Protein AF-0000000074987171 (afdb_homodimer)

Secondary structure (DSSP, 8-state):
-------------------SSPPSEEEEEEEEEEEEEEEEEEE-S-TT--HHHHHHHHHHHHHHHH--PPPSSTTTTGGGHHHHHT-EEEEEEEEEES---SSPPPHHHHHTS-GGG----EEEEE-SSSPPEEEEESSHHHHHHHHHHHHTS-EEETTEEEEEEEEEEEEE--SSSEEEEEEE-SSS---HHHHHHHHHHHHHTT--EEEEE---SS---B--TT-HHHHHHHSSSTTS-B-HHHHHHHHHHHHTTT-EEEEE---SSS-GGGGGT-GGGEESTT-SSGGGT-SSSSP-EE-TT-HHHHHHHHHHHHHHHTT---SEEEEE--S--HHHHHH-HHHHHHHHHHT--HHHHHHHHHHHHHHHHHHTT-EEEEETHHHHTS-----TT-EEEE-S-TTHHHHHHHTT-EEEE--HHHHBSSTTS----BS-TT---TT-S---HHHHHT--TTTT--GGGGGGEEEEEEEE--TT--GGGHHHHHTTTTHHHHHHHHH-----HHHHHHHHHHHHHHHHHTT--PPPSS-HHHHTSTTTTBTT-/-------------------SSPPSEEEEEEEEEEEEEEEEEEE-S-TT--HHHHHHHHHHHHHHHH--PPPSSTTTTGGGHHHHHT-EEEEEEEEEES---SSPPPHHHHHTS-GGG----EEEEE-SSSPPEEEEESSHHHHHHHHHHHHTS-EEETTEEEEEEEEEEEEE--SSSEEEEEEE-SSS---HHHHHHHHHHHHHTT--EEEEE--BTTB--B-BTTBHHHHHHHSSSTTS-B-HHHHHHHHHHHHTTT-EEEEE---SSS-GGGGGT-GGGEESTT-SSGGGT-SSSSP-EE-TT-HHHHHHHHHHHHHHHTT---SEEEEE--S--HHHHHH-HHHHHHHHHHT--HHHHHHHHHHHHHHHHHHTT-EEEEETHHHHTS-----TT-EEEE-S-TTHHHHHHHTT-EEEE--HHHHBSSTTS---SBS-TT---TT-S---HHHHHT--TTTT--GGGGGGEEEEEEEE--TT--GGGHHHHHTTTTHHHHHHHHH-----HHHHHHHHHHHHHHHHHTT--PPPSS-HHHHTSTTTTBTT-

Foldseek 3Di:
DDPPPPPPPPPPPDPQQQFFLDFQDKDWAQAKEWADPQAAEEEPLQPPADPLLVVLRVVLVVLLQQPAAFALAPVSCPVCVVRNVPFAHARYEYEYEPDNDPDADALLRLLQPPLVRRFQKWKWWAARNNPYIYIYGNHSNNSSLVSLRVSRQWHHDPNITMHRIDTMIGTGWWQFSAEEEEDECALPHADLVLLLLVLVLCLSNPHREYEYAYHFLQARQECFVPPNVLNVQGHPHPVRHQYLVSLLVSQSSNSSSSHFYAYEDEAQHRCLSNCRPPVVFKFCRQPPPCVLAFPDPDHIGGLLLDPVNLVVLLVRQLRVCVSGSHLEYEHEDPGHRPSSLVPGPVSVVSCVVVVHDPLRSVLVSCVSNQVSSVVVRHAYEYECCVVPVRPHDHDQAYEYEYADDLVCVQVQLVVPHAYAYHHPQAAELPACPADDDPPCVPGGGPRDDHHALLSNLQDANCPPHDPVSVVSYNAYFHYYDPNPHYSVCVLASCPPSRSSSSSCRGNHRDHDVLSCVLSSLSSCVSSVSVPRNYHDPDPSVPNNPRPPPPPVD/DDPPPPPPPPPPPPQQQQFFLDFQDKDWAQAKEWADPQAAEEEDLQPPADPLLVVLRVVLVVLLQQPAAFALAPVSCPVCVVRNVPFYHARYEYEYEPDNDPDADALLRLLQPPLVRRFQKWKWWAARNNPYIYIYYNHSNNSSLVSLRVSRQWHHDPNITMHRIDTMIGTGWWQFSAEEEEDECALPHADLVLLLLVLVLCLSNPHREYEYAYHFLQARQECFVPPNVLNVQGHPDPVRHQYLVSLLVSQVSNSSSSHFYAYEDEAQFRCLSNCRPPVVFKFCRQPPPCVLAFPDPDHIGGLLLDPVNLVVLLVRQLRVCVSGSHLEYEHEDPGHRPSSLVPGPVSVVSCVVVVHDPLRSVLVSCVSNQVSSVVVRHAYEYECCVVPVRPHDHDQAHEYEYADDLVCVQVQLVVPHAYAYHHPQAAELPACPADDDPPCVPGGGPRDDHHALLSNLQDANCPPHDPVSVVSYNAYFHYYDPNPHYSVCVLASCPPSRSSSSSCRGNHRDHDVLSCVLSSLSSCVSSVSVPRNYHDPDPSVPNNPRPPPPPVD

Radius of gyration: 31.57 Å; Cα contacts (8 Å, |Δi|>4): 2566; chains: 2; bounding box: 118×89×74 Å

Structure (mmCIF, N/CA/C/O backbone):
data_AF-0000000074987171-model_v1
#
loop_
_entity.id
_entity.type
_entity.pdbx_description
1 polymer Beta-hexosaminidase
#
loop_
_atom_site.group_PDB
_atom_site.id
_atom_site.type_symbol
_atom_site.label_atom_id
_atom_site.label_alt_id
_atom_site.label_comp_id
_atom_site.label_asym_id
_atom_site.label_entity_id
_atom_site.label_seq_id
_atom_site.pdbx_PDB_ins_code
_atom_site.Cartn_x
_atom_site.Cartn_y
_atom_site.Cartn_z
_atom_site.occupancy
_atom_site.B_iso_or_equiv
_atom_site.auth_seq_id
_atom_site.auth_comp_id
_atom_site.auth_asym_id
_atom_site.auth_atom_id
_atom_site.pdbx_PDB_model_num
ATOM 1 N N . MET A 1 1 ? 57.469 8.898 -30.719 1 34.22 1 MET A N 1
ATOM 2 C CA . MET A 1 1 ? 56.219 8.195 -30.594 1 34.22 1 MET A CA 1
ATOM 3 C C . MET A 1 1 ? 55.75 8.156 -29.156 1 34.22 1 MET A C 1
ATOM 5 O O . MET A 1 1 ? 56.25 7.363 -28.359 1 34.22 1 MET A O 1
ATOM 9 N N . HIS A 1 2 ? 55.406 9.336 -28.547 1 36.28 2 HIS A N 1
ATOM 10 C CA . HIS A 1 2 ? 55.062 9.641 -27.156 1 36.28 2 HIS A CA 1
ATOM 11 C C . HIS A 1 2 ? 53.719 9.062 -26.766 1 36.28 2 HIS A C 1
ATOM 13 O O . HIS A 1 2 ? 52.719 9.352 -27.406 1 36.28 2 HIS A O 1
ATOM 19 N N . THR A 1 3 ? 53.75 7.914 -26.109 1 31.61 3 THR A N 1
ATOM 20 C CA . THR A 1 3 ? 52.625 7.152 -25.578 1 31.61 3 THR A CA 1
ATOM 21 C C . THR A 1 3 ? 51.844 7.977 -24.562 1 31.61 3 THR A C 1
ATOM 23 O O . THR A 1 3 ? 52.375 8.359 -23.531 1 31.61 3 THR A O 1
ATOM 26 N N . LEU A 1 4 ? 50.844 8.75 -25.031 1 37.19 4 LEU A N 1
ATOM 27 C CA . LEU A 1 4 ? 49.938 9.477 -24.156 1 37.19 4 LEU A CA 1
ATOM 28 C C . LEU A 1 4 ? 49.188 8.516 -23.25 1 37.19 4 LEU A C 1
ATOM 30 O O . LEU A 1 4 ? 48.406 7.672 -23.734 1 37.19 4 LEU A O 1
ATOM 34 N N . ALA A 1 5 ? 49.688 8.422 -22 1 34.88 5 ALA A N 1
ATOM 35 C CA . ALA A 1 5 ? 49.031 7.645 -20.922 1 34.88 5 ALA A CA 1
ATOM 36 C C . ALA A 1 5 ? 47.656 8.195 -20.609 1 34.88 5 ALA A C 1
ATOM 38 O O . ALA A 1 5 ? 47.531 9.328 -20.141 1 34.88 5 ALA A O 1
ATOM 39 N N . VAL A 1 6 ? 46.594 7.711 -21.188 1 37.09 6 VAL A N 1
ATOM 40 C CA . VAL A 1 6 ? 45.219 8.023 -20.781 1 37.09 6 VAL A CA 1
ATOM 41 C C . VAL A 1 6 ? 44.969 7.516 -19.375 1 37.09 6 VAL A C 1
ATOM 43 O O . VAL A 1 6 ? 45 6.305 -19.125 1 37.09 6 VAL A O 1
ATOM 46 N N . LEU A 1 7 ? 45.25 8.266 -18.406 1 30.5 7 LEU A N 1
ATOM 47 C CA . LEU A 1 7 ? 44.875 7.898 -17.031 1 30.5 7 LEU A CA 1
ATOM 48 C C . LEU A 1 7 ? 43.375 7.855 -16.875 1 30.5 7 LEU A C 1
ATOM 50 O O . LEU A 1 7 ? 42.688 8.883 -17.016 1 30.5 7 LEU A O 1
ATOM 54 N N . ALA A 1 8 ? 42.875 6.707 -17.016 1 35.12 8 ALA A N 1
ATOM 55 C CA . ALA A 1 8 ? 41.5 6.469 -16.641 1 35.12 8 ALA A CA 1
ATOM 56 C C . ALA A 1 8 ? 41.25 6.867 -15.188 1 35.12 8 ALA A C 1
ATOM 58 O O . ALA A 1 8 ? 41.781 6.262 -14.273 1 35.12 8 ALA A O 1
ATOM 59 N N . LEU A 1 9 ? 40.875 8.102 -14.93 1 28.16 9 LEU A N 1
ATOM 60 C CA . LEU A 1 9 ? 40.375 8.508 -13.617 1 28.16 9 LEU A CA 1
ATOM 61 C C . LEU A 1 9 ? 39.188 7.645 -13.203 1 28.16 9 LEU A C 1
ATOM 63 O O . LEU A 1 9 ? 38.125 7.742 -13.789 1 28.16 9 LEU A O 1
ATOM 67 N N . PHE A 1 10 ? 39.5 6.5 -12.648 1 31.41 10 PHE A N 1
ATOM 68 C CA . PHE A 1 10 ? 38.438 5.809 -11.914 1 31.41 10 PHE A CA 1
ATOM 69 C C . PHE A 1 10 ? 37.781 6.734 -10.883 1 31.41 10 PHE A C 1
ATOM 71 O O . PHE A 1 10 ? 38.406 7.066 -9.875 1 31.41 10 PHE A O 1
ATOM 78 N N . LEU A 1 11 ? 36.969 7.641 -11.328 1 32 11 LEU A N 1
ATOM 79 C CA . LEU A 1 11 ? 36.125 8.258 -10.328 1 32 11 LEU A CA 1
ATOM 80 C C . LEU A 1 11 ? 35.5 7.207 -9.414 1 32 11 LEU A C 1
ATOM 82 O O . LEU A 1 11 ? 34.656 6.414 -9.852 1 32 11 LEU A O 1
ATOM 86 N N . SER A 1 12 ? 36.281 6.758 -8.5 1 33.56 12 SER A N 1
ATOM 87 C CA . SER A 1 12 ? 35.656 6.023 -7.41 1 33.56 12 SER A CA 1
ATOM 88 C C . SER A 1 12 ? 34.375 6.707 -6.953 1 33.56 12 SER A C 1
ATOM 90 O O . SER A 1 12 ? 34.406 7.84 -6.469 1 33.56 12 SER A O 1
ATOM 92 N N . LEU A 1 13 ? 33.344 6.422 -7.586 1 38.34 13 LEU A N 1
ATOM 93 C CA . LEU A 1 13 ? 32.062 6.828 -7.02 1 38.34 13 LEU A CA 1
ATOM 94 C C . LEU A 1 13 ? 32 6.559 -5.52 1 38.34 13 LEU A C 1
ATOM 96 O O . LEU A 1 13 ? 32.062 5.406 -5.09 1 38.34 13 LEU A O 1
ATOM 100 N N . SER A 1 14 ? 32.531 7.414 -4.73 1 42.31 14 SER A N 1
ATOM 101 C CA . SER A 1 14 ? 32.312 7.367 -3.287 1 42.31 14 SER A CA 1
ATOM 102 C C . SER A 1 14 ? 30.891 6.922 -2.955 1 42.31 14 SER A C 1
ATOM 104 O O . SER A 1 14 ? 29.922 7.375 -3.58 1 42.31 14 SER A O 1
ATOM 106 N N . PRO A 1 15 ? 30.75 5.836 -2.33 1 45.84 15 PRO A N 1
ATOM 107 C CA . PRO A 1 15 ? 29.422 5.402 -1.891 1 45.84 15 PRO A CA 1
ATOM 108 C C . PRO A 1 15 ? 28.531 6.566 -1.446 1 45.84 15 PRO A C 1
ATOM 110 O O . PRO A 1 15 ? 29.031 7.551 -0.894 1 45.84 15 PRO A O 1
ATOM 113 N N . ALA A 1 16 ? 27.531 6.824 -2.207 1 46.78 16 ALA A N 1
ATOM 114 C CA . ALA A 1 16 ? 26.516 7.824 -1.923 1 46.78 16 ALA A CA 1
ATOM 115 C C . ALA A 1 16 ? 26.219 7.906 -0.427 1 46.78 16 ALA A C 1
ATOM 117 O O . ALA A 1 16 ? 25.953 6.887 0.217 1 46.78 16 ALA A O 1
ATOM 118 N N . PHE A 1 17 ? 26.766 8.859 0.254 1 59.78 17 PHE A N 1
ATOM 119 C CA . PHE A 1 17 ? 26.438 9.141 1.648 1 59.78 17 PHE A CA 1
ATOM 120 C C . PHE A 1 17 ? 24.938 9.125 1.867 1 59.78 17 PHE A C 1
ATOM 122 O O . PHE A 1 17 ? 24.172 9.523 0.986 1 59.78 17 PHE A O 1
ATOM 129 N N . ALA A 1 18 ? 24.453 8.375 2.957 1 76.88 18 ALA A N 1
ATOM 130 C CA . ALA A 1 18 ? 23.188 7.852 3.475 1 76.88 18 ALA A CA 1
ATOM 131 C C . ALA A 1 18 ? 22.359 8.961 4.117 1 76.88 18 ALA A C 1
ATOM 133 O O . ALA A 1 18 ? 21.297 8.703 4.68 1 76.88 18 ALA A O 1
ATOM 134 N N . LEU A 1 19 ? 22.828 10.273 3.961 1 94.5 19 LEU A N 1
ATOM 135 C CA . LEU A 1 19 ? 22.125 11.242 4.801 1 94.5 19 LEU A CA 1
ATOM 136 C C . LEU A 1 19 ? 20.875 11.773 4.094 1 94.5 19 LEU A C 1
ATOM 138 O O . LEU A 1 19 ? 20.938 12.141 2.916 1 94.5 19 LEU A O 1
ATOM 142 N N . TRP A 1 20 ? 19.891 11.766 4.715 1 96.81 20 TRP A N 1
ATOM 143 C CA . TRP A 1 20 ? 18.625 12.328 4.281 1 96.81 20 TRP A CA 1
ATOM 144 C C . TRP A 1 20 ? 17.969 13.133 5.398 1 96.81 20 TRP A C 1
ATOM 146 O O . TRP A 1 20 ? 17.734 12.617 6.492 1 96.81 20 TRP A O 1
ATOM 156 N N . PRO A 1 21 ? 17.609 14.438 5.219 1 96.88 21 PRO A N 1
ATOM 157 C CA . PRO A 1 21 ? 17.906 15.227 4.02 1 96.88 21 PRO A CA 1
ATOM 158 C C . PRO A 1 21 ? 19.391 15.492 3.834 1 96.88 21 PRO A C 1
ATOM 160 O O . PRO A 1 21 ? 20.172 15.406 4.793 1 96.88 21 PRO A O 1
ATOM 163 N N . LEU A 1 22 ? 19.703 15.797 2.625 1 95.44 22 LEU A N 1
ATOM 164 C CA . LEU A 1 22 ? 21.078 16.188 2.33 1 95.44 22 LEU A CA 1
ATOM 165 C C . LEU A 1 22 ? 21.453 17.469 3.049 1 95.44 22 LEU A C 1
ATOM 167 O O . LEU A 1 22 ? 20.781 18.5 2.889 1 95.44 22 LEU A O 1
ATOM 171 N N . PRO A 1 23 ? 22.531 17.438 3.904 1 95.94 23 PRO A N 1
ATOM 172 C CA . PRO A 1 23 ? 22.922 18.672 4.582 1 95.94 23 PRO A CA 1
ATOM 173 C C . PRO A 1 23 ? 23.328 19.781 3.607 1 95.94 23 PRO A C 1
ATOM 175 O O . PRO A 1 23 ? 23.906 19.5 2.555 1 95.94 23 PRO A O 1
ATOM 178 N N . ARG A 1 24 ? 23.109 20.969 3.973 1 94.62 24 ARG A N 1
ATOM 179 C CA . ARG A 1 24 ? 23.422 22.109 3.119 1 94.62 24 ARG A CA 1
ATOM 180 C C . ARG A 1 24 ? 24.922 22.266 2.957 1 94.62 24 ARG A C 1
ATOM 182 O O . ARG A 1 24 ? 25.406 22.656 1.887 1 94.62 24 ARG A O 1
ATOM 189 N N . GLN A 1 25 ? 25.688 22.031 4.074 1 96.06 25 GLN A N 1
ATOM 190 C CA . GLN A 1 25 ? 27.141 22.016 4.047 1 96.06 25 GLN A CA 1
ATOM 191 C C . GLN A 1 25 ? 27.703 20.75 4.711 1 96.06 25 GLN A C 1
ATOM 193 O O . GLN A 1 25 ? 27.391 20.469 5.871 1 96.06 25 GLN A O 1
ATOM 198 N N . ILE A 1 26 ? 28.484 20 3.984 1 95.81 26 ILE A N 1
ATOM 199 C CA . ILE A 1 26 ? 29.047 18.766 4.52 1 95.81 26 ILE A CA 1
ATOM 200 C C . ILE A 1 26 ? 30.438 18.531 3.908 1 95.81 26 ILE A C 1
ATOM 202 O O . ILE A 1 26 ? 30.641 18.766 2.719 1 95.81 26 ILE A O 1
ATOM 206 N N . SER A 1 27 ? 31.375 18.266 4.723 1 96.19 27 SER A N 1
ATOM 207 C CA . SER A 1 27 ? 32.656 17.688 4.312 1 96.19 27 SER A CA 1
ATOM 208 C C . SER A 1 27 ? 32.875 16.344 4.984 1 96.19 27 SER A C 1
ATOM 210 O O . SER A 1 27 ? 32.562 16.156 6.156 1 96.19 27 SER A O 1
ATOM 212 N N . LYS A 1 28 ? 33.344 15.375 4.293 1 94.75 28 LYS A N 1
ATOM 213 C CA . LYS A 1 28 ? 33.594 14.039 4.832 1 94.75 28 LYS A CA 1
ATOM 214 C C . LYS A 1 28 ? 34.969 13.531 4.387 1 94.75 28 LYS A C 1
ATOM 216 O O . LYS A 1 28 ? 35.562 14.078 3.457 1 94.75 28 LYS A O 1
ATOM 221 N N . GLY A 1 29 ? 35.438 12.555 5.094 1 95.69 29 GLY A N 1
ATOM 222 C CA . GLY A 1 29 ? 36.688 11.883 4.742 1 95.69 29 GLY A CA 1
ATOM 223 C C . GLY A 1 29 ? 36.469 10.477 4.207 1 95.69 29 GLY A C 1
ATOM 224 O O . GLY A 1 29 ? 35.469 10.203 3.557 1 95.69 29 GLY A O 1
ATOM 225 N N . THR A 1 30 ? 37.531 9.656 4.297 1 95.12 30 THR A N 1
ATOM 226 C CA . THR A 1 30 ? 37.5 8.281 3.807 1 95.12 30 THR A CA 1
ATOM 227 C C . THR A 1 30 ? 38 7.312 4.875 1 95.12 30 THR A C 1
ATOM 229 O O . THR A 1 30 ? 38.312 6.168 4.57 1 95.12 30 THR A O 1
ATOM 232 N N . THR A 1 31 ? 38.062 7.789 6.098 1 96.62 31 THR A N 1
ATOM 233 C CA . THR A 1 31 ? 38.594 6.965 7.172 1 96.62 31 THR A CA 1
ATOM 234 C C . THR A 1 31 ? 37.469 6.164 7.844 1 96.62 31 THR A C 1
ATOM 236 O O . THR A 1 31 ? 36.375 6.684 8.07 1 96.62 31 THR A O 1
ATOM 239 N N . ALA A 1 32 ? 37.781 4.941 8.141 1 97.31 32 ALA A N 1
ATOM 240 C CA . ALA A 1 32 ? 36.844 4.109 8.883 1 97.31 32 ALA A CA 1
ATOM 241 C C . ALA A 1 32 ? 36.812 4.496 10.359 1 97.31 32 ALA A C 1
ATOM 243 O O . ALA A 1 32 ? 37.844 4.82 10.938 1 97.31 32 ALA A O 1
ATOM 244 N N . LEU A 1 33 ? 35.688 4.516 10.93 1 97.81 33 LEU A N 1
ATOM 245 C CA . LEU A 1 33 ? 35.438 4.781 12.336 1 97.81 33 LEU A CA 1
ATOM 246 C C . LEU A 1 33 ? 34.344 3.871 12.875 1 97.81 33 LEU A C 1
ATOM 248 O O . LEU A 1 33 ? 33.375 3.594 12.18 1 97.81 33 LEU A O 1
ATOM 252 N N . LYS A 1 34 ? 34.469 3.281 14.07 1 97.62 34 LYS A N 1
ATOM 253 C CA . LYS A 1 34 ? 33.438 2.461 14.688 1 97.62 34 LYS A CA 1
ATOM 254 C C . LYS A 1 34 ? 32.969 3.086 15.992 1 97.62 34 LYS A C 1
ATOM 256 O O . LYS A 1 34 ? 33.656 3.891 16.609 1 97.62 34 LYS A O 1
ATOM 261 N N . LEU A 1 35 ? 31.75 2.809 16.406 1 97.94 35 LEU A N 1
ATOM 262 C CA . LEU A 1 35 ? 31.281 3.164 17.734 1 97.94 35 LEU A CA 1
ATOM 263 C C . LEU A 1 35 ? 31.812 2.186 18.781 1 97.94 35 LEU A C 1
ATOM 265 O O . LEU A 1 35 ? 31.781 0.971 18.562 1 97.94 35 LEU A O 1
ATOM 269 N N . SER A 1 36 ? 32.312 2.715 19.859 1 97.19 36 SER A N 1
ATOM 270 C CA . SER A 1 36 ? 32.75 1.852 20.953 1 97.19 36 SER A CA 1
ATOM 271 C C . SER A 1 36 ? 31.578 1.11 21.578 1 97.19 36 SER A C 1
ATOM 273 O O . SER A 1 36 ? 30.453 1.597 21.562 1 97.19 36 SER A O 1
ATOM 275 N N . PRO A 1 37 ? 31.812 -0.088 22.109 1 93.69 37 PRO A N 1
ATOM 276 C CA . PRO A 1 37 ? 30.734 -0.779 22.828 1 93.69 37 PRO A CA 1
ATOM 277 C C . PRO A 1 37 ? 30.141 0.064 23.953 1 93.69 37 PRO A C 1
ATOM 279 O O . PRO A 1 37 ? 28.953 -0.098 24.297 1 93.69 37 PRO A O 1
ATOM 282 N N . GLY A 1 38 ? 30.938 0.947 24.547 1 95.12 38 GLY A N 1
ATOM 283 C CA . GLY A 1 38 ? 30.469 1.817 25.625 1 95.12 38 GLY A CA 1
ATOM 284 C C . GLY A 1 38 ? 30.156 3.225 25.141 1 95.12 38 GLY A C 1
ATOM 285 O O . GLY A 1 38 ? 30.203 4.172 25.938 1 95.12 38 GLY A O 1
ATOM 286 N N . PHE A 1 39 ? 29.875 3.342 23.859 1 97.69 39 PHE A N 1
ATOM 287 C CA . PHE A 1 39 ? 29.562 4.648 23.297 1 97.69 39 PHE A CA 1
ATOM 288 C C . PHE A 1 39 ? 28.422 5.301 24.062 1 97.69 39 PHE A C 1
ATOM 290 O O . PHE A 1 39 ? 27.453 4.633 24.438 1 97.69 39 PHE A O 1
ATOM 297 N N . ASN A 1 40 ? 28.531 6.547 24.328 1 97.69 40 ASN A N 1
ATOM 298 C CA . ASN A 1 40 ? 27.469 7.277 25 1 97.69 40 ASN A CA 1
ATOM 299 C C . ASN A 1 40 ? 27.328 8.695 24.453 1 97.69 40 ASN A C 1
ATOM 301 O O . ASN A 1 40 ? 28.234 9.219 23.828 1 97.69 40 ASN A O 1
ATOM 305 N N . ILE A 1 41 ? 26.188 9.289 24.578 1 98.62 41 ILE A N 1
ATOM 306 C CA . ILE A 1 41 ? 25.875 10.664 24.234 1 98.62 41 ILE A CA 1
ATOM 307 C C . ILE A 1 41 ? 25.734 11.508 25.5 1 98.62 41 ILE A C 1
ATOM 309 O O . ILE A 1 41 ? 24.953 11.172 26.391 1 98.62 41 ILE A O 1
ATOM 313 N N . LYS A 1 42 ? 26.5 12.602 25.578 1 97.44 42 LYS A N 1
ATOM 314 C CA . LYS A 1 42 ? 26.5 13.438 26.781 1 97.44 42 LYS A CA 1
ATOM 315 C C . LYS A 1 42 ? 26.016 14.844 26.469 1 97.44 42 LYS A C 1
ATOM 317 O O . LYS A 1 42 ? 26.188 15.328 25.344 1 97.44 42 LYS A O 1
ATOM 322 N N . LEU A 1 43 ? 25.406 15.461 27.484 1 96.88 43 LEU A N 1
ATOM 323 C CA . LEU A 1 43 ? 25.031 16.875 27.422 1 96.88 43 LEU A CA 1
ATOM 324 C C . LEU A 1 43 ? 26.062 17.734 28.156 1 96.88 43 LEU A C 1
ATOM 326 O O . LEU A 1 43 ? 26.391 17.469 29.312 1 96.88 43 LEU A O 1
ATOM 330 N N . SER A 1 44 ? 26.609 18.625 27.516 1 94.69 44 SER A N 1
ATOM 331 C CA . SER A 1 44 ? 27.594 19.531 28.125 1 94.69 44 SER A CA 1
ATOM 332 C C . SER A 1 44 ? 27.047 20.953 28.219 1 94.69 44 SER A C 1
ATOM 334 O O . SER A 1 44 ? 26.625 21.531 27.219 1 94.69 44 SER A O 1
ATOM 336 N N . GLY A 1 45 ? 27.062 21.453 29.359 1 90.81 45 GLY A N 1
ATOM 337 C CA . GLY A 1 45 ? 26.688 22.844 29.562 1 90.81 45 GLY A CA 1
ATOM 338 C C . GLY A 1 45 ? 25.188 23.078 29.516 1 90.81 45 GLY A C 1
ATOM 339 O O . GLY A 1 45 ? 24.734 24.188 29.281 1 90.81 45 GLY A O 1
ATOM 340 N N . ILE A 1 46 ? 24.469 22.125 29.5 1 92.06 46 ILE A N 1
ATOM 341 C CA . ILE A 1 46 ? 23.016 22.25 29.484 1 92.06 46 ILE A CA 1
ATOM 342 C C . ILE A 1 46 ? 22.453 21.859 30.859 1 92.06 46 ILE A C 1
ATOM 344 O O . ILE A 1 46 ? 22.219 20.688 31.141 1 92.06 46 ILE A O 1
ATOM 348 N N . ARG A 1 47 ? 22.312 22.859 31.75 1 84.69 47 ARG A N 1
ATOM 349 C CA . ARG A 1 47 ? 21.781 22.641 33.094 1 84.69 47 ARG A CA 1
ATOM 350 C C . ARG A 1 47 ? 20.281 22.391 33.062 1 84.69 47 ARG A C 1
ATOM 352 O O . ARG A 1 47 ? 19.547 23.031 32.312 1 84.69 47 ARG A O 1
ATOM 359 N N . ASN A 1 48 ? 19.875 21.484 33.875 1 88.75 48 ASN A N 1
ATOM 360 C CA . ASN A 1 48 ? 18.453 21.125 33.938 1 88.75 48 ASN A CA 1
ATOM 361 C C . ASN A 1 48 ? 17.891 20.859 32.531 1 88.75 48 ASN A C 1
ATOM 363 O O . ASN A 1 48 ? 16.875 21.453 32.156 1 88.75 48 ASN A O 1
ATOM 367 N N . ALA A 1 49 ? 18.562 19.984 31.766 1 93.75 49 ALA A N 1
ATOM 368 C CA . ALA A 1 49 ? 18.141 19.641 30.406 1 93.75 49 ALA A CA 1
ATOM 369 C C . ALA A 1 49 ? 16.672 19.234 30.375 1 93.75 49 ALA A C 1
ATOM 371 O O . ALA A 1 49 ? 16.234 18.453 31.219 1 93.75 49 ALA A O 1
ATOM 372 N N . PRO A 1 50 ? 15.922 19.812 29.422 1 97 50 PRO A N 1
ATOM 373 C CA . PRO A 1 50 ? 14.516 19.406 29.297 1 97 50 PRO A CA 1
ATOM 374 C C . PRO A 1 50 ? 14.367 17.891 29.094 1 97 50 PRO A C 1
ATOM 376 O O . PRO A 1 50 ? 15.188 17.266 28.438 1 97 50 PRO A O 1
ATOM 379 N N . LYS A 1 51 ? 13.297 17.344 29.625 1 97.81 51 LYS A N 1
ATOM 380 C CA . LYS A 1 51 ? 13.055 15.906 29.594 1 97.81 51 LYS A CA 1
ATOM 381 C C . LYS A 1 51 ? 13 15.398 28.156 1 97.81 51 LYS A C 1
ATOM 383 O O . LYS A 1 51 ? 13.453 14.289 27.859 1 97.81 51 LYS A O 1
ATOM 388 N N . ASP A 1 52 ? 12.328 16.109 27.266 1 98.44 52 ASP A N 1
ATOM 389 C CA . ASP A 1 52 ? 12.195 15.625 25.891 1 98.44 52 ASP A CA 1
ATOM 390 C C . ASP A 1 52 ? 13.555 15.602 25.188 1 98.44 52 ASP A C 1
ATOM 392 O O . ASP A 1 52 ? 13.758 14.805 24.266 1 98.44 52 ASP A O 1
ATOM 396 N N . LEU A 1 53 ? 14.531 16.391 25.562 1 98.31 53 LEU A N 1
ATOM 397 C CA . LEU A 1 53 ? 15.883 16.281 25.016 1 98.31 53 LEU A CA 1
ATOM 398 C C . LEU A 1 53 ? 16.562 15.016 25.531 1 98.31 53 LEU A C 1
ATOM 400 O O . LEU A 1 53 ? 17.203 14.289 24.75 1 98.31 53 LEU A O 1
ATOM 404 N N . THR A 1 54 ? 16.453 14.766 26.859 1 98.25 54 THR A N 1
ATOM 405 C CA . THR A 1 54 ? 17.062 13.562 27.422 1 98.25 54 THR A CA 1
ATOM 406 C C . THR A 1 54 ? 16.422 12.312 26.812 1 98.25 54 THR A C 1
ATOM 408 O O . THR A 1 54 ? 17.094 11.305 26.594 1 98.25 54 THR A O 1
ATOM 411 N N . ASP A 1 55 ? 15.102 12.391 26.594 1 98.75 55 ASP A N 1
ATOM 412 C CA . ASP A 1 55 ? 14.406 11.281 25.938 1 98.75 55 ASP A CA 1
ATOM 413 C C . ASP A 1 55 ? 14.922 11.086 24.516 1 98.75 55 ASP A C 1
ATOM 415 O O . ASP A 1 55 ? 15.055 9.953 24.047 1 98.75 55 ASP A O 1
ATOM 419 N N . ALA A 1 56 ? 15.133 12.148 23.797 1 98.69 56 ALA A N 1
ATOM 420 C CA . ALA A 1 56 ? 15.664 12.078 22.438 1 98.69 56 ALA A CA 1
ATOM 421 C C . ALA A 1 56 ? 17.047 11.422 22.422 1 98.69 56 ALA A C 1
ATOM 423 O O . ALA A 1 56 ? 17.344 10.609 21.531 1 98.69 56 ALA A O 1
ATOM 424 N N . VAL A 1 57 ? 17.875 11.797 23.359 1 98.62 57 VAL A N 1
ATOM 425 C CA . VAL A 1 57 ? 19.203 11.203 23.484 1 98.62 57 VAL A CA 1
ATOM 426 C C . VAL A 1 57 ? 19.078 9.695 23.734 1 98.62 57 VAL A C 1
ATOM 428 O O . VAL A 1 57 ? 19.781 8.898 23.109 1 98.62 57 VAL A O 1
ATOM 431 N N . ALA A 1 58 ? 18.156 9.344 24.625 1 98.5 58 ALA A N 1
ATOM 432 C CA . ALA A 1 58 ? 17.922 7.938 24.922 1 98.5 58 ALA A CA 1
ATOM 433 C C . ALA A 1 58 ? 17.453 7.188 23.672 1 98.5 58 ALA A C 1
ATOM 435 O O . ALA A 1 58 ? 17.891 6.066 23.422 1 98.5 58 ALA A O 1
ATOM 436 N N . ARG A 1 59 ? 16.516 7.742 22.922 1 98.25 59 ARG A N 1
ATOM 437 C CA . ARG A 1 59 ? 16.031 7.129 21.688 1 98.25 59 ARG A CA 1
ATOM 438 C C . ARG A 1 59 ? 17.172 6.949 20.688 1 98.25 59 ARG A C 1
ATOM 440 O O . ARG A 1 59 ? 17.297 5.895 20.062 1 98.25 59 ARG A O 1
ATOM 447 N N . SER A 1 60 ? 17.969 7.969 20.531 1 98.19 60 SER A N 1
ATOM 448 C CA . SER A 1 60 ? 19.094 7.898 19.609 1 98.19 60 SER A CA 1
ATOM 449 C C . SER A 1 60 ? 20.062 6.789 20.016 1 98.19 60 SER A C 1
ATOM 451 O O . SER A 1 60 ? 20.547 6.035 19.172 1 98.19 60 SER A O 1
ATOM 453 N N . SER A 1 61 ? 20.344 6.754 21.312 1 97.94 61 SER A N 1
ATOM 454 C CA . SER A 1 61 ? 21.219 5.699 21.812 1 97.94 61 SER A CA 1
ATOM 455 C C . SER A 1 61 ? 20.656 4.316 21.516 1 97.94 61 SER A C 1
ATOM 457 O O . SER A 1 61 ? 21.391 3.402 21.141 1 97.94 61 SER A O 1
ATOM 459 N N . ASN A 1 62 ? 19.391 4.211 21.703 1 97.25 62 ASN A N 1
ATOM 460 C CA . ASN A 1 62 ? 18.719 2.945 21.422 1 97.25 62 ASN A CA 1
ATOM 461 C C . ASN A 1 62 ? 18.828 2.582 19.938 1 97.25 62 ASN A C 1
ATOM 463 O O . ASN A 1 62 ? 19.094 1.425 19.594 1 97.25 62 ASN A O 1
ATOM 467 N N . TYR A 1 63 ? 18.594 3.482 19 1 96.88 63 TYR A N 1
ATOM 468 C CA . TYR A 1 63 ? 18.734 3.244 17.578 1 96.88 63 TYR A CA 1
ATOM 469 C C . TYR A 1 63 ? 20.156 2.811 17.234 1 96.88 63 TYR A C 1
ATOM 471 O O . TYR A 1 63 ? 20.344 1.836 16.5 1 96.88 63 TYR A O 1
ATOM 479 N N . LEU A 1 64 ? 21.125 3.498 17.75 1 96.56 64 LEU A N 1
ATOM 480 C CA . LEU A 1 64 ? 22.531 3.217 17.453 1 96.56 64 LEU A CA 1
ATOM 481 C C . LEU A 1 64 ? 22.906 1.815 17.906 1 96.56 64 LEU A C 1
ATOM 483 O O . LEU A 1 64 ? 23.719 1.147 17.266 1 96.56 64 LEU A O 1
ATOM 487 N N . ARG A 1 65 ? 22.281 1.376 19 1 95 65 ARG A N 1
ATOM 488 C CA . ARG A 1 65 ? 22.578 0.063 19.562 1 95 65 ARG A CA 1
ATOM 489 C C . ARG A 1 65 ? 21.859 -1.039 18.781 1 95 65 ARG A C 1
ATOM 491 O O . ARG A 1 65 ? 22.391 -2.133 18.609 1 95 65 ARG A O 1
ATOM 498 N N . ASN A 1 66 ? 20.688 -0.676 18.266 1 94.56 66 ASN A N 1
ATOM 499 C CA . ASN A 1 66 ? 19.828 -1.771 17.828 1 94.56 66 ASN A CA 1
ATOM 500 C C . ASN A 1 66 ? 19.672 -1.785 16.297 1 94.56 66 ASN A C 1
ATOM 502 O O . ASN A 1 66 ? 19.281 -2.799 15.727 1 94.56 66 ASN A O 1
ATOM 506 N N . ASP A 1 67 ? 19.859 -0.642 15.648 1 94.12 67 ASP A N 1
ATOM 507 C CA . ASP A 1 67 ? 19.797 -0.644 14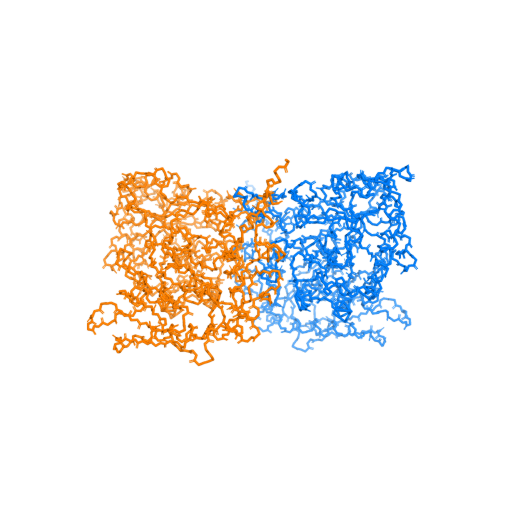.195 1 94.12 67 ASP A CA 1
ATOM 508 C C . ASP A 1 67 ? 20.844 -1.593 13.602 1 94.12 67 ASP A C 1
ATOM 510 O O . ASP A 1 67 ? 21.984 -1.637 14.062 1 94.12 67 ASP A O 1
ATOM 514 N N . LYS A 1 68 ? 20.422 -2.424 12.578 1 93.31 68 LYS A N 1
ATOM 515 C CA . LYS A 1 68 ? 21.312 -3.428 12 1 93.31 68 LYS A CA 1
ATOM 516 C C . LYS A 1 68 ? 21.422 -3.262 10.484 1 93.31 68 LYS A C 1
ATOM 518 O O . LYS A 1 68 ? 21.578 -4.242 9.758 1 93.31 68 LYS A O 1
ATOM 523 N N . LEU A 1 69 ? 21.203 -2.033 10.039 1 95.31 69 LEU A N 1
ATOM 524 C CA . LEU A 1 69 ? 21.297 -1.823 8.602 1 95.31 69 LEU A CA 1
ATOM 525 C C . LEU A 1 69 ? 22.703 -2.074 8.094 1 95.31 69 LEU A C 1
ATOM 527 O O . LEU A 1 69 ? 23.656 -1.398 8.508 1 95.31 69 LEU A O 1
ATOM 531 N N . GLN A 1 70 ? 22.875 -3 7.262 1 95.5 70 GLN A N 1
ATOM 532 C CA . GLN A 1 70 ? 24.125 -3.217 6.559 1 95.5 70 GLN A CA 1
ATOM 533 C C . GLN A 1 70 ? 24.234 -2.307 5.34 1 95.5 70 GLN A C 1
ATOM 535 O O . GLN A 1 70 ? 23.234 -1.854 4.801 1 95.5 70 GLN A O 1
ATOM 540 N N . ALA A 1 71 ? 25.5 -2.037 4.93 1 95.38 71 ALA A N 1
ATOM 541 C CA . ALA A 1 71 ? 25.719 -1.201 3.75 1 95.38 71 ALA A CA 1
ATOM 542 C C . ALA A 1 71 ? 24.953 -1.733 2.549 1 95.38 71 ALA A C 1
ATOM 544 O O . ALA A 1 71 ? 24.859 -2.947 2.344 1 95.38 71 ALA A O 1
ATOM 545 N N . LEU A 1 72 ? 24.297 -0.904 1.77 1 95.69 72 LEU A N 1
ATOM 546 C CA . LEU A 1 72 ? 23.562 -1.301 0.58 1 95.69 72 LEU A CA 1
ATOM 547 C C . LEU A 1 72 ? 24.484 -1.406 -0.629 1 95.69 72 LEU A C 1
ATOM 549 O O . LEU A 1 72 ? 24.359 -0.623 -1.574 1 95.69 72 LEU A O 1
ATOM 553 N N . VAL A 1 73 ? 25.328 -2.32 -0.532 1 94.56 73 VAL A N 1
ATOM 554 C CA . VAL A 1 73 ? 26.234 -2.756 -1.59 1 94.56 73 VAL A CA 1
ATOM 555 C C . VAL A 1 73 ? 26.141 -4.273 -1.753 1 94.56 73 VAL A C 1
ATOM 557 O O . VAL A 1 73 ? 25.562 -4.961 -0.917 1 94.56 73 VAL A O 1
ATOM 560 N N . VAL A 1 74 ? 26.688 -4.805 -2.764 1 92.69 74 VAL A N 1
ATOM 561 C CA . VAL A 1 74 ? 26.484 -6.191 -3.17 1 92.69 74 VAL A CA 1
ATOM 562 C C . VAL A 1 74 ? 26.906 -7.129 -2.041 1 92.69 74 VAL A C 1
ATOM 564 O O . VAL A 1 74 ? 26.188 -8.078 -1.712 1 92.69 74 VAL A O 1
ATOM 567 N N . ASP A 1 75 ? 28.109 -6.82 -1.424 1 92.88 75 ASP A N 1
ATOM 568 C CA . ASP A 1 75 ? 28.594 -7.734 -0.4 1 92.88 75 ASP A CA 1
ATOM 569 C C . ASP A 1 75 ? 28.188 -7.273 0.995 1 92.88 75 ASP A C 1
ATOM 571 O O . ASP A 1 75 ? 28.703 -7.762 1.998 1 92.88 75 ASP A O 1
ATOM 575 N N . ARG A 1 76 ? 27.359 -6.266 1.068 1 93.5 76 ARG A N 1
ATOM 576 C CA . ARG A 1 76 ? 26.766 -5.746 2.293 1 93.5 76 ARG A CA 1
ATOM 577 C C . ARG A 1 76 ? 27.828 -5.27 3.27 1 93.5 76 ARG A C 1
ATOM 579 O O . ARG A 1 76 ? 27.625 -5.293 4.484 1 93.5 76 ARG A O 1
ATOM 586 N N . GLY A 1 77 ? 29 -4.953 2.807 1 92.88 77 GLY A N 1
ATOM 587 C CA . GLY A 1 77 ? 30.047 -4.375 3.629 1 92.88 77 GLY A CA 1
ATOM 588 C C . GLY A 1 77 ? 31.156 -5.355 3.947 1 92.88 77 GLY A C 1
ATOM 589 O O . GLY A 1 77 ? 32.125 -4.996 4.605 1 92.88 77 GLY A O 1
ATOM 590 N N . ALA A 1 78 ? 31.109 -6.559 3.428 1 92.69 78 ALA A N 1
ATOM 591 C CA . ALA A 1 78 ? 32.094 -7.582 3.729 1 92.69 78 ALA A CA 1
ATOM 592 C C . ALA A 1 78 ? 33.5 -7.137 3.289 1 92.69 78 ALA A C 1
ATOM 594 O O . ALA A 1 78 ? 34.5 -7.445 3.951 1 92.69 78 ALA A O 1
ATOM 595 N N . SER A 1 79 ? 33.594 -6.434 2.215 1 93.94 79 SER A N 1
ATOM 596 C CA . SER A 1 79 ? 34.875 -5.992 1.67 1 93.94 79 SER A CA 1
ATOM 597 C C . SER A 1 79 ? 35.531 -4.957 2.574 1 93.94 79 SER A C 1
ATOM 599 O O . SER A 1 79 ? 36.75 -4.691 2.455 1 93.94 79 SER A O 1
ATOM 601 N N . SER A 1 80 ? 34.75 -4.383 3.436 1 93.94 80 SER A N 1
ATOM 602 C CA . SER A 1 80 ? 35.281 -3.359 4.332 1 93.94 80 SER A CA 1
ATOM 603 C C . SER A 1 80 ? 35.594 -3.934 5.711 1 93.94 80 SER A C 1
ATOM 605 O O . SER A 1 80 ? 35.938 -3.195 6.637 1 93.94 80 SER A O 1
ATOM 607 N N . ALA A 1 81 ? 35.5 -5.242 5.879 1 94.94 81 ALA A N 1
ATOM 608 C CA . ALA A 1 81 ? 35.625 -5.91 7.172 1 94.94 81 ALA A CA 1
ATOM 609 C C . ALA A 1 81 ? 36.938 -5.574 7.855 1 94.94 81 ALA A C 1
ATOM 611 O O . ALA A 1 81 ? 36.969 -5.25 9.047 1 94.94 81 ALA A O 1
ATOM 612 N N . GLN A 1 82 ? 38.062 -5.664 7.148 1 95.81 82 GLN A N 1
ATOM 613 C CA . GLN A 1 82 ? 39.406 -5.406 7.723 1 95.81 82 GLN A CA 1
ATOM 614 C C . GLN A 1 82 ? 39.531 -3.941 8.133 1 95.81 82 GLN A C 1
ATOM 616 O O . GLN A 1 82 ? 40.094 -3.639 9.188 1 95.81 82 GLN A O 1
ATOM 621 N N . ARG A 1 83 ? 39.094 -3.061 7.281 1 95.88 83 ARG A N 1
ATOM 622 C CA . ARG A 1 83 ? 39.125 -1.636 7.594 1 95.88 83 ARG A CA 1
ATOM 623 C C . ARG A 1 83 ? 38.312 -1.33 8.852 1 95.88 83 ARG A C 1
ATOM 625 O O . ARG A 1 83 ? 38.719 -0.52 9.68 1 95.88 83 ARG A O 1
ATOM 632 N N . VAL A 1 84 ? 37.156 -1.991 8.969 1 96.31 84 VAL A N 1
ATOM 633 C CA . VAL A 1 84 ? 36.281 -1.8 10.125 1 96.31 84 VAL A CA 1
ATOM 634 C C . VAL A 1 84 ? 36.938 -2.357 11.375 1 96.31 84 VAL A C 1
ATOM 636 O O . VAL A 1 84 ? 36.938 -1.72 12.438 1 96.31 84 VAL A O 1
ATOM 639 N N . ALA A 1 85 ? 37.562 -3.494 11.242 1 95.81 85 ALA A N 1
ATOM 640 C CA . ALA A 1 85 ? 38.219 -4.141 12.375 1 95.81 85 ALA A CA 1
ATOM 641 C C . ALA A 1 85 ? 39.344 -3.287 12.914 1 95.81 85 ALA A C 1
ATOM 643 O O . ALA A 1 85 ? 39.594 -3.26 14.117 1 95.81 85 ALA A O 1
ATOM 644 N N . SER A 1 86 ? 40.031 -2.598 12.094 1 96.31 86 SER A N 1
ATOM 645 C CA . SER A 1 86 ? 41.219 -1.829 12.469 1 96.31 86 SER A CA 1
ATOM 646 C C . SER A 1 86 ? 40.844 -0.376 12.766 1 96.31 86 SER A C 1
ATOM 648 O O . SER A 1 86 ? 41.719 0.431 13.086 1 96.31 86 SER A O 1
ATOM 650 N N . ALA A 1 87 ? 39.625 -0.016 12.586 1 97.75 87 ALA A N 1
ATOM 651 C CA . ALA A 1 87 ? 39.188 1.374 12.727 1 97.75 87 ALA A CA 1
ATOM 652 C C . ALA A 1 87 ? 39.281 1.836 14.172 1 97.75 87 ALA A C 1
ATOM 654 O O . ALA A 1 87 ? 39.125 1.033 15.102 1 97.75 87 ALA A O 1
ATOM 655 N N . LYS A 1 88 ? 39.562 3.152 14.398 1 98.12 88 LYS A N 1
ATOM 656 C CA . LYS A 1 88 ? 39.469 3.758 15.719 1 98.12 88 LYS A CA 1
ATOM 657 C C . LYS A 1 88 ? 38 3.797 16.188 1 98.12 88 LYS A C 1
ATOM 659 O O . LYS A 1 88 ? 37.094 3.662 15.391 1 98.12 88 LYS A O 1
ATOM 664 N N . SER A 1 89 ? 37.844 3.883 17.484 1 98.06 89 SER A N 1
ATOM 665 C CA . SER A 1 89 ? 36.5 3.842 18.062 1 98.06 89 SER A CA 1
ATOM 666 C C . SER A 1 89 ? 36.094 5.199 18.625 1 98.06 89 SER A C 1
ATOM 668 O O . SER A 1 89 ? 36.906 5.844 19.312 1 98.06 89 SER A O 1
ATOM 670 N N . LEU A 1 90 ? 34.969 5.617 18.234 1 98.56 90 LEU A N 1
ATOM 671 C CA . LEU A 1 90 ? 34.344 6.797 18.844 1 98.56 90 LEU A CA 1
ATOM 672 C C . LEU A 1 90 ? 33.688 6.445 20.172 1 98.56 90 LEU A C 1
ATOM 674 O O . LEU A 1 90 ? 32.812 5.562 20.203 1 98.56 90 LEU A O 1
ATOM 678 N N . LYS A 1 91 ? 33.938 7.16 21.25 1 98.25 91 LYS A N 1
ATOM 679 C CA . LYS A 1 91 ? 33.438 6.797 22.562 1 98.25 91 LYS A CA 1
ATOM 680 C C . LYS A 1 91 ? 32.281 7.688 22.969 1 98.25 91 LYS A C 1
ATOM 682 O O . LYS A 1 91 ? 31.406 7.273 23.734 1 98.25 91 LYS A O 1
ATOM 687 N N . THR A 1 92 ? 32.375 8.914 22.375 1 98.44 92 THR A N 1
ATOM 688 C CA . THR A 1 92 ? 31.391 9.859 22.922 1 98.44 92 THR A CA 1
ATOM 689 C C . THR A 1 92 ? 30.969 10.867 21.859 1 98.44 92 THR A C 1
ATOM 691 O O . THR A 1 92 ? 31.781 11.305 21.047 1 98.44 92 THR A O 1
ATOM 694 N N . LEU A 1 93 ? 29.734 11.211 21.812 1 98.88 93 LEU A N 1
ATOM 695 C CA . LEU A 1 93 ? 29.172 12.406 21.188 1 98.88 93 LEU A CA 1
ATOM 696 C C . LEU A 1 93 ? 28.719 13.406 22.25 1 98.88 93 LEU A C 1
ATOM 698 O O . LEU A 1 93 ? 27.938 13.07 23.125 1 98.88 93 LEU A O 1
ATOM 702 N N . THR A 1 94 ? 29.219 14.609 22.219 1 98.75 94 THR A N 1
ATOM 703 C CA . THR A 1 94 ? 28.844 15.641 23.172 1 98.75 94 THR A CA 1
ATOM 704 C C . THR A 1 94 ? 27.922 16.672 22.531 1 98.75 94 THR A C 1
ATOM 706 O O . THR A 1 94 ? 28.266 17.266 21.5 1 98.75 94 THR A O 1
ATOM 709 N N . LEU A 1 95 ? 26.781 16.875 23.109 1 98.56 95 LEU A N 1
ATOM 710 C CA . LEU A 1 95 ? 25.844 17.906 22.672 1 98.56 95 LEU A CA 1
ATOM 711 C C . LEU A 1 95 ? 25.984 19.172 23.516 1 98.56 95 LEU A C 1
ATOM 713 O O . LEU A 1 95 ? 26.094 19.094 24.734 1 98.56 95 LEU A O 1
ATOM 717 N N . SER A 1 96 ? 25.969 20.312 22.906 1 97.62 96 SER A N 1
ATOM 718 C CA . SER A 1 96 ? 26.016 21.578 23.625 1 97.62 96 SER A CA 1
ATOM 719 C C . SER A 1 96 ? 25.234 22.672 22.891 1 97.62 96 SER A C 1
ATOM 721 O O . SER A 1 96 ? 25.047 22.578 21.672 1 97.62 96 SER A O 1
ATOM 723 N N . LEU A 1 97 ? 24.734 23.609 23.609 1 96.69 97 LEU A N 1
ATOM 724 C CA . LEU A 1 97 ? 24.062 24.797 23.078 1 96.69 97 LEU A CA 1
ATOM 725 C C . LEU A 1 97 ? 25.031 25.969 23 1 96.69 97 LEU A C 1
ATOM 727 O O . LEU A 1 97 ? 25.859 26.156 23.891 1 96.69 97 LEU A O 1
ATOM 731 N N . THR A 1 98 ? 24.953 26.703 21.969 1 91.5 98 THR A N 1
ATOM 732 C CA . THR A 1 98 ? 25.812 27.875 21.828 1 91.5 98 THR A CA 1
ATOM 733 C C . THR A 1 98 ? 25.328 29.016 22.703 1 91.5 98 THR A C 1
ATOM 735 O O . THR A 1 98 ? 26.109 29.891 23.094 1 91.5 98 THR A O 1
ATOM 738 N N . SER A 1 99 ? 24.031 29.078 22.875 1 77.69 99 SER A N 1
ATOM 739 C CA . SER A 1 99 ? 23.484 30.156 23.688 1 77.69 99 SER A CA 1
ATOM 740 C C . SER A 1 99 ? 23.609 29.844 25.172 1 77.69 99 SER A C 1
ATOM 742 O O . SER A 1 99 ? 23.5 28.688 25.578 1 77.69 99 SER A O 1
ATOM 744 N N . SER A 1 100 ? 24.094 30.891 25.938 1 66.69 100 SER A N 1
ATOM 745 C CA . SER A 1 100 ? 24.281 30.766 27.375 1 66.69 100 SER A CA 1
ATOM 746 C C . SER A 1 100 ? 23.016 31.156 28.141 1 66.69 100 SER A C 1
ATOM 748 O O . SER A 1 100 ? 23.062 31.438 29.328 1 66.69 100 SER A O 1
ATOM 750 N N . ALA A 1 101 ? 21.906 30.984 27.5 1 68.88 101 ALA A N 1
ATOM 751 C CA . ALA A 1 101 ? 20.656 31.359 28.172 1 68.88 101 ALA A CA 1
ATOM 752 C C . ALA A 1 101 ? 20.453 30.562 29.453 1 68.88 101 ALA A C 1
ATOM 754 O O . ALA A 1 101 ? 20.844 29.391 29.547 1 68.88 101 ALA A O 1
ATOM 755 N N . LYS A 1 102 ? 19.984 31.281 30.484 1 67.62 102 LYS A N 1
ATOM 756 C CA . LYS A 1 102 ? 19.75 30.719 31.812 1 67.62 102 LYS A CA 1
ATOM 757 C C . LYS A 1 102 ? 18.703 29.609 31.75 1 67.62 102 LYS A C 1
ATOM 759 O O . LYS A 1 102 ? 18.828 28.578 32.406 1 67.62 102 LYS A O 1
ATOM 764 N N . THR A 1 103 ? 17.719 29.828 30.891 1 83.69 103 THR A N 1
ATOM 765 C CA . THR A 1 103 ? 16.688 28.812 30.766 1 83.69 103 THR A CA 1
ATOM 766 C C . THR A 1 103 ? 16.656 28.234 29.359 1 83.69 103 THR A C 1
ATOM 768 O O . THR A 1 103 ? 16.594 28.969 28.375 1 83.69 103 THR A O 1
ATOM 771 N N . VAL A 1 104 ? 16.812 26.891 29.281 1 92.06 104 VAL A N 1
ATOM 772 C CA . VAL A 1 104 ? 16.844 26.172 28 1 92.06 104 VAL A CA 1
ATOM 773 C C . VAL A 1 104 ? 15.43 25.734 27.625 1 92.06 104 VAL A C 1
ATOM 775 O O . VAL A 1 104 ? 14.75 25.062 28.422 1 92.06 104 VAL A O 1
ATOM 778 N N . LYS A 1 105 ? 14.93 26.203 26.484 1 94.62 105 LYS A N 1
ATOM 779 C CA . LYS A 1 105 ? 13.641 25.734 25.969 1 94.62 105 LYS A CA 1
ATOM 780 C C . LYS A 1 105 ? 13.695 24.266 25.578 1 94.62 105 LYS A C 1
ATOM 782 O O . LYS A 1 105 ? 14.75 23.781 25.156 1 94.62 105 LYS A O 1
ATOM 787 N N . SER A 1 106 ? 12.578 23.562 25.75 1 97.75 106 SER A N 1
ATOM 788 C CA . SER A 1 106 ? 12.484 22.172 25.328 1 97.75 106 SER A CA 1
ATOM 789 C C . SER A 1 106 ? 12.328 22.062 23.812 1 97.75 106 SER A C 1
ATOM 791 O O . SER A 1 106 ? 12.078 23.062 23.141 1 97.75 106 SER A O 1
ATOM 793 N N . ILE A 1 107 ? 12.523 20.844 23.266 1 98.56 107 ILE A N 1
ATOM 794 C CA . ILE A 1 107 ? 12.242 20.578 21.859 1 98.56 107 ILE A CA 1
ATOM 795 C C . ILE A 1 107 ? 10.789 20.953 21.547 1 98.56 107 ILE A C 1
ATOM 797 O O . ILE A 1 107 ? 10.516 21.609 20.547 1 98.56 107 ILE A O 1
ATOM 801 N N . SER A 1 108 ? 9.906 20.609 22.469 1 98.69 108 SER A N 1
ATOM 802 C CA . SER A 1 108 ? 8.469 20.828 22.312 1 98.69 108 SER A CA 1
ATOM 803 C C . SER A 1 108 ? 8.148 22.312 22.203 1 98.69 108 SER A C 1
ATOM 805 O O . SER A 1 108 ? 7.324 22.719 21.391 1 98.69 108 SER A O 1
ATOM 807 N N . GLU A 1 109 ? 8.773 23.078 23.016 1 97.88 109 GLU A N 1
ATOM 808 C CA . GLU A 1 109 ? 8.539 24.531 23.016 1 97.88 109 GLU A CA 1
ATOM 809 C C . GLU A 1 109 ? 9.039 25.156 21.703 1 97.88 109 GLU A C 1
ATOM 811 O O . GLU A 1 109 ? 8.359 26 21.125 1 97.88 109 GLU A O 1
ATOM 816 N N . ASP A 1 110 ? 10.172 24.703 21.234 1 97.5 110 ASP A N 1
ATOM 817 C CA . ASP A 1 110 ? 10.766 25.25 20.016 1 97.5 110 ASP A CA 1
ATOM 818 C C . ASP A 1 110 ? 9.984 24.812 18.781 1 97.5 110 ASP A C 1
ATOM 820 O O . ASP A 1 110 ? 9.836 25.594 17.828 1 97.5 110 ASP A O 1
ATOM 824 N N . ALA A 1 111 ? 9.453 23.609 18.812 1 98.25 111 ALA A N 1
ATOM 825 C CA . ALA A 1 111 ? 8.828 22.984 17.656 1 98.25 111 ALA A CA 1
ATOM 826 C C . ALA A 1 111 ? 7.535 23.703 17.281 1 98.25 111 ALA A C 1
ATOM 828 O O . ALA A 1 111 ? 7.109 23.672 16.109 1 98.25 111 ALA A O 1
ATOM 829 N N . VAL A 1 112 ? 6.867 24.391 18.234 1 98.12 112 VAL A N 1
ATOM 830 C CA . VAL A 1 112 ? 5.523 24.906 17.984 1 98.12 112 VAL A CA 1
ATOM 831 C C . VAL A 1 112 ? 5.562 26.422 17.875 1 98.12 112 VAL A C 1
ATOM 833 O O . VAL A 1 112 ? 4.52 27.078 17.828 1 98.12 112 VAL A O 1
ATOM 836 N N . LEU A 1 113 ? 6.762 27.016 17.844 1 97.44 113 LEU A N 1
ATOM 837 C CA . LEU A 1 113 ? 6.891 28.453 17.625 1 97.44 113 LEU A CA 1
ATOM 838 C C . LEU A 1 113 ? 6.379 28.828 16.234 1 97.44 113 LEU A C 1
ATOM 840 O O . LEU A 1 113 ? 6.285 27.969 15.344 1 97.44 113 LEU A O 1
ATOM 844 N N . PRO A 1 114 ? 5.984 30.094 16.031 1 96.5 114 PRO A N 1
ATOM 845 C CA . PRO A 1 114 ? 5.699 30.531 14.672 1 96.5 114 PRO A CA 1
ATOM 846 C C . PRO A 1 114 ? 6.832 30.203 13.695 1 96.5 114 PRO A C 1
ATOM 848 O O . PRO A 1 114 ? 8.008 30.188 14.086 1 96.5 114 PRO A O 1
ATOM 851 N N . LEU A 1 115 ? 6.547 29.938 12.5 1 95.38 115 LEU A N 1
ATOM 852 C CA . LEU A 1 115 ? 7.461 29.391 11.5 1 95.38 115 LEU A CA 1
ATOM 853 C C . LEU A 1 115 ? 8.766 30.188 11.461 1 95.38 115 LEU A C 1
ATOM 855 O O . LEU A 1 115 ? 9.852 29.609 11.508 1 95.38 115 LEU A O 1
ATOM 859 N N . GLU A 1 116 ? 8.727 31.5 11.516 1 90.88 116 GLU A N 1
ATOM 860 C CA . GLU A 1 116 ? 9.883 32.375 11.336 1 90.88 116 GLU A CA 1
ATOM 861 C C . GLU A 1 116 ? 10.781 32.344 12.562 1 90.88 116 GLU A C 1
ATOM 863 O O . GLU A 1 116 ? 11.938 32.781 12.508 1 90.88 116 GLU A O 1
ATOM 868 N N . SER A 1 117 ? 10.25 31.797 13.664 1 95 117 SER A N 1
ATOM 869 C CA . SER A 1 117 ? 10.992 31.828 14.922 1 95 117 SER A CA 1
ATOM 870 C C . SER A 1 117 ? 11.648 30.484 15.219 1 95 117 SER A C 1
ATOM 872 O O . SER A 1 117 ? 12.383 30.344 16.203 1 95 117 SER A O 1
ATOM 874 N N . ARG A 1 118 ? 11.406 29.531 14.383 1 95.88 118 ARG A N 1
ATOM 875 C CA . ARG A 1 118 ? 11.969 28.203 14.625 1 95.88 118 ARG A CA 1
ATOM 876 C C . ARG A 1 118 ? 13.43 28.141 14.188 1 95.88 118 ARG A C 1
ATOM 878 O O . ARG A 1 118 ? 13.781 28.594 13.094 1 95.88 118 ARG A O 1
ATOM 885 N N . VAL A 1 119 ? 14.258 27.734 15.078 1 96.44 119 VAL A N 1
ATOM 886 C CA . VAL A 1 119 ? 15.68 27.578 14.797 1 96.44 119 VAL A CA 1
ATOM 887 C C . VAL A 1 119 ? 16.062 26.109 14.828 1 96.44 119 VAL A C 1
ATOM 889 O O . VAL A 1 119 ? 16.094 25.484 15.898 1 96.44 119 VAL A O 1
ATOM 892 N N . GLU A 1 120 ? 16.391 25.547 13.648 1 98.12 120 GLU A N 1
ATOM 893 C CA . GLU A 1 120 ? 16.609 24.109 13.539 1 98.12 120 GLU A CA 1
ATOM 894 C C . GLU A 1 120 ? 18.047 23.797 13.148 1 98.12 120 GLU A C 1
ATOM 896 O O . GLU A 1 120 ? 18.406 22.625 12.969 1 98.12 120 GLU A O 1
ATOM 901 N N . GLY A 1 121 ? 18.906 24.75 13.008 1 98.06 121 GLY A N 1
ATOM 902 C CA . GLY A 1 121 ? 20.266 24.562 12.531 1 98.06 121 GLY A CA 1
ATOM 903 C C . GLY A 1 121 ? 21.172 23.922 13.555 1 98.06 121 GLY A C 1
ATOM 904 O O . GLY A 1 121 ? 20.906 23.984 14.758 1 98.06 121 GLY A O 1
ATOM 905 N N . TYR A 1 122 ? 22.266 23.281 13.125 1 98.62 122 TYR A N 1
ATOM 906 C CA . TYR A 1 122 ? 23.234 22.609 13.984 1 98.62 122 TYR A CA 1
ATOM 907 C C . TYR A 1 122 ? 24.562 22.422 13.266 1 98.62 122 TYR A C 1
ATOM 909 O O . TYR A 1 122 ? 24.656 22.609 12.047 1 98.62 122 TYR A O 1
ATOM 917 N N . THR A 1 123 ? 25.547 22.203 14.016 1 98.75 123 THR A N 1
ATOM 918 C CA . THR A 1 123 ? 26.859 21.797 13.539 1 98.75 123 THR A CA 1
ATOM 919 C C . THR A 1 123 ? 27.266 20.453 14.156 1 98.75 123 THR A C 1
ATOM 921 O O . THR A 1 123 ? 27.188 20.281 15.375 1 98.75 123 THR A O 1
ATOM 924 N N . LEU A 1 124 ? 27.609 19.469 13.359 1 98.81 124 LEU A N 1
ATOM 925 C CA . LEU A 1 124 ? 28.031 18.141 13.781 1 98.81 124 LEU A CA 1
ATOM 926 C C . LEU A 1 124 ? 29.453 17.844 13.305 1 98.81 124 LEU A C 1
ATOM 928 O O . LEU A 1 124 ? 29.75 17.938 12.109 1 98.81 124 LEU A O 1
ATOM 932 N N . ILE A 1 125 ? 30.344 17.594 14.234 1 98.81 125 ILE A N 1
ATOM 933 C CA . ILE A 1 125 ? 31.734 17.25 13.922 1 98.81 125 ILE A CA 1
ATOM 934 C C . ILE A 1 125 ? 32.031 15.852 14.461 1 98.81 125 ILE A C 1
ATOM 936 O O . ILE A 1 125 ? 31.906 15.594 15.656 1 98.81 125 ILE A O 1
ATOM 940 N N . ILE A 1 126 ? 32.375 14.93 13.609 1 98.62 126 ILE A N 1
ATOM 941 C CA . ILE A 1 126 ? 32.812 13.578 13.953 1 98.62 126 ILE A CA 1
ATOM 942 C C . ILE A 1 126 ? 34.25 13.383 13.508 1 98.62 126 ILE A C 1
ATOM 944 O O . ILE A 1 126 ? 34.531 13.164 12.32 1 98.62 126 ILE A O 1
ATOM 948 N N . PRO A 1 127 ? 35.156 13.359 14.445 1 98.44 127 PRO A N 1
ATOM 949 C CA . PRO A 1 127 ? 36.594 13.203 14.07 1 98.44 127 PRO A CA 1
ATOM 950 C C . PRO A 1 127 ? 36.906 11.797 13.562 1 98.44 127 PRO A C 1
ATOM 952 O O . PRO A 1 127 ? 36.156 10.852 13.852 1 98.44 127 PRO A O 1
ATOM 955 N N . ALA A 1 128 ? 38.031 11.688 12.844 1 97.56 128 ALA A N 1
ATOM 956 C CA . ALA A 1 128 ? 38.406 10.398 12.281 1 97.56 128 ALA A CA 1
ATOM 957 C C . ALA A 1 128 ? 39.281 9.609 13.266 1 97.56 128 ALA A C 1
ATOM 959 O O . ALA A 1 128 ? 39.406 8.391 13.133 1 97.56 128 ALA A O 1
ATOM 960 N N . ASP A 1 129 ? 39.844 10.312 14.289 1 97.12 129 ASP A N 1
ATOM 961 C CA . ASP A 1 129 ? 40.844 9.688 15.148 1 97.12 129 ASP A CA 1
ATOM 962 C C . ASP A 1 129 ? 40.188 9.102 16.406 1 97.12 129 ASP A C 1
ATOM 964 O O . ASP A 1 129 ? 40.875 8.703 17.344 1 97.12 129 ASP A O 1
ATOM 968 N N . GLY A 1 130 ? 38.875 9.148 16.484 1 97 130 GLY A N 1
ATOM 969 C CA . GLY A 1 130 ? 38.188 8.555 17.609 1 97 130 GLY A CA 1
ATOM 970 C C . GLY A 1 130 ? 38.031 9.508 18.781 1 97 130 GLY A C 1
ATOM 971 O O . GLY A 1 130 ? 37.406 9.156 19.797 1 97 130 GLY A O 1
ATOM 972 N N . SER A 1 131 ? 38.594 10.711 18.578 1 97.75 131 SER A N 1
ATOM 973 C CA . SER A 1 131 ? 38.344 11.711 19.609 1 97.75 131 SER A CA 1
ATOM 974 C C . SER A 1 131 ? 36.875 12.109 19.656 1 97.75 131 SER A C 1
ATOM 976 O O . SER A 1 131 ? 36.094 11.711 18.781 1 97.75 131 SER A O 1
ATOM 978 N N . GLU A 1 132 ? 36.562 12.844 20.594 1 97.62 132 GLU A N 1
ATOM 979 C CA . GLU A 1 132 ? 35.156 13.141 20.906 1 97.62 132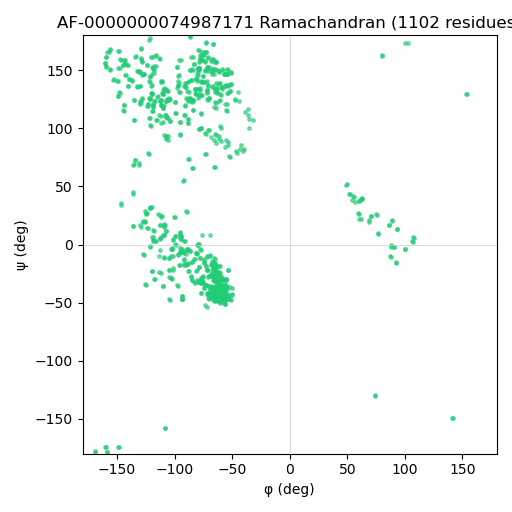 GLU A CA 1
ATOM 980 C C . GLU A 1 132 ? 34.469 13.836 19.734 1 97.62 132 GLU A C 1
ATOM 982 O O . GLU A 1 132 ? 35 14.773 19.141 1 97.62 132 GLU A O 1
ATOM 987 N N . ALA A 1 133 ? 33.281 13.297 19.328 1 98.81 133 ALA A N 1
ATOM 988 C CA . ALA A 1 133 ? 32.406 14 18.391 1 98.81 133 ALA A CA 1
ATOM 989 C C . ALA A 1 133 ? 31.609 15.086 19.094 1 98.81 133 ALA A C 1
ATOM 991 O O . ALA A 1 133 ? 31.328 14.977 20.297 1 98.81 133 ALA A O 1
ATOM 992 N N . THR A 1 134 ? 31.234 16.141 18.375 1 98.81 134 THR A N 1
ATOM 993 C CA . THR A 1 134 ? 30.484 17.25 18.984 1 98.81 134 THR A CA 1
ATOM 994 C C . THR A 1 134 ? 29.297 17.625 18.109 1 98.81 134 THR A C 1
ATOM 996 O O . THR A 1 134 ? 29.359 17.578 16.891 1 98.81 134 THR A O 1
ATOM 999 N N . LEU A 1 135 ? 28.203 17.828 18.688 1 98.88 135 LEU A N 1
ATOM 1000 C CA . LEU A 1 135 ? 26.984 18.391 18.125 1 98.88 135 LEU A CA 1
ATOM 1001 C C . LEU A 1 135 ? 26.594 19.688 18.828 1 98.88 135 LEU A C 1
ATOM 1003 O O . LEU A 1 135 ? 26.281 19.672 20.031 1 98.88 135 LEU A O 1
ATOM 1007 N N . THR A 1 136 ? 26.625 20.781 18.141 1 98.56 136 THR A N 1
ATOM 1008 C CA . THR A 1 136 ? 26.312 22.094 18.703 1 98.56 136 THR A CA 1
ATOM 1009 C C . THR A 1 136 ? 25.156 22.734 17.969 1 98.56 136 THR A C 1
ATOM 1011 O O . THR A 1 136 ? 25.016 22.594 16.75 1 98.56 136 THR A O 1
ATOM 1014 N N . ALA A 1 137 ? 24.312 23.453 18.656 1 98 137 ALA A N 1
ATOM 1015 C CA . ALA A 1 137 ? 23.172 24.156 18.078 1 98 137 ALA A CA 1
ATOM 1016 C C . ALA A 1 137 ? 22.75 25.328 18.969 1 98 137 ALA A C 1
ATOM 1018 O O . ALA A 1 137 ? 23.219 25.453 20.094 1 98 137 ALA A O 1
ATOM 1019 N N . ASN A 1 138 ? 21.891 26.219 18.438 1 95.81 138 ASN A N 1
ATOM 1020 C CA . ASN A 1 138 ? 21.375 27.359 19.172 1 95.81 138 ASN A CA 1
ATOM 1021 C C . ASN A 1 138 ? 20.047 27.031 19.859 1 95.81 138 ASN A C 1
ATOM 1023 O O . ASN A 1 138 ? 19.5 27.844 20.594 1 95.81 138 ASN A O 1
ATOM 1027 N N . SER A 1 139 ? 19.531 25.875 19.609 1 96.62 139 SER A N 1
ATOM 1028 C CA . SER A 1 139 ? 18.266 25.422 20.188 1 96.62 139 SER A CA 1
ATOM 1029 C C . SER A 1 139 ? 18.281 23.922 20.438 1 96.62 139 SER A C 1
ATOM 1031 O O . SER A 1 139 ? 19.078 23.188 19.844 1 96.62 139 SER A O 1
ATOM 1033 N N . THR A 1 140 ? 17.375 23.453 21.359 1 97.44 140 THR A N 1
ATOM 1034 C CA . THR A 1 140 ? 17.234 22.016 21.578 1 97.44 140 THR A CA 1
ATOM 1035 C C . THR A 1 140 ? 16.672 21.328 20.328 1 97.44 140 THR A C 1
ATOM 1037 O O . THR A 1 140 ? 17 20.188 20.031 1 97.44 140 THR A O 1
ATOM 1040 N N . LEU A 1 141 ? 15.836 22.031 19.562 1 98.38 141 LEU A N 1
ATOM 1041 C CA . LEU A 1 141 ? 15.344 21.516 18.297 1 98.38 141 LEU A CA 1
ATOM 1042 C C . LEU A 1 141 ? 16.5 21.266 17.328 1 98.38 141 LEU A C 1
ATOM 1044 O O . LEU A 1 141 ? 16.516 20.25 16.625 1 98.38 141 LEU A O 1
ATOM 1048 N N . GLY A 1 142 ? 17.391 22.203 17.266 1 98.38 142 GLY A N 1
ATOM 1049 C CA . GLY A 1 142 ? 18.594 22 16.469 1 98.38 142 GLY A CA 1
ATOM 1050 C C . GLY A 1 142 ? 19.406 20.797 16.891 1 98.38 142 GLY A C 1
ATOM 1051 O O . GLY A 1 142 ? 19.891 20.047 16.047 1 98.38 142 GLY A O 1
ATOM 1052 N N . LEU A 1 143 ? 19.609 20.641 18.203 1 98.56 143 LEU A N 1
ATOM 1053 C CA . LEU A 1 143 ? 20.312 19.469 18.703 1 98.56 143 LEU A CA 1
ATOM 1054 C C . LEU A 1 143 ? 19.594 18.188 18.266 1 98.56 143 LEU A C 1
ATOM 1056 O O . LEU A 1 143 ? 20.25 17.219 17.844 1 98.56 143 LEU A O 1
ATOM 1060 N N . PHE A 1 144 ? 18.281 18.188 18.391 1 98.75 144 PHE A N 1
ATOM 1061 C CA . PHE A 1 144 ? 17.5 17.031 18 1 98.75 144 PHE A CA 1
ATOM 1062 C C . PHE A 1 144 ? 17.703 16.703 16.516 1 98.75 144 PHE A C 1
ATOM 1064 O O . PHE A 1 144 ? 17.891 15.539 16.156 1 98.75 144 PHE A O 1
ATOM 1071 N N . ARG A 1 145 ? 17.656 17.719 15.625 1 98.75 145 ARG A N 1
ATOM 1072 C CA . ARG A 1 145 ? 17.906 17.516 14.203 1 98.75 145 ARG A CA 1
ATOM 1073 C C . ARG A 1 145 ? 19.297 16.953 13.961 1 98.75 145 ARG A C 1
ATOM 1075 O O . ARG A 1 145 ? 19.484 16.062 13.125 1 98.75 145 ARG A O 1
ATOM 1082 N N . GLY A 1 146 ? 20.266 17.5 14.68 1 98.75 146 GLY A N 1
ATOM 1083 C CA . GLY A 1 146 ? 21.625 17 14.57 1 98.75 146 GLY A CA 1
ATOM 1084 C C . GLY A 1 146 ? 21.75 15.539 14.992 1 98.75 146 GLY A C 1
ATOM 1085 O O . GLY A 1 146 ? 22.516 14.781 14.398 1 98.75 146 GLY A O 1
ATOM 1086 N N . LEU A 1 147 ? 21.047 15.125 16.062 1 98.69 147 LEU A N 1
ATOM 1087 C CA . LEU A 1 147 ? 21.016 13.734 16.484 1 98.69 147 LEU A CA 1
ATOM 1088 C C . LEU A 1 147 ? 20.516 12.828 15.367 1 98.69 147 LEU A C 1
ATOM 1090 O O . LEU A 1 147 ? 21.062 11.742 15.148 1 98.69 147 LEU A O 1
ATOM 1094 N N . THR A 1 148 ? 19.469 13.289 14.688 1 97.81 148 THR A N 1
ATOM 1095 C CA . THR A 1 148 ? 18.906 12.523 13.578 1 97.81 148 THR A CA 1
ATOM 1096 C C . THR A 1 148 ? 19.953 12.297 12.492 1 97.81 148 THR A C 1
ATOM 1098 O O . THR A 1 148 ? 20.031 11.211 11.914 1 97.81 148 THR A O 1
ATOM 1101 N N . THR A 1 149 ? 20.719 13.297 12.234 1 98.06 149 THR A N 1
ATOM 1102 C CA . THR A 1 149 ? 21.797 13.188 11.266 1 98.06 149 THR A CA 1
ATOM 1103 C C . THR A 1 149 ? 22.859 12.195 11.75 1 98.06 149 THR A C 1
ATOM 1105 O O . THR A 1 149 ? 23.297 11.328 10.992 1 98.06 149 THR A O 1
ATOM 1108 N N . PHE A 1 150 ? 23.25 12.312 13 1 98.25 150 PHE A N 1
ATOM 1109 C CA . PHE A 1 150 ? 24.266 11.438 13.57 1 98.25 150 PHE A CA 1
ATOM 1110 C C . PHE A 1 150 ? 23.859 9.977 13.453 1 98.25 150 PHE A C 1
ATOM 1112 O O . PHE A 1 150 ? 24.672 9.109 13.156 1 98.25 150 PHE A O 1
ATOM 1119 N N . GLU A 1 151 ? 22.578 9.695 13.609 1 97.19 151 GLU A N 1
ATOM 1120 C CA . GLU A 1 151 ? 22.047 8.336 13.578 1 97.19 151 GLU A CA 1
ATOM 1121 C C . GLU A 1 151 ? 22.203 7.707 12.203 1 97.19 151 GLU A C 1
ATOM 1123 O O . GLU A 1 151 ? 22.203 6.48 12.07 1 97.19 151 GLU A O 1
ATOM 1128 N N . GLN A 1 152 ? 22.359 8.508 11.195 1 96.62 152 GLN A N 1
ATOM 1129 C CA . GLN A 1 152 ? 22.281 8.016 9.828 1 96.62 152 GLN A CA 1
ATOM 1130 C C . GLN A 1 152 ? 23.656 7.656 9.281 1 96.62 152 GLN A C 1
ATOM 1132 O O . GLN A 1 152 ? 23.766 7.051 8.211 1 96.62 152 GLN A O 1
ATOM 1137 N N . VAL A 1 153 ? 24.75 7.934 9.992 1 95.69 153 VAL A N 1
ATOM 1138 C CA . VAL A 1 153 ? 26.078 7.816 9.414 1 95.69 153 VAL A CA 1
ATOM 1139 C C . VAL A 1 153 ? 26.609 6.402 9.625 1 95.69 153 VAL A C 1
ATOM 1141 O O . VAL A 1 153 ? 27.656 6.035 9.086 1 95.69 153 VAL A O 1
ATOM 1144 N N . TRP A 1 154 ? 25.891 5.559 10.32 1 96.19 154 TRP A N 1
ATOM 1145 C CA . TRP A 1 154 ? 26.453 4.285 10.758 1 96.19 154 TRP A CA 1
ATOM 1146 C C . TRP A 1 154 ? 25.781 3.117 10.039 1 96.19 154 TRP A C 1
ATOM 1148 O O . TRP A 1 154 ? 24.562 3.125 9.82 1 96.19 154 TRP A O 1
ATOM 1158 N N . TYR A 1 155 ? 26.516 2.141 9.672 1 96.5 155 TYR A N 1
ATOM 1159 C CA . TYR A 1 155 ? 26.078 0.834 9.195 1 96.5 155 TYR A CA 1
ATOM 1160 C C . TYR A 1 155 ? 26.531 -0.272 10.141 1 96.5 155 TYR A C 1
ATOM 1162 O O . TYR A 1 155 ? 27.359 -0.043 11.023 1 96.5 155 TYR A O 1
ATOM 1170 N N . GLU A 1 156 ? 25.953 -1.38 10.031 1 95.44 156 GLU A N 1
ATOM 1171 C CA . GLU A 1 156 ? 26.266 -2.5 10.914 1 95.44 156 GLU A CA 1
ATOM 1172 C C . GLU A 1 156 ? 27 -3.6 10.164 1 95.44 156 GLU A C 1
ATOM 1174 O O . GLU A 1 156 ? 26.672 -3.914 9.016 1 95.44 156 GLU A O 1
ATOM 1179 N N . TRP A 1 157 ? 28.078 -4.129 10.711 1 93.62 157 TRP A N 1
ATOM 1180 C CA . TRP A 1 157 ? 28.781 -5.305 10.211 1 93.62 157 TRP A CA 1
ATOM 1181 C C . TRP A 1 157 ? 29.328 -6.141 11.359 1 93.62 157 TRP A C 1
ATOM 1183 O O . TRP A 1 157 ? 30.203 -5.691 12.102 1 93.62 157 TRP A O 1
ATOM 1193 N N . ASN A 1 158 ? 28.812 -7.414 11.531 1 92.12 158 ASN A N 1
ATOM 1194 C CA . ASN A 1 158 ? 29.297 -8.375 12.508 1 92.12 158 ASN A CA 1
ATOM 1195 C C . ASN A 1 158 ? 29.359 -7.777 13.906 1 92.12 158 ASN A C 1
ATOM 1197 O O . ASN A 1 158 ? 30.391 -7.84 14.57 1 92.12 158 ASN A O 1
ATOM 1201 N N . GLY A 1 159 ? 28.375 -7.078 14.281 1 92.5 159 GLY A N 1
ATOM 1202 C CA . GLY A 1 159 ? 28.25 -6.566 15.641 1 92.5 159 GLY A CA 1
ATOM 1203 C C . GLY A 1 159 ? 28.859 -5.191 15.82 1 92.5 159 GLY A C 1
ATOM 1204 O O . GLY A 1 159 ? 28.766 -4.605 16.906 1 92.5 159 GLY A O 1
ATOM 1205 N N . ASN A 1 160 ? 29.453 -4.621 14.789 1 94.75 160 ASN A N 1
ATOM 1206 C CA . ASN A 1 160 ? 30.062 -3.291 14.859 1 94.75 160 ASN A CA 1
ATOM 1207 C C . ASN A 1 160 ? 29.203 -2.26 14.117 1 94.75 160 ASN A C 1
ATOM 1209 O O . ASN A 1 160 ? 28.75 -2.51 13 1 94.75 160 ASN A O 1
ATOM 1213 N N . SER A 1 161 ? 28.969 -1.165 14.781 1 96.56 161 SER A N 1
ATOM 1214 C CA . SER A 1 161 ? 28.484 0.017 14.078 1 96.56 161 SER A CA 1
ATOM 1215 C C . SER A 1 161 ? 29.625 0.849 13.523 1 96.56 161 SER A C 1
ATOM 1217 O O . SER A 1 161 ? 30.531 1.251 14.273 1 96.56 161 SER A O 1
ATOM 1219 N N . TYR A 1 162 ? 29.625 1.096 12.211 1 96.94 162 TYR A N 1
ATOM 1220 C CA . TYR A 1 162 ? 30.797 1.723 11.625 1 96.94 162 TYR A CA 1
ATOM 1221 C C . TYR A 1 162 ? 30.406 2.686 10.508 1 96.94 162 TYR A C 1
ATOM 1223 O O . TYR A 1 162 ? 29.266 2.668 10.039 1 96.94 162 TYR A O 1
ATOM 1231 N N . THR A 1 163 ? 31.25 3.582 10.211 1 96.75 163 THR A N 1
ATOM 1232 C CA . THR A 1 163 ? 31.234 4.387 8.992 1 96.75 163 THR A CA 1
ATOM 1233 C C . THR A 1 163 ? 32.594 4.34 8.297 1 96.75 163 THR A C 1
ATOM 1235 O O . THR A 1 163 ? 33.594 3.963 8.906 1 96.75 163 THR A O 1
ATOM 1238 N N . LEU A 1 164 ? 32.625 4.629 7.008 1 96 164 LEU A N 1
ATOM 1239 C CA . LEU A 1 164 ? 33.844 4.59 6.242 1 96 164 LEU A CA 1
ATOM 1240 C C . LEU A 1 164 ? 34.281 5.988 5.805 1 96 164 LEU A C 1
ATOM 1242 O O . LEU A 1 164 ? 35.219 6.148 5.039 1 96 164 LEU A O 1
ATOM 1246 N N . GLU A 1 165 ? 33.531 6.992 6.332 1 96.19 165 GLU A N 1
ATOM 1247 C CA . GLU A 1 165 ? 33.688 8.289 5.68 1 96.19 165 GLU A CA 1
ATOM 1248 C C . GLU A 1 165 ? 34.062 9.367 6.688 1 96.19 165 GLU A C 1
ATOM 1250 O O . GLU A 1 165 ? 33.75 10.547 6.477 1 96.19 165 GLU A O 1
ATOM 1255 N N . ALA A 1 166 ? 34.562 8.945 7.828 1 96.75 166 ALA A N 1
ATOM 1256 C CA . ALA A 1 166 ? 35.062 9.945 8.766 1 96.75 166 ALA A CA 1
ATOM 1257 C C . ALA A 1 166 ? 36.312 10.609 8.242 1 96.75 166 ALA A C 1
ATOM 1259 O O . ALA A 1 166 ? 37.125 9.984 7.527 1 96.75 166 ALA A O 1
ATOM 1260 N N . PRO A 1 167 ? 36.594 11.922 8.656 1 97.5 167 PRO A N 1
ATOM 1261 C CA . PRO A 1 167 ? 35.75 12.742 9.539 1 97.5 167 PRO A CA 1
ATOM 1262 C C . PRO A 1 167 ? 34.562 13.352 8.828 1 97.5 167 PRO A C 1
ATOM 1264 O O . PRO A 1 167 ? 34.531 13.414 7.594 1 97.5 167 PRO A O 1
ATOM 1267 N N . PHE A 1 168 ? 33.562 13.672 9.586 1 97.56 168 PHE A N 1
ATOM 1268 C CA . PHE A 1 168 ? 32.438 14.453 9.102 1 97.56 168 PHE A CA 1
ATOM 1269 C C . PHE A 1 168 ? 32.438 15.844 9.711 1 97.56 168 PHE A C 1
ATOM 1271 O O . PHE A 1 168 ? 32.625 16 10.922 1 97.56 168 PHE A O 1
ATOM 1278 N N . ASN A 1 169 ? 32.312 16.875 8.945 1 98.25 169 ASN A N 1
ATOM 1279 C CA . ASN A 1 169 ? 32 18.234 9.328 1 98.25 169 ASN A CA 1
ATOM 1280 C C . ASN A 1 169 ? 30.734 18.734 8.641 1 98.25 169 ASN A C 1
ATOM 1282 O O . ASN A 1 169 ? 30.734 18.984 7.434 1 98.25 169 ASN A O 1
ATOM 1286 N N . ILE A 1 170 ? 29.672 18.875 9.398 1 98.19 170 ILE A N 1
ATOM 1287 C CA . ILE A 1 170 ? 28.359 19.188 8.852 1 98.19 170 ILE A CA 1
ATOM 1288 C C . ILE A 1 170 ? 27.828 20.469 9.484 1 98.19 170 ILE A C 1
ATOM 1290 O O . ILE A 1 170 ? 27.828 20.609 10.711 1 98.19 170 ILE A O 1
ATOM 1294 N N . GLU A 1 171 ? 27.547 21.453 8.773 1 98.38 171 GLU A N 1
ATOM 1295 C CA . GLU A 1 171 ? 26.734 22.609 9.125 1 98.38 171 GLU A CA 1
ATOM 1296 C C . GLU A 1 171 ? 25.406 22.609 8.359 1 98.38 171 GLU A C 1
ATOM 1298 O O . GLU A 1 171 ? 25.391 22.656 7.129 1 98.38 171 GLU A O 1
ATOM 1303 N N . ASP A 1 172 ? 24.344 22.531 9.109 1 98 172 ASP A N 1
ATOM 1304 C CA . ASP A 1 172 ? 23.078 22.25 8.438 1 98 172 ASP A CA 1
ATOM 1305 C C . ASP A 1 172 ? 21.953 23.078 9.039 1 98 172 ASP A C 1
ATOM 1307 O O . ASP A 1 172 ? 21.984 23.422 10.219 1 98 172 ASP A O 1
ATOM 1311 N N . SER A 1 173 ? 21.062 23.531 8.242 1 97.62 173 SER A N 1
ATOM 1312 C CA . SER A 1 173 ? 19.812 24.219 8.57 1 97.62 173 SER A CA 1
ATOM 1313 C C . SER A 1 173 ? 18.812 24.156 7.418 1 97.62 173 SER A C 1
ATOM 1315 O O . SER A 1 173 ? 19.203 23.969 6.262 1 97.62 173 SER A O 1
ATOM 1317 N N . PRO A 1 174 ? 17.578 24.219 7.691 1 97.5 174 PRO A N 1
ATOM 1318 C CA . PRO A 1 174 ? 16.594 24.094 6.602 1 97.5 174 PRO A CA 1
ATOM 1319 C C . PRO A 1 174 ? 16.578 25.312 5.688 1 97.5 174 PRO A C 1
ATOM 1321 O O . PRO A 1 174 ? 16.766 26.438 6.156 1 97.5 174 PRO A O 1
ATOM 1324 N N . ALA A 1 175 ? 16.25 25.062 4.422 1 96.44 175 ALA A N 1
ATOM 1325 C CA . ALA A 1 175 ? 16.062 26.125 3.451 1 96.44 175 ALA A CA 1
ATOM 1326 C C . ALA A 1 175 ? 14.727 26.844 3.676 1 96.44 175 ALA A C 1
ATOM 1328 O O . ALA A 1 175 ? 14.609 28.047 3.416 1 96.44 175 ALA A O 1
ATOM 1329 N N . TYR A 1 176 ? 13.75 26.172 4.129 1 97.12 176 TYR A N 1
ATOM 1330 C CA . TYR A 1 176 ? 12.406 26.703 4.375 1 97.12 176 TYR A CA 1
ATOM 1331 C C . TYR A 1 176 ? 11.93 26.344 5.777 1 97.12 176 TYR A C 1
ATOM 1333 O O . TYR A 1 176 ? 12.258 25.266 6.297 1 97.12 176 TYR A O 1
ATOM 1341 N N . PRO A 1 177 ? 11.172 27.141 6.367 1 97.38 177 PRO A N 1
ATOM 1342 C CA . PRO A 1 177 ? 10.758 26.891 7.75 1 97.38 177 PRO A CA 1
ATOM 1343 C C . PRO A 1 177 ? 9.641 25.844 7.848 1 97.38 177 PRO A C 1
ATOM 1345 O O . PRO A 1 177 ? 9.414 25.281 8.922 1 97.38 177 PRO A O 1
ATOM 1348 N N . TYR A 1 178 ? 8.93 25.609 6.727 1 98.38 178 TYR A N 1
ATOM 1349 C CA . TYR A 1 178 ? 7.785 24.703 6.75 1 98.38 178 TYR A CA 1
ATOM 1350 C C . TYR A 1 178 ? 8.07 23.453 5.938 1 98.38 178 TYR A C 1
ATOM 1352 O O . TYR A 1 178 ? 8.375 23.531 4.742 1 98.38 178 TYR A O 1
ATOM 1360 N N . ARG A 1 179 ? 7.973 22.297 6.496 1 98.62 179 ARG A N 1
ATOM 1361 C CA . ARG A 1 179 ? 8.023 20.969 5.898 1 98.62 179 ARG A CA 1
ATOM 1362 C C . ARG A 1 179 ? 6.918 20.078 6.453 1 98.62 179 ARG A C 1
ATOM 1364 O O . ARG A 1 179 ? 7.016 19.594 7.578 1 98.62 179 ARG A O 1
ATOM 1371 N N . GLY A 1 180 ? 5.898 19.828 5.613 1 98.75 180 GLY A N 1
ATOM 1372 C CA . GLY A 1 180 ? 4.695 19.234 6.168 1 98.75 180 GLY A CA 1
ATOM 1373 C C . GLY A 1 180 ? 4.359 17.891 5.551 1 98.75 180 GLY A C 1
ATOM 1374 O O . GLY A 1 180 ? 4.918 17.516 4.516 1 98.75 180 GLY A O 1
ATOM 1375 N N . PHE A 1 181 ? 3.553 17.125 6.219 1 98.88 181 PHE A N 1
ATOM 1376 C CA . PHE A 1 181 ? 2.789 15.969 5.762 1 98.88 181 PHE A CA 1
ATOM 1377 C C . PHE A 1 181 ? 1.328 16.078 6.184 1 98.88 181 PHE A C 1
ATOM 1379 O O . PHE A 1 181 ? 1.027 16.25 7.367 1 98.88 181 PHE A O 1
ATOM 1386 N N . MET A 1 182 ? 0.436 16.062 5.176 1 98.94 182 MET A N 1
ATOM 1387 C CA . MET A 1 182 ? -0.987 16.125 5.496 1 98.94 182 MET A CA 1
ATOM 1388 C C . MET A 1 182 ? -1.588 14.719 5.551 1 98.94 182 MET A C 1
ATOM 1390 O O . MET A 1 182 ? -1.354 13.898 4.66 1 98.94 182 MET A O 1
ATOM 1394 N N . LEU A 1 183 ? -2.303 14.43 6.566 1 98.94 183 LEU A N 1
ATOM 1395 C CA . LEU A 1 183 ? -3.029 13.172 6.719 1 98.94 183 LEU A CA 1
ATOM 1396 C C . LEU A 1 183 ? -4.516 13.43 6.953 1 98.94 183 LEU A C 1
ATOM 1398 O O . LEU A 1 183 ? -4.887 14.148 7.887 1 98.94 183 LEU A O 1
ATOM 1402 N N . ASP A 1 184 ? -5.297 12.953 6.105 1 98.81 184 ASP A N 1
ATOM 1403 C CA . ASP A 1 184 ? -6.746 12.945 6.289 1 98.81 184 ASP A CA 1
ATOM 1404 C C . ASP A 1 184 ? -7.188 11.742 7.121 1 98.81 184 ASP A C 1
ATOM 1406 O O . ASP A 1 184 ? -6.891 10.594 6.773 1 98.81 184 ASP A O 1
ATOM 1410 N N . THR A 1 185 ? -7.914 11.984 8.227 1 98.81 185 THR A N 1
ATOM 1411 C CA . THR A 1 185 ? -8.375 10.883 9.062 1 98.81 185 THR A CA 1
ATOM 1412 C C . THR A 1 185 ? -9.898 10.844 9.117 1 98.81 185 THR A C 1
ATOM 1414 O O . THR A 1 185 ? -10.477 10.188 9.984 1 98.81 185 THR A O 1
ATOM 1417 N N . ALA A 1 186 ? -10.516 11.617 8.219 1 98.62 186 ALA A N 1
ATOM 1418 C CA . ALA A 1 186 ? -11.977 11.695 8.211 1 98.62 186 ALA A CA 1
ATOM 1419 C C . ALA A 1 186 ? -12.578 10.695 7.23 1 98.62 186 ALA A C 1
ATOM 1421 O O . ALA A 1 186 ? -13.602 10.07 7.52 1 98.62 186 ALA A O 1
ATOM 1422 N N . ARG A 1 187 ? -12.023 10.594 6.059 1 98.62 187 ARG A N 1
ATOM 1423 C CA . ARG A 1 187 ? -12.57 9.703 5.043 1 98.62 187 ARG A CA 1
ATOM 1424 C C . ARG A 1 187 ? -12.438 8.242 5.461 1 98.62 187 ARG A C 1
ATOM 1426 O O . ARG A 1 187 ? -13.305 7.426 5.168 1 98.62 187 ARG A O 1
ATOM 1433 N N . ASN A 1 188 ? -11.32 7.91 6.094 1 98.75 188 ASN A N 1
ATOM 1434 C CA . ASN A 1 188 ? -11.148 6.68 6.855 1 98.75 188 ASN A CA 1
ATOM 1435 C C . ASN A 1 188 ? -10.43 6.938 8.18 1 98.75 188 ASN A C 1
ATOM 1437 O O . ASN A 1 188 ? -9.516 7.762 8.242 1 98.75 188 ASN A O 1
ATOM 1441 N N . TYR A 1 189 ? -10.891 6.203 9.281 1 98.56 189 TYR A N 1
ATOM 1442 C CA . TYR A 1 189 ? -10.352 6.41 10.625 1 98.56 189 TYR A CA 1
ATOM 1443 C C . TYR A 1 189 ? -8.992 5.742 10.773 1 98.56 189 TYR A C 1
ATOM 1445 O O . TYR A 1 189 ? -8.766 4.648 10.25 1 98.56 189 TYR A O 1
ATOM 1453 N N . PHE A 1 190 ? -8.039 6.383 11.445 1 98.88 190 PHE A N 1
ATOM 1454 C CA . PHE A 1 190 ? -6.738 5.852 11.812 1 98.88 190 PHE A CA 1
ATOM 1455 C C . PHE A 1 190 ? -6.562 5.855 13.328 1 98.88 190 PHE A C 1
ATOM 1457 O O . PHE A 1 190 ? -6.75 6.887 13.977 1 98.88 190 PHE A O 1
ATOM 1464 N N . PRO A 1 191 ? -6.16 4.781 13.914 1 98.56 191 PRO A N 1
ATOM 1465 C CA . PRO A 1 191 ? -5.91 4.758 15.352 1 98.56 191 PRO A CA 1
ATOM 1466 C C . PRO A 1 191 ? -4.754 5.664 15.766 1 98.56 191 PRO A C 1
ATOM 1468 O O . PRO A 1 191 ? -3.855 5.93 14.961 1 98.56 191 PRO A O 1
ATOM 1471 N N . VAL A 1 192 ? -4.719 6.074 17.016 1 98.81 192 VAL A N 1
ATOM 1472 C CA . VAL A 1 192 ? -3.703 6.957 17.562 1 98.81 192 VAL A CA 1
ATOM 1473 C C . VAL A 1 192 ? -2.318 6.344 17.375 1 98.81 192 VAL A C 1
ATOM 1475 O O . VAL A 1 192 ? -1.357 7.047 17.062 1 98.81 192 VAL A O 1
ATOM 1478 N N . SER A 1 193 ? -2.205 5.016 17.5 1 98.75 193 SER A N 1
ATOM 1479 C CA . SER A 1 193 ? -0.92 4.336 17.375 1 98.75 193 SER A CA 1
ATOM 1480 C C . SER A 1 193 ? -0.344 4.52 15.969 1 98.75 193 SER A C 1
ATOM 1482 O O . SER A 1 193 ? 0.87 4.668 15.805 1 98.75 193 SER A O 1
ATOM 1484 N N . ASP A 1 194 ? -1.237 4.473 14.938 1 98.75 194 ASP A N 1
ATOM 1485 C CA . ASP A 1 194 ? -0.791 4.676 13.562 1 98.75 194 ASP A CA 1
ATOM 1486 C C . ASP A 1 194 ? -0.274 6.098 13.359 1 98.75 194 ASP A C 1
ATOM 1488 O O . ASP A 1 194 ? 0.724 6.309 12.672 1 98.75 194 ASP A O 1
ATOM 1492 N N . ILE A 1 195 ? -0.953 7.066 13.883 1 98.94 195 ILE A N 1
ATOM 1493 C CA . ILE A 1 195 ? -0.562 8.469 13.766 1 98.94 195 ILE A CA 1
ATOM 1494 C C . ILE A 1 195 ? 0.789 8.68 14.445 1 98.94 195 ILE A C 1
ATOM 1496 O O . ILE A 1 195 ? 1.677 9.328 13.883 1 98.94 195 ILE A O 1
ATOM 1500 N N . LYS A 1 196 ? 0.986 8.102 15.648 1 98.88 196 LYS A N 1
ATOM 1501 C CA . LYS A 1 196 ? 2.246 8.242 16.375 1 98.88 196 LYS A CA 1
ATOM 1502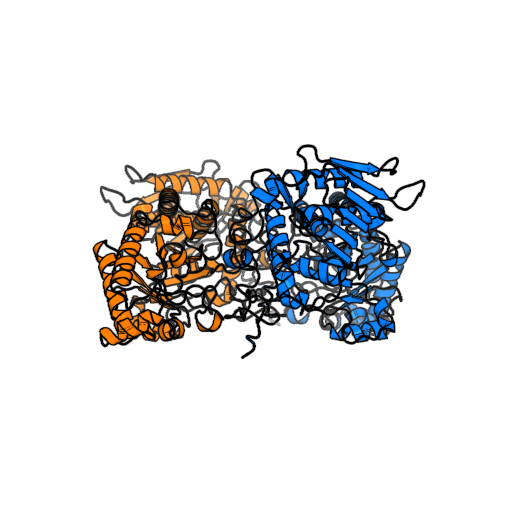 C C . LYS A 1 196 ? 3.396 7.602 15.602 1 98.88 196 LYS A C 1
ATOM 1504 O O . LYS A 1 196 ? 4.5 8.148 15.547 1 98.88 196 LYS A O 1
ATOM 1509 N N . ARG A 1 197 ? 3.164 6.41 14.977 1 98.81 197 ARG A N 1
ATOM 1510 C CA . ARG A 1 197 ? 4.18 5.766 14.156 1 98.81 197 ARG A CA 1
ATOM 1511 C C . ARG A 1 197 ? 4.566 6.645 12.969 1 98.81 197 ARG A C 1
ATOM 1513 O O . ARG A 1 197 ? 5.742 6.727 12.609 1 98.81 197 ARG A O 1
ATOM 1520 N N . THR A 1 198 ? 3.584 7.297 12.414 1 98.88 198 THR A N 1
ATOM 1521 C CA . THR A 1 198 ? 3.84 8.227 11.32 1 98.88 198 THR A CA 1
ATOM 1522 C C . THR A 1 198 ? 4.688 9.406 11.805 1 98.88 198 THR A C 1
ATOM 1524 O O . THR A 1 198 ? 5.602 9.844 11.102 1 98.88 198 THR A O 1
ATOM 1527 N N . LEU A 1 199 ? 4.414 9.875 13.008 1 98.94 199 LEU A N 1
ATOM 1528 C CA . LEU A 1 199 ? 5.188 10.969 13.586 1 98.94 199 LEU A CA 1
ATOM 1529 C C . LEU A 1 199 ? 6.637 10.555 13.797 1 98.94 199 LEU A C 1
ATOM 1531 O O . LEU A 1 199 ? 7.551 11.359 13.586 1 98.94 199 LEU A O 1
ATOM 1535 N N . ASP A 1 200 ? 6.863 9.328 14.219 1 98.88 200 ASP A N 1
ATOM 1536 C CA . ASP A 1 200 ? 8.227 8.828 14.328 1 98.88 200 ASP A CA 1
ATOM 1537 C C . ASP A 1 200 ? 8.953 8.922 12.984 1 98.88 200 ASP A C 1
ATOM 1539 O O . ASP A 1 200 ? 10.055 9.469 12.906 1 98.88 200 ASP A O 1
ATOM 1543 N N . ALA A 1 201 ? 8.305 8.43 11.969 1 98.88 201 ALA A N 1
ATOM 1544 C CA . ALA A 1 201 ? 8.914 8.414 10.641 1 98.88 201 ALA A CA 1
ATOM 1545 C C . ALA A 1 201 ? 9.195 9.836 10.148 1 98.88 201 ALA A C 1
ATOM 1547 O O . ALA A 1 201 ? 10.25 10.109 9.586 1 98.88 201 ALA A O 1
ATOM 1548 N N . MET A 1 202 ? 8.227 10.742 10.359 1 98.94 202 MET A N 1
ATOM 1549 C CA . MET A 1 202 ? 8.406 12.148 10.016 1 98.94 202 MET A CA 1
ATOM 1550 C C . MET A 1 202 ? 9.664 12.711 10.672 1 98.94 202 MET A C 1
ATOM 1552 O O . MET A 1 202 ? 10.477 13.367 10.016 1 98.94 202 MET A O 1
ATOM 1556 N N . SER A 1 203 ? 9.836 12.383 11.914 1 98.81 203 SER A N 1
ATOM 1557 C CA . SER A 1 203 ? 10.945 12.938 12.68 1 98.81 203 SER A CA 1
ATOM 1558 C C . SER A 1 203 ? 12.289 12.43 12.156 1 98.81 203 SER A C 1
ATOM 1560 O O . SER A 1 203 ? 13.289 13.148 12.195 1 98.81 203 SER A O 1
ATOM 1562 N N . TRP A 1 204 ? 12.289 11.242 11.562 1 98.38 204 TRP A N 1
ATOM 1563 C CA . TRP A 1 204 ? 13.531 10.633 11.094 1 98.38 204 TRP A CA 1
ATOM 1564 C C . TRP A 1 204 ? 14.023 11.312 9.82 1 98.38 204 TRP A C 1
ATOM 1566 O O . TRP A 1 204 ? 15.172 11.125 9.414 1 98.38 204 TRP A O 1
ATOM 1576 N N . VAL A 1 205 ? 13.148 12.109 9.156 1 98.56 205 VAL A N 1
ATOM 1577 C CA . VAL A 1 205 ? 13.562 12.82 7.957 1 98.56 205 VAL A CA 1
ATOM 1578 C C . VAL A 1 205 ? 13.32 14.32 8.133 1 98.56 205 VAL A C 1
ATOM 1580 O O . VAL A 1 205 ? 13.258 15.062 7.156 1 98.56 205 VAL A O 1
ATOM 1583 N N . LYS A 1 206 ? 13.07 14.758 9.383 1 98.62 206 LYS A N 1
ATOM 1584 C CA . LYS A 1 206 ? 13.055 16.156 9.812 1 98.62 206 LYS A CA 1
ATOM 1585 C C . LYS A 1 206 ? 11.844 16.891 9.242 1 98.62 206 LYS A C 1
ATOM 1587 O O . LYS A 1 206 ? 11.922 18.078 8.945 1 98.62 206 LYS A O 1
ATOM 1592 N N . ILE A 1 207 ? 10.781 16.172 8.914 1 98.88 207 ILE A N 1
ATOM 1593 C CA . ILE A 1 207 ? 9.5 16.828 8.672 1 98.88 207 ILE A CA 1
ATOM 1594 C C . ILE A 1 207 ? 8.992 17.469 9.961 1 98.88 207 ILE A C 1
ATOM 1596 O O . ILE A 1 207 ? 9.039 16.859 11.023 1 98.88 207 ILE A O 1
ATOM 1600 N N . ASN A 1 208 ? 8.523 18.719 9.883 1 98.81 208 ASN A N 1
ATOM 1601 C CA . ASN A 1 208 ? 8.32 19.422 11.148 1 98.81 208 ASN A CA 1
ATOM 1602 C C . ASN A 1 208 ? 6.859 19.812 11.336 1 98.81 208 ASN A C 1
ATOM 1604 O O . ASN A 1 208 ? 6.527 20.562 12.258 1 98.81 208 ASN A O 1
ATOM 1608 N N . THR A 1 209 ? 5.957 19.359 10.43 1 98.88 209 THR A N 1
ATOM 1609 C CA . THR A 1 209 ? 4.555 19.75 10.562 1 98.88 209 THR A CA 1
ATOM 1610 C C . THR A 1 209 ? 3.637 18.609 10.156 1 98.88 209 THR A C 1
ATOM 1612 O O . THR A 1 209 ? 3.75 18.078 9.047 1 98.88 209 THR A O 1
ATOM 1615 N N . LEU A 1 210 ? 2.811 18.141 11.023 1 98.94 210 LEU A N 1
ATOM 1616 C CA . LEU A 1 210 ? 1.649 17.344 10.656 1 98.94 210 LEU A CA 1
ATOM 1617 C C . LEU A 1 210 ? 0.442 18.234 10.375 1 98.94 210 LEU A C 1
ATOM 1619 O O . LEU A 1 210 ? -0.084 18.875 11.281 1 98.94 210 LEU A O 1
ATOM 1623 N N . HIS A 1 211 ? 0.151 18.375 9.125 1 98.94 211 HIS A N 1
ATOM 1624 C CA . HIS A 1 211 ? -1.121 18.969 8.727 1 98.94 211 HIS A CA 1
ATOM 1625 C C . HIS A 1 211 ? -2.26 17.969 8.844 1 98.94 211 HIS A C 1
ATOM 1627 O O . HIS A 1 211 ? -2.447 17.141 7.949 1 98.94 211 HIS A O 1
ATOM 1633 N N . TRP A 1 212 ? -3.014 18.062 9.938 1 98.94 212 TRP A N 1
ATOM 1634 C CA . TRP A 1 212 ? -4 17.047 10.281 1 98.94 212 TRP A CA 1
ATOM 1635 C C . TRP A 1 212 ? -5.387 17.438 9.789 1 98.94 212 TRP A C 1
ATOM 1637 O O . TRP A 1 212 ? -6.098 18.203 10.453 1 98.94 212 TRP A O 1
ATOM 1647 N N . HIS A 1 213 ? -5.766 16.969 8.617 1 98.88 213 HIS A N 1
ATOM 1648 C CA . HIS A 1 213 ? -7.133 17.094 8.117 1 98.88 213 HIS A CA 1
ATOM 1649 C C . HIS A 1 213 ? -8.07 16.141 8.844 1 98.88 213 HIS A C 1
ATOM 1651 O O . HIS A 1 213 ? -8.281 15.008 8.391 1 98.88 213 HIS A O 1
ATOM 1657 N N . ILE A 1 214 ? -8.766 16.578 9.852 1 98.56 214 ILE A N 1
ATOM 1658 C CA . ILE A 1 214 ? -9.289 15.688 10.883 1 98.56 214 ILE A CA 1
ATOM 1659 C C . ILE A 1 214 ? -10.75 15.352 10.586 1 98.56 214 ILE A C 1
ATOM 1661 O O . ILE A 1 214 ? -11.227 14.273 10.938 1 98.56 214 ILE A O 1
ATOM 1665 N N . VAL A 1 215 ? -11.492 16.312 10.023 1 98.56 215 VAL A N 1
ATOM 1666 C CA . VAL A 1 215 ? -12.914 16.125 9.758 1 98.56 215 VAL A CA 1
ATOM 1667 C C . VAL A 1 215 ? -13.203 16.375 8.281 1 98.56 215 VAL A C 1
ATOM 1669 O O . VAL A 1 215 ? -12.422 17.047 7.598 1 98.56 215 VAL A O 1
ATOM 1672 N N . ASP A 1 216 ? -14.234 15.797 7.793 1 98.62 216 ASP A N 1
ATOM 1673 C CA . ASP A 1 216 ? -14.734 16.016 6.441 1 98.62 216 ASP A CA 1
ATOM 1674 C C . ASP A 1 216 ? -16.188 15.578 6.316 1 98.62 216 ASP A C 1
ATOM 1676 O O . ASP A 1 216 ? -16.844 15.273 7.32 1 98.62 216 ASP A O 1
ATOM 1680 N N . SER A 1 217 ? -16.719 15.609 5.129 1 98.56 217 SER A N 1
ATOM 1681 C CA . SER A 1 217 ? -18.125 15.312 4.871 1 98.56 217 SER A CA 1
ATOM 1682 C C . SER A 1 217 ? -18.484 13.914 5.352 1 98.56 217 SER A C 1
ATOM 1684 O O . SER A 1 217 ? -19.609 13.672 5.785 1 98.56 217 SER A O 1
ATOM 1686 N N . GLN A 1 218 ? -17.562 12.984 5.348 1 98.44 218 GLN A N 1
ATOM 1687 C CA . GLN A 1 218 ? -17.844 11.57 5.586 1 98.44 218 GLN A CA 1
ATOM 1688 C C . GLN A 1 218 ? -17.922 11.273 7.082 1 98.44 218 GLN A C 1
ATOM 1690 O O . GLN A 1 218 ? -18.672 10.375 7.5 1 98.44 218 GLN A O 1
ATOM 1695 N N . SER A 1 219 ? -17.109 12.047 7.855 1 98.69 219 SER A N 1
ATOM 1696 C CA . SER A 1 219 ? -17.125 11.789 9.289 1 98.69 219 SER A CA 1
ATOM 1697 C C . SER A 1 219 ? -16.578 12.977 10.07 1 98.69 219 SER A C 1
ATOM 1699 O O . SER A 1 219 ? -15.875 13.82 9.516 1 98.69 219 SER A O 1
ATOM 1701 N N . PHE A 1 220 ? -16.969 13.102 11.328 1 98.81 220 PHE A N 1
ATOM 1702 C CA . PHE A 1 220 ? -16.469 14.078 12.289 1 98.81 220 PHE A CA 1
ATOM 1703 C C . PHE A 1 220 ? -15.914 13.383 13.523 1 98.81 220 PHE A C 1
ATOM 1705 O O . PHE A 1 220 ? -16.531 13.398 14.594 1 98.81 220 PHE A O 1
ATOM 1712 N N . PRO A 1 221 ? -14.688 12.844 13.414 1 98.81 221 PRO A N 1
ATOM 1713 C CA . PRO A 1 221 ? -14.148 11.992 14.484 1 98.81 221 PRO A CA 1
ATOM 1714 C C . PRO A 1 221 ? -13.57 12.797 15.641 1 98.81 221 PRO A C 1
ATOM 1716 O O . PRO A 1 221 ? -13.242 12.227 16.688 1 98.81 221 PRO A O 1
ATOM 1719 N N . LEU A 1 222 ? -13.453 14.094 15.555 1 98.94 222 LEU A N 1
ATOM 1720 C CA . LEU A 1 222 ? -12.836 14.922 16.594 1 98.94 222 LEU A CA 1
ATOM 1721 C C . LEU A 1 222 ? -13.844 15.273 17.672 1 98.94 222 LEU A C 1
ATOM 1723 O O . LEU A 1 222 ? -14.906 15.82 17.391 1 98.94 222 LEU A O 1
ATOM 1727 N N . GLN A 1 223 ? -13.57 14.945 18.891 1 98.75 223 GLN A N 1
ATOM 1728 C CA . GLN A 1 223 ? -14.352 15.453 20.016 1 98.75 223 GLN A CA 1
ATOM 1729 C C . GLN A 1 223 ? -13.984 16.891 20.344 1 98.75 223 GLN A C 1
ATOM 1731 O O . GLN A 1 223 ? -12.859 17.172 20.766 1 98.75 223 GLN A O 1
ATOM 1736 N N . VAL A 1 224 ? -14.883 17.812 20.125 1 98.81 224 VAL A N 1
ATOM 1737 C CA . VAL A 1 224 ? -14.664 19.219 20.375 1 98.81 224 VAL A CA 1
ATOM 1738 C C . VAL A 1 224 ? -15.391 19.641 21.656 1 98.81 224 VAL A C 1
ATOM 1740 O O . VAL A 1 224 ? -16.594 19.438 21.781 1 98.81 224 VAL A O 1
ATOM 1743 N N . PRO A 1 225 ? -14.664 20.25 22.641 1 98.38 225 PRO A N 1
ATOM 1744 C CA . PRO A 1 225 ? -15.344 20.719 23.844 1 98.38 225 PRO A CA 1
ATOM 1745 C C . PRO A 1 225 ? -16.516 21.641 23.531 1 98.38 225 PRO A C 1
ATOM 1747 O O . PRO A 1 225 ? -16.375 22.578 22.734 1 98.38 225 PRO A O 1
ATOM 1750 N N . GLY A 1 226 ? -17.656 21.344 24.125 1 98.38 226 GLY A N 1
ATOM 1751 C CA . GLY A 1 226 ? -18.844 22.156 23.891 1 98.38 226 GLY A CA 1
ATOM 1752 C C . GLY A 1 226 ? -19.641 21.703 22.672 1 98.38 226 GLY A C 1
ATOM 1753 O O . GLY A 1 226 ? -20.75 22.188 22.453 1 98.38 226 GLY A O 1
ATOM 1754 N N . PHE A 1 227 ? -19.109 20.812 21.859 1 98.69 227 PHE A N 1
ATOM 1755 C CA . PHE A 1 227 ? -19.766 20.328 20.641 1 98.69 227 PHE A CA 1
ATOM 1756 C C . PHE A 1 227 ? -19.609 18.812 20.531 1 98.69 227 PHE A C 1
ATOM 1758 O O . PHE A 1 227 ? -19.266 18.297 19.453 1 98.69 227 PHE A O 1
ATOM 1765 N N . LEU A 1 228 ? -19.797 18.109 21.594 1 98.38 228 LEU A N 1
ATOM 1766 C CA . LEU A 1 228 ? -19.531 16.672 21.641 1 98.38 228 LEU A CA 1
ATOM 1767 C C . LEU A 1 228 ? -20.5 15.922 20.734 1 98.38 228 LEU A C 1
ATOM 1769 O O . LEU A 1 228 ? -20.188 14.812 20.266 1 98.38 228 LEU A O 1
ATOM 1773 N N . GLU A 1 229 ? -21.672 16.516 20.422 1 98.19 229 GLU A N 1
ATOM 1774 C CA . GLU A 1 229 ? -22.672 15.875 19.594 1 98.19 229 GLU A CA 1
ATOM 1775 C C . GLU A 1 229 ? -22.156 15.656 18.172 1 98.19 229 GLU A C 1
ATOM 1777 O O . GLU A 1 229 ? -22.594 14.734 17.469 1 98.19 229 GLU A O 1
ATOM 1782 N N . LEU A 1 230 ? -21.203 16.484 17.734 1 98.75 230 LEU A N 1
ATOM 1783 C CA . LEU A 1 230 ? -20.656 16.359 16.391 1 98.75 230 LEU A CA 1
ATOM 1784 C C . LEU A 1 230 ? -19.969 15.008 16.203 1 98.75 230 LEU A C 1
ATOM 1786 O O . LEU A 1 230 ? -20.234 14.312 15.211 1 98.75 230 LEU A O 1
ATOM 1790 N N . SER A 1 231 ? -19.094 14.586 17.156 1 98.56 231 SER A N 1
ATOM 1791 C CA . SER A 1 231 ? -18.438 13.289 17.062 1 98.56 231 SER A CA 1
ATOM 1792 C C . SER A 1 231 ? -19.375 12.156 17.453 1 98.56 231 SER A C 1
ATOM 1794 O O . SER A 1 231 ? -19.312 11.055 16.906 1 98.56 231 SER A O 1
ATOM 1796 N N . GLU A 1 232 ? -20.297 12.43 18.406 1 98.06 232 GLU A N 1
ATOM 1797 C CA . GLU A 1 232 ? -21.234 11.414 18.844 1 98.06 232 GLU A CA 1
ATOM 1798 C C . GLU A 1 232 ? -22.109 10.93 17.703 1 98.06 232 GLU A C 1
ATOM 1800 O O . GLU A 1 232 ? -22.406 9.734 17.578 1 98.06 232 GLU A O 1
ATOM 1805 N N . LYS A 1 233 ? -22.5 11.891 16.844 1 97.88 233 LYS A N 1
ATOM 1806 C CA . LYS A 1 233 ? -23.438 11.555 15.773 1 97.88 233 LYS A CA 1
ATOM 1807 C C . LYS A 1 233 ? -22.719 11.469 14.43 1 97.88 233 LYS A C 1
ATOM 1809 O O . LYS A 1 233 ? -23.203 10.812 13.508 1 97.88 233 LYS A O 1
ATOM 1814 N N . GLY A 1 234 ? -21.531 12.125 14.32 1 98 234 GLY A N 1
ATOM 1815 C CA . GLY A 1 234 ? -20.922 12.289 13.016 1 98 234 GLY A CA 1
ATOM 1816 C C . GLY A 1 234 ? -19.734 11.375 12.789 1 98 234 GLY A C 1
ATOM 1817 O O . GLY A 1 234 ? -19.219 11.266 11.672 1 98 234 GLY A O 1
ATOM 1818 N N . ALA A 1 235 ? -19.203 10.695 13.867 1 98.25 235 ALA A N 1
ATOM 1819 C CA . ALA A 1 235 ? -18.141 9.711 13.695 1 98.25 235 ALA A CA 1
ATOM 1820 C C . ALA A 1 235 ? -18.688 8.398 13.156 1 98.25 235 ALA A C 1
ATOM 1822 O O . ALA A 1 235 ? -19.891 8.156 13.188 1 98.25 235 ALA A O 1
ATOM 1823 N N . TYR A 1 236 ? -17.875 7.535 12.641 1 97.06 236 TYR A N 1
ATOM 1824 C CA . TYR A 1 236 ? -18.297 6.246 12.102 1 97.06 236 TYR A CA 1
ATOM 1825 C C . TYR A 1 236 ? -18.875 5.363 13.203 1 97.06 236 TYR A C 1
ATOM 1827 O O . TYR A 1 236 ? -19.844 4.625 12.969 1 97.06 236 TYR A O 1
ATOM 1835 N N . ASN A 1 237 ? -18.281 5.344 14.32 1 94.25 237 ASN A N 1
ATOM 1836 C CA . ASN A 1 237 ? -18.734 4.648 15.516 1 94.25 237 ASN A CA 1
ATOM 1837 C C . ASN A 1 237 ? -18.109 5.234 16.781 1 94.25 237 ASN A C 1
ATOM 1839 O O . ASN A 1 237 ? -17.281 6.156 16.688 1 94.25 237 ASN A O 1
ATOM 1843 N N . ALA A 1 238 ? -18.375 4.719 17.906 1 93.06 238 ALA A N 1
ATOM 1844 C CA . ALA A 1 238 ? -17.969 5.293 19.188 1 93.06 238 ALA A CA 1
ATOM 1845 C C . ALA A 1 238 ? -16.453 5.141 19.391 1 93.06 238 ALA A C 1
ATOM 1847 O O . ALA A 1 238 ? -15.852 5.891 20.172 1 93.06 238 ALA A O 1
ATOM 1848 N N . GLN A 1 239 ? -15.875 4.188 18.688 1 93.56 239 GLN A N 1
ATOM 1849 C CA . GLN A 1 239 ? -14.453 3.943 18.859 1 93.56 239 GLN A CA 1
ATOM 1850 C C . GLN A 1 239 ? -13.625 4.738 17.859 1 93.56 239 GLN A C 1
ATOM 1852 O O . GLN A 1 239 ? -12.414 4.887 18.016 1 93.56 239 GLN A O 1
ATOM 1857 N N . SER A 1 240 ? -14.273 5.211 16.812 1 97.56 240 SER A N 1
ATOM 1858 C CA . SER A 1 240 ? -13.586 5.977 15.773 1 97.56 240 SER A CA 1
ATOM 1859 C C . SER A 1 240 ? -13.641 7.473 16.062 1 97.56 240 SER A C 1
ATOM 1861 O O . SER A 1 240 ? -14.125 8.25 15.242 1 97.56 240 SER A O 1
ATOM 1863 N N . VAL A 1 241 ? -13.172 7.848 17.234 1 98.56 241 VAL A N 1
ATOM 1864 C CA . VAL A 1 241 ? -13.164 9.242 17.688 1 98.56 241 VAL A CA 1
ATOM 1865 C C . VAL A 1 241 ? -11.789 9.586 18.25 1 98.56 241 VAL A C 1
ATOM 1867 O O . VAL A 1 241 ? -11.047 8.703 18.688 1 98.56 241 VAL A O 1
ATOM 1870 N N . TYR A 1 242 ? -11.414 10.789 18.125 1 98.88 242 TYR A N 1
ATOM 1871 C CA . TYR A 1 242 ? -10.25 11.344 18.797 1 98.88 242 TYR A CA 1
ATOM 1872 C C . TYR A 1 242 ? -10.68 12.219 19.969 1 98.88 242 TYR A C 1
ATOM 1874 O O . TYR A 1 242 ? -11.156 13.336 19.781 1 98.88 242 TYR A O 1
ATOM 1882 N N . THR A 1 243 ? -10.508 11.758 21.156 1 98.75 243 THR A N 1
ATOM 1883 C CA . THR A 1 243 ? -10.852 12.492 22.359 1 98.75 243 THR A CA 1
ATOM 1884 C C . THR A 1 243 ? -9.859 13.625 22.609 1 98.75 243 THR A C 1
ATOM 1886 O O . THR A 1 243 ? -8.805 13.68 21.969 1 98.75 243 THR A O 1
ATOM 1889 N N . ALA A 1 244 ? -10.211 14.57 23.516 1 98.5 244 ALA A N 1
ATOM 1890 C CA . ALA A 1 244 ? -9.281 15.633 23.906 1 98.5 244 ALA A CA 1
ATOM 1891 C C . ALA A 1 244 ? -7.961 15.055 24.406 1 98.5 244 ALA A C 1
ATOM 1893 O O . ALA A 1 244 ? -6.891 15.594 24.109 1 98.5 244 ALA A O 1
ATOM 1894 N N . SER A 1 245 ? -8.086 13.977 25.125 1 98.56 245 SER A N 1
ATOM 1895 C CA . SER A 1 245 ? -6.883 13.32 25.625 1 98.56 245 SER A CA 1
ATOM 1896 C C . SER A 1 245 ? -6.055 12.734 24.484 1 98.56 245 SER A C 1
ATOM 1898 O O . SER A 1 245 ? -4.824 12.805 24.516 1 98.56 245 SER A O 1
ATOM 1900 N N . ASP A 1 246 ? -6.75 12.094 23.5 1 98.81 246 ASP A N 1
ATOM 1901 C CA . ASP A 1 246 ? -6.047 11.586 22.328 1 98.81 246 ASP A CA 1
ATOM 1902 C C . ASP A 1 246 ? -5.289 12.703 21.609 1 98.81 246 ASP A C 1
ATOM 1904 O O . ASP A 1 246 ? -4.117 12.539 21.266 1 98.81 246 ASP A O 1
ATOM 1908 N N . VAL A 1 247 ? -5.941 13.812 21.391 1 98.88 247 VAL A N 1
ATOM 1909 C CA . VAL A 1 247 ? -5.352 14.945 20.688 1 98.88 247 VAL A CA 1
ATOM 1910 C C . VAL A 1 247 ? -4.156 15.477 21.469 1 98.88 247 VAL A C 1
ATOM 1912 O O . VAL A 1 247 ? -3.088 15.711 20.891 1 98.88 247 VAL A O 1
ATOM 1915 N N . LYS A 1 248 ? -4.316 15.664 22.781 1 98.81 248 LYS A N 1
ATOM 1916 C CA . LYS A 1 248 ? -3.209 16.125 23.609 1 98.81 248 LYS A CA 1
ATOM 1917 C C . LYS A 1 248 ? -2.012 15.18 23.5 1 98.81 248 LYS A C 1
ATOM 1919 O O . LYS A 1 248 ? -0.868 15.633 23.406 1 98.81 248 LYS A O 1
ATOM 1924 N N . GLY A 1 249 ? -2.316 13.867 23.594 1 98.88 249 GLY A N 1
ATOM 1925 C CA . GLY A 1 249 ? -1.258 12.883 23.469 1 98.88 249 GLY A CA 1
ATOM 1926 C C . GLY A 1 249 ? -0.522 12.977 22.141 1 98.88 249 GLY A C 1
ATOM 1927 O O . GLY A 1 249 ? 0.707 12.898 22.094 1 98.88 249 GLY A O 1
ATOM 1928 N N . ILE A 1 250 ? -1.232 13.141 21.031 1 98.94 250 ILE A N 1
ATOM 1929 C CA . ILE A 1 250 ? -0.648 13.242 19.688 1 98.94 250 ILE A CA 1
ATOM 1930 C C . ILE A 1 250 ? 0.176 14.523 19.594 1 98.94 250 ILE A C 1
ATOM 1932 O O . ILE A 1 250 ? 1.305 14.508 19.094 1 98.94 250 ILE A O 1
ATOM 1936 N N . VAL A 1 251 ? -0.336 15.656 20.094 1 98.94 251 VAL A N 1
ATOM 1937 C CA . VAL A 1 251 ? 0.322 16.953 20.016 1 98.94 251 VAL A CA 1
ATOM 1938 C C . VAL A 1 251 ? 1.612 16.938 20.828 1 98.94 251 VAL A C 1
ATOM 1940 O O . VAL A 1 251 ? 2.66 17.375 20.359 1 98.94 251 VAL A O 1
ATOM 1943 N N . ASP A 1 252 ? 1.563 16.344 22.078 1 98.88 252 ASP A N 1
ATOM 1944 C CA . ASP A 1 252 ? 2.744 16.25 22.922 1 98.88 252 ASP A CA 1
ATOM 1945 C C . ASP A 1 252 ? 3.801 15.336 22.297 1 98.88 252 ASP A C 1
ATOM 1947 O O . ASP A 1 252 ? 4.988 15.664 22.312 1 98.88 252 ASP A O 1
ATOM 1951 N N . TYR A 1 253 ? 3.287 14.227 21.812 1 98.88 253 TYR A N 1
ATOM 1952 C CA . TYR A 1 253 ? 4.18 13.266 21.172 1 98.88 253 TYR A CA 1
ATOM 1953 C C . TYR A 1 253 ? 4.891 13.898 19.969 1 98.88 253 TYR A C 1
ATOM 1955 O O . TYR A 1 253 ? 6.102 13.727 19.812 1 98.88 253 TYR A O 1
ATOM 1963 N N . ALA A 1 254 ? 4.152 14.602 19.172 1 98.94 254 ALA A N 1
ATOM 1964 C CA . ALA A 1 254 ? 4.688 15.281 17.984 1 98.94 254 ALA A CA 1
ATOM 1965 C C . ALA A 1 254 ? 5.703 16.344 18.375 1 98.94 254 ALA A C 1
ATOM 1967 O O . ALA A 1 254 ? 6.812 16.391 17.844 1 98.94 254 ALA A O 1
ATOM 1968 N N . ALA A 1 255 ? 5.387 17.156 19.312 1 98.94 255 ALA A N 1
ATOM 1969 C CA . ALA A 1 255 ? 6.242 18.266 19.719 1 98.94 255 ALA A CA 1
ATOM 1970 C C . ALA A 1 255 ? 7.582 17.75 20.25 1 98.94 255 ALA A C 1
ATOM 1972 O O . ALA A 1 255 ? 8.633 18.328 19.938 1 98.94 255 ALA A O 1
ATOM 1973 N N . ALA A 1 256 ? 7.508 16.703 20.984 1 98.88 256 ALA A N 1
ATOM 1974 C CA . ALA A 1 256 ? 8.727 16.125 21.531 1 98.88 256 ALA A CA 1
ATOM 1975 C C . ALA A 1 256 ? 9.617 15.578 20.422 1 98.88 256 ALA A C 1
ATOM 1977 O O . ALA A 1 256 ? 10.797 15.297 20.656 1 98.88 256 ALA A O 1
ATOM 1978 N N . ARG A 1 257 ? 9.078 15.5 19.281 1 98.81 257 ARG A N 1
ATOM 1979 C CA . ARG A 1 257 ? 9.82 15 18.125 1 98.81 257 ARG A CA 1
ATOM 1980 C C . ARG A 1 257 ? 10.047 16.109 17.094 1 98.81 257 ARG A C 1
ATOM 1982 O O . ARG A 1 257 ? 10.336 15.844 15.93 1 98.81 257 ARG A O 1
ATOM 1989 N N . GLY A 1 258 ? 9.875 17.344 17.547 1 98.75 258 GLY A N 1
ATOM 1990 C CA . GLY A 1 258 ? 10.156 18.5 16.719 1 98.75 258 GLY A CA 1
ATOM 1991 C C . GLY A 1 258 ? 9.094 18.734 15.664 1 98.75 258 GLY A C 1
ATOM 1992 O O . GLY A 1 258 ? 9.383 19.297 14.602 1 98.75 258 GLY A O 1
ATOM 1993 N N . ILE A 1 259 ? 7.859 18.297 15.875 1 98.94 259 ILE A N 1
ATOM 1994 C CA . ILE A 1 259 ? 6.785 18.391 14.891 1 98.94 259 ILE A CA 1
ATOM 1995 C C . ILE A 1 259 ? 5.621 19.188 15.469 1 98.94 259 ILE A C 1
ATOM 1997 O O . ILE A 1 259 ? 5.168 18.906 16.594 1 98.94 259 ILE A O 1
ATOM 2001 N N . ASP A 1 260 ? 5.234 20.203 14.742 1 98.88 260 ASP A N 1
ATOM 2002 C CA . ASP A 1 260 ? 4.023 20.953 15.047 1 98.88 260 ASP A CA 1
ATOM 2003 C C . ASP A 1 260 ? 2.797 20.297 14.414 1 98.88 260 ASP A C 1
ATOM 2005 O O . ASP A 1 260 ? 2.879 19.734 13.312 1 98.88 260 ASP A O 1
ATOM 2009 N N . VAL A 1 261 ? 1.642 20.297 15.125 1 98.94 261 VAL A N 1
ATOM 2010 C CA . VAL A 1 261 ? 0.405 19.75 14.57 1 98.94 261 VAL A CA 1
ATOM 2011 C C . VAL A 1 261 ? -0.549 20.891 14.219 1 98.94 261 VAL A C 1
ATOM 2013 O O . VAL A 1 261 ? -1.078 21.562 15.102 1 98.94 261 VAL A O 1
ATOM 2016 N N . ILE A 1 262 ? -0.729 21.094 12.961 1 98.88 262 ILE A N 1
ATOM 2017 C CA . ILE A 1 262 ? -1.703 22.062 12.469 1 98.88 262 ILE A CA 1
ATOM 2018 C C . ILE A 1 262 ? -2.988 21.344 12.062 1 98.88 262 ILE A C 1
ATOM 2020 O O . ILE A 1 262 ? -3.008 20.609 11.07 1 98.88 262 ILE A O 1
ATOM 2024 N N . ALA A 1 263 ? -4.055 21.609 12.805 1 98.81 263 ALA A N 1
ATOM 2025 C CA . ALA A 1 263 ? -5.34 20.969 12.5 1 98.81 263 ALA A CA 1
ATOM 2026 C C . ALA A 1 263 ? -6.094 21.75 11.43 1 98.81 263 ALA A C 1
ATOM 2028 O O . ALA A 1 263 ? -5.914 22.969 11.297 1 98.81 263 ALA A O 1
ATOM 2029 N N . GLU A 1 264 ? -6.863 21.016 10.703 1 98.81 264 GLU A N 1
ATOM 2030 C CA . GLU A 1 264 ? -7.77 21.641 9.742 1 98.81 264 GLU A CA 1
ATOM 2031 C C . GLU A 1 264 ? -9.195 21.125 9.922 1 98.81 264 GLU A C 1
ATOM 2033 O O . GLU A 1 264 ? -9.422 19.922 9.953 1 98.81 264 GLU A O 1
ATOM 2038 N N . ILE A 1 265 ? -10.078 22.016 10.078 1 98.62 265 ILE A N 1
ATOM 2039 C CA . ILE A 1 265 ? -11.508 21.812 9.883 1 98.62 265 ILE A CA 1
ATOM 2040 C C . ILE A 1 265 ? -11.977 22.594 8.656 1 98.62 265 ILE A C 1
ATOM 2042 O O . ILE A 1 265 ? -12.141 23.812 8.711 1 98.62 265 ILE A O 1
ATOM 2046 N N . ASP A 1 266 ? -12.195 21.875 7.621 1 98.19 266 ASP A N 1
ATOM 2047 C CA . ASP A 1 266 ? -12.516 22.469 6.328 1 98.19 266 ASP A CA 1
ATOM 2048 C C . ASP A 1 266 ? -13.914 23.078 6.34 1 98.19 266 ASP A C 1
ATOM 2050 O O . ASP A 1 266 ? -14.883 22.422 6.699 1 98.19 266 ASP A O 1
ATOM 2054 N N . THR A 1 267 ? -14.023 24.375 6.008 1 98.25 267 THR A N 1
ATOM 2055 C CA . THR A 1 267 ? -15.266 25.141 5.902 1 98.25 267 THR A CA 1
ATOM 2056 C C . THR A 1 267 ? -15.211 26.094 4.711 1 98.25 267 THR A C 1
ATOM 2058 O O . THR A 1 267 ? -14.125 26.5 4.281 1 98.25 267 THR A O 1
ATOM 2061 N N . PRO A 1 268 ? -16.281 26.5 4.121 1 98.38 268 PRO A N 1
ATOM 2062 C CA . PRO A 1 268 ? -17.625 26.031 4.48 1 98.38 268 PRO A CA 1
ATOM 2063 C C . PRO A 1 268 ? -17.969 24.703 3.814 1 98.38 268 PRO A C 1
ATOM 2065 O O . PRO A 1 268 ? -19 24.094 4.129 1 98.38 268 PRO A O 1
ATOM 2068 N N . GLY A 1 269 ? -17.141 24.25 2.783 1 97.94 269 GLY A N 1
ATOM 2069 C CA . GLY A 1 269 ? -17.359 22.969 2.127 1 97.94 269 GLY A CA 1
ATOM 2070 C C . GLY A 1 269 ? -16.984 21.781 2.992 1 97.94 269 GLY A C 1
ATOM 2071 O O . GLY A 1 269 ? -16.5 21.953 4.113 1 97.94 269 GLY A O 1
ATOM 2072 N N . HIS A 1 270 ? -17.25 20.594 2.553 1 97.81 270 HIS A N 1
ATOM 2073 C CA . HIS A 1 270 ? -16.766 19.375 3.174 1 97.81 270 HIS A CA 1
ATOM 2074 C C . HIS A 1 270 ? -17.297 19.234 4.598 1 97.81 270 HIS A C 1
ATOM 2076 O O . HIS A 1 270 ? -16.562 18.859 5.508 1 97.81 270 HIS A O 1
ATOM 2082 N N . THR A 1 271 ? -18.578 19.609 4.859 1 98.62 271 THR A N 1
ATOM 2083 C CA . THR A 1 271 ? -19.078 19.688 6.23 1 98.62 271 THR A CA 1
ATOM 2084 C C . THR A 1 271 ? -20.359 18.891 6.391 1 98.62 271 THR A C 1
ATOM 2086 O O . THR A 1 271 ? -21.109 19.109 7.348 1 98.62 271 THR A O 1
ATOM 2089 N N . SER A 1 272 ? -20.625 17.953 5.453 1 98.62 272 SER A N 1
ATOM 2090 C CA . SER A 1 272 ? -21.875 17.219 5.457 1 98.62 272 SER A CA 1
ATOM 2091 C C . SER A 1 272 ? -22.094 16.5 6.789 1 98.62 272 SER A C 1
ATOM 2093 O O . SER A 1 272 ? -23.234 16.422 7.27 1 98.62 272 SER A O 1
ATOM 2095 N N . ALA A 1 273 ? -21.109 16.031 7.434 1 98.62 273 ALA A N 1
ATOM 2096 C CA . ALA A 1 273 ? -21.203 15.266 8.672 1 98.62 273 ALA A CA 1
ATOM 2097 C C . ALA A 1 273 ? -21.844 16.094 9.781 1 98.62 273 ALA A C 1
ATOM 2099 O O . ALA A 1 273 ? -22.469 15.539 10.688 1 98.62 273 ALA A O 1
ATOM 2100 N N . ILE A 1 274 ? -21.75 17.391 9.742 1 98.88 274 ILE A N 1
ATOM 2101 C CA . ILE A 1 274 ? -22.281 18.281 10.758 1 98.88 274 ILE A CA 1
ATOM 2102 C C . ILE A 1 274 ? -23.812 18.203 10.758 1 98.88 274 ILE A C 1
ATOM 2104 O O . ILE A 1 274 ? -24.453 18.391 11.797 1 98.88 274 ILE A O 1
ATOM 2108 N N . ALA A 1 275 ? -24.453 17.844 9.641 1 98.69 275 ALA A N 1
ATOM 2109 C CA . ALA A 1 275 ? -25.906 17.797 9.508 1 98.69 275 ALA A CA 1
ATOM 2110 C C . ALA A 1 275 ? -26.5 16.75 10.438 1 98.69 275 ALA A C 1
ATOM 2112 O O . ALA A 1 275 ? -27.688 16.812 10.789 1 98.69 275 ALA A O 1
ATOM 2113 N N . LYS A 1 276 ? -25.688 15.758 10.82 1 98 276 LYS A N 1
ATOM 2114 C CA . LYS A 1 276 ? -26.188 14.688 11.672 1 98 276 LYS A CA 1
ATOM 2115 C C . LYS A 1 276 ? -26.609 15.219 13.039 1 98 276 LYS A C 1
ATOM 2117 O O . LYS A 1 276 ? -27.484 14.648 13.688 1 98 276 LYS A O 1
ATOM 2122 N N . SER A 1 277 ? -26 16.328 13.492 1 98.12 277 SER A N 1
ATOM 2123 C CA . SER A 1 277 ? -26.344 16.891 14.789 1 98.12 277 SER A CA 1
ATOM 2124 C C . SER A 1 277 ? -26.922 18.297 14.641 1 98.12 277 SER A C 1
ATOM 2126 O O . SER A 1 277 ? -27.719 18.75 15.477 1 98.12 277 SER A O 1
ATOM 2128 N N . PHE A 1 278 ? -26.5 18.984 13.625 1 98.5 278 PHE A N 1
ATOM 2129 C CA . PHE A 1 278 ? -26.922 20.375 13.414 1 98.5 278 PHE A CA 1
ATOM 2130 C C . PHE A 1 278 ? -27.391 20.578 11.984 1 98.5 278 PHE A C 1
ATOM 2132 O O . PHE A 1 278 ? -26.812 21.359 11.242 1 98.5 278 PHE A O 1
ATOM 2139 N N . PRO A 1 279 ? -28.531 20 11.633 1 98.38 279 PRO A N 1
ATOM 2140 C CA . PRO A 1 279 ? -29 20.078 10.242 1 98.38 279 PRO A CA 1
ATOM 2141 C C . PRO A 1 279 ? -29.328 21.5 9.812 1 98.38 279 PRO A C 1
ATOM 2143 O O . PRO A 1 279 ? -29.281 21.812 8.625 1 98.38 279 PRO A O 1
ATOM 2146 N N . GLU A 1 280 ? -29.672 22.391 10.789 1 98.19 280 GLU A N 1
ATOM 2147 C CA . GLU A 1 280 ? -30.078 23.75 10.477 1 98.19 280 GLU A CA 1
ATOM 2148 C C . GLU A 1 280 ? -28.922 24.547 9.867 1 98.19 280 GLU A C 1
ATOM 2150 O O . GLU A 1 280 ? -29.141 25.562 9.203 1 98.19 280 GLU A O 1
ATOM 2155 N N . HIS A 1 281 ? -27.688 24.047 10.039 1 98.75 281 HIS A N 1
ATOM 2156 C CA . HIS A 1 281 ? -26.531 24.828 9.594 1 98.75 281 HIS A CA 1
ATOM 2157 C C . HIS A 1 281 ? -26.016 24.328 8.242 1 98.75 281 HIS A C 1
ATOM 2159 O O . HIS A 1 281 ? -25.062 24.891 7.695 1 98.75 281 HIS A O 1
ATOM 2165 N N . ILE A 1 282 ? -26.594 23.312 7.605 1 98.88 282 ILE A N 1
ATOM 2166 C CA . ILE A 1 282 ? -26.016 22.688 6.426 1 98.88 282 ILE A CA 1
ATOM 2167 C C . ILE A 1 282 ? -26.969 22.828 5.238 1 98.88 282 ILE A C 1
ATOM 2169 O O . ILE A 1 282 ? -28.156 22.516 5.355 1 98.88 282 ILE A O 1
ATOM 2173 N N . ALA A 1 283 ? -26.438 23.281 4.176 1 98.62 283 ALA A N 1
ATOM 2174 C CA . ALA A 1 283 ? -27.141 23.312 2.898 1 98.62 283 ALA A CA 1
ATOM 2175 C C . ALA A 1 283 ? -26.953 22.016 2.123 1 98.62 283 ALA A C 1
ATOM 2177 O O . ALA A 1 283 ? -25.875 21.438 2.131 1 98.62 283 ALA A O 1
ATOM 2178 N N . CYS A 1 284 ? -28.016 21.5 1.458 1 97.81 284 CYS A N 1
ATOM 2179 C CA . CYS A 1 284 ? -28.062 20.391 0.522 1 97.81 284 CYS A CA 1
ATOM 2180 C C . CYS A 1 284 ? -27.5 19.125 1.15 1 97.81 284 CYS A C 1
ATOM 2182 O O . CYS A 1 284 ? -26.734 18.391 0.508 1 97.81 284 CYS A O 1
ATOM 2184 N N . PRO A 1 285 ? -27.703 18.859 2.414 1 97.69 285 PRO A N 1
ATOM 2185 C CA . PRO A 1 285 ? -27.156 17.641 3.02 1 97.69 285 PRO A CA 1
ATOM 2186 C C . PRO A 1 285 ? -27.562 16.375 2.273 1 97.69 285 PRO A C 1
ATOM 2188 O O . PRO A 1 285 ? -28.766 16.109 2.117 1 97.69 285 PRO A O 1
ATOM 2191 N N . GLU A 1 286 ? -26.562 15.609 1.774 1 96.56 286 GLU A N 1
ATOM 2192 C CA . GLU A 1 286 ? -26.719 14.312 1.112 1 96.56 286 GLU A CA 1
ATOM 2193 C C . GLU A 1 286 ? -27.609 14.43 -0.119 1 96.56 286 GLU A C 1
ATOM 2195 O O . GLU A 1 286 ? -28.344 13.5 -0.448 1 96.56 286 GLU A O 1
ATOM 2200 N N . ALA A 1 287 ? -27.594 15.625 -0.673 1 97.06 287 ALA A N 1
ATOM 2201 C CA . ALA A 1 287 ? -28.359 15.852 -1.893 1 97.06 287 ALA A CA 1
ATOM 2202 C C . ALA A 1 287 ? -27.906 14.914 -3.01 1 97.06 287 ALA A C 1
ATOM 2204 O O . ALA A 1 287 ? -26.734 14.531 -3.064 1 97.06 287 ALA A O 1
ATOM 2205 N N . SER A 1 288 ? -28.828 14.57 -3.918 1 94.62 288 SER A N 1
ATOM 2206 C CA . SER A 1 288 ? -28.609 13.656 -5.035 1 94.62 288 SER A CA 1
ATOM 2207 C C . SER A 1 288 ? -29.109 14.258 -6.344 1 94.62 288 SER A C 1
ATOM 2209 O O . SER A 1 288 ? -30.109 14.977 -6.359 1 94.62 288 SER A O 1
ATOM 2211 N N . PRO A 1 289 ? -28.438 13.891 -7.48 1 96.38 289 PRO A N 1
ATOM 2212 C CA . PRO A 1 289 ? -27.141 13.219 -7.586 1 96.38 289 PRO A CA 1
ATOM 2213 C C . PRO A 1 289 ? -26 14.055 -7.008 1 96.38 289 PRO A C 1
ATOM 2215 O O . PRO A 1 289 ? -25.875 15.242 -7.309 1 96.38 289 PRO A O 1
ATOM 2218 N N . TRP A 1 290 ? -25.172 13.398 -6.246 1 97.25 290 TRP A N 1
ATOM 2219 C CA . TRP A 1 290 ? -24.203 14.133 -5.453 1 97.25 290 TRP A CA 1
ATOM 2220 C C . TRP A 1 290 ? -23.266 14.945 -6.355 1 97.25 290 TRP A C 1
ATOM 2222 O O . TRP A 1 290 ? -22.766 16 -5.953 1 97.25 290 TRP A O 1
ATOM 2232 N N . THR A 1 291 ? -23.109 14.523 -7.602 1 96.06 291 THR A N 1
ATOM 2233 C CA . THR A 1 291 ? -22.203 15.172 -8.539 1 96.06 291 THR A CA 1
ATOM 2234 C C . THR A 1 291 ? -22.672 16.594 -8.852 1 96.06 291 THR A C 1
ATOM 2236 O O . THR A 1 291 ? -21.906 17.406 -9.352 1 96.06 291 THR A O 1
ATOM 2239 N N . GLN A 1 292 ? -23.906 16.938 -8.555 1 96.5 292 GLN A N 1
ATOM 2240 C CA . GLN A 1 292 ? -24.438 18.281 -8.805 1 96.5 292 GLN A CA 1
ATOM 2241 C C . GLN A 1 292 ? -24.25 19.172 -7.578 1 96.5 292 GLN A C 1
ATOM 2243 O O . GLN A 1 292 ? -24.391 20.406 -7.676 1 96.5 292 GLN A O 1
ATOM 2248 N N . PHE A 1 293 ? -23.906 18.562 -6.445 1 97.5 293 PHE A N 1
ATOM 2249 C CA . PHE A 1 293 ? -23.984 19.312 -5.199 1 97.5 293 PHE A CA 1
ATOM 2250 C C . PHE A 1 293 ? -22.656 19.25 -4.445 1 97.5 293 PHE A C 1
ATOM 2252 O O . PHE A 1 293 ? -22.469 19.938 -3.443 1 97.5 293 PHE A O 1
ATOM 2259 N N . ALA A 1 294 ? -21.734 18.406 -4.926 1 96.31 294 ALA A N 1
ATOM 2260 C CA . ALA A 1 294 ? -20.453 18.219 -4.262 1 96.31 294 ALA A CA 1
ATOM 2261 C C . ALA A 1 294 ? -19.406 17.688 -5.234 1 96.31 294 ALA A C 1
ATOM 2263 O O . ALA A 1 294 ? -19.734 17.266 -6.348 1 96.31 294 ALA A O 1
ATOM 2264 N N . ASN A 1 295 ? -18.156 17.766 -4.828 1 94.38 295 ASN A N 1
ATOM 2265 C CA . ASN A 1 295 ? -17.078 17.141 -5.59 1 94.38 295 ASN A CA 1
ATOM 2266 C C . ASN A 1 295 ? -16.906 15.68 -5.219 1 94.38 295 ASN A C 1
ATOM 2268 O O . ASN A 1 295 ? -16.359 14.898 -6.004 1 94.38 295 ASN A O 1
ATOM 2272 N N . GLU A 1 296 ? -17.234 15.258 -4.016 1 95.38 296 GLU A N 1
ATOM 2273 C CA . GLU A 1 296 ? -17.297 13.883 -3.529 1 95.38 296 GLU A CA 1
ATOM 2274 C C . GLU A 1 296 ? -18.484 13.695 -2.574 1 95.38 296 GLU A C 1
ATOM 2276 O O . GLU A 1 296 ? -18.859 14.617 -1.859 1 95.38 296 GLU A O 1
ATOM 2281 N N . PRO A 1 297 ? -19.078 12.531 -2.6 1 97.25 297 PRO A N 1
ATOM 2282 C CA . PRO A 1 297 ? -20.203 12.281 -1.689 1 97.25 297 PRO A CA 1
ATOM 2283 C C . PRO A 1 297 ? -19.75 12.086 -0.243 1 97.25 297 PRO A C 1
ATOM 2285 O O . PRO A 1 297 ? -18.641 11.625 0.003 1 97.25 297 PRO A O 1
ATOM 2288 N N . PRO A 1 298 ? -20.578 12.438 0.651 1 97.94 298 PRO A N 1
ATOM 2289 C CA . PRO A 1 298 ? -21.906 13.039 0.49 1 97.94 298 PRO A CA 1
ATOM 2290 C C . PRO A 1 298 ? -21.859 14.555 0.318 1 97.94 298 PRO A C 1
ATOM 2292 O O . PRO A 1 298 ? -20.891 15.195 0.734 1 97.94 298 PRO A O 1
ATOM 2295 N N . ALA A 1 299 ? -22.953 15.102 -0.208 1 98.12 299 ALA A N 1
ATOM 2296 C CA . ALA A 1 299 ? -23.094 16.547 -0.359 1 98.12 299 ALA A CA 1
ATOM 2297 C C . ALA A 1 299 ? -23.469 17.203 0.965 1 98.12 299 ALA A C 1
ATOM 2299 O O . ALA A 1 299 ? -24.141 16.578 1.803 1 98.12 299 ALA A O 1
ATOM 2300 N N . GLY A 1 300 ? -23.047 18.453 1.098 1 98.31 300 GLY A N 1
ATOM 2301 C CA . GLY A 1 300 ? -23.359 19.266 2.262 1 98.31 300 GLY A CA 1
ATOM 2302 C C . GLY A 1 300 ? -22.328 20.344 2.545 1 98.31 300 GLY A C 1
ATOM 2303 O O . GLY A 1 300 ? -21.125 20.078 2.518 1 98.31 300 GLY A O 1
ATOM 2304 N N . GLN A 1 301 ? -22.719 21.531 2.717 1 98.44 301 GLN A N 1
ATOM 2305 C CA . GLN A 1 301 ? -21.844 22.656 3.049 1 98.44 301 GLN A CA 1
ATOM 2306 C C . GLN A 1 301 ? -22.531 23.641 3.982 1 98.44 301 GLN A C 1
ATOM 2308 O O . GLN A 1 301 ? -23.766 23.719 4.008 1 98.44 301 GLN A O 1
ATOM 2313 N N . LEU A 1 302 ? -21.828 24.391 4.77 1 98.88 302 LEU A N 1
ATOM 2314 C CA . LEU A 1 302 ? -22.375 25.312 5.758 1 98.88 302 LEU A CA 1
ATOM 2315 C C . LEU A 1 302 ? -23.203 26.406 5.082 1 98.88 302 LEU A C 1
ATOM 2317 O O . LEU A 1 302 ? -22.797 26.938 4.047 1 98.88 302 LEU A O 1
ATOM 2321 N N . ARG A 1 303 ? -24.375 26.766 5.668 1 98.56 303 ARG A N 1
ATOM 2322 C CA . ARG A 1 303 ? -25.188 27.891 5.211 1 98.56 303 ARG A CA 1
ATOM 2323 C C . ARG A 1 303 ? -24.547 29.219 5.562 1 98.56 303 ARG A C 1
ATOM 2325 O O . ARG A 1 303 ? -25.047 29.953 6.414 1 98.56 303 ARG A O 1
ATOM 2332 N N . LEU A 1 304 ? -23.578 29.547 4.789 1 98 304 LEU A N 1
ATOM 2333 C CA . LEU A 1 304 ? -22.641 30.609 5.148 1 98 304 LEU A CA 1
ATOM 2334 C C . LEU A 1 304 ? -23.312 31.969 5.105 1 98 304 LEU A C 1
ATOM 2336 O O . LEU A 1 304 ? -22.781 32.969 5.617 1 98 304 LEU A O 1
ATOM 2340 N N . ALA A 1 305 ? -24.594 32.094 4.586 1 98 305 ALA A N 1
ATOM 2341 C CA . ALA A 1 305 ? -25.312 33.375 4.551 1 98 305 ALA A CA 1
ATOM 2342 C C . ALA A 1 305 ? -26.156 33.531 5.809 1 98 305 ALA A C 1
ATOM 2344 O O . ALA A 1 305 ? -26.734 34.625 6.035 1 98 305 ALA A O 1
ATOM 2345 N N . ASN A 1 306 ? -26.266 32.531 6.629 1 98.25 306 ASN A N 1
ATOM 2346 C CA . ASN A 1 306 ? -27.047 32.594 7.863 1 98.25 306 ASN A CA 1
ATOM 2347 C C . ASN A 1 306 ? -26.188 33.062 9.039 1 98.25 306 ASN A C 1
ATOM 2349 O O . ASN A 1 306 ? -25.188 32.438 9.375 1 98.25 306 ASN A O 1
ATOM 2353 N N . PRO A 1 307 ? -26.594 34.094 9.766 1 97.5 307 PRO A N 1
ATOM 2354 C CA . PRO A 1 307 ? -25.797 34.625 10.875 1 97.5 307 PRO A CA 1
ATOM 2355 C C . PRO A 1 307 ? -25.609 33.594 11.992 1 97.5 307 PRO A C 1
ATOM 2357 O O . PRO A 1 307 ? -24.562 33.562 12.641 1 97.5 307 PRO A O 1
ATOM 2360 N N . ASP A 1 308 ? -26.609 32.812 12.227 1 98.31 308 ASP A N 1
ATOM 2361 C CA . ASP A 1 308 ? -26.484 31.766 13.25 1 98.31 308 ASP A CA 1
ATOM 2362 C C . ASP A 1 308 ? -25.406 30.734 12.859 1 98.31 308 ASP A C 1
ATOM 2364 O O . ASP A 1 308 ? -24.672 30.25 13.711 1 98.31 308 ASP A O 1
ATOM 2368 N N . THR A 1 309 ? -25.375 30.391 11.562 1 98.81 309 THR A N 1
ATOM 2369 C CA . THR A 1 309 ? -24.359 29.469 11.07 1 98.81 309 THR A CA 1
ATOM 2370 C C . THR A 1 309 ? -22.969 30.094 11.164 1 98.81 309 THR A C 1
ATOM 2372 O O . THR A 1 309 ? -22 29.406 11.516 1 98.81 309 THR A O 1
ATOM 2375 N N . VAL A 1 310 ? -22.875 31.344 10.828 1 98.69 310 VAL A N 1
ATOM 2376 C CA . VAL A 1 310 ? -21.609 32.062 10.93 1 98.69 310 VAL A CA 1
ATOM 2377 C C . VAL A 1 310 ? -21.109 32.031 12.375 1 98.69 310 VAL A C 1
ATOM 2379 O O . VAL A 1 310 ? -19.953 31.703 12.625 1 98.69 310 VAL A O 1
ATOM 2382 N N . ASN A 1 311 ? -22 32.312 13.328 1 98.56 311 ASN A N 1
ATOM 2383 C CA . ASN A 1 311 ? -21.641 32.312 14.742 1 98.56 311 ASN A CA 1
ATOM 2384 C C . ASN A 1 311 ? -21.297 30.906 15.234 1 98.56 311 ASN A C 1
ATOM 2386 O O . ASN A 1 311 ? -20.359 30.734 16.016 1 98.56 311 ASN A O 1
ATOM 2390 N N . PHE A 1 312 ? -22.109 29.953 14.812 1 98.56 312 PHE A N 1
ATOM 2391 C CA . PHE A 1 312 ? -21.859 28.562 15.125 1 98.56 312 PHE A CA 1
ATOM 2392 C C . PHE A 1 312 ? -20.453 28.156 14.688 1 98.56 312 PHE A C 1
ATOM 2394 O O . PHE A 1 312 ? -19.703 27.547 15.453 1 98.56 312 PHE A O 1
ATOM 2401 N N . THR A 1 313 ? -20.047 28.5 13.484 1 98.88 313 THR A N 1
ATOM 2402 C CA . THR A 1 313 ? -18.766 28.109 12.906 1 98.88 313 THR A CA 1
ATOM 2403 C C . THR A 1 313 ? -17.609 28.766 13.68 1 98.88 313 THR A C 1
ATOM 2405 O O . THR A 1 313 ? -16.625 28.094 13.992 1 98.88 313 THR A O 1
ATOM 2408 N N . ALA A 1 314 ? -17.734 30.062 13.977 1 98.81 314 ALA A N 1
ATOM 2409 C CA . ALA A 1 314 ? -16.719 30.766 14.742 1 98.81 314 ALA A CA 1
ATOM 2410 C C . ALA A 1 314 ? -16.484 30.094 16.094 1 98.81 314 ALA A C 1
ATOM 2412 O O . ALA A 1 314 ? -15.352 29.906 16.516 1 98.81 314 ALA A O 1
ATOM 2413 N N . SER A 1 315 ? -17.594 29.75 16.734 1 98.75 315 SER A N 1
ATOM 2414 C CA . SER A 1 315 ? -17.516 29.094 18.047 1 98.75 315 SER A CA 1
ATOM 2415 C C . SER A 1 315 ? -16.875 27.719 17.938 1 98.75 315 SER A C 1
ATOM 2417 O O . SER A 1 315 ? -16.047 27.344 18.781 1 98.75 315 SER A O 1
ATOM 2419 N N . LEU A 1 316 ? -17.25 26.953 16.938 1 98.81 316 LEU A N 1
ATOM 2420 C CA . LEU A 1 316 ? -16.719 25.625 16.703 1 98.81 316 LEU A CA 1
ATOM 2421 C C . LEU A 1 316 ? -15.211 25.672 16.469 1 98.81 316 LEU A C 1
ATOM 2423 O O . LEU A 1 316 ? -14.453 24.922 17.094 1 98.81 316 LEU A O 1
ATOM 2427 N N . LEU A 1 317 ? -14.758 26.516 15.602 1 98.81 317 LEU A N 1
ATOM 2428 C CA . LEU A 1 317 ? -13.344 26.625 15.266 1 98.81 317 LEU A CA 1
ATOM 2429 C C . LEU A 1 317 ? -12.523 27.062 16.469 1 98.81 317 LEU A C 1
ATOM 2431 O O . LEU A 1 317 ? -11.422 26.562 16.688 1 98.81 317 LEU A O 1
ATOM 2435 N N . THR A 1 318 ? -13.109 28.031 17.234 1 98.69 318 THR A N 1
ATOM 2436 C CA . THR A 1 318 ? -12.406 28.516 18.422 1 98.69 318 THR A CA 1
ATOM 2437 C C . THR A 1 318 ? -12.234 27.375 19.438 1 98.69 318 THR A C 1
ATOM 2439 O O . THR A 1 318 ? -11.148 27.188 19.984 1 98.69 318 THR A O 1
ATOM 2442 N N . SER A 1 319 ? -13.305 26.656 19.625 1 98.81 319 SER A N 1
ATOM 2443 C CA . SER A 1 319 ? -13.25 25.531 20.562 1 98.81 319 SER A CA 1
ATOM 2444 C C . SER A 1 319 ? -12.281 24.453 20.078 1 98.81 319 SER A C 1
ATOM 2446 O O . SER A 1 319 ? -11.484 23.938 20.859 1 98.81 319 SER A O 1
ATOM 2448 N N . ALA A 1 320 ? -12.336 24.109 18.844 1 98.81 320 ALA A N 1
ATOM 2449 C CA . ALA A 1 320 ? -11.43 23.125 18.266 1 98.81 320 ALA A CA 1
ATOM 2450 C C . ALA A 1 320 ? -9.977 23.578 18.375 1 98.81 320 ALA A C 1
ATOM 2452 O O . ALA A 1 320 ? -9.094 22.781 18.703 1 98.81 320 ALA A O 1
ATOM 2453 N N . ALA A 1 321 ? -9.734 24.812 18.094 1 98.62 321 ALA A N 1
ATOM 2454 C CA . ALA A 1 321 ? -8.383 25.359 18.109 1 98.62 321 ALA A CA 1
ATOM 2455 C C . ALA A 1 321 ? -7.754 25.234 19.484 1 98.62 321 ALA A C 1
ATOM 2457 O O . ALA A 1 321 ? -6.535 25.109 19.609 1 98.62 321 ALA A O 1
ATOM 2458 N N . SER A 1 322 ? -8.57 25.266 20.516 1 98.25 322 SER A N 1
ATOM 2459 C CA . SER A 1 322 ? -8.07 25.219 21.891 1 98.25 322 SER A CA 1
ATOM 2460 C C . SER A 1 322 ? -7.406 23.875 22.188 1 98.25 322 SER A C 1
ATOM 2462 O O . SER A 1 322 ? -6.637 23.75 23.141 1 98.25 322 SER A O 1
ATOM 2464 N N . LEU A 1 323 ? -7.68 22.844 21.344 1 98.69 323 LEU A N 1
ATOM 2465 C CA . LEU A 1 323 ? -7.133 21.516 21.547 1 98.69 323 LEU A CA 1
ATOM 2466 C C . LEU A 1 323 ? -5.703 21.422 21.016 1 98.69 323 LEU A C 1
ATOM 2468 O O . LEU A 1 323 ? -4.992 20.453 21.297 1 98.69 323 LEU A O 1
ATOM 2472 N N . PHE A 1 324 ? -5.215 22.469 20.328 1 98.62 324 PHE A N 1
ATOM 2473 C CA . PHE A 1 324 ? -3.938 22.406 19.625 1 98.62 324 PHE A CA 1
ATOM 2474 C C . PHE A 1 324 ? -3.033 23.562 20.062 1 98.62 324 PHE A C 1
ATOM 2476 O O . PHE A 1 324 ? -3.5 24.672 20.266 1 98.62 324 PHE A O 1
ATOM 2483 N N . ARG A 1 325 ? -1.768 23.297 20.078 1 97.31 325 ARG A N 1
ATOM 2484 C CA . ARG A 1 325 ? -0.788 24.281 20.547 1 97.31 325 ARG A CA 1
ATOM 2485 C C . ARG A 1 325 ? -0.339 25.188 19.391 1 97.31 325 ARG A C 1
ATOM 2487 O O . ARG A 1 325 ? 0.155 26.281 19.625 1 97.31 325 ARG A O 1
ATOM 2494 N N . SER A 1 326 ? -0.483 24.703 18.188 1 98.5 326 SER A N 1
ATOM 2495 C CA . SER A 1 326 ? 0.046 25.406 17.031 1 98.5 326 SER A CA 1
ATOM 2496 C C . SER A 1 326 ? -0.525 26.828 16.953 1 98.5 326 SER A C 1
ATOM 2498 O O . SER A 1 326 ? -1.689 27.047 17.281 1 98.5 326 SER A O 1
ATOM 2500 N N . SER A 1 327 ? 0.249 27.766 16.469 1 98 327 SER A N 1
ATOM 2501 C CA . SER A 1 327 ? -0.211 29.125 16.219 1 98 327 SER A CA 1
ATOM 2502 C C . SER A 1 327 ? -0.993 29.203 14.914 1 98 327 SER A C 1
ATOM 2504 O O . SER A 1 327 ? -1.445 30.281 14.523 1 98 327 SER A O 1
ATOM 2506 N N . TYR A 1 328 ? -1.158 28.094 14.227 1 98.62 328 TYR A N 1
ATOM 2507 C CA . TYR A 1 328 ? -1.868 28.047 12.953 1 98.62 328 TYR A CA 1
ATOM 2508 C C . TYR A 1 328 ? -3.084 27.125 13.039 1 98.62 328 TYR A C 1
ATOM 2510 O O . TYR A 1 328 ? -3.123 26.219 13.875 1 98.62 328 TYR A O 1
ATOM 2518 N N . PHE A 1 329 ? -4.043 27.406 12.242 1 98.81 329 PHE A N 1
ATOM 2519 C CA . PHE A 1 329 ? -5.234 26.562 12.141 1 98.81 329 PHE A CA 1
ATOM 2520 C C . PHE A 1 329 ? -5.816 26.625 10.734 1 98.81 329 PHE A C 1
ATOM 2522 O O . PHE A 1 329 ? -6.004 27.719 10.18 1 98.81 329 PHE A O 1
ATOM 2529 N N . GLY A 1 330 ? -6.047 25.453 10.117 1 98.81 330 GLY A N 1
ATOM 2530 C CA . GLY A 1 330 ? -6.602 25.391 8.773 1 98.81 330 GLY A CA 1
ATOM 2531 C C . GLY A 1 330 ? -8.117 25.516 8.75 1 98.81 330 GLY A C 1
ATOM 2532 O O . GLY A 1 330 ? -8.812 24.859 9.523 1 98.81 330 GLY A O 1
ATOM 2533 N N . THR A 1 331 ? -8.633 26.375 7.828 1 98.75 331 THR A N 1
ATOM 2534 C CA . THR A 1 331 ? -10.078 26.578 7.75 1 98.75 331 THR A CA 1
ATOM 2535 C C . THR A 1 331 ? -10.609 26.156 6.379 1 98.75 331 THR A C 1
ATOM 2537 O O . THR A 1 331 ? -11.781 26.359 6.078 1 98.75 331 THR A O 1
ATOM 2540 N N . GLY A 1 332 ? -9.734 25.656 5.562 1 98.19 332 GLY A N 1
ATOM 2541 C CA . GLY A 1 332 ? -10.109 25.078 4.285 1 98.19 332 GLY A CA 1
ATOM 2542 C C . GLY A 1 332 ? -10.492 26.109 3.246 1 98.19 332 GLY A C 1
ATOM 2543 O O . GLY A 1 332 ? -9.75 27.062 3.01 1 98.19 332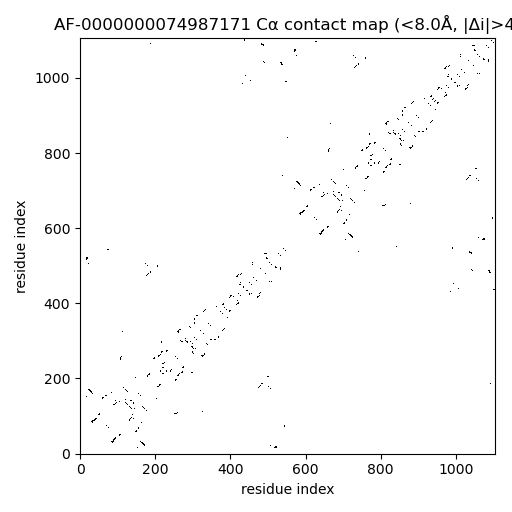 GLY A O 1
ATOM 2544 N N . GLY A 1 333 ? -11.57 25.938 2.648 1 97.69 333 GLY A N 1
ATOM 2545 C CA . GLY A 1 333 ? -12.078 26.875 1.669 1 97.69 333 GLY A CA 1
ATOM 2546 C C . GLY A 1 333 ? -11.977 26.375 0.242 1 97.69 333 GLY A C 1
ATOM 2547 O O . GLY A 1 333 ? -12.273 27.094 -0.704 1 97.69 333 GLY A O 1
ATOM 2548 N N . ASP A 1 334 ? -11.562 25.078 0.054 1 97.06 334 ASP A N 1
ATOM 2549 C CA . ASP A 1 334 ? -11.469 24.531 -1.294 1 97.06 334 ASP A CA 1
ATOM 2550 C C . ASP A 1 334 ? -12.805 23.953 -1.747 1 97.06 334 ASP A C 1
ATOM 2552 O O . ASP A 1 334 ? -13.656 23.609 -0.919 1 97.06 334 ASP A O 1
ATOM 2556 N N . GLU A 1 335 ? -13.102 23.969 -3.057 1 96.81 335 GLU A N 1
ATOM 2557 C CA . GLU A 1 335 ? -14.133 23.219 -3.76 1 96.81 335 GLU A CA 1
ATOM 2558 C C . GLU A 1 335 ? -15.523 23.562 -3.23 1 96.81 335 GLU A C 1
ATOM 2560 O O . GLU A 1 335 ? -16.359 22.672 -3.027 1 96.81 335 GLU A O 1
ATOM 2565 N N . ILE A 1 336 ? -15.766 24.812 -2.896 1 97.56 336 ILE A N 1
ATOM 2566 C CA . ILE A 1 336 ? -17.109 25.266 -2.561 1 97.56 336 ILE A CA 1
ATOM 2567 C C . ILE A 1 336 ? -18.047 25.062 -3.754 1 97.56 336 ILE A C 1
ATOM 2569 O O . ILE A 1 336 ? -17.75 25.531 -4.859 1 97.56 336 ILE A O 1
ATOM 2573 N N . ASN A 1 337 ? -19.156 24.344 -3.555 1 97.69 337 ASN A N 1
ATOM 2574 C CA . ASN A 1 337 ? -20.094 24.047 -4.633 1 97.69 337 ASN A CA 1
ATOM 2575 C C . ASN A 1 337 ? -21.188 25.094 -4.73 1 97.69 337 ASN A C 1
ATOM 2577 O O . ASN A 1 337 ? -22.125 25.109 -3.916 1 97.69 337 ASN A O 1
ATOM 2581 N N . THR A 1 338 ? -21.188 25.859 -5.758 1 97.12 338 THR A N 1
ATOM 2582 C CA . THR A 1 338 ? -22.109 26.984 -5.922 1 97.12 338 THR A CA 1
ATOM 2583 C C . THR A 1 338 ? -23.531 26.484 -6.16 1 97.12 338 THR A C 1
ATOM 2585 O O . THR A 1 338 ? -24.5 27.094 -5.707 1 97.12 338 THR A O 1
ATOM 2588 N N . ASN A 1 339 ? -23.672 25.375 -6.887 1 97.81 339 ASN A N 1
ATOM 2589 C CA . ASN A 1 339 ? -25 24.844 -7.191 1 97.81 339 ASN A CA 1
ATOM 2590 C C . ASN A 1 339 ? -25.734 24.422 -5.926 1 97.81 339 ASN A C 1
ATOM 2592 O O . ASN A 1 339 ? -26.969 24.547 -5.848 1 97.81 339 ASN A O 1
ATOM 2596 N N . CYS A 1 340 ? -25.016 23.906 -4.965 1 98.06 340 CYS A N 1
ATOM 2597 C CA . CYS A 1 340 ? -25.625 23.594 -3.674 1 98.06 340 CYS A CA 1
ATOM 2598 C C . CYS A 1 340 ? -26.312 24.812 -3.088 1 98.06 340 CYS A C 1
ATOM 2600 O O . CYS A 1 340 ? -27.484 24.734 -2.68 1 98.06 340 CYS A O 1
ATOM 2602 N N . TYR A 1 341 ? -25.75 26.031 -3.113 1 98.25 341 TYR A N 1
ATOM 2603 C CA . TYR A 1 341 ? -26.312 27.25 -2.555 1 98.25 341 TYR A CA 1
ATOM 2604 C C . TYR A 1 341 ? -27.453 27.781 -3.434 1 98.25 341 TYR A C 1
ATOM 2606 O O . TYR A 1 341 ? -28.438 28.312 -2.926 1 98.25 341 TYR A O 1
ATOM 2614 N N . THR A 1 342 ? -27.25 27.625 -4.75 1 98 342 THR A N 1
ATOM 2615 C CA . THR A 1 342 ? -28.281 28.078 -5.676 1 98 342 THR A CA 1
ATOM 2616 C C . THR A 1 342 ? -29.578 27.297 -5.465 1 98 342 THR A C 1
ATOM 2618 O O . THR A 1 342 ? -30.672 27.859 -5.598 1 98 342 THR A O 1
ATOM 2621 N N . GLN A 1 343 ? -29.438 26.031 -5.078 1 97.5 343 GLN A N 1
ATOM 2622 C CA . GLN A 1 343 ? -30.594 25.172 -4.961 1 97.5 343 GLN A CA 1
ATOM 2623 C C . GLN A 1 343 ? -31.125 25.141 -3.531 1 97.5 343 GLN A C 1
ATOM 2625 O O . GLN A 1 343 ? -32.156 24.531 -3.256 1 97.5 343 GLN A O 1
ATOM 2630 N N . ASP A 1 344 ? -30.438 25.734 -2.625 1 97.94 344 ASP A N 1
ATOM 2631 C CA . ASP A 1 344 ? -30.875 25.797 -1.235 1 97.94 344 ASP A CA 1
ATOM 2632 C C . ASP A 1 344 ? -31.766 27.016 -1.002 1 97.94 344 ASP A C 1
ATOM 2634 O O . ASP A 1 344 ? -31.266 28.125 -0.838 1 97.94 344 ASP A O 1
ATOM 2638 N N . ASN A 1 345 ? -33.062 26.828 -0.808 1 97.5 345 ASN A N 1
ATOM 2639 C CA . ASN A 1 345 ? -34.062 27.922 -0.708 1 97.5 345 ASN A CA 1
ATOM 2640 C C . ASN A 1 345 ? -33.75 28.844 0.455 1 97.5 345 ASN A C 1
ATOM 2642 O O . ASN A 1 345 ? -33.875 30.062 0.336 1 97.5 345 ASN A O 1
ATOM 2646 N N . GLN A 1 346 ? -33.312 28.312 1.499 1 97.75 346 GLN A N 1
ATOM 2647 C CA . GLN A 1 346 ? -33 29.141 2.662 1 97.75 346 GLN A CA 1
ATOM 2648 C C . GLN A 1 346 ? -31.844 30.078 2.379 1 97.75 346 GLN A C 1
ATOM 2650 O O . GLN A 1 346 ? -31.922 31.266 2.705 1 97.75 346 GLN A O 1
ATOM 2655 N N . THR A 1 347 ? -30.75 29.594 1.831 1 98.19 347 THR A N 1
ATOM 2656 C CA . THR A 1 347 ? -29.609 30.422 1.497 1 98.19 347 THR A CA 1
ATOM 2657 C C . THR A 1 347 ? -30.016 31.531 0.529 1 98.19 347 THR A C 1
ATOM 2659 O O . THR A 1 347 ? -29.625 32.688 0.709 1 98.19 347 THR A O 1
ATOM 2662 N N . GLN A 1 348 ? -30.828 31.188 -0.456 1 97.94 348 GLN A N 1
ATOM 2663 C CA . GLN A 1 348 ? -31.266 32.156 -1.44 1 97.94 348 GLN A CA 1
ATOM 2664 C C . GLN A 1 348 ? -32.094 33.281 -0.787 1 97.94 348 GLN A C 1
ATOM 2666 O O . GLN A 1 348 ? -31.906 34.469 -1.098 1 97.94 348 GLN A O 1
ATOM 2671 N N . ALA A 1 349 ? -32.938 32.844 0.072 1 98.12 349 ALA A N 1
ATOM 2672 C CA . ALA A 1 349 ? -33.781 33.844 0.778 1 98.12 349 ALA A CA 1
ATOM 2673 C C . ALA A 1 349 ? -32.938 34.75 1.635 1 98.12 349 ALA A C 1
ATOM 2675 O O . ALA A 1 349 ? -33.188 35.969 1.687 1 98.12 349 ALA A O 1
ATOM 2676 N N . GLU A 1 350 ? -31.984 34.219 2.287 1 98 350 GLU A N 1
ATOM 2677 C CA . GLU A 1 350 ? -31.125 35 3.164 1 98 350 GLU A CA 1
ATOM 2678 C C . GLU A 1 350 ? -30.234 35.969 2.361 1 98 350 GLU A C 1
ATOM 2680 O O . GLU A 1 350 ? -30.047 37.125 2.752 1 98 350 GLU A O 1
ATOM 2685 N N . LEU A 1 351 ? -29.656 35.531 1.29 1 98.25 351 LEU A N 1
ATOM 2686 C CA . LEU A 1 351 ? -28.875 36.406 0.413 1 98.25 351 LEU A CA 1
ATOM 2687 C C . LEU A 1 351 ? -29.719 37.562 -0.094 1 98.25 351 LEU A C 1
ATOM 2689 O O . LEU A 1 351 ? -29.281 38.719 -0.061 1 98.25 351 LEU A O 1
ATOM 2693 N N . ALA A 1 352 ? -30.969 37.219 -0.479 1 98.06 352 ALA A N 1
ATOM 2694 C CA . ALA A 1 352 ? -31.875 38.219 -0.989 1 98.06 352 ALA A CA 1
ATOM 2695 C C . ALA A 1 352 ? -32.219 39.25 0.093 1 98.06 352 ALA A C 1
ATOM 2697 O O . ALA A 1 352 ? -32.219 40.438 -0.157 1 98.06 352 ALA A O 1
ATOM 2698 N N . ALA A 1 353 ? -32.5 38.781 1.195 1 98 353 ALA A N 1
ATOM 2699 C CA . ALA A 1 353 ? -32.906 39.625 2.311 1 98 353 ALA A CA 1
ATOM 2700 C C . ALA A 1 353 ? -31.781 40.594 2.691 1 98 353 ALA A C 1
ATOM 2702 O O . ALA A 1 353 ? -32.031 41.719 3.107 1 98 353 ALA A O 1
ATOM 2703 N N . GLN A 1 354 ? -30.547 40.156 2.48 1 97.56 354 GLN A N 1
ATOM 2704 C CA . GLN A 1 354 ? -29.391 40.969 2.885 1 97.56 354 GLN A CA 1
ATOM 2705 C C . GLN A 1 354 ? -28.844 41.781 1.713 1 97.56 354 GLN A C 1
ATOM 2707 O O . GLN A 1 354 ? -28 42.656 1.9 1 97.56 354 GLN A O 1
ATOM 2712 N N . GLY A 1 355 ? -29.375 41.469 0.563 1 97.88 355 GLY A N 1
ATOM 2713 C CA . GLY A 1 355 ? -28.828 42.094 -0.631 1 97.88 355 GLY A CA 1
ATOM 2714 C C . GLY A 1 355 ? -27.375 41.75 -0.895 1 97.88 355 GLY A C 1
ATOM 2715 O O . GLY A 1 355 ? -26.578 42.594 -1.258 1 97.88 355 GLY A O 1
ATOM 2716 N N . LYS A 1 356 ? -27 40.5 -0.678 1 97.38 356 LYS A N 1
ATOM 2717 C CA . LYS A 1 356 ? -25.609 40.062 -0.818 1 97.38 356 LYS A CA 1
ATOM 2718 C C . LYS A 1 356 ? -25.5 38.969 -1.883 1 97.38 356 LYS A C 1
ATOM 2720 O O . LYS A 1 356 ? -26.422 38.188 -2.082 1 97.38 356 LYS A O 1
ATOM 2725 N N . THR A 1 357 ? -24.359 39 -2.551 1 97.12 357 THR A N 1
ATOM 2726 C CA . THR A 1 357 ? -23.984 37.844 -3.369 1 97.12 357 THR A CA 1
ATOM 2727 C C . THR A 1 357 ? -23.422 36.75 -2.5 1 97.12 357 THR A C 1
ATOM 2729 O O . THR A 1 357 ? -23.125 36.938 -1.32 1 97.12 357 THR A O 1
ATOM 2732 N N . LEU A 1 358 ? -23.297 35.594 -3.078 1 97.5 358 LEU A N 1
ATOM 2733 C CA . LEU A 1 358 ? -22.703 34.469 -2.371 1 97.5 358 LEU A CA 1
ATOM 2734 C C . LEU A 1 358 ? -21.281 34.781 -1.923 1 97.5 358 LEU A C 1
ATOM 2736 O O . LEU A 1 358 ? -20.891 34.469 -0.795 1 97.5 358 LEU A O 1
ATOM 2740 N N . ASP A 1 359 ? -20.469 35.469 -2.732 1 97.69 359 ASP A N 1
ATOM 2741 C CA . ASP A 1 359 ? -19.094 35.812 -2.42 1 97.69 359 ASP A CA 1
ATOM 2742 C C . ASP A 1 359 ? -19.016 36.812 -1.266 1 97.69 359 ASP A C 1
ATOM 2744 O O . ASP A 1 359 ? -18.109 36.75 -0.434 1 97.69 359 ASP A O 1
ATOM 2748 N N . GLN A 1 360 ? -19.938 37.719 -1.274 1 97.62 360 GLN A N 1
ATOM 2749 C CA . GLN A 1 360 ? -19.969 38.688 -0.175 1 97.62 360 GLN A CA 1
ATOM 2750 C C . GLN A 1 360 ? -20.312 38 1.145 1 97.62 360 GLN A C 1
ATOM 2752 O O . GLN A 1 360 ? -19.75 38.344 2.188 1 97.62 360 GLN A O 1
ATOM 2757 N N . ALA A 1 361 ? -21.266 37.094 1.049 1 98.12 361 ALA A N 1
ATOM 2758 C CA . ALA A 1 361 ? -21.594 36.312 2.238 1 98.12 361 ALA A CA 1
ATOM 2759 C C . ALA A 1 361 ? -20.406 35.469 2.693 1 98.12 361 ALA A C 1
ATOM 2761 O O . ALA A 1 361 ? -20.141 35.344 3.891 1 98.12 361 ALA A O 1
ATOM 2762 N N . LEU A 1 362 ? -19.672 34.875 1.735 1 98.5 362 LEU A N 1
ATOM 2763 C CA . LEU A 1 362 ? -18.469 34.094 2.049 1 98.5 362 LEU A CA 1
ATOM 2764 C C . LEU A 1 362 ? -17.406 34.969 2.709 1 98.5 362 LEU A C 1
ATOM 2766 O O . LEU A 1 362 ? -16.75 34.531 3.65 1 98.5 362 LEU A O 1
ATOM 2770 N N . ASP A 1 363 ? -17.203 36.156 2.215 1 98.19 363 ASP A N 1
ATOM 2771 C CA . ASP A 1 363 ? -16.25 37.094 2.809 1 98.19 363 ASP A CA 1
ATOM 2772 C C . ASP A 1 363 ? -16.594 37.375 4.266 1 98.19 363 ASP A C 1
ATOM 2774 O O . ASP A 1 363 ? -15.734 37.344 5.141 1 98.19 363 ASP A O 1
ATOM 2778 N N . GLU A 1 364 ? -17.891 37.688 4.516 1 97.81 364 GLU A N 1
ATOM 2779 C CA . GLU A 1 364 ? -18.328 37.969 5.879 1 97.81 364 GLU A CA 1
ATOM 2780 C C . GLU A 1 364 ? -18.125 36.75 6.777 1 97.81 364 GLU A C 1
ATOM 2782 O O . GLU A 1 364 ? -17.641 36.875 7.902 1 97.81 364 GLU A O 1
ATOM 2787 N N . PHE A 1 365 ? -18.578 35.594 6.273 1 98.25 365 PHE A N 1
ATOM 2788 C CA . PHE A 1 365 ? -18.391 34.312 6.973 1 98.25 365 PHE A CA 1
ATOM 2789 C C . PHE A 1 365 ? -16.922 34.125 7.355 1 98.25 365 PHE A C 1
ATOM 2791 O O . PHE A 1 365 ? -16.625 33.781 8.5 1 98.25 365 PHE A O 1
ATOM 2798 N N . THR A 1 366 ? -16 34.344 6.453 1 98.44 366 THR A N 1
ATOM 2799 C CA . THR A 1 366 ? -14.562 34.156 6.645 1 98.44 366 THR A CA 1
ATOM 2800 C C . THR A 1 366 ? -14 35.156 7.633 1 98.44 366 THR A C 1
ATOM 2802 O O . THR A 1 366 ? -13.211 34.812 8.516 1 98.44 366 THR A O 1
ATOM 2805 N N . GLN A 1 367 ? -14.422 36.438 7.496 1 97.75 367 GLN A N 1
ATOM 2806 C CA . GLN A 1 367 ? -13.945 37.5 8.398 1 97.75 367 GLN A CA 1
ATOM 2807 C C . GLN A 1 367 ? -14.312 37.188 9.844 1 97.75 367 GLN A C 1
ATOM 2809 O O . GLN A 1 367 ? -13.492 37.312 10.75 1 97.75 367 GLN A O 1
ATOM 2814 N N . VAL A 1 368 ? -15.516 36.719 10.07 1 98.44 368 VAL A N 1
ATOM 2815 C CA . VAL A 1 368 ? -15.977 36.438 11.43 1 98.44 368 VAL A CA 1
ATOM 2816 C C . VAL A 1 368 ? -15.203 35.25 11.984 1 98.44 368 VAL A C 1
ATOM 2818 O O . VAL A 1 368 ? -14.719 35.281 13.125 1 98.44 368 VAL A O 1
ATOM 2821 N N . SER A 1 369 ? -15.047 34.188 11.219 1 98.31 369 SER A N 1
ATOM 2822 C CA . SER A 1 369 ? -14.352 32.969 11.68 1 98.31 369 SER A CA 1
ATOM 2823 C C . SER A 1 369 ? -12.875 33.25 11.922 1 98.31 369 SER A C 1
ATOM 2825 O O . SER A 1 369 ? -12.32 32.812 12.938 1 98.31 369 SER A O 1
ATOM 2827 N N . HIS A 1 370 ? -12.227 34 10.992 1 98.5 370 HIS A N 1
ATOM 2828 C CA . HIS A 1 370 ? -10.805 34.281 11.125 1 98.5 370 HIS A CA 1
ATOM 2829 C C . HIS A 1 370 ? -10.539 35.219 12.289 1 98.5 370 HIS A C 1
ATOM 2831 O O . HIS A 1 370 ? -9.516 35.094 12.969 1 98.5 370 HIS A O 1
ATOM 2837 N N . LYS A 1 371 ? -11.438 36.188 12.477 1 98.31 371 LYS A N 1
ATOM 2838 C CA . LYS A 1 371 ? -11.305 37.094 13.617 1 98.31 371 LYS A CA 1
ATOM 2839 C C . LYS A 1 371 ? -11.391 36.312 14.93 1 98.31 371 LYS A C 1
ATOM 2841 O O . LYS A 1 371 ? -10.641 36.594 15.867 1 98.31 371 LYS A O 1
ATOM 2846 N N . ALA A 1 372 ? -12.273 35.406 15.008 1 98.69 372 ALA A N 1
ATOM 2847 C CA . ALA A 1 372 ? -12.414 34.594 16.203 1 98.69 372 ALA A CA 1
ATOM 2848 C C . ALA A 1 372 ? -11.148 33.781 16.469 1 98.69 372 ALA A C 1
ATOM 2850 O O . ALA A 1 372 ? -10.711 33.656 17.625 1 98.69 372 ALA A O 1
ATOM 2851 N N . LEU A 1 373 ? -10.547 33.188 15.453 1 98.62 373 LEU A N 1
ATOM 2852 C CA . LEU A 1 373 ? -9.312 32.438 15.594 1 98.62 373 LEU A CA 1
ATOM 2853 C C . LEU A 1 373 ? -8.164 33.344 16.016 1 98.62 373 LEU A C 1
ATOM 2855 O O . LEU A 1 373 ? -7.363 32.969 16.891 1 98.62 373 LEU A O 1
ATOM 2859 N N . LYS A 1 374 ? -8.094 34.5 15.406 1 98.12 374 LYS A N 1
ATOM 2860 C CA . LYS A 1 374 ? -7.051 35.469 15.75 1 98.12 374 LYS A CA 1
ATOM 2861 C C . LYS A 1 374 ? -7.145 35.875 17.219 1 98.12 374 LYS A C 1
ATOM 2863 O O . LYS A 1 374 ? -6.121 36.062 17.891 1 98.12 374 LYS A 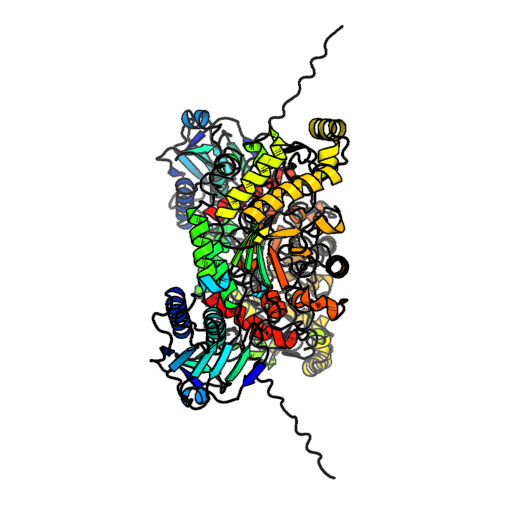O 1
ATOM 2868 N N . ALA A 1 375 ? -8.336 36 17.703 1 98.25 375 ALA A N 1
ATOM 2869 C CA . ALA A 1 375 ? -8.586 36.406 19.078 1 98.25 375 ALA A CA 1
ATOM 2870 C C . ALA A 1 375 ? -8.008 35.375 20.062 1 98.25 375 ALA A C 1
ATOM 2872 O O . ALA A 1 375 ? -7.695 35.719 21.203 1 98.25 375 ALA A O 1
ATOM 2873 N N . VAL A 1 376 ? -7.863 34.156 19.594 1 97.81 376 VAL A N 1
ATOM 2874 C CA . VAL A 1 376 ? -7.309 33.156 20.484 1 97.81 376 VAL A CA 1
ATOM 2875 C C . VAL A 1 376 ? -5.891 32.781 20.047 1 97.81 376 VAL A C 1
ATOM 2877 O O . VAL A 1 376 ? -5.383 31.719 20.375 1 97.81 376 VAL A O 1
ATOM 2880 N N . GLY A 1 377 ? -5.301 33.625 19.234 1 96.94 377 GLY A N 1
ATOM 2881 C CA . GLY A 1 377 ? -3.879 33.531 18.938 1 96.94 377 GLY A CA 1
ATOM 2882 C C . GLY A 1 377 ? -3.566 32.625 17.75 1 96.94 377 GLY A C 1
ATOM 2883 O O . GLY A 1 377 ? -2.443 32.156 17.609 1 96.94 377 GLY A O 1
ATOM 2884 N N . LYS A 1 378 ? -4.559 32.406 16.906 1 98.12 378 LYS A N 1
ATOM 2885 C CA . LYS A 1 378 ? -4.32 31.516 15.758 1 98.12 378 LYS A CA 1
ATOM 2886 C C . LYS A 1 378 ? -4.273 32.312 14.453 1 98.12 378 LYS A C 1
ATOM 2888 O O . LYS A 1 378 ? -5.059 33.25 14.266 1 98.12 378 LYS A O 1
ATOM 2893 N N . THR A 1 379 ? -3.305 32 13.68 1 97.94 379 THR A N 1
ATOM 2894 C CA . THR A 1 379 ? -3.262 32.469 12.297 1 97.94 379 THR A CA 1
ATOM 2895 C C . THR A 1 379 ? -3.926 31.438 11.367 1 97.94 379 THR A C 1
ATOM 2897 O O . THR A 1 379 ? -3.637 30.25 11.445 1 97.94 379 THR A O 1
ATOM 2900 N N . ALA A 1 380 ? -4.734 31.938 10.453 1 98.38 380 ALA A N 1
ATOM 2901 C CA . ALA A 1 380 ? -5.496 31.047 9.578 1 98.38 380 ALA A CA 1
ATOM 2902 C C . ALA A 1 380 ? -4.637 30.531 8.422 1 98.38 380 ALA A C 1
ATOM 2904 O O . ALA A 1 380 ? -3.748 31.25 7.949 1 98.38 380 ALA A O 1
ATOM 2905 N N . MET A 1 381 ? -4.805 29.328 8.031 1 98.62 381 MET A N 1
ATOM 2906 C CA . MET A 1 381 ? -4.312 28.688 6.812 1 98.62 381 MET A CA 1
ATOM 2907 C C . MET A 1 381 ? -5.469 28.297 5.902 1 98.62 381 MET A C 1
ATOM 2909 O O . MET A 1 381 ? -6.453 27.703 6.359 1 98.62 381 MET A O 1
ATOM 2913 N N . VAL A 1 382 ? -5.453 28.688 4.617 1 98.62 382 VAL A N 1
ATOM 2914 C CA . VAL A 1 382 ? -6.57 28.453 3.705 1 98.62 382 VAL A CA 1
ATOM 2915 C C . VAL A 1 382 ? -6.055 27.797 2.424 1 98.62 382 VAL A C 1
ATOM 2917 O O . VAL A 1 382 ? -4.863 27.875 2.113 1 98.62 382 VAL A O 1
ATOM 2920 N N . TRP A 1 383 ? -6.891 27.156 1.67 1 98.5 383 TRP A N 1
ATOM 2921 C CA . TRP A 1 383 ? -6.594 26.703 0.313 1 98.5 383 TRP A CA 1
ATOM 2922 C C . TRP A 1 383 ? -6.684 27.859 -0.674 1 98.5 383 TRP A C 1
ATOM 2924 O O . TRP A 1 383 ? -7.398 28.844 -0.434 1 98.5 383 TRP A O 1
ATOM 2934 N N . GLU A 1 384 ? -6.102 27.75 -1.8 1 97.94 384 GLU A N 1
ATOM 2935 C CA . GLU A 1 384 ? -5.828 28.844 -2.721 1 97.94 384 GLU A CA 1
ATOM 2936 C C . GLU A 1 384 ? -7.121 29.453 -3.258 1 97.94 384 GLU A C 1
ATOM 2938 O O . GLU A 1 384 ? -7.145 30.609 -3.676 1 97.94 384 GLU A O 1
ATOM 2943 N N . GLU A 1 385 ? -8.211 28.719 -3.234 1 97.75 385 GLU A N 1
ATOM 2944 C CA . GLU A 1 385 ? -9.477 29.219 -3.777 1 97.75 385 GLU A CA 1
ATOM 2945 C C . GLU A 1 385 ? -9.953 30.453 -3.008 1 97.75 385 GLU A C 1
ATOM 2947 O O . GLU A 1 385 ? -10.578 31.344 -3.586 1 97.75 385 GLU A O 1
ATOM 2952 N N . MET A 1 386 ? -9.648 30.5 -1.737 1 97.81 386 MET A N 1
ATOM 2953 C CA . MET A 1 386 ? -10.109 31.594 -0.883 1 97.81 386 MET A CA 1
ATOM 2954 C C . MET A 1 386 ? -9.469 32.906 -1.289 1 97.81 386 MET A C 1
ATOM 2956 O O . MET A 1 386 ? -9.953 34 -0.918 1 97.81 386 MET A O 1
ATOM 2960 N N . LEU A 1 387 ? -8.383 32.844 -2.033 1 97.19 387 LEU A N 1
ATOM 2961 C CA . LEU A 1 387 ? -7.676 34.031 -2.486 1 97.19 387 LEU A CA 1
ATOM 2962 C C . LEU A 1 387 ? -7.84 34.219 -3.99 1 97.19 387 LEU A C 1
ATOM 2964 O O . LEU A 1 387 ? -7.973 35.344 -4.465 1 97.19 387 LEU A O 1
ATOM 2968 N N . LEU A 1 388 ? -7.875 33.125 -4.734 1 96.56 388 LEU A N 1
ATOM 2969 C CA . LEU A 1 388 ? -7.723 33.219 -6.184 1 96.56 388 LEU A CA 1
ATOM 2970 C C . LEU A 1 388 ? -9.07 33.094 -6.879 1 96.56 388 LEU A C 1
ATOM 2972 O O . LEU A 1 388 ? -9.258 33.594 -7.98 1 96.56 388 LEU A O 1
ATOM 2976 N N . VAL A 1 389 ? -9.977 32.344 -6.23 1 96 389 VAL A N 1
ATOM 2977 C CA . VAL A 1 389 ? -11.273 32.094 -6.844 1 96 389 VAL A CA 1
ATOM 2978 C C . VAL A 1 389 ? -12.336 32.969 -6.18 1 96 389 VAL A C 1
ATOM 2980 O O . VAL A 1 389 ? -13.133 33.594 -6.859 1 96 389 VAL A O 1
ATOM 2983 N N . HIS A 1 390 ? -12.32 32.969 -4.824 1 93.81 390 HIS A N 1
ATOM 2984 C CA . HIS A 1 390 ? -13.266 33.75 -4.02 1 93.81 390 HIS A CA 1
ATOM 2985 C C . HIS A 1 390 ? -12.602 34.969 -3.4 1 93.81 390 HIS A C 1
ATOM 2987 O O . HIS A 1 390 ? -12.086 34.906 -2.283 1 93.81 390 HIS A O 1
ATOM 2993 N N . PRO A 1 391 ? -12.672 36.031 -4.039 1 83.56 391 PRO A N 1
ATOM 2994 C CA . PRO A 1 391 ? -11.883 37.156 -3.574 1 83.56 391 PRO A CA 1
ATOM 2995 C C . PRO A 1 391 ? -12.336 37.688 -2.207 1 83.56 391 PRO A C 1
ATOM 2997 O O . PRO A 1 391 ? -12.719 38.844 -2.074 1 83.56 391 PRO A O 1
ATOM 3000 N N . VAL A 1 392 ? -12.117 36.781 -1.198 1 93.25 392 VAL A N 1
ATOM 3001 C CA . VAL A 1 392 ? -12.398 37.188 0.181 1 93.25 392 VAL A CA 1
ATOM 3002 C C . VAL A 1 392 ? -11.25 38.031 0.727 1 93.25 392 VAL A C 1
ATOM 3004 O O . VAL A 1 392 ? -10.125 37.938 0.231 1 93.25 392 VAL A O 1
ATOM 3007 N N . ASN A 1 393 ? -11.578 38.938 1.627 1 95.56 393 ASN A N 1
ATOM 3008 C CA . ASN A 1 393 ? -10.57 39.781 2.273 1 95.56 393 ASN A CA 1
ATOM 3009 C C . ASN A 1 393 ? -9.82 39 3.361 1 95.56 393 ASN A C 1
ATOM 3011 O O . ASN A 1 393 ? -10.273 38.969 4.508 1 95.56 393 ASN A O 1
ATOM 3015 N N . LEU A 1 394 ? -8.617 38.5 3.082 1 97.31 394 LEU A N 1
ATOM 3016 C CA . LEU A 1 394 ? -7.809 37.75 4.02 1 97.31 394 LEU A CA 1
ATOM 3017 C C . LEU A 1 394 ? -6.789 38.625 4.719 1 97.31 394 LEU A C 1
ATOM 3019 O O . LEU A 1 394 ? -6.277 39.594 4.121 1 97.31 394 LEU A O 1
ATOM 3023 N N . ALA A 1 395 ? -6.539 38.281 5.992 1 96.75 395 ALA A N 1
ATOM 3024 C CA . ALA A 1 395 ? -5.426 38.969 6.664 1 96.75 395 ALA A CA 1
ATOM 3025 C C . ALA A 1 395 ? -4.105 38.656 5.961 1 96.75 395 ALA A C 1
ATOM 3027 O O . ALA A 1 395 ? -3.912 37.562 5.422 1 96.75 395 ALA A O 1
ATOM 3028 N N . ASN A 1 396 ? -3.182 39.594 6.016 1 94.62 396 ASN A N 1
ATOM 3029 C CA . ASN A 1 396 ? -1.921 39.5 5.289 1 94.62 396 ASN A CA 1
ATOM 3030 C C . ASN A 1 396 ? -1.077 38.344 5.789 1 94.62 396 ASN A C 1
ATOM 3032 O O . ASN A 1 396 ? -0.261 37.781 5.043 1 94.62 396 ASN A O 1
ATOM 3036 N N . ASP A 1 397 ? -1.284 37.938 7.023 1 95.31 397 ASP A N 1
ATOM 3037 C CA . ASP A 1 397 ? -0.45 36.906 7.605 1 95.31 397 ASP A CA 1
ATOM 3038 C C . ASP A 1 397 ? -1.063 35.5 7.375 1 95.31 397 ASP A C 1
ATOM 3040 O O . ASP A 1 397 ? -0.522 34.5 7.832 1 95.31 397 ASP A O 1
ATOM 3044 N N . THR A 1 398 ? -2.221 35.5 6.621 1 97.31 398 THR A N 1
ATOM 3045 C CA . THR A 1 398 ? -2.842 34.219 6.289 1 97.31 398 THR A CA 1
ATOM 3046 C C . THR A 1 398 ? -1.913 33.375 5.422 1 97.31 398 THR A C 1
ATOM 3048 O O . THR A 1 398 ? -1.28 33.875 4.5 1 97.31 398 THR A O 1
ATOM 3051 N N . LEU A 1 399 ? -1.686 32.062 5.773 1 98.06 399 LEU A N 1
ATOM 3052 C CA . LEU A 1 399 ? -0.941 31.125 4.941 1 98.06 399 LEU A CA 1
ATOM 3053 C C . LEU A 1 399 ? -1.833 30.531 3.855 1 98.06 399 LEU A C 1
ATOM 3055 O O . LEU A 1 399 ? -2.949 30.094 4.137 1 98.06 399 LEU A O 1
ATOM 3059 N N . VAL A 1 400 ? -1.359 30.562 2.637 1 98.44 400 VAL A N 1
ATOM 3060 C CA . VAL A 1 400 ? -2.152 30.062 1.521 1 98.44 400 VAL A CA 1
ATOM 3061 C C . VAL A 1 400 ? -1.527 28.781 0.983 1 98.44 400 VAL A C 1
ATOM 3063 O O . VAL A 1 400 ? -0.37 28.766 0.559 1 98.44 400 VAL A O 1
ATOM 3066 N N . MET A 1 401 ? -2.26 27.703 1.028 1 98.44 401 MET A N 1
ATOM 3067 C CA . MET A 1 401 ? -1.849 26.422 0.448 1 98.44 401 MET A CA 1
ATOM 3068 C C . MET A 1 401 ? -2.229 26.359 -1.026 1 98.44 401 MET A C 1
ATOM 3070 O O . MET A 1 401 ? -3.4 26.5 -1.378 1 98.44 401 MET A O 1
ATOM 3074 N N . VAL A 1 402 ? -1.311 26.094 -1.881 1 98.44 402 VAL A N 1
ATOM 3075 C CA . VAL A 1 402 ? -1.53 26.016 -3.322 1 98.44 402 VAL A CA 1
ATOM 3076 C C . VAL A 1 402 ? -1.471 24.562 -3.787 1 98.44 402 VAL A C 1
ATOM 3078 O O . VAL A 1 402 ? -0.401 23.953 -3.791 1 98.44 402 VAL A O 1
ATOM 3081 N N . TRP A 1 403 ? -2.672 24.047 -4.215 1 97.94 403 TRP A N 1
ATOM 3082 C CA . TRP A 1 403 ? -2.711 22.609 -4.445 1 97.94 403 TRP A CA 1
ATOM 3083 C C . TRP A 1 403 ? -3.068 22.297 -5.895 1 97.94 403 TRP A C 1
ATOM 3085 O O . TRP A 1 403 ? -2.732 21.219 -6.406 1 97.94 403 TRP A O 1
ATOM 3095 N N . ILE A 1 404 ? -3.723 23.156 -6.672 1 94.81 404 ILE A N 1
ATOM 3096 C CA . ILE A 1 404 ? -4.227 22.859 -8.008 1 94.81 404 ILE A CA 1
ATOM 3097 C C . ILE A 1 404 ? -3.059 22.797 -8.992 1 94.81 404 ILE A C 1
ATOM 3099 O O . ILE A 1 404 ? -2.93 21.812 -9.742 1 94.81 404 ILE A O 1
ATOM 3103 N N . SER A 1 405 ? -2.244 23.859 -8.984 1 91.12 405 SER A N 1
ATOM 3104 C CA . SER A 1 405 ? -1.063 23.906 -9.836 1 91.12 405 SER A CA 1
ATOM 3105 C C . SER A 1 405 ? 0.019 24.797 -9.242 1 91.12 405 SER A C 1
ATOM 3107 O O . SER A 1 405 ? -0.28 25.859 -8.68 1 91.12 405 SER A O 1
ATOM 3109 N N . PRO A 1 406 ? 1.206 24.344 -9.422 1 87.56 406 PRO A N 1
ATOM 3110 C CA . PRO A 1 406 ? 2.287 25.234 -8.969 1 87.56 406 PRO A CA 1
ATOM 3111 C C . PRO A 1 406 ? 2.299 26.578 -9.695 1 87.56 406 PRO A C 1
ATOM 3113 O O . PRO A 1 406 ? 2.828 27.562 -9.172 1 87.56 406 PRO A O 1
ATOM 3116 N N . ALA A 1 407 ? 1.683 26.656 -10.773 1 89 407 ALA A N 1
ATOM 3117 C CA . ALA A 1 407 ? 1.612 27.891 -11.539 1 89 407 ALA A CA 1
ATOM 3118 C C . ALA A 1 407 ? 0.815 28.953 -10.789 1 89 407 ALA A C 1
ATOM 3120 O O . ALA A 1 407 ? 0.998 30.156 -11.016 1 89 407 ALA A O 1
ATOM 3121 N N . ASN A 1 408 ? -0.016 28.5 -9.844 1 95.06 408 ASN A N 1
ATOM 3122 C CA . ASN A 1 408 ? -0.858 29.422 -9.094 1 95.06 408 ASN A CA 1
ATOM 3123 C C . ASN A 1 408 ? -0.065 30.141 -8.008 1 95.06 408 ASN A C 1
ATOM 3125 O O . ASN A 1 408 ? -0.526 31.156 -7.461 1 95.06 408 ASN A O 1
ATOM 3129 N N . VAL A 1 409 ? 1.134 29.688 -7.746 1 96.62 409 VAL A N 1
ATOM 3130 C CA . VAL A 1 409 ? 1.959 30.281 -6.695 1 96.62 409 VAL A CA 1
ATOM 3131 C C . VAL A 1 409 ? 2.301 31.719 -7.051 1 96.62 409 VAL A C 1
ATOM 3133 O O . VAL A 1 409 ? 2.271 32.594 -6.188 1 96.62 409 VAL A O 1
ATOM 3136 N N . ALA A 1 410 ? 2.613 31.984 -8.289 1 96 410 ALA A N 1
ATOM 3137 C CA . ALA A 1 410 ? 2.949 33.344 -8.727 1 96 410 ALA A CA 1
ATOM 3138 C C . ALA A 1 410 ? 1.819 34.312 -8.414 1 96 410 ALA A C 1
ATOM 3140 O O . ALA A 1 410 ? 2.066 35.438 -7.969 1 96 410 ALA A O 1
ATOM 3141 N N . SER A 1 411 ? 0.595 33.844 -8.609 1 95.81 411 SER A N 1
ATOM 3142 C CA . SER A 1 411 ? -0.564 34.688 -8.352 1 95.81 411 SER A CA 1
ATOM 3143 C C . SER A 1 411 ? -0.716 35 -6.863 1 95.81 411 SER A C 1
ATOM 3145 O O . SER A 1 411 ? -1.085 36.094 -6.48 1 95.81 411 SER A O 1
ATOM 3147 N N . VAL A 1 412 ? -0.41 34.062 -6.031 1 97.12 412 VAL A N 1
ATOM 3148 C CA . VAL A 1 412 ? -0.542 34.219 -4.586 1 97.12 412 VAL A CA 1
ATOM 3149 C C . VAL A 1 412 ? 0.53 35.156 -4.07 1 97.12 412 VAL A C 1
ATOM 3151 O O . VAL A 1 412 ? 0.232 36.094 -3.307 1 97.12 412 VAL A O 1
ATOM 3154 N N . VAL A 1 413 ? 1.746 35.031 -4.559 1 97.12 413 VAL A N 1
ATOM 3155 C CA . VAL A 1 413 ? 2.854 35.844 -4.07 1 97.12 413 VAL A CA 1
ATOM 3156 C C . VAL A 1 413 ? 2.721 37.25 -4.602 1 97.12 413 VAL A C 1
ATOM 3158 O O . VAL A 1 413 ? 3.092 38.219 -3.92 1 97.12 413 VAL A O 1
ATOM 3161 N N . GLN A 1 414 ? 2.203 37.375 -5.809 1 95.81 414 GLN A N 1
ATOM 3162 C CA . GLN A 1 414 ? 1.965 38.719 -6.359 1 95.81 414 GLN A CA 1
ATOM 3163 C C . GLN A 1 414 ? 1.001 39.5 -5.484 1 95.81 414 GLN A C 1
ATOM 3165 O O . GLN A 1 414 ? 1.11 40.75 -5.383 1 95.81 414 GLN A O 1
ATOM 3170 N N . LYS A 1 415 ? 0.148 38.844 -4.801 1 95.88 415 LYS A N 1
ATOM 3171 C CA . LYS A 1 415 ? -0.82 39.469 -3.918 1 95.88 415 LYS A CA 1
ATOM 3172 C C . LYS A 1 415 ? -0.236 39.688 -2.525 1 95.88 415 LYS A C 1
ATOM 3174 O O . LYS A 1 415 ? -0.899 40.25 -1.647 1 95.88 415 LYS A O 1
ATOM 3179 N N . GLY A 1 416 ? 0.949 39.188 -2.314 1 96.62 416 GLY A N 1
ATOM 3180 C CA . GLY A 1 416 ? 1.69 39.5 -1.102 1 96.62 416 GLY A CA 1
ATOM 3181 C C . GLY A 1 416 ? 1.48 38.5 0.003 1 96.62 416 GLY A C 1
ATOM 3182 O O . GLY A 1 416 ? 1.818 38.75 1.161 1 96.62 416 GLY A O 1
ATOM 3183 N N . TYR A 1 417 ? 0.91 37.344 -0.294 1 97.56 417 TYR A N 1
ATOM 3184 C CA . TYR A 1 417 ? 0.616 36.344 0.736 1 97.56 417 TYR A CA 1
ATOM 3185 C C . TYR A 1 417 ? 1.7 35.281 0.79 1 97.56 417 TYR A C 1
ATOM 3187 O O . TYR A 1 417 ? 2.385 35.031 -0.206 1 97.56 417 TYR A O 1
ATOM 3195 N N . LYS A 1 418 ? 1.905 34.656 1.961 1 97.69 418 LYS A N 1
ATOM 3196 C CA . LYS A 1 418 ? 2.812 33.531 2.156 1 97.69 418 LYS A CA 1
ATOM 3197 C C . LYS A 1 418 ? 2.217 32.25 1.598 1 97.69 418 LYS A C 1
ATOM 3199 O O . LYS A 1 418 ? 1.012 32 1.711 1 97.69 418 LYS A O 1
ATOM 3204 N N . VAL A 1 419 ? 3.139 31.438 1.065 1 97.62 419 VAL A N 1
ATOM 3205 C CA . VAL A 1 419 ? 2.688 30.266 0.321 1 97.62 419 VAL A CA 1
ATOM 3206 C C . VAL A 1 419 ? 3.252 29 0.96 1 97.62 419 VAL A C 1
ATOM 3208 O O . VAL A 1 419 ? 4.402 28.969 1.403 1 97.62 419 VAL A O 1
ATOM 3211 N N . ILE A 1 420 ? 2.436 27.938 1.041 1 98.44 420 ILE A N 1
ATOM 3212 C CA . ILE A 1 420 ? 2.848 26.562 1.245 1 98.44 420 ILE A CA 1
ATOM 3213 C C . ILE A 1 420 ? 2.572 25.75 -0.019 1 98.44 420 ILE A C 1
ATOM 3215 O O . ILE A 1 420 ? 1.429 25.672 -0.474 1 98.44 420 ILE A O 1
ATOM 3219 N N . HIS A 1 421 ? 3.615 25.156 -0.623 1 98 421 HIS A N 1
ATOM 3220 C CA . HIS A 1 421 ? 3.473 24.328 -1.812 1 98 421 HIS A CA 1
ATOM 3221 C C . HIS A 1 421 ? 2.773 23.016 -1.483 1 98 421 HIS A C 1
ATOM 3223 O O . HIS A 1 421 ? 3.203 22.281 -0.586 1 98 421 HIS A O 1
ATOM 3229 N N . ALA A 1 422 ? 1.732 22.688 -2.16 1 98.19 422 ALA A N 1
ATOM 3230 C CA . ALA A 1 422 ? 0.994 21.438 -1.98 1 98.19 422 ALA A CA 1
ATOM 3231 C C . ALA A 1 422 ? 0.424 20.953 -3.307 1 98.19 422 ALA A C 1
ATOM 3233 O O . ALA A 1 422 ? -0.669 20.375 -3.346 1 98.19 422 ALA A O 1
ATOM 3234 N N . ALA A 1 423 ? 1.083 21.156 -4.387 1 97.38 423 ALA A N 1
ATOM 3235 C CA . ALA A 1 423 ? 0.572 20.891 -5.727 1 97.38 423 ALA A CA 1
ATOM 3236 C C . ALA A 1 423 ? 0.297 19.391 -5.926 1 97.38 423 ALA A C 1
ATOM 3238 O O . ALA A 1 423 ? 1.169 18.562 -5.68 1 97.38 423 ALA A O 1
ATOM 3239 N N . ASN A 1 424 ? -0.905 19.125 -6.48 1 97.25 424 ASN A N 1
ATOM 3240 C CA . ASN A 1 424 ? -1.315 17.75 -6.668 1 97.25 424 ASN A CA 1
ATOM 3241 C C . ASN A 1 424 ? -0.417 17.031 -7.672 1 97.25 424 ASN A C 1
ATOM 3243 O O . ASN A 1 424 ? -0.212 15.812 -7.57 1 97.25 424 ASN A O 1
ATOM 3247 N N . ASP A 1 425 ? 0.129 17.656 -8.633 1 95.19 425 ASP A N 1
ATOM 3248 C CA . ASP A 1 425 ? 0.884 17.016 -9.703 1 95.19 425 ASP A CA 1
ATOM 3249 C C . ASP A 1 425 ? 2.289 16.625 -9.234 1 95.19 425 ASP A C 1
ATOM 3251 O O . ASP A 1 425 ? 3.051 16.016 -9.977 1 95.19 425 ASP A O 1
ATOM 3255 N N . TYR A 1 426 ? 2.678 17.016 -7.922 1 96.31 426 TYR A N 1
ATOM 3256 C CA . TYR A 1 426 ? 3.977 16.625 -7.387 1 96.31 426 TYR A CA 1
ATOM 3257 C C . TYR A 1 426 ? 3.824 15.898 -6.055 1 96.31 426 TYR A C 1
ATOM 3259 O O . TYR A 1 426 ? 4.559 14.953 -5.766 1 96.31 426 TYR A O 1
ATOM 3267 N N . PHE A 1 427 ? 2.828 16.328 -5.27 1 98 427 PHE A N 1
ATOM 3268 C CA . PHE A 1 427 ? 2.98 16.031 -3.85 1 98 427 PHE A CA 1
ATOM 3269 C C . PHE A 1 427 ? 1.811 15.203 -3.344 1 98 427 PHE A C 1
ATOM 3271 O O . PHE A 1 427 ? 1.767 14.836 -2.168 1 98 427 PHE A O 1
ATOM 3278 N N . TYR A 1 428 ? 0.795 14.859 -4.188 1 98.25 428 TYR A N 1
ATOM 3279 C CA . TYR A 1 428 ? -0.272 13.969 -3.744 1 98.25 428 TYR A CA 1
ATOM 3280 C C . TYR A 1 428 ? 0.199 12.523 -3.727 1 98.25 428 TYR A C 1
ATOM 3282 O O . TYR A 1 428 ? 0.75 12.031 -4.715 1 98.25 428 TYR A O 1
ATOM 3290 N N . LEU A 1 429 ? -0.016 11.875 -2.615 1 98.38 429 LEU A N 1
ATOM 3291 C CA . LEU A 1 429 ? 0.437 10.5 -2.439 1 98.38 429 LEU A CA 1
ATOM 3292 C C . LEU A 1 429 ? -0.622 9.516 -2.92 1 98.38 429 LEU A C 1
ATOM 3294 O O . LEU A 1 429 ? -0.331 8.336 -3.117 1 98.38 429 LEU A O 1
ATOM 3298 N N . ASP A 1 430 ? -1.856 9.945 -3.104 1 96.88 430 ASP A N 1
ATOM 3299 C CA . ASP A 1 430 ? -2.975 9.047 -3.389 1 96.88 430 ASP A CA 1
ATOM 3300 C C . ASP A 1 430 ? -3.42 9.172 -4.844 1 96.88 430 ASP A C 1
ATOM 3302 O O . ASP A 1 430 ? -4.461 8.633 -5.227 1 96.88 430 ASP A O 1
ATOM 3306 N N . CYS A 1 431 ? -2.66 9.836 -5.715 1 95.75 431 CYS A N 1
ATOM 3307 C CA . CYS A 1 431 ? -2.936 9.891 -7.145 1 95.75 431 CYS A CA 1
ATOM 3308 C C . CYS A 1 431 ? -2.455 8.617 -7.84 1 95.75 431 CYS A C 1
ATOM 3310 O O . CYS A 1 431 ? -1.457 8.023 -7.43 1 95.75 431 CYS A O 1
ATOM 3312 N N . GLY A 1 432 ? -3.18 8.203 -8.859 1 94.25 432 GLY A N 1
ATOM 3313 C CA . GLY A 1 432 ? -2.727 7.109 -9.703 1 94.25 432 GLY A CA 1
ATOM 3314 C C . GLY A 1 432 ? -3.109 5.742 -9.156 1 94.25 432 GLY A C 1
ATOM 3315 O O . GLY A 1 432 ? -2.588 4.723 -9.609 1 94.25 432 GLY A O 1
ATOM 3316 N N . HIS A 1 433 ? -4.074 5.672 -8.219 1 93.5 433 HIS A N 1
ATOM 3317 C CA . HIS A 1 433 ? -4.473 4.406 -7.613 1 93.5 433 HIS A CA 1
ATOM 3318 C C . HIS A 1 433 ? -5.887 4.016 -8.039 1 93.5 433 HIS A C 1
ATOM 3320 O O . HIS A 1 433 ? -6.598 3.342 -7.289 1 93.5 433 HIS A O 1
ATOM 3326 N N . GLY A 1 434 ? -6.332 4.52 -9.18 1 94.56 434 GLY A N 1
ATOM 3327 C CA . GLY A 1 434 ? -7.668 4.227 -9.664 1 94.56 434 GLY A CA 1
ATOM 3328 C C . GLY A 1 434 ? -8.742 5.066 -9 1 94.56 434 GLY A C 1
ATOM 3329 O O . GLY A 1 434 ? -8.484 5.723 -7.988 1 94.56 434 GLY A O 1
ATOM 3330 N N . GLY A 1 435 ? -9.93 5.121 -9.609 1 95.56 435 GLY A N 1
ATOM 3331 C CA . GLY A 1 435 ? -11.062 5.801 -9 1 95.56 435 GLY A CA 1
ATOM 3332 C C . GLY A 1 435 ? -11.766 4.969 -7.941 1 95.56 435 GLY A C 1
ATOM 3333 O O . GLY A 1 435 ? -11.805 3.742 -8.039 1 95.56 435 GLY A O 1
ATOM 3334 N N . TRP A 1 436 ? -12.391 5.645 -6.961 1 96.94 436 TRP A N 1
ATOM 3335 C CA . TRP A 1 436 ? -13.008 4.926 -5.848 1 96.94 436 TRP A CA 1
ATOM 3336 C C . TRP A 1 436 ? -14.523 4.992 -5.934 1 96.94 436 TRP A C 1
ATOM 3338 O O . TRP A 1 436 ? -15.227 4.273 -5.219 1 96.94 436 TRP A O 1
ATOM 3348 N N . VAL A 1 437 ? -15.086 5.859 -6.82 1 97.56 437 VAL A N 1
ATOM 3349 C CA . VAL A 1 437 ? -16.531 6.004 -7 1 97.56 437 VAL A CA 1
ATOM 3350 C C . VAL A 1 437 ? -17.109 4.723 -7.602 1 97.56 437 VAL A C 1
ATOM 3352 O O . VAL A 1 437 ? -16.531 4.156 -8.531 1 97.56 437 VAL A O 1
ATOM 3355 N N . GLY A 1 438 ? -18.297 4.289 -7.027 1 97.12 438 GLY A N 1
ATOM 3356 C CA . GLY A 1 438 ? -18.938 3.07 -7.496 1 97.12 438 GLY A CA 1
ATOM 3357 C C . GLY A 1 438 ? -19.656 3.248 -8.82 1 97.12 438 GLY A C 1
ATOM 3358 O O . GLY A 1 438 ? -19.984 4.371 -9.211 1 97.12 438 GLY A O 1
ATOM 3359 N N . GLN A 1 439 ? -19.875 2.111 -9.5 1 96.12 439 GLN A N 1
ATOM 3360 C CA . GLN A 1 439 ? -20.547 2.064 -10.797 1 96.12 439 GLN A CA 1
ATOM 3361 C C . GLN A 1 439 ? -19.859 2.98 -11.805 1 96.12 439 GLN A C 1
ATOM 3363 O O . GLN A 1 439 ? -20.516 3.807 -12.445 1 96.12 439 GLN A O 1
ATOM 3368 N N . ASN A 1 440 ? -18.641 2.965 -11.789 1 96.12 440 ASN A N 1
ATOM 3369 C CA . ASN A 1 440 ? -17.75 3.727 -12.656 1 96.12 440 ASN A CA 1
ATOM 3370 C C . ASN A 1 440 ? -16.594 2.869 -13.18 1 96.12 440 ASN A C 1
ATOM 3372 O O . ASN A 1 440 ? -15.43 3.135 -12.875 1 96.12 440 ASN A O 1
ATOM 3376 N N . VAL A 1 441 ? -16.828 1.938 -14.008 1 95.25 441 VAL A N 1
ATOM 3377 C CA . VAL A 1 441 ? -15.945 0.854 -14.438 1 95.25 441 VAL A CA 1
ATOM 3378 C C . VAL A 1 441 ? -14.672 1.431 -15.039 1 95.25 441 VAL A C 1
ATOM 3380 O O . VAL A 1 441 ? -13.578 0.918 -14.797 1 95.25 441 VAL A O 1
ATOM 3383 N N . LEU A 1 442 ? -14.758 2.514 -15.758 1 93.06 442 LEU A N 1
ATOM 3384 C CA . LEU A 1 442 ? -13.594 3.072 -16.438 1 93.06 442 LEU A CA 1
ATOM 3385 C C . LEU A 1 442 ? -13.023 4.258 -15.664 1 93.06 442 LEU A C 1
ATOM 3387 O O . LEU A 1 442 ? -12.125 4.945 -16.156 1 93.06 442 LEU A O 1
ATOM 3391 N N . GLY A 1 443 ? -13.672 4.484 -14.461 1 93.25 443 GLY A N 1
ATOM 3392 C CA . GLY A 1 443 ? -13.211 5.605 -13.656 1 93.25 443 GLY A CA 1
ATOM 3393 C C . GLY A 1 443 ? -11.789 5.438 -13.156 1 93.25 443 GLY A C 1
ATOM 3394 O O . GLY A 1 443 ? -11.406 4.355 -12.711 1 93.25 443 GLY A O 1
ATOM 3395 N N . ASN A 1 444 ? -10.984 6.438 -13.32 1 92.44 444 ASN A N 1
ATOM 3396 C CA . ASN A 1 444 ? -9.617 6.461 -12.812 1 92.44 444 ASN A CA 1
ATOM 3397 C C . ASN A 1 444 ? -9.398 7.633 -11.859 1 92.44 444 ASN A C 1
ATOM 3399 O O . ASN A 1 444 ? -10.32 8.406 -11.586 1 92.44 444 ASN A O 1
ATOM 3403 N N . SER A 1 445 ? -8.148 7.73 -11.266 1 94.19 445 SER A N 1
ATOM 3404 C CA . SER A 1 445 ? -7.816 8.836 -10.383 1 94.19 445 SER A CA 1
ATOM 3405 C C . SER A 1 445 ? -7.965 10.18 -11.094 1 94.19 445 SER A C 1
ATOM 3407 O O . SER A 1 445 ? -7.523 10.336 -12.234 1 94.19 445 SER A O 1
ATOM 3409 N N . TRP A 1 446 ? -8.547 11.148 -10.477 1 93.69 446 TRP A N 1
ATOM 3410 C CA . TRP A 1 446 ? -8.781 12.461 -11.07 1 93.69 446 TRP A CA 1
ATOM 3411 C C . TRP A 1 446 ? -7.461 13.188 -11.328 1 93.69 446 TRP A C 1
ATOM 3413 O O . TRP A 1 446 ? -7.395 14.094 -12.164 1 93.69 446 TRP A O 1
ATOM 3423 N N . CYS A 1 447 ? -6.43 12.742 -10.664 1 94.94 447 CYS A N 1
ATOM 3424 C CA . CYS A 1 447 ? -5.137 13.414 -10.766 1 94.94 447 CYS A CA 1
ATOM 3425 C C . CYS A 1 447 ? -4.07 12.469 -11.305 1 94.94 447 CYS A C 1
ATOM 3427 O O . CYS A 1 447 ? -2.91 12.531 -10.898 1 94.94 447 CYS A O 1
ATOM 3429 N N . ASP A 1 448 ? -4.406 11.562 -12.141 1 93.88 448 ASP A N 1
ATOM 3430 C CA . ASP A 1 448 ? -3.447 10.703 -12.828 1 93.88 448 ASP A CA 1
ATOM 3431 C C . ASP A 1 448 ? -2.393 11.531 -13.555 1 93.88 448 ASP A C 1
ATOM 3433 O O . ASP A 1 448 ? -2.67 12.641 -14.008 1 93.88 448 ASP A O 1
ATOM 3437 N N . PRO A 1 449 ? -1.187 11.078 -13.75 1 94.38 449 PRO A N 1
ATOM 3438 C CA . PRO A 1 449 ? -0.693 9.766 -13.328 1 94.38 449 PRO A CA 1
ATOM 3439 C C . PRO A 1 449 ? -0.171 9.766 -11.891 1 94.38 449 PRO A C 1
ATOM 3441 O O . PRO A 1 449 ? -0.309 10.766 -11.188 1 94.38 449 PRO A O 1
ATOM 3444 N N . PHE A 1 450 ? 0.287 8.609 -11.375 1 96.88 450 PHE A N 1
ATOM 3445 C CA . PHE A 1 450 ? 0.98 8.445 -10.102 1 96.88 450 PHE A CA 1
ATOM 3446 C C . PHE A 1 450 ? 2.137 9.43 -9.992 1 96.88 450 PHE A C 1
ATOM 3448 O O . PHE A 1 450 ? 2.838 9.688 -10.977 1 96.88 450 PHE A O 1
ATOM 3455 N N . LYS A 1 451 ? 2.334 10.055 -8.82 1 97 451 LYS A N 1
ATOM 3456 C CA . LYS A 1 451 ? 3.461 10.953 -8.594 1 97 451 LYS A CA 1
ATOM 3457 C C . LYS A 1 451 ? 4.625 10.219 -7.938 1 97 451 LYS A C 1
ATOM 3459 O O . LYS A 1 451 ? 4.605 9.961 -6.73 1 97 451 LYS A O 1
ATOM 3464 N N . THR A 1 452 ? 5.66 9.922 -8.656 1 96.94 452 THR A N 1
ATOM 3465 C CA . THR A 1 452 ? 6.816 9.211 -8.125 1 96.94 452 THR A CA 1
ATOM 3466 C C . THR A 1 452 ? 7.66 10.133 -7.25 1 96.94 452 THR A C 1
ATOM 3468 O O . THR A 1 452 ? 7.512 11.359 -7.301 1 96.94 452 THR A O 1
ATOM 3471 N N . TRP A 1 453 ? 8.539 9.508 -6.43 1 97.25 453 TRP A N 1
ATOM 3472 C CA . TRP A 1 453 ? 9.469 10.297 -5.633 1 97.25 453 TRP A CA 1
ATOM 3473 C C . TRP A 1 453 ? 10.383 11.133 -6.527 1 97.25 453 TRP A C 1
ATOM 3475 O O . TRP A 1 453 ? 10.742 12.258 -6.18 1 97.25 453 TRP A O 1
ATOM 3485 N N . GLN A 1 454 ? 10.758 10.602 -7.723 1 97.12 454 GLN A N 1
ATOM 3486 C CA . GLN A 1 454 ? 11.641 11.32 -8.625 1 97.12 454 GLN A CA 1
ATOM 3487 C C . GLN A 1 454 ? 10.977 12.594 -9.156 1 97.12 454 GLN A C 1
ATOM 3489 O O . GLN A 1 454 ? 11.617 13.641 -9.25 1 97.12 454 GLN A O 1
ATOM 3494 N N . LYS A 1 455 ? 9.68 12.43 -9.484 1 96.06 455 LYS A N 1
ATOM 3495 C CA . LYS A 1 455 ? 8.922 13.594 -9.93 1 96.06 455 LYS A CA 1
ATOM 3496 C C . LYS A 1 455 ? 8.883 14.672 -8.844 1 96.06 455 LYS A C 1
ATOM 3498 O O . LYS A 1 455 ? 9.141 15.844 -9.117 1 96.06 455 LYS A O 1
ATOM 3503 N N . ALA A 1 456 ? 8.617 14.289 -7.668 1 96.19 456 ALA A N 1
ATOM 3504 C CA . ALA A 1 456 ? 8.562 15.227 -6.547 1 96.19 456 ALA A CA 1
ATOM 3505 C C . ALA A 1 456 ? 9.938 15.852 -6.285 1 96.19 456 ALA A C 1
ATOM 3507 O O . ALA A 1 456 ? 10.031 17.047 -5.988 1 96.19 456 ALA A O 1
ATOM 3508 N N . TYR A 1 457 ? 10.977 15.055 -6.43 1 96.81 457 TYR A N 1
ATOM 3509 C CA . TYR A 1 457 ? 12.336 15.508 -6.152 1 96.81 457 TYR A CA 1
ATOM 3510 C C . TYR A 1 457 ? 12.781 16.562 -7.164 1 96.81 457 TYR A C 1
ATOM 3512 O O . TYR A 1 457 ? 13.656 17.375 -6.875 1 96.81 457 TYR A O 1
ATOM 3520 N N . SER A 1 458 ? 12.203 16.531 -8.289 1 95.12 458 SER A N 1
ATOM 3521 C CA . SER A 1 458 ? 12.562 17.469 -9.352 1 95.12 458 SER A CA 1
ATOM 3522 C C . SER A 1 458 ? 11.906 18.828 -9.141 1 95.12 458 SER A C 1
ATOM 3524 O O . SER A 1 458 ? 12.141 19.766 -9.906 1 95.12 458 SER A O 1
ATOM 3526 N N . PHE A 1 459 ? 11.156 19 -8.133 1 95.75 459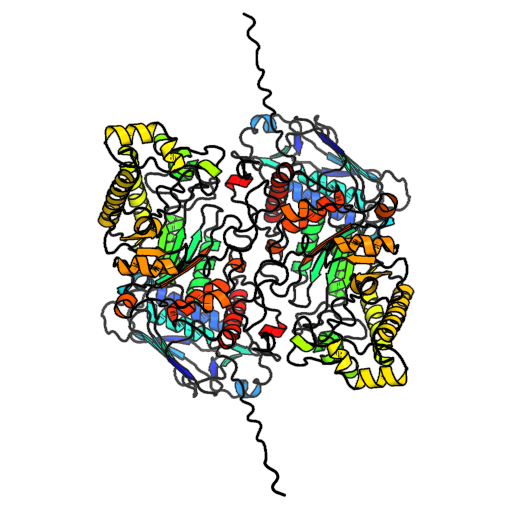 PHE A N 1
ATOM 3527 C CA . PHE A 1 459 ? 10.367 20.203 -7.891 1 95.75 459 PHE A CA 1
ATOM 3528 C C . PHE A 1 459 ? 11.273 21.359 -7.504 1 95.75 459 PHE A C 1
ATOM 3530 O O . PHE A 1 459 ? 12.148 21.219 -6.648 1 95.75 459 PHE A O 1
ATOM 3537 N N . ASP A 1 460 ? 11.078 22.484 -8.156 1 95.62 460 ASP A N 1
ATOM 3538 C CA . ASP A 1 460 ? 11.734 23.734 -7.773 1 95.62 460 ASP A CA 1
ATOM 3539 C C . ASP A 1 460 ? 10.75 24.672 -7.098 1 95.62 460 ASP A C 1
ATOM 3541 O O . ASP A 1 460 ? 9.914 25.297 -7.762 1 95.62 460 ASP A O 1
ATOM 3545 N N . PRO A 1 461 ? 10.914 24.859 -5.781 1 95.31 461 PRO A N 1
ATOM 3546 C CA . PRO A 1 461 ? 9.953 25.656 -5.027 1 95.31 461 PRO A CA 1
ATOM 3547 C C . PRO A 1 461 ? 9.938 27.125 -5.465 1 95.31 461 PRO A C 1
ATOM 3549 O O . PRO A 1 461 ? 8.984 27.844 -5.16 1 95.31 461 PRO A O 1
ATOM 3552 N N . LEU A 1 462 ? 10.945 27.609 -6.156 1 95.81 462 LEU A N 1
ATOM 3553 C CA . LEU A 1 462 ? 11.078 29.031 -6.449 1 95.81 462 LEU A CA 1
ATOM 3554 C C . LEU A 1 462 ? 10.914 29.297 -7.941 1 95.81 462 LEU A C 1
ATOM 3556 O O . LEU A 1 462 ? 11.078 30.438 -8.398 1 95.81 462 LEU A O 1
ATOM 3560 N N . ALA A 1 463 ? 10.562 28.188 -8.664 1 93.25 463 ALA A N 1
ATOM 3561 C CA . ALA A 1 463 ? 10.43 28.344 -10.109 1 93.25 463 ALA A CA 1
ATOM 3562 C C . ALA A 1 463 ? 9.438 29.438 -10.461 1 93.25 463 ALA A C 1
ATOM 3564 O O . ALA A 1 463 ? 8.398 29.578 -9.812 1 93.25 463 ALA A O 1
ATOM 3565 N N . ASN A 1 464 ? 9.734 30.266 -11.398 1 90.75 464 ASN A N 1
ATOM 3566 C CA . ASN A 1 464 ? 8.891 31.297 -11.992 1 90.75 464 ASN A CA 1
ATOM 3567 C C . ASN A 1 464 ? 8.602 32.438 -11.008 1 90.75 464 ASN A C 1
ATOM 3569 O O . ASN A 1 464 ? 7.578 33.125 -11.117 1 90.75 464 ASN A O 1
ATOM 3573 N N . LEU A 1 465 ? 9.414 32.594 -9.938 1 96.12 465 LEU A N 1
ATOM 3574 C CA . LEU A 1 465 ? 9.312 33.719 -8.992 1 96.12 465 LEU A CA 1
ATOM 3575 C C . LEU A 1 465 ? 10.523 34.625 -9.094 1 96.12 465 LEU A C 1
ATOM 3577 O O . LEU A 1 465 ? 11.555 34.25 -9.656 1 96.12 465 LEU A O 1
ATOM 3581 N N . THR A 1 466 ? 10.406 35.844 -8.633 1 95.56 466 THR A N 1
ATOM 3582 C CA . THR A 1 466 ? 11.523 36.781 -8.516 1 95.56 466 THR A CA 1
ATOM 3583 C C . THR A 1 466 ? 12.125 36.719 -7.109 1 95.56 466 THR A C 1
ATOM 3585 O O . THR A 1 466 ? 11.461 36.312 -6.16 1 95.56 466 THR A O 1
ATOM 3588 N N . SER A 1 467 ? 13.344 37.156 -6.957 1 95.62 467 SER A N 1
ATOM 3589 C CA . SER A 1 467 ? 14.078 37.031 -5.695 1 95.62 467 SER A CA 1
ATOM 3590 C C . SER A 1 467 ? 13.352 37.781 -4.578 1 95.62 467 SER A C 1
ATOM 3592 O O . SER A 1 467 ? 13.406 37.375 -3.416 1 95.62 467 SER A O 1
ATOM 3594 N N . ASP A 1 468 ? 12.664 38.875 -4.969 1 96.06 468 ASP A N 1
ATOM 3595 C CA . ASP A 1 468 ? 11.969 39.656 -3.961 1 96.06 468 ASP A CA 1
ATOM 3596 C C . ASP A 1 468 ? 10.742 38.938 -3.432 1 96.06 468 ASP A C 1
ATOM 3598 O O . ASP A 1 468 ? 10.172 39.312 -2.406 1 96.06 468 ASP A O 1
ATOM 3602 N N . GLN A 1 469 ? 10.375 37.844 -4.105 1 96.44 469 GLN A N 1
ATOM 3603 C CA . GLN A 1 469 ? 9.195 37.062 -3.725 1 96.44 469 GLN A CA 1
ATOM 3604 C C . GLN A 1 469 ? 9.578 35.812 -2.961 1 96.44 469 GLN A C 1
ATOM 3606 O O . GLN A 1 469 ? 8.727 35.156 -2.357 1 96.44 469 GLN A O 1
ATOM 3611 N N . TYR A 1 470 ? 10.836 35.5 -2.92 1 96.25 470 TYR A N 1
ATOM 3612 C CA . TYR A 1 470 ? 11.297 34.219 -2.377 1 96.25 470 TYR A CA 1
ATOM 3613 C C . TYR A 1 470 ? 10.906 34.094 -0.909 1 96.25 470 TYR A C 1
ATOM 3615 O O . TYR A 1 470 ? 10.57 33 -0.451 1 96.25 470 TYR A O 1
ATOM 3623 N N . HIS A 1 471 ? 10.93 35.156 -0.21 1 95.56 471 HIS A N 1
ATOM 3624 C CA . HIS A 1 471 ? 10.68 35.156 1.227 1 95.56 471 HIS A CA 1
ATOM 3625 C C . HIS A 1 471 ? 9.234 34.781 1.524 1 95.56 471 HIS A C 1
ATOM 3627 O O . HIS A 1 471 ? 8.898 34.406 2.658 1 95.56 471 HIS A O 1
ATOM 3633 N N . LEU A 1 472 ? 8.328 34.812 0.524 1 97.44 472 LEU A N 1
ATOM 3634 C CA . LEU A 1 472 ? 6.914 34.5 0.699 1 97.44 472 LEU A CA 1
ATOM 3635 C C . LEU A 1 472 ? 6.68 33 0.597 1 97.44 472 LEU A C 1
ATOM 3637 O O . LEU A 1 472 ? 5.621 32.5 0.991 1 97.44 472 LEU A O 1
ATOM 3641 N N . VAL A 1 473 ? 7.652 32.25 0.08 1 97.19 473 VAL A N 1
ATOM 3642 C CA . VAL A 1 473 ? 7.562 30.797 0.031 1 97.19 473 VAL A CA 1
ATOM 3643 C C . VAL A 1 473 ? 8.016 30.203 1.363 1 97.19 473 VAL A C 1
ATOM 3645 O O . VAL A 1 473 ? 9.203 30.266 1.706 1 97.19 473 VAL A O 1
ATOM 3648 N N . GLN A 1 474 ? 7.113 29.547 2.074 1 97.94 474 GLN A N 1
ATOM 3649 C CA . GLN A 1 474 ? 7.422 29.062 3.418 1 97.94 474 GLN A CA 1
ATOM 3650 C C . GLN A 1 474 ? 7.863 27.609 3.393 1 97.94 474 GLN A C 1
ATOM 3652 O O . GLN A 1 474 ? 8.453 27.109 4.359 1 97.94 474 GLN A O 1
ATOM 3657 N N . GLY A 1 475 ? 7.594 26.891 2.346 1 97.75 475 GLY A N 1
ATOM 3658 C CA . GLY A 1 475 ? 7.871 25.484 2.207 1 97.75 475 GLY A CA 1
ATOM 3659 C C . GLY A 1 475 ? 6.773 24.719 1.481 1 97.75 475 GLY A C 1
ATOM 3660 O O . GLY A 1 475 ? 6.16 25.25 0.551 1 97.75 475 GLY A O 1
ATOM 3661 N N . GLY A 1 476 ? 6.645 23.484 1.861 1 98.31 476 GLY A N 1
ATOM 3662 C CA . GLY A 1 476 ? 5.645 22.656 1.21 1 98.31 476 GLY A CA 1
ATOM 3663 C C . GLY A 1 476 ? 5.41 21.328 1.918 1 98.31 476 GLY A C 1
ATOM 3664 O O . GLY A 1 476 ? 5.922 21.109 3.018 1 98.31 476 GLY A O 1
ATOM 3665 N N . GLN A 1 477 ? 4.496 20.5 1.304 1 98.62 477 GLN A N 1
ATOM 3666 C CA . GLN A 1 477 ? 4.145 19.25 1.973 1 98.62 477 GLN A CA 1
ATOM 3667 C C . GLN A 1 477 ? 3.637 18.219 0.974 1 98.62 477 GLN A C 1
ATOM 3669 O O . GLN A 1 477 ? 3.111 18.578 -0.084 1 98.62 477 GLN A O 1
ATOM 3674 N N . HIS A 1 478 ? 3.865 16.938 1.309 1 98.81 478 HIS A N 1
ATOM 3675 C CA . HIS A 1 478 ? 3.098 15.844 0.723 1 98.81 478 HIS A CA 1
ATOM 3676 C C . HIS A 1 478 ? 1.737 15.703 1.399 1 98.81 478 HIS A C 1
ATOM 3678 O O . HIS A 1 478 ? 1.567 16.109 2.553 1 98.81 478 HIS A O 1
ATOM 3684 N N . LEU A 1 479 ? 0.788 15.211 0.66 1 98.81 479 LEU A N 1
ATOM 3685 C CA . LEU A 1 479 ? -0.58 15.078 1.149 1 98.81 479 LEU A CA 1
ATOM 3686 C C . LEU A 1 479 ? -1.11 13.672 0.886 1 98.81 479 LEU A C 1
ATOM 3688 O O . LEU A 1 479 ? -0.875 13.102 -0.184 1 98.81 479 LEU A O 1
ATOM 3692 N N . LEU A 1 480 ? -1.771 13.109 1.846 1 98.81 480 LEU A N 1
ATOM 3693 C CA . LEU A 1 480 ? -2.504 11.859 1.674 1 98.81 480 LEU A CA 1
ATOM 3694 C C . LEU A 1 480 ? -3.984 12.047 1.991 1 98.81 480 LEU A C 1
ATOM 3696 O O . LEU A 1 480 ? -4.363 12.164 3.16 1 98.81 480 LEU A O 1
ATOM 3700 N N . TRP A 1 481 ? -4.727 12.141 0.926 1 98.31 481 TRP A N 1
ATOM 3701 C CA . TRP A 1 481 ? -6.176 12.023 1.059 1 98.31 481 TRP A CA 1
ATOM 3702 C C . TRP A 1 481 ? -6.598 10.555 1.141 1 98.31 481 TRP A C 1
ATOM 3704 O O . TRP A 1 481 ? -5.977 9.688 0.522 1 98.31 481 TRP A O 1
ATOM 3714 N N . THR A 1 482 ? -7.488 10.07 1.86 1 98.19 482 THR A N 1
ATOM 3715 C CA . THR A 1 482 ? -7.582 8.688 2.301 1 98.19 482 THR A CA 1
ATOM 3716 C C . THR A 1 482 ? -8.891 8.055 1.836 1 98.19 482 THR A C 1
ATOM 3718 O O . THR A 1 482 ? -9.477 7.23 2.539 1 98.19 482 THR A O 1
ATOM 3721 N N . GLU A 1 483 ? -9.406 8.516 0.622 1 97.94 483 GLU A N 1
ATOM 3722 C CA . GLU A 1 483 ? -10.57 7.809 0.093 1 97.94 483 GLU A CA 1
ATOM 3723 C C . GLU A 1 483 ? -10.297 6.312 -0.03 1 97.94 483 GLU A C 1
ATOM 3725 O O . GLU A 1 483 ? -11.203 5.496 0.17 1 97.94 483 GLU A O 1
ATOM 3730 N N . GLN A 1 484 ? -9.016 6.016 -0.388 1 97.88 484 GLN A N 1
ATOM 3731 C CA . GLN A 1 484 ? -8.641 4.625 -0.604 1 97.88 484 GLN A CA 1
ATOM 3732 C C . GLN A 1 484 ? -7.441 4.234 0.258 1 97.88 484 GLN A C 1
ATOM 3734 O O . GLN A 1 484 ? -6.59 3.455 -0.171 1 97.88 484 GLN A O 1
ATOM 3739 N N . SER A 1 485 ? -7.277 4.887 1.381 1 98.44 485 SER A N 1
ATOM 3740 C CA . SER A 1 485 ? -6.23 4.543 2.338 1 98.44 485 SER A CA 1
ATOM 3741 C C . SER A 1 485 ? -6.809 4.336 3.736 1 98.44 485 SER A C 1
ATOM 3743 O O . SER A 1 485 ? -7.844 4.91 4.078 1 98.44 485 SER A O 1
ATOM 3745 N N . SER A 1 486 ? -6.258 3.498 4.438 1 98.31 486 SER A N 1
ATOM 3746 C CA . SER A 1 486 ? -6.582 3.113 5.809 1 98.31 486 SER A CA 1
ATOM 3747 C C . SER A 1 486 ? -5.336 2.662 6.562 1 98.31 486 SER A C 1
ATOM 3749 O O . SER A 1 486 ? -4.219 2.805 6.066 1 98.31 486 SER A O 1
ATOM 3751 N N . PRO A 1 487 ? -5.516 2.176 7.773 1 98.12 487 PRO A N 1
ATOM 3752 C CA . PRO A 1 487 ? -4.359 1.607 8.469 1 98.12 487 PRO A CA 1
ATOM 3753 C C . PRO A 1 487 ? -3.643 0.538 7.648 1 98.12 487 PRO A C 1
ATOM 3755 O O . PRO A 1 487 ? -2.43 0.354 7.789 1 98.12 487 PRO A O 1
ATOM 3758 N N . ALA A 1 488 ? -4.285 -0.077 6.703 1 98.31 488 ALA A N 1
ATOM 3759 C CA . ALA A 1 488 ? -3.779 -1.229 5.957 1 98.31 488 ALA A CA 1
ATOM 3760 C C . ALA A 1 488 ? -2.643 -0.823 5.023 1 98.31 488 ALA A C 1
ATOM 3762 O O . ALA A 1 488 ? -1.784 -1.643 4.691 1 98.31 488 ALA A O 1
ATOM 3763 N N . ASN A 1 489 ? -2.6 0.43 4.566 1 98.44 489 ASN A N 1
ATOM 3764 C CA . ASN A 1 489 ? -1.581 0.815 3.594 1 98.44 489 ASN A CA 1
ATOM 3765 C C . ASN A 1 489 ? -0.961 2.166 3.939 1 98.44 489 ASN A C 1
ATOM 3767 O O . ASN A 1 489 ? -0.332 2.801 3.09 1 98.44 489 ASN A O 1
ATOM 3771 N N . LEU A 1 490 ? -1.144 2.652 5.176 1 98.75 490 LEU A N 1
ATOM 3772 C CA . LEU A 1 490 ? -0.662 3.971 5.574 1 98.75 490 LEU A CA 1
ATOM 3773 C C . LEU A 1 490 ? 0.84 4.094 5.34 1 98.75 490 LEU A C 1
ATOM 3775 O O . LEU A 1 490 ? 1.293 4.996 4.633 1 98.75 490 LEU A O 1
ATOM 3779 N N . ASP A 1 491 ? 1.628 3.141 5.832 1 98.75 491 ASP A N 1
ATOM 3780 C CA . ASP A 1 491 ? 3.082 3.26 5.773 1 98.75 491 ASP A CA 1
ATOM 3781 C C . ASP A 1 491 ? 3.582 3.172 4.332 1 98.75 491 ASP A C 1
ATOM 3783 O O . ASP A 1 491 ? 4.348 4.027 3.883 1 98.75 491 ASP A O 1
ATOM 3787 N N . SER A 1 492 ? 3.064 2.229 3.574 1 98.44 492 SER A N 1
ATOM 3788 C CA . SER A 1 492 ? 3.637 1.937 2.264 1 98.44 492 SER A CA 1
ATOM 3789 C C . SER A 1 492 ? 3.26 3.006 1.244 1 98.44 492 SER A C 1
ATOM 3791 O O . SER A 1 492 ? 3.992 3.236 0.28 1 98.44 492 SER A O 1
ATOM 3793 N N . ILE A 1 493 ? 2.119 3.66 1.442 1 98.44 493 ILE A N 1
ATOM 3794 C CA . ILE A 1 493 ? 1.732 4.688 0.479 1 98.44 493 ILE A CA 1
ATOM 3795 C C . ILE A 1 493 ? 2.475 5.984 0.783 1 98.44 493 ILE A C 1
ATOM 3797 O O . ILE A 1 493 ? 2.719 6.793 -0.116 1 98.44 493 ILE A O 1
ATOM 3801 N N . VAL A 1 494 ? 2.938 6.145 2.016 1 98.81 494 VAL A N 1
ATOM 3802 C CA . VAL A 1 494 ? 3.561 7.395 2.436 1 98.81 494 VAL A CA 1
ATOM 3803 C C . VAL A 1 494 ? 5.074 7.309 2.252 1 98.81 494 VAL A C 1
ATOM 3805 O O . VAL A 1 494 ? 5.691 8.219 1.691 1 98.81 494 VAL A O 1
ATOM 3808 N N . TRP A 1 495 ? 5.652 6.176 2.713 1 98.81 495 TRP A N 1
ATOM 3809 C CA . TRP A 1 495 ? 7.105 6.109 2.82 1 98.81 495 TRP A CA 1
ATOM 3810 C C . TRP A 1 495 ? 7.684 5.133 1.803 1 98.81 495 TRP A C 1
ATOM 3812 O O . TRP A 1 495 ? 7.094 4.078 1.541 1 98.81 495 TRP A O 1
ATOM 3822 N N . PRO A 1 496 ? 8.797 5.516 1.229 1 98.31 496 PRO A N 1
ATOM 3823 C CA . PRO A 1 496 ? 9.633 6.676 1.557 1 98.31 496 PRO A CA 1
ATOM 3824 C C . PRO A 1 496 ? 9.32 7.891 0.689 1 98.31 496 PRO A C 1
ATOM 3826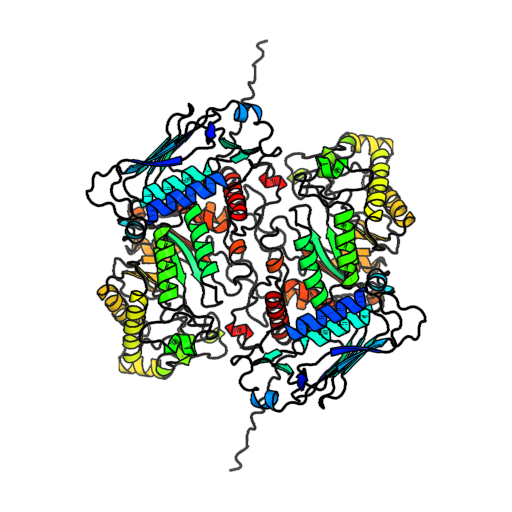 O O . PRO A 1 496 ? 10.07 8.867 0.695 1 98.31 496 PRO A O 1
ATOM 3829 N N . ARG A 1 497 ? 8.234 7.867 -0.078 1 98.06 497 ARG A N 1
ATOM 3830 C CA . ARG A 1 497 ? 7.934 8.914 -1.049 1 98.06 497 ARG A CA 1
ATOM 3831 C C . ARG A 1 497 ? 7.832 10.273 -0.372 1 98.06 497 ARG A C 1
ATOM 3833 O O . ARG A 1 497 ? 8.375 11.266 -0.87 1 98.06 497 ARG A O 1
ATOM 3840 N N . ALA A 1 498 ? 7.27 10.336 0.792 1 98.62 498 ALA A N 1
ATOM 3841 C CA . ALA A 1 498 ? 7.059 11.602 1.481 1 98.62 498 ALA A CA 1
ATOM 3842 C C . ALA A 1 498 ? 8.375 12.164 2.021 1 98.62 498 ALA A C 1
ATOM 3844 O O . ALA A 1 498 ? 8.453 13.336 2.375 1 98.62 498 ALA A O 1
ATOM 3845 N N . ALA A 1 499 ? 9.383 11.344 2.146 1 98.25 499 ALA A N 1
ATOM 3846 C CA . ALA A 1 499 ? 10.695 11.836 2.549 1 98.25 499 ALA A CA 1
ATOM 3847 C C . ALA A 1 499 ? 11.273 12.781 1.5 1 98.25 499 ALA A C 1
ATOM 3849 O O . ALA A 1 499 ? 12.156 13.586 1.799 1 98.25 499 ALA A O 1
ATOM 3850 N N . THR A 1 500 ? 10.766 12.711 0.309 1 97.12 500 THR A N 1
ATOM 3851 C CA . THR A 1 500 ? 11.289 13.531 -0.783 1 97.12 500 THR A CA 1
ATOM 3852 C C . THR A 1 500 ? 11.062 15.016 -0.502 1 97.12 500 THR A C 1
ATOM 3854 O O . THR A 1 500 ? 11.992 15.82 -0.613 1 97.12 500 THR A O 1
ATOM 3857 N N . SER A 1 501 ? 9.859 15.367 -0.105 1 96.19 501 SER A N 1
ATOM 3858 C CA . SER A 1 501 ? 9.594 16.766 0.176 1 96.19 501 SER A CA 1
ATOM 3859 C C . SER A 1 501 ? 10.383 17.25 1.388 1 96.19 501 SER A C 1
ATOM 3861 O O . SER A 1 501 ? 10.719 18.438 1.49 1 96.19 501 SER A O 1
ATOM 3863 N N . ALA A 1 502 ? 10.727 16.328 2.293 1 97.19 502 ALA A N 1
ATOM 3864 C CA . ALA A 1 502 ? 11.578 16.688 3.424 1 97.19 502 ALA A CA 1
ATOM 3865 C C . ALA A 1 502 ? 12.898 17.266 2.945 1 97.19 502 ALA A C 1
ATOM 3867 O O . ALA A 1 502 ? 13.352 18.297 3.449 1 97.19 502 ALA A O 1
ATOM 3868 N N . GLU A 1 503 ? 13.469 16.625 1.969 1 97 503 GLU A N 1
ATOM 3869 C CA . GLU A 1 503 ? 14.75 17.109 1.47 1 97 503 GLU A CA 1
ATOM 3870 C C . GLU A 1 503 ? 14.57 18.328 0.579 1 97 503 GLU A C 1
ATOM 3872 O O . GLU A 1 503 ? 15.336 19.297 0.681 1 97 503 GLU A O 1
ATOM 3877 N N . VAL A 1 504 ? 13.555 18.344 -0.296 1 97.19 504 VAL A N 1
ATOM 3878 C CA . VAL A 1 504 ? 13.312 19.469 -1.205 1 97.19 504 VAL A CA 1
ATOM 3879 C C . VAL A 1 504 ? 13.188 20.766 -0.41 1 97.19 504 VAL A C 1
ATOM 3881 O O . VAL A 1 504 ? 13.742 21.797 -0.8 1 97.19 504 VAL A O 1
ATOM 3884 N N . PHE A 1 505 ? 12.594 20.688 0.745 1 97.44 505 PHE A N 1
ATOM 3885 C CA . PHE A 1 505 ? 12.32 21.906 1.504 1 97.44 505 PHE A CA 1
ATOM 3886 C C . PHE A 1 505 ? 13.328 22.078 2.631 1 97.44 505 PHE A C 1
ATOM 3888 O O . PHE A 1 505 ? 13.266 23.047 3.379 1 97.44 505 PHE A O 1
ATOM 3895 N N . TRP A 1 506 ? 14.227 21.156 2.854 1 97.12 506 TRP A N 1
ATOM 3896 C CA . TRP A 1 506 ? 15.344 21.312 3.783 1 97.12 506 TRP A CA 1
ATOM 3897 C C . TRP A 1 506 ? 16.594 21.812 3.061 1 97.12 506 TRP A C 1
ATOM 3899 O O . TRP A 1 506 ? 17.219 22.781 3.49 1 97.12 506 TRP A O 1
ATOM 3909 N N . SER A 1 507 ? 16.906 21.188 1.93 1 94.44 507 SER A N 1
ATOM 3910 C CA . SER A 1 507 ? 18.172 21.422 1.239 1 94.44 507 SER A CA 1
ATOM 3911 C C . SER A 1 507 ? 17.984 22.359 0.052 1 94.44 507 SER A C 1
ATOM 3913 O O . SER A 1 507 ? 18.922 23.047 -0.357 1 94.44 507 SER A O 1
ATOM 3915 N N . GLY A 1 508 ? 16.766 22.531 -0.5 1 89.56 508 GLY A N 1
ATOM 3916 C CA . GLY A 1 508 ? 16.516 23.25 -1.736 1 89.56 508 GLY A CA 1
ATOM 3917 C C . GLY A 1 508 ? 16.328 22.344 -2.934 1 89.56 508 GLY A C 1
ATOM 3918 O O . GLY A 1 508 ? 16.312 21.125 -2.793 1 89.56 508 GLY A O 1
ATOM 3919 N N . PRO A 1 509 ? 15.953 23.047 -4.023 1 81.38 509 PRO A N 1
ATOM 3920 C CA . PRO A 1 509 ? 15.664 22.219 -5.199 1 81.38 509 PRO A CA 1
ATOM 3921 C C . PRO A 1 509 ? 16.828 21.312 -5.594 1 81.38 509 PRO A C 1
ATOM 3923 O O . PRO A 1 509 ? 17.984 21.703 -5.457 1 81.38 509 PRO A O 1
ATOM 3926 N N . GLY A 1 510 ? 16.531 19.984 -5.469 1 71.5 510 GLY A N 1
ATOM 3927 C CA . GLY A 1 510 ? 17.562 19.031 -5.875 1 71.5 510 GLY A CA 1
ATOM 3928 C C . GLY A 1 510 ? 17.344 18.5 -7.273 1 71.5 510 GLY A C 1
ATOM 3929 O O . GLY A 1 510 ? 16.266 18.641 -7.844 1 71.5 510 GLY A O 1
ATOM 3930 N N . GLY A 1 511 ? 18.391 18.422 -8.133 1 73.94 511 GLY A N 1
ATOM 3931 C CA . GLY A 1 511 ? 18.172 18.016 -9.516 1 73.94 511 GLY A CA 1
ATOM 3932 C C . GLY A 1 511 ? 18.797 16.672 -9.844 1 73.94 511 GLY A C 1
ATOM 3933 O O . GLY A 1 511 ? 18.438 16.047 -10.844 1 73.94 511 GLY A O 1
ATOM 3934 N N . ASP A 1 512 ? 19.562 16.078 -8.844 1 89.38 512 ASP A N 1
ATOM 3935 C CA . ASP A 1 512 ? 20.219 14.859 -9.297 1 89.38 512 ASP A CA 1
ATOM 3936 C C . ASP A 1 512 ? 19.562 13.625 -8.68 1 89.38 512 ASP A C 1
ATOM 3938 O O . ASP A 1 512 ? 20 13.156 -7.621 1 89.38 512 ASP A O 1
ATOM 3942 N N . VAL A 1 513 ? 18.609 13.023 -9.336 1 94.75 513 VAL A N 1
ATOM 3943 C CA . VAL A 1 513 ? 17.844 11.906 -8.812 1 94.75 513 VAL A CA 1
ATOM 3944 C C . VAL A 1 513 ? 18.719 10.656 -8.734 1 94.75 513 VAL A C 1
ATOM 3946 O O . VAL A 1 513 ? 18.484 9.773 -7.914 1 94.75 513 VAL A O 1
ATOM 3949 N N . GLY A 1 514 ? 19.781 10.555 -9.609 1 94.06 514 GLY A N 1
ATOM 3950 C CA . GLY A 1 514 ? 20.719 9.445 -9.539 1 94.06 514 GLY A CA 1
ATOM 3951 C C . GLY A 1 514 ? 21.484 9.398 -8.234 1 94.06 514 GLY A C 1
ATOM 3952 O O . GLY A 1 514 ? 21.688 8.32 -7.676 1 94.06 514 GLY A O 1
ATOM 3953 N N . ALA A 1 515 ? 21.859 10.57 -7.742 1 93.94 515 ALA A N 1
ATOM 3954 C CA . ALA A 1 515 ? 22.594 10.664 -6.48 1 93.94 515 ALA A CA 1
ATOM 3955 C C . ALA A 1 515 ? 21.656 10.484 -5.289 1 93.94 515 ALA A C 1
ATOM 3957 O O . ALA A 1 515 ? 22.078 9.984 -4.238 1 93.94 515 ALA A O 1
ATOM 3958 N N . ALA A 1 516 ? 20.391 10.852 -5.445 1 96.06 516 ALA A N 1
ATOM 3959 C CA . ALA A 1 516 ? 19.438 10.844 -4.344 1 96.06 516 ALA A CA 1
ATOM 3960 C C . ALA A 1 516 ? 18.922 9.438 -4.07 1 96.06 516 ALA A C 1
ATOM 3962 O O . ALA A 1 516 ? 18.641 9.086 -2.924 1 96.06 516 ALA A O 1
ATOM 3963 N N . LEU A 1 517 ? 18.812 8.641 -5.098 1 96.94 517 LEU A N 1
ATOM 3964 C CA . LEU A 1 517 ? 18.109 7.363 -5.012 1 96.94 517 LEU A CA 1
ATOM 3965 C C . LEU A 1 517 ? 18.797 6.438 -4.016 1 96.94 517 LEU A C 1
ATOM 3967 O O . LEU A 1 517 ? 18.141 5.859 -3.146 1 96.94 517 LEU A O 1
ATOM 3971 N N . PRO A 1 518 ? 20.125 6.25 -4.047 1 96.88 518 PRO A N 1
ATOM 3972 C CA . PRO A 1 518 ? 20.734 5.375 -3.051 1 96.88 518 PRO A CA 1
ATOM 3973 C C . PRO A 1 518 ? 20.531 5.867 -1.62 1 96.88 518 PRO A C 1
ATOM 3975 O O . PRO A 1 518 ? 20.391 5.055 -0.699 1 96.88 518 PRO A O 1
ATOM 3978 N N . ARG A 1 519 ? 20.453 7.211 -1.425 1 96.69 519 ARG A N 1
ATOM 3979 C CA . ARG A 1 519 ? 20.188 7.766 -0.101 1 96.69 519 ARG A CA 1
ATOM 3980 C C . ARG A 1 519 ? 18.766 7.477 0.345 1 96.69 519 ARG A C 1
ATOM 3982 O O . ARG A 1 519 ? 18.516 7.156 1.512 1 96.69 519 ARG A O 1
ATOM 3989 N N . LEU A 1 520 ? 17.875 7.578 -0.588 1 97.62 520 LEU A N 1
ATOM 3990 C CA . LEU A 1 520 ? 16.469 7.297 -0.274 1 97.62 520 LEU A CA 1
ATOM 3991 C C . LEU A 1 520 ? 16.266 5.82 0.04 1 97.62 520 LEU A C 1
ATOM 3993 O O . LEU A 1 520 ? 15.453 5.465 0.894 1 97.62 520 LEU A O 1
ATOM 3997 N N . HIS A 1 521 ? 17.016 4.91 -0.661 1 97.81 521 HIS A N 1
ATOM 3998 C CA . HIS A 1 521 ? 17 3.494 -0.306 1 97.81 521 HIS A CA 1
ATOM 3999 C C . HIS A 1 521 ? 17.438 3.285 1.141 1 97.81 521 HIS A C 1
ATOM 4001 O O . HIS A 1 521 ? 16.812 2.527 1.88 1 97.81 521 HIS A O 1
ATOM 4007 N N . ASP A 1 522 ? 18.469 3.986 1.558 1 97.06 522 ASP A N 1
ATOM 4008 C CA . ASP A 1 522 ? 18.953 3.854 2.928 1 97.06 522 ASP A CA 1
ATOM 4009 C C . ASP A 1 522 ? 17.859 4.191 3.936 1 97.06 522 ASP A C 1
ATOM 4011 O O . ASP A 1 522 ? 17.672 3.488 4.93 1 97.06 522 ASP A O 1
ATOM 4015 N N . ILE A 1 523 ? 17.109 5.238 3.609 1 96.75 523 ILE A N 1
ATOM 4016 C CA . ILE A 1 523 ? 16.016 5.668 4.469 1 96.75 523 ILE A CA 1
ATOM 4017 C C . ILE A 1 523 ? 14.938 4.586 4.52 1 96.75 523 ILE A C 1
ATOM 4019 O O . ILE A 1 523 ? 14.469 4.219 5.598 1 96.75 523 I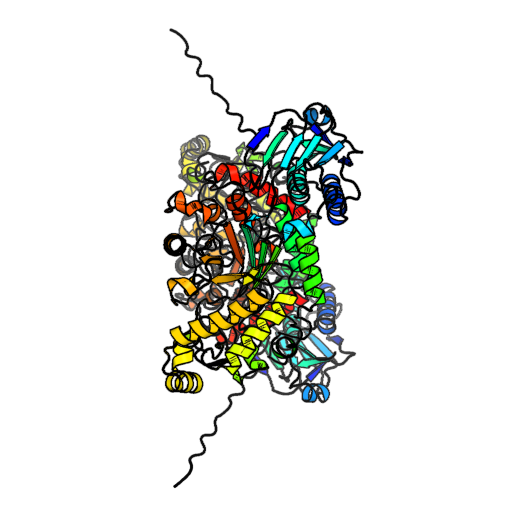LE A O 1
ATOM 4023 N N . ALA A 1 524 ? 14.594 4.074 3.383 1 97.81 524 ALA A N 1
ATOM 4024 C CA . ALA A 1 524 ? 13.539 3.061 3.309 1 97.81 524 ALA A CA 1
ATOM 4025 C C . ALA A 1 524 ? 13.914 1.826 4.125 1 97.81 524 ALA A C 1
ATOM 4027 O O . ALA A 1 524 ? 13.102 1.312 4.891 1 97.81 524 ALA A O 1
ATOM 4028 N N . TYR A 1 525 ? 15.148 1.366 3.99 1 97 525 TYR A N 1
ATOM 4029 C CA . TYR A 1 525 ? 15.594 0.177 4.707 1 97 525 TYR A CA 1
ATOM 4030 C C . TYR A 1 525 ? 15.656 0.435 6.207 1 97 525 TYR A C 1
ATOM 4032 O O . TYR A 1 525 ? 15.281 -0.424 7.008 1 97 525 TYR A O 1
ATOM 4040 N N . ARG A 1 526 ? 16.094 1.6 6.625 1 96.81 526 ARG A N 1
ATOM 4041 C CA . ARG A 1 526 ? 16.141 1.957 8.039 1 96.81 526 ARG A CA 1
ATOM 4042 C C . ARG A 1 526 ? 14.734 2.025 8.633 1 96.81 526 ARG A C 1
ATOM 4044 O O . ARG A 1 526 ? 14.508 1.6 9.766 1 96.81 526 ARG A O 1
ATOM 4051 N N . PHE A 1 527 ? 13.797 2.633 7.867 1 98 527 PHE A N 1
ATOM 4052 C CA . PHE A 1 527 ? 12.414 2.695 8.312 1 98 527 PHE A CA 1
ATOM 4053 C C . PHE A 1 527 ? 11.875 1.299 8.594 1 98 527 PHE A C 1
ATOM 4055 O O . PHE A 1 527 ? 11.273 1.061 9.648 1 98 527 PHE A O 1
ATOM 4062 N N . ASN A 1 528 ? 12.133 0.383 7.66 1 97.56 528 ASN A N 1
ATOM 4063 C CA . ASN A 1 528 ? 11.641 -0.98 7.812 1 97.56 528 ASN A CA 1
ATOM 4064 C C . ASN A 1 528 ? 12.227 -1.656 9.047 1 97.56 528 ASN A C 1
ATOM 4066 O O . ASN A 1 528 ? 11.531 -2.387 9.75 1 97.56 528 ASN A O 1
ATOM 4070 N N . GLN A 1 529 ? 13.461 -1.399 9.375 1 95.31 529 GLN A N 1
ATOM 4071 C CA . GLN A 1 529 ? 14.086 -1.958 10.57 1 95.31 529 GLN A CA 1
ATOM 4072 C C . GLN A 1 529 ? 13.43 -1.422 11.836 1 95.31 529 GLN A C 1
ATOM 4074 O O . GLN A 1 529 ? 13.359 -2.123 12.852 1 95.31 529 GLN A O 1
ATOM 4079 N N . ARG A 1 530 ? 12.953 -0.207 11.688 1 97.44 530 ARG A N 1
ATOM 4080 C CA . ARG A 1 530 ? 12.398 0.451 12.867 1 97.44 530 ARG A CA 1
ATOM 4081 C C . ARG A 1 530 ? 10.891 0.26 12.945 1 97.44 530 ARG A C 1
ATOM 4083 O O . ARG A 1 530 ? 10.219 0.917 13.742 1 97.44 530 ARG A O 1
ATOM 4090 N N . GLY A 1 531 ? 10.328 -0.532 12.117 1 96.94 531 GLY A N 1
ATOM 4091 C CA . GLY A 1 531 ? 8.945 -0.945 12.266 1 96.94 531 GLY A CA 1
ATOM 4092 C C . GLY A 1 531 ? 7.992 -0.173 11.367 1 96.94 531 GLY A C 1
ATOM 4093 O O . GLY A 1 531 ? 6.785 -0.42 11.375 1 96.94 531 GLY A O 1
ATOM 4094 N N . VAL A 1 532 ? 8.461 0.831 10.617 1 98.38 532 VAL A N 1
ATOM 4095 C CA . VAL A 1 532 ? 7.66 1.527 9.609 1 98.38 532 VAL A CA 1
ATOM 4096 C C . VAL A 1 532 ? 7.754 0.792 8.273 1 98.38 532 VAL A C 1
ATOM 4098 O O . VAL A 1 532 ? 8.852 0.581 7.75 1 98.38 532 VAL A O 1
ATOM 4101 N N . GLN A 1 533 ? 6.652 0.427 7.68 1 98.25 533 GLN A N 1
ATOM 4102 C CA . GLN A 1 533 ? 6.621 -0.434 6.5 1 98.25 533 GLN A CA 1
ATOM 4103 C C . GLN A 1 533 ? 6.738 0.386 5.219 1 98.25 533 GLN A C 1
ATOM 4105 O O . GLN A 1 533 ? 5.789 0.466 4.438 1 98.25 533 GLN A O 1
ATOM 4110 N N . ALA A 1 534 ? 7.934 0.868 4.977 1 98.69 534 ALA A N 1
ATOM 4111 C CA . ALA A 1 534 ? 8.195 1.607 3.742 1 98.69 534 ALA A CA 1
ATOM 4112 C C . ALA A 1 534 ? 8.195 0.677 2.533 1 98.69 534 ALA A C 1
ATOM 4114 O O . ALA A 1 534 ? 8.711 -0.441 2.604 1 98.69 534 ALA A O 1
ATOM 4115 N N . ILE A 1 535 ? 7.59 1.075 1.454 1 98.31 535 ILE A N 1
ATOM 4116 C CA . ILE A 1 535 ? 7.484 0.268 0.243 1 98.31 535 ILE A CA 1
ATOM 4117 C C . ILE A 1 535 ? 8.852 0.18 -0.439 1 98.31 535 ILE A C 1
ATOM 4119 O O . ILE A 1 535 ? 9.695 1.061 -0.267 1 98.31 535 ILE A O 1
ATOM 4123 N N . ALA A 1 536 ? 9.109 -0.891 -1.179 1 98.12 536 ALA A N 1
ATOM 4124 C CA . ALA A 1 536 ? 10.305 -0.995 -2.02 1 98.12 536 ALA A CA 1
ATOM 4125 C C . ALA A 1 536 ? 10.195 -0.074 -3.232 1 98.12 536 ALA A C 1
ATOM 4127 O O . ALA A 1 536 ? 9.195 -0.089 -3.947 1 98.12 536 ALA A O 1
ATOM 4128 N N . LEU A 1 537 ? 11.266 0.677 -3.504 1 97.69 537 LEU A N 1
ATOM 4129 C CA . LEU A 1 537 ? 11.273 1.553 -4.672 1 97.69 537 LEU A CA 1
ATOM 4130 C C . LEU A 1 537 ? 11.695 0.788 -5.922 1 97.69 537 LEU A C 1
ATOM 4132 O O . LEU A 1 537 ? 11.344 1.174 -7.039 1 97.69 537 LEU A O 1
ATOM 4136 N N . GLN A 1 538 ? 12.523 -0.205 -5.719 1 98.19 538 GLN A N 1
ATOM 4137 C CA . GLN A 1 538 ? 13.125 -1.046 -6.75 1 98.19 538 GLN A CA 1
ATOM 4138 C C . GLN A 1 538 ? 13.367 -2.461 -6.23 1 98.19 538 GLN A C 1
ATOM 4140 O O . GLN A 1 538 ? 13.234 -2.719 -5.031 1 98.19 538 GLN A O 1
ATOM 4145 N N . PRO A 1 539 ? 13.656 -3.41 -7.152 1 98.5 539 PRO A N 1
ATOM 4146 C CA . PRO A 1 539 ? 14.18 -4.684 -6.664 1 98.5 539 PRO A CA 1
ATOM 4147 C C . PRO A 1 539 ? 15.422 -4.512 -5.789 1 98.5 539 PRO A C 1
ATOM 4149 O O . PRO A 1 539 ? 16.203 -3.584 -5.996 1 98.5 539 PRO A O 1
ATOM 4152 N N . GLU A 1 540 ? 15.539 -5.359 -4.84 1 98.12 540 GLU A N 1
ATOM 4153 C CA . GLU A 1 540 ? 16.688 -5.277 -3.945 1 98.12 540 GLU A CA 1
ATOM 4154 C C . GLU A 1 540 ? 18 -5.316 -4.727 1 98.12 540 GLU A C 1
ATOM 4156 O O . GLU A 1 540 ? 18.984 -4.684 -4.336 1 98.12 540 GLU A O 1
ATOM 4161 N N . TRP A 1 541 ? 18.078 -5.996 -5.883 1 98.31 541 TRP A N 1
ATOM 4162 C CA . TRP A 1 541 ? 19.25 -6.039 -6.746 1 98.31 541 TRP A CA 1
ATOM 4163 C C . TRP A 1 541 ? 19.734 -4.633 -7.094 1 98.31 541 TRP A C 1
ATOM 4165 O O . TRP A 1 541 ? 20.922 -4.34 -7.027 1 98.31 541 TRP A O 1
ATOM 4175 N N . CYS A 1 542 ? 18.797 -3.787 -7.402 1 98.25 542 CYS A N 1
ATOM 4176 C CA . CYS A 1 542 ? 19.094 -2.408 -7.777 1 98.25 542 CYS A CA 1
ATOM 4177 C C . CYS A 1 542 ? 19.547 -1.602 -6.57 1 98.25 542 CYS A C 1
ATOM 4179 O O . CYS A 1 542 ? 20.516 -0.835 -6.664 1 98.25 542 CYS A O 1
ATOM 4181 N N . ALA A 1 543 ? 18.859 -1.792 -5.441 1 97.56 543 ALA A N 1
ATOM 4182 C CA . ALA A 1 543 ? 19.188 -1.056 -4.227 1 97.56 543 ALA A CA 1
ATOM 4183 C C . ALA A 1 543 ? 20.641 -1.322 -3.799 1 97.56 543 ALA A C 1
ATOM 4185 O O . ALA A 1 543 ? 21.297 -0.448 -3.23 1 97.56 543 ALA A O 1
ATOM 4186 N N . LEU A 1 544 ? 21.141 -2.521 -4.137 1 97.25 544 LEU A N 1
ATOM 4187 C CA . LEU A 1 544 ? 22.484 -2.916 -3.725 1 97.25 544 LEU A CA 1
ATOM 4188 C C . LEU A 1 544 ? 23.516 -2.479 -4.758 1 97.25 544 LEU A C 1
ATOM 4190 O O . LEU A 1 544 ? 24.719 -2.68 -4.559 1 97.25 544 LEU A O 1
ATOM 4194 N N . ARG A 1 545 ? 23.094 -1.932 -5.844 1 96.94 545 ARG A N 1
ATOM 4195 C CA . ARG A 1 545 ? 23.953 -1.526 -6.949 1 96.94 545 ARG A CA 1
ATOM 4196 C C . ARG A 1 545 ? 23.594 -0.13 -7.441 1 96.94 545 ARG A C 1
ATOM 4198 O O . ARG A 1 545 ? 23.078 0.028 -8.555 1 96.94 545 ARG A O 1
ATOM 4205 N N . PRO A 1 546 ? 23.938 0.881 -6.664 1 95.69 546 PRO A N 1
ATOM 4206 C CA . PRO A 1 546 ? 23.578 2.248 -7.051 1 95.69 546 PRO A CA 1
ATOM 4207 C C . PRO A 1 546 ? 23.922 2.557 -8.508 1 95.69 546 PRO A C 1
ATOM 4209 O O . PRO A 1 546 ? 25.047 2.326 -8.945 1 95.69 546 PRO A O 1
ATOM 4212 N N . GLY A 1 547 ? 22.891 2.986 -9.211 1 95.75 547 GLY A N 1
ATOM 4213 C CA . GLY A 1 547 ? 23.078 3.443 -10.578 1 95.75 547 GLY A CA 1
ATOM 4214 C C . GLY A 1 547 ? 22.875 2.346 -11.609 1 95.75 547 GLY A C 1
ATOM 4215 O O . GLY A 1 547 ? 22.688 2.625 -12.797 1 95.75 547 GLY A O 1
ATOM 4216 N N . ALA A 1 548 ? 22.859 1.062 -11.195 1 97.06 548 ALA A N 1
ATOM 4217 C CA . ALA A 1 548 ? 22.828 -0.061 -12.133 1 97.06 548 ALA A CA 1
ATOM 4218 C C . ALA A 1 548 ? 21.469 -0.183 -12.797 1 97.06 548 ALA A C 1
ATOM 4220 O O . ALA A 1 548 ? 21.344 -0.777 -13.875 1 97.06 548 ALA A O 1
ATOM 4221 N N . CYS A 1 549 ? 20.422 0.361 -12.18 1 97.44 549 CYS A N 1
ATOM 4222 C CA . CYS A 1 549 ? 19.062 0.249 -12.727 1 97.44 549 CYS A CA 1
ATOM 4223 C C . CYS A 1 549 ? 18.578 1.593 -13.258 1 97.44 549 CYS A C 1
ATOM 4225 O O . CYS A 1 549 ? 17.375 1.801 -13.422 1 97.44 549 CYS A O 1
ATOM 4227 N N . ASP A 1 550 ? 19.5 2.537 -13.453 1 97.12 550 ASP A N 1
ATOM 4228 C CA . ASP A 1 550 ? 19.156 3.783 -14.133 1 97.12 550 ASP A CA 1
ATOM 4229 C C . ASP A 1 550 ? 18.797 3.531 -15.594 1 97.12 550 ASP A C 1
ATOM 4231 O O . ASP A 1 550 ? 19.219 2.539 -16.188 1 97.12 550 ASP A O 1
ATOM 4235 N N . LEU A 1 551 ? 17.969 4.301 -16.219 1 94.06 551 LEU A N 1
ATOM 4236 C CA . LEU A 1 551 ? 17.469 4.129 -17.578 1 94.06 551 LEU A CA 1
ATOM 4237 C C . LEU A 1 551 ? 18.609 3.895 -18.562 1 94.06 551 LEU A C 1
ATOM 4239 O O . LEU A 1 551 ? 18.5 3.039 -19.438 1 94.06 551 LEU A O 1
ATOM 4243 N N . ASN A 1 552 ? 19.75 4.543 -18.406 1 87.94 552 ASN A N 1
ATOM 4244 C CA . ASN A 1 552 ? 20.844 4.441 -19.375 1 87.94 552 ASN A CA 1
ATOM 4245 C C . ASN A 1 552 ? 22.047 3.734 -18.781 1 87.94 552 ASN A C 1
ATOM 4247 O O . ASN A 1 552 ? 23.172 3.945 -19.234 1 87.94 552 ASN A O 1
ATOM 4251 N N . ALA A 1 553 ? 21.812 2.908 -17.797 1 92.31 553 ALA A N 1
ATOM 4252 C CA . ALA A 1 553 ? 22.922 2.207 -17.172 1 92.31 553 ALA A CA 1
ATOM 4253 C C . ALA A 1 553 ? 23.375 1.015 -18 1 92.31 553 ALA A C 1
ATOM 4255 O O . ALA A 1 553 ? 22.578 0.432 -18.75 1 92.31 553 ALA A O 1
ATOM 4256 N N . MET B 1 1 ? -62.875 13.359 -8.164 1 34.84 1 MET B N 1
ATOM 4257 C CA . MET B 1 1 ? -61.5 13.75 -7.926 1 34.84 1 MET B CA 1
ATOM 4258 C C . MET B 1 1 ? -60.719 12.633 -7.238 1 34.84 1 MET B C 1
ATOM 4260 O O . MET B 1 1 ? -60.844 12.445 -6.023 1 34.84 1 MET B O 1
ATOM 4264 N N . HIS B 1 2 ? -60.5 11.469 -7.926 1 37.25 2 HIS B N 1
ATOM 4265 C CA . HIS B 1 2 ? -59.938 10.188 -7.508 1 37.25 2 HIS B CA 1
ATOM 4266 C C . HIS B 1 2 ? -58.438 10.289 -7.258 1 37.25 2 HIS B C 1
ATOM 4268 O O . HIS B 1 2 ? -57.688 10.68 -8.156 1 37.25 2 HIS B O 1
ATOM 4274 N N . THR B 1 3 ? -58.062 10.438 -5.992 1 31.22 3 THR B N 1
ATOM 4275 C CA . THR B 1 3 ? -56.719 10.516 -5.48 1 31.22 3 THR B CA 1
ATOM 4276 C C . THR B 1 3 ? -55.938 9.227 -5.785 1 31.22 3 THR B C 1
ATOM 4278 O O . THR B 1 3 ? -56.312 8.156 -5.309 1 31.22 3 THR B O 1
ATOM 4281 N N . LEU B 1 4 ? -55.25 9.18 -6.938 1 37.56 4 LEU B N 1
ATOM 4282 C CA . LEU B 1 4 ? -54.344 8.078 -7.285 1 37.56 4 LEU B CA 1
ATOM 4283 C C . LEU B 1 4 ? -53.219 7.961 -6.273 1 37.56 4 LEU B C 1
ATOM 4285 O O . LEU B 1 4 ? -52.406 8.883 -6.125 1 37.56 4 LEU B O 1
ATOM 4289 N N . ALA B 1 5 ? -53.375 6.957 -5.359 1 36.12 5 ALA B N 1
ATOM 4290 C CA . ALA B 1 5 ? -52.344 6.602 -4.383 1 36.12 5 ALA B CA 1
ATOM 4291 C C . ALA B 1 5 ? -51.094 6.074 -5.066 1 36.12 5 ALA B C 1
ATOM 4293 O O . ALA B 1 5 ? -51.125 5.027 -5.723 1 36.12 5 ALA B O 1
ATOM 4294 N N . VAL B 1 6 ? -50.125 6.898 -5.324 1 38.97 6 VAL B N 1
ATOM 4295 C CA . VAL B 1 6 ? -48.812 6.453 -5.766 1 38.97 6 VAL B CA 1
ATOM 4296 C C . VAL B 1 6 ? -48.125 5.668 -4.648 1 38.97 6 VAL B C 1
ATOM 4298 O O . VAL B 1 6 ? -47.812 6.223 -3.596 1 38.97 6 VAL B O 1
ATOM 4301 N N . LEU B 1 7 ? -48.281 4.414 -4.57 1 31.95 7 LEU B N 1
ATOM 4302 C CA . LEU B 1 7 ? -47.562 3.586 -3.633 1 31.95 7 LEU B CA 1
ATOM 4303 C C . LEU B 1 7 ? -46.062 3.537 -4.008 1 31.95 7 LEU B C 1
ATOM 4305 O O . LEU B 1 7 ? -45.719 3.023 -5.07 1 31.95 7 LEU B O 1
ATOM 4309 N N . ALA B 1 8 ? -45.375 4.414 -3.434 1 33.78 8 ALA B N 1
ATOM 4310 C CA . ALA B 1 8 ? -43.906 4.305 -3.508 1 33.78 8 ALA B CA 1
ATOM 4311 C C . ALA B 1 8 ? -43.438 2.93 -3.037 1 33.78 8 ALA B C 1
ATOM 4313 O O . ALA B 1 8 ? -43.594 2.58 -1.865 1 33.78 8 ALA B O 1
ATOM 4314 N N . LEU B 1 9 ? -43.375 1.979 -3.906 1 29.23 9 LEU B N 1
ATOM 4315 C CA . LEU B 1 9 ? -42.688 0.726 -3.605 1 29.23 9 LEU B CA 1
ATOM 4316 C C . LEU B 1 9 ? -41.25 0.986 -3.125 1 29.23 9 LEU B C 1
ATOM 4318 O O . LEU B 1 9 ? -40.406 1.418 -3.902 1 29.23 9 LEU B O 1
ATOM 4322 N N . PHE B 1 10 ? -41.094 1.23 -1.88 1 31.89 10 PHE B N 1
ATOM 4323 C CA . PHE B 1 10 ? -39.75 1.105 -1.302 1 31.89 10 PHE B CA 1
ATOM 4324 C C . PHE B 1 10 ? -39.156 -0.254 -1.628 1 31.89 10 PHE B C 1
ATOM 4326 O O . PHE B 1 10 ? -39.594 -1.278 -1.098 1 31.89 10 PHE B O 1
ATOM 4333 N N . LEU B 1 11 ? -38.719 -0.409 -2.852 1 32.56 11 LEU B N 1
ATOM 4334 C CA . LEU B 1 11 ? -37.844 -1.557 -3.014 1 32.56 11 LEU B CA 1
ATOM 4335 C C . LEU B 1 11 ? -36.781 -1.601 -1.901 1 32.56 11 LEU B C 1
ATOM 4337 O O . LEU B 1 11 ? -35.906 -0.747 -1.841 1 32.56 11 LEU B O 1
ATOM 4341 N N . SER B 1 12 ? -37.219 -2.088 -0.795 1 35.31 12 SER B N 1
ATOM 4342 C CA . SER B 1 12 ? -36.219 -2.467 0.19 1 35.31 12 SER B CA 1
ATOM 4343 C C . SER B 1 12 ? -35.031 -3.135 -0.475 1 35.31 12 SER B C 1
ATOM 4345 O O . SER B 1 12 ? -35.156 -4.219 -1.053 1 35.31 12 SER B O 1
ATOM 4347 N N . LEU B 1 13 ? -34.156 -2.42 -1.023 1 39.06 13 LEU B N 1
ATOM 4348 C CA . LEU B 1 13 ? -32.875 -3.008 -1.401 1 39.06 13 LEU B CA 1
ATOM 4349 C C . LEU B 1 13 ? -32.406 -3.969 -0.325 1 39.06 13 LEU B C 1
ATOM 4351 O O . LEU B 1 13 ? -32.094 -3.549 0.795 1 39.06 13 LEU B O 1
ATOM 4355 N N . SER B 1 14 ? -32.875 -5.117 -0.34 1 42.84 14 SER B N 1
ATOM 4356 C CA . SER B 1 14 ? -32.281 -6.156 0.494 1 42.84 14 SER B CA 1
ATOM 4357 C C . SER B 1 14 ? -30.75 -6.031 0.53 1 42.84 14 SER B C 1
ATOM 4359 O O . SER B 1 14 ? -30.125 -5.844 -0.509 1 42.84 14 SER B O 1
ATOM 4361 N N . PRO B 1 15 ? -30.203 -5.727 1.646 1 46.59 15 PRO B N 1
ATOM 4362 C CA . PRO B 1 15 ? -28.75 -5.715 1.772 1 46.59 15 PRO B CA 1
ATOM 4363 C C . PRO B 1 15 ? -28.078 -6.801 0.937 1 46.59 15 PRO B C 1
ATOM 4365 O O . PRO B 1 15 ? -28.609 -7.906 0.805 1 46.59 15 PRO B O 1
ATOM 4368 N N . ALA B 1 16 ? -27.438 -6.391 -0.12 1 48.12 16 ALA B N 1
ATOM 4369 C CA . ALA B 1 16 ? -26.641 -7.266 -0.989 1 48.12 16 ALA B CA 1
ATOM 4370 C C . ALA B 1 16 ? -26 -8.398 -0.192 1 48.12 16 ALA B C 1
ATOM 4372 O O . ALA B 1 16 ? -25.375 -8.156 0.844 1 48.12 16 ALA B O 1
ATOM 4373 N N . PHE B 1 17 ? -26.484 -9.547 -0.348 1 58.84 17 PHE B N 1
ATOM 4374 C CA . PHE B 1 17 ? -25.938 -10.789 0.174 1 58.84 17 PHE B CA 1
ATOM 4375 C C . PHE B 1 17 ? -24.422 -10.836 -0.029 1 58.84 17 PHE B C 1
ATOM 4377 O O . PHE B 1 17 ? -23.922 -10.43 -1.078 1 58.84 17 PHE B O 1
ATOM 4384 N N . ALA B 1 18 ? -23.562 -11.016 1.066 1 77.25 18 ALA B N 1
ATOM 4385 C CA . ALA B 1 18 ? -22.172 -10.938 1.479 1 77.25 18 ALA B CA 1
ATOM 4386 C C . ALA B 1 18 ? -21.344 -12.039 0.828 1 77.25 18 ALA B C 1
ATOM 4388 O O . ALA B 1 18 ? -20.141 -12.172 1.103 1 77.25 18 ALA B O 1
ATOM 4389 N N . LEU B 1 19 ? -21.953 -12.828 -0.175 1 94.5 19 LEU B N 1
ATOM 4390 C CA . LEU B 1 19 ? -21.172 -14 -0.554 1 94.5 19 LEU B CA 1
ATOM 4391 C C . LEU B 1 19 ? -20.203 -13.672 -1.688 1 94.5 19 LEU B C 1
ATOM 4393 O O . LEU B 1 19 ? -20.594 -13.031 -2.668 1 94.5 19 LEU B O 1
ATOM 4397 N N . TRP B 1 20 ? -19.109 -14.023 -1.547 1 96.88 20 TRP B N 1
ATOM 4398 C CA . TRP B 1 20 ? -18.047 -13.906 -2.541 1 96.88 20 TRP B CA 1
ATOM 4399 C C . TRP B 1 20 ? -17.234 -15.203 -2.631 1 96.88 20 TRP B C 1
ATOM 4401 O O . TRP B 1 20 ? -16.703 -15.672 -1.628 1 96.88 20 TRP B O 1
ATOM 4411 N N . PRO B 1 21 ? -17.078 -15.852 -3.805 1 96.94 21 PRO B N 1
ATOM 4412 C CA . PRO B 1 21 ? -17.719 -15.484 -5.062 1 96.94 21 PRO B CA 1
ATOM 4413 C C . PRO B 1 21 ? -19.234 -15.688 -5.027 1 96.94 21 PRO B C 1
ATOM 4415 O O . PRO B 1 21 ? -19.75 -16.438 -4.195 1 96.94 21 PRO B O 1
ATOM 4418 N N . LEU B 1 22 ? -19.859 -15.008 -5.93 1 95.44 22 LEU B N 1
ATOM 4419 C CA . LEU B 1 22 ? -21.297 -15.188 -6.07 1 95.44 22 LEU B CA 1
ATOM 4420 C C . LEU B 1 22 ? -21.625 -16.609 -6.52 1 95.44 22 LEU B C 1
ATOM 4422 O O . LEU B 1 22 ? -21.141 -17.062 -7.547 1 95.44 22 LEU B O 1
ATOM 4426 N N . PRO B 1 23 ? -22.469 -17.344 -5.703 1 96.06 23 PRO B N 1
ATOM 4427 C CA . PRO B 1 23 ? -22.828 -18.703 -6.129 1 96.06 23 PRO B CA 1
ATOM 4428 C C . PRO B 1 23 ? -23.578 -18.719 -7.457 1 96.06 23 PRO B C 1
ATOM 4430 O O . PRO B 1 23 ? -24.359 -17.812 -7.742 1 96.06 23 PRO B O 1
ATOM 4433 N N . ARG B 1 24 ? -23.406 -19.734 -8.195 1 94.81 24 ARG B N 1
ATOM 4434 C CA . ARG B 1 24 ? -24.047 -19.859 -9.492 1 94.81 24 ARG B CA 1
ATOM 4435 C C . ARG B 1 24 ? -25.562 -20.016 -9.344 1 94.81 24 ARG B C 1
ATOM 4437 O O . ARG B 1 24 ? -26.328 -19.5 -10.164 1 94.81 24 ARG B O 1
ATOM 4444 N N . GLN B 1 25 ? -25.984 -20.797 -8.297 1 96.25 25 GLN B N 1
ATOM 4445 C CA . GLN B 1 25 ? -27.391 -20.938 -7.945 1 96.25 25 GLN B CA 1
ATOM 4446 C C . GLN B 1 25 ? -27.609 -20.688 -6.457 1 96.25 25 GLN B C 1
ATOM 4448 O O . GLN B 1 25 ? -27 -21.359 -5.613 1 96.25 25 GLN B O 1
ATOM 4453 N N . ILE B 1 26 ? -28.469 -19.75 -6.137 1 95.94 26 ILE B N 1
ATOM 4454 C CA . ILE B 1 26 ? -28.734 -19.422 -4.738 1 95.94 26 ILE B CA 1
ATOM 4455 C C . ILE B 1 26 ? -30.188 -18.969 -4.59 1 95.94 26 ILE B C 1
ATOM 4457 O O . ILE B 1 26 ? -30.703 -18.25 -5.441 1 95.94 26 ILE B O 1
ATOM 4461 N N . SER B 1 27 ? -30.859 -19.5 -3.664 1 96.31 27 SER B N 1
ATOM 4462 C CA . SER B 1 27 ? -32.125 -18.969 -3.162 1 96.31 27 SER B CA 1
ATOM 4463 C C . SER B 1 27 ? -32.031 -18.641 -1.676 1 96.31 27 SER B C 1
ATOM 4465 O O . SER B 1 27 ? -31.406 -19.375 -0.909 1 96.31 27 SER B O 1
ATOM 4467 N N . LYS B 1 28 ? -32.531 -17.562 -1.259 1 95.19 28 LYS B N 1
ATOM 4468 C CA . LYS B 1 28 ? -32.5 -17.156 0.142 1 95.19 28 LYS B CA 1
ATOM 4469 C C . LYS B 1 28 ? -33.875 -16.656 0.593 1 95.19 28 LYS B C 1
ATOM 4471 O O . LYS B 1 28 ? -34.75 -16.375 -0.236 1 95.19 28 LYS B O 1
ATOM 4476 N N . GLY B 1 29 ? -34.062 -16.609 1.885 1 95.81 29 GLY B N 1
ATOM 4477 C CA . GLY B 1 29 ? -35.25 -16.062 2.48 1 95.81 29 GLY B CA 1
ATOM 4478 C C . GLY B 1 29 ? -35.031 -14.734 3.172 1 95.81 29 GLY B C 1
ATOM 4479 O O . GLY B 1 29 ? -34.188 -13.945 2.752 1 95.81 29 GLY B O 1
ATOM 4480 N N . THR B 1 30 ? -35.938 -14.398 4.105 1 95.12 30 THR B N 1
ATOM 4481 C CA . THR B 1 30 ? -35.844 -13.141 4.844 1 95.12 30 THR B CA 1
ATOM 4482 C C . THR B 1 30 ? -35.969 -13.383 6.344 1 95.12 30 THR B C 1
ATOM 4484 O O . THR B 1 30 ? -36.219 -12.461 7.113 1 95.12 30 THR B O 1
ATOM 4487 N N . THR B 1 31 ? -35.781 -14.633 6.727 1 96.62 31 THR B N 1
ATOM 4488 C CA . THR B 1 31 ? -35.938 -14.984 8.133 1 96.62 31 THR B CA 1
ATOM 4489 C C . THR B 1 31 ? -34.625 -14.852 8.875 1 96.62 31 THR B C 1
ATOM 4491 O O . THR B 1 31 ? -33.562 -15.227 8.359 1 96.62 31 THR B O 1
ATOM 4494 N N . ALA B 1 32 ? -34.688 -14.328 10.055 1 97.25 32 ALA B N 1
ATOM 4495 C CA . ALA B 1 32 ? -33.5 -14.242 10.906 1 97.25 32 ALA B CA 1
ATOM 4496 C C . ALA B 1 32 ? -33.156 -15.609 11.5 1 97.25 32 ALA B C 1
ATOM 4498 O O . ALA B 1 32 ? -34.062 -16.375 11.859 1 97.25 32 ALA B O 1
ATOM 4499 N N . LEU B 1 33 ? -31.953 -15.922 11.555 1 97.81 33 LEU B N 1
ATOM 4500 C CA . LEU B 1 33 ? -31.391 -17.141 12.148 1 97.81 33 LEU B CA 1
ATOM 4501 C C . LEU B 1 33 ? -30.094 -16.828 12.898 1 97.81 33 LEU B C 1
ATOM 4503 O O . LEU B 1 33 ? -29.297 -16.016 12.445 1 97.81 33 LEU B O 1
ATOM 4507 N N . LYS B 1 34 ? -29.875 -17.375 14.094 1 97.56 34 LYS B N 1
ATOM 4508 C CA . LYS B 1 34 ? -28.641 -17.203 14.844 1 97.56 34 LYS B CA 1
ATOM 4509 C C . LYS B 1 34 ? -27.906 -18.531 15.031 1 97.56 34 LYS B C 1
ATOM 4511 O O . LYS B 1 34 ? -28.531 -19.594 14.953 1 97.56 34 LYS B O 1
ATOM 4516 N N . LEU B 1 35 ? -26.609 -18.516 15.188 1 97.94 35 LEU B N 1
ATOM 4517 C CA . LEU B 1 35 ? -25.875 -19.703 15.609 1 97.94 35 LEU B CA 1
ATOM 4518 C C . LEU B 1 35 ? -26.016 -19.922 17.109 1 97.94 35 LEU B C 1
ATOM 4520 O O . LEU B 1 35 ? -25.906 -18.969 17.891 1 97.94 35 LEU B O 1
ATOM 4524 N N . SER B 1 36 ? -26.281 -21.141 17.484 1 97.19 36 SER B N 1
ATOM 4525 C CA . SER B 1 36 ? -26.359 -21.453 18.906 1 97.19 36 SER B CA 1
ATOM 4526 C C . SER B 1 36 ? -24.984 -21.312 19.562 1 97.19 36 SER B C 1
ATOM 4528 O O . SER B 1 36 ? -23.953 -21.484 18.906 1 97.19 36 SER B O 1
ATOM 4530 N N . PRO B 1 37 ? -24.953 -20.984 20.859 1 93.69 37 PRO B N 1
ATOM 4531 C CA . PRO B 1 37 ? -23.656 -20.969 21.562 1 93.69 37 PRO B CA 1
ATOM 4532 C C . PRO B 1 37 ? -22.906 -22.297 21.453 1 93.69 37 PRO B C 1
ATOM 4534 O O . PRO B 1 37 ? -21.672 -22.312 21.5 1 93.69 37 PRO B O 1
ATOM 4537 N N . GLY B 1 38 ? -23.641 -23.391 21.344 1 95.12 38 GLY B N 1
ATOM 4538 C CA . GLY B 1 38 ? -23.031 -24.719 21.219 1 95.12 38 GLY B CA 1
ATOM 4539 C C . GLY B 1 38 ? -23 -25.219 19.781 1 95.12 38 GLY B C 1
ATOM 4540 O O . GLY B 1 38 ? -22.953 -26.438 19.547 1 95.12 38 GLY B O 1
ATOM 4541 N N . PHE B 1 39 ? -23.047 -24.281 18.844 1 97.69 39 PHE B N 1
ATOM 4542 C CA . PHE B 1 39 ? -23.031 -24.656 17.438 1 97.69 39 PHE B CA 1
ATOM 4543 C C . PHE B 1 39 ? -21.812 -25.531 17.125 1 97.69 39 PHE B C 1
ATOM 4545 O O . PHE B 1 39 ? -20.719 -25.266 17.625 1 97.69 39 PHE B O 1
ATOM 4552 N N . ASN B 1 40 ? -22 -26.531 16.375 1 97.69 40 ASN B N 1
ATOM 4553 C CA . ASN B 1 40 ? -20.891 -27.391 15.969 1 97.69 40 ASN B CA 1
ATOM 4554 C C . ASN B 1 40 ? -21.047 -27.875 14.531 1 97.69 40 ASN B C 1
ATOM 4556 O O . ASN B 1 40 ? -22.156 -27.844 13.977 1 97.69 40 ASN B O 1
ATOM 4560 N N . ILE B 1 41 ? -20 -28.234 13.883 1 98.62 41 ILE B N 1
ATOM 4561 C CA . ILE B 1 41 ? -19.938 -28.812 12.547 1 98.62 41 ILE B CA 1
ATOM 4562 C C . ILE B 1 41 ? -19.594 -30.297 12.648 1 98.62 41 ILE B C 1
ATOM 4564 O O . ILE B 1 41 ? -18.594 -30.672 13.242 1 98.62 41 ILE B O 1
ATOM 4568 N N . LYS B 1 42 ? -20.438 -31.141 12.039 1 97.44 42 LYS B N 1
ATOM 4569 C CA . LYS B 1 42 ? -20.25 -32.594 12.133 1 97.44 42 LYS B CA 1
ATOM 4570 C C . LYS B 1 42 ? -20.016 -33.188 10.75 1 97.44 42 LYS B C 1
ATOM 4572 O O . LYS B 1 42 ? -20.516 -32.688 9.75 1 97.44 42 LYS B O 1
ATOM 4577 N N . LEU B 1 43 ? -19.266 -34.281 10.758 1 96.81 43 LEU B N 1
ATOM 4578 C CA . LEU B 1 43 ? -19.078 -35.125 9.562 1 96.81 43 LEU B CA 1
ATOM 4579 C C . LEU B 1 43 ? -19.984 -36.344 9.602 1 96.81 43 LEU B C 1
ATOM 4581 O O . LEU B 1 43 ? -20 -37.062 10.586 1 96.81 43 LEU B O 1
ATOM 4585 N N . SER B 1 44 ? -20.75 -36.5 8.672 1 94.69 44 SER B N 1
ATOM 4586 C CA . SER B 1 44 ? -21.656 -37.656 8.594 1 94.69 44 SER B CA 1
ATOM 4587 C C . SER B 1 44 ? -21.266 -38.594 7.453 1 94.69 44 SER B C 1
ATOM 4589 O O . SER B 1 44 ? -21.172 -38.156 6.301 1 94.69 44 SER B O 1
ATOM 4591 N N . GLY B 1 45 ? -21.062 -39.781 7.75 1 90.75 45 GLY B N 1
ATOM 4592 C CA . GLY B 1 45 ? -20.812 -40.781 6.734 1 90.75 45 GLY B CA 1
ATOM 4593 C C . GLY B 1 45 ? -19.406 -40.719 6.168 1 90.75 45 GLY B C 1
ATOM 4594 O O . GLY B 1 45 ? -19.141 -41.219 5.07 1 90.75 45 GLY B O 1
ATOM 4595 N N . ILE B 1 46 ? -18.594 -40 6.688 1 92 46 ILE B N 1
ATOM 4596 C CA . ILE B 1 46 ? -17.219 -39.906 6.242 1 92 46 ILE B CA 1
ATOM 4597 C C . ILE B 1 46 ? -16.297 -40.625 7.227 1 92 46 ILE B C 1
ATOM 4599 O O . ILE B 1 46 ? -15.883 -40.062 8.234 1 92 46 ILE B O 1
ATOM 4603 N N . ARG B 1 47 ? -16.078 -41.906 6.988 1 84.88 47 ARG B N 1
ATOM 4604 C CA . ARG B 1 47 ? -15.219 -42.75 7.844 1 84.88 47 ARG B CA 1
ATOM 4605 C C . ARG B 1 47 ? -13.75 -42.375 7.645 1 84.88 47 ARG B C 1
ATOM 4607 O O . ARG B 1 47 ? -13.305 -42.156 6.52 1 84.88 47 ARG B O 1
ATOM 4614 N N . ASN B 1 48 ? -13.055 -42.375 8.719 1 88.81 48 ASN B N 1
ATOM 4615 C CA . ASN B 1 48 ? -11.633 -42.031 8.688 1 88.81 48 ASN B CA 1
ATOM 4616 C C . ASN B 1 48 ? -11.391 -40.719 7.906 1 88.81 48 ASN B C 1
ATOM 4618 O O . ASN B 1 48 ? -10.586 -40.719 6.973 1 88.81 48 ASN B O 1
ATOM 4622 N N . ALA B 1 49 ? -12.133 -39.656 8.266 1 93.75 49 ALA B N 1
ATOM 4623 C CA . ALA B 1 49 ? -12.016 -38.375 7.594 1 93.75 49 ALA B CA 1
ATOM 4624 C C . ALA B 1 49 ? -10.562 -37.906 7.531 1 93.75 49 ALA B C 1
ATOM 4626 O O . ALA B 1 49 ? -9.836 -37.969 8.523 1 93.75 49 ALA B O 1
ATOM 4627 N N . PRO B 1 50 ? -10.117 -37.469 6.324 1 97 50 PRO B N 1
ATOM 4628 C CA . PRO B 1 50 ? -8.758 -36.938 6.223 1 97 50 PRO B CA 1
ATOM 4629 C C . PRO B 1 50 ? -8.484 -35.812 7.207 1 97 50 PRO B C 1
ATOM 4631 O O . PRO B 1 50 ? -9.375 -35 7.48 1 97 50 PRO B O 1
ATOM 4634 N N . LYS B 1 51 ? -7.27 -35.719 7.684 1 97.88 51 LYS B N 1
ATOM 4635 C CA . LYS B 1 51 ? -6.883 -34.75 8.695 1 97.88 51 LYS B CA 1
ATOM 4636 C C . LYS B 1 51 ? -7.117 -33.344 8.195 1 97.88 51 LYS B C 1
ATOM 4638 O O . LYS B 1 51 ? -7.508 -32.438 8.969 1 97.88 51 LYS B O 1
ATOM 4643 N N . ASP B 1 52 ? -6.77 -33.031 6.953 1 98.44 52 ASP B N 1
ATOM 4644 C CA . ASP B 1 52 ? -6.922 -31.672 6.457 1 98.44 52 ASP B CA 1
ATOM 4645 C C . ASP B 1 52 ? -8.391 -31.281 6.379 1 98.44 52 ASP B C 1
ATOM 4647 O O . ASP B 1 52 ? -8.727 -30.094 6.48 1 98.44 52 ASP B O 1
ATOM 4651 N N . LEU B 1 53 ? -9.336 -32.188 6.246 1 98.31 53 LEU B N 1
ATOM 4652 C CA . LEU B 1 53 ? -10.758 -31.859 6.332 1 98.31 53 LEU B CA 1
ATOM 4653 C C . LEU B 1 53 ? -11.148 -31.5 7.762 1 98.31 53 LEU B C 1
ATOM 4655 O O . LEU B 1 53 ? -11.867 -30.531 7.996 1 98.31 53 LEU B O 1
ATOM 4659 N N . THR B 1 54 ? -10.695 -32.344 8.727 1 98.25 54 THR B N 1
ATOM 4660 C CA . THR B 1 54 ? -11 -32.062 10.125 1 98.25 54 THR B CA 1
ATOM 4661 C C . THR B 1 54 ? -10.391 -30.734 10.555 1 98.25 54 THR B C 1
ATOM 4663 O O . THR B 1 54 ? -10.984 -29.984 11.336 1 98.25 54 THR B O 1
ATOM 4666 N N . ASP B 1 55 ? -9.18 -30.469 10.047 1 98.75 55 ASP B N 1
ATOM 4667 C CA . ASP B 1 55 ? -8.547 -29.172 10.312 1 98.75 55 ASP B CA 1
ATOM 4668 C C . ASP B 1 55 ? -9.367 -28.031 9.727 1 98.75 55 ASP B C 1
ATOM 4670 O O . ASP B 1 55 ? -9.484 -26.969 10.336 1 98.75 55 ASP B O 1
ATOM 4674 N N . ALA B 1 56 ? -9.875 -28.188 8.531 1 98.69 56 ALA B N 1
ATOM 4675 C CA . ALA B 1 56 ? -10.711 -27.172 7.891 1 98.69 56 ALA B CA 1
ATOM 4676 C C . ALA B 1 56 ? -11.969 -26.906 8.711 1 98.69 56 ALA B C 1
ATOM 4678 O O . ALA B 1 56 ? -12.375 -25.75 8.867 1 98.69 56 ALA B O 1
ATOM 4679 N N . VAL B 1 57 ? -12.578 -27.953 9.203 1 98.62 57 VAL B N 1
ATOM 4680 C CA . VAL B 1 57 ? -13.75 -27.828 10.055 1 98.62 57 VAL B CA 1
ATOM 4681 C C . VAL B 1 57 ? -13.398 -27.016 11.305 1 98.62 57 VAL B C 1
ATOM 4683 O O . VAL B 1 57 ? -14.141 -26.125 11.711 1 98.62 57 VAL B O 1
ATOM 4686 N N . ALA B 1 58 ? -12.266 -27.375 11.891 1 98.5 58 ALA B N 1
ATOM 4687 C CA . ALA B 1 58 ? -11.812 -26.672 13.086 1 98.5 58 ALA B CA 1
ATOM 4688 C C . ALA B 1 58 ? -11.57 -25.188 12.789 1 98.5 58 ALA B C 1
ATOM 4690 O O . ALA B 1 58 ? -11.938 -24.328 13.586 1 98.5 58 ALA B O 1
ATOM 4691 N N . ARG B 1 59 ? -10.914 -24.859 11.68 1 98.25 59 ARG B N 1
ATOM 4692 C CA . ARG B 1 59 ? -10.68 -23.469 11.281 1 98.25 59 ARG B CA 1
ATOM 4693 C C . ARG B 1 59 ? -12 -22.734 11.086 1 98.25 59 ARG B C 1
ATOM 4695 O O . ARG B 1 59 ? -12.148 -21.594 11.539 1 98.25 59 ARG B O 1
ATOM 4702 N N . SER B 1 60 ? -12.922 -23.359 10.414 1 98.19 60 SER B N 1
ATOM 4703 C CA . SER B 1 60 ? -14.227 -22.75 10.188 1 98.19 60 SER B CA 1
ATOM 4704 C C . SER B 1 60 ? -14.93 -22.453 11.508 1 98.19 60 SER B C 1
ATOM 4706 O O . SER B 1 60 ? -15.516 -21.391 11.688 1 98.19 60 SER B O 1
ATOM 4708 N N . SER B 1 61 ? -14.883 -23.438 12.391 1 97.94 61 SER B N 1
ATOM 4709 C CA . SER B 1 61 ? -15.484 -23.25 13.703 1 97.94 61 SER B CA 1
ATOM 4710 C C . SER B 1 61 ? -14.852 -22.078 14.438 1 97.94 61 SER B C 1
ATOM 4712 O O . SER B 1 61 ? -15.555 -21.297 15.086 1 97.94 61 SER B O 1
ATOM 4714 N N . ASN B 1 62 ? -13.578 -22 14.32 1 97.25 62 ASN B N 1
ATOM 4715 C CA . ASN B 1 62 ? -12.867 -20.891 14.938 1 97.25 62 ASN B CA 1
ATOM 4716 C C . ASN B 1 62 ? -13.289 -19.562 14.352 1 97.25 62 ASN B C 1
ATOM 4718 O O . ASN B 1 62 ? -13.492 -18.578 15.078 1 97.25 62 ASN B O 1
ATOM 4722 N N . TYR B 1 63 ? -13.383 -19.406 13.039 1 96.94 63 TYR B N 1
ATOM 4723 C CA . TYR B 1 63 ? -13.844 -18.172 12.391 1 96.94 63 TYR B CA 1
ATOM 4724 C C . TYR B 1 63 ? -15.242 -17.812 12.852 1 96.94 63 TYR B C 1
ATOM 4726 O O . TYR B 1 63 ? -15.5 -16.656 13.211 1 96.94 63 TYR B O 1
ATOM 4734 N N . LEU B 1 64 ? -16.141 -18.75 12.883 1 96.5 64 LEU B N 1
ATOM 4735 C CA . LEU B 1 64 ? -17.531 -18.5 13.258 1 96.5 64 LEU B CA 1
ATOM 4736 C C . LEU B 1 64 ? -17.625 -18 14.695 1 96.5 64 LEU B C 1
ATOM 4738 O O . LEU B 1 64 ? -18.484 -17.172 15.008 1 96.5 64 LEU B O 1
ATOM 4742 N N . ARG B 1 65 ? -16.703 -18.469 15.531 1 95 65 ARG B N 1
ATOM 4743 C CA . ARG B 1 65 ? -16.703 -18.078 16.938 1 95 65 ARG B CA 1
ATOM 4744 C C . ARG B 1 65 ? -16.062 -16.703 17.125 1 95 65 ARG B C 1
ATOM 4746 O O . ARG B 1 65 ? -16.5 -15.938 17.984 1 95 65 ARG B O 1
ATOM 4753 N N . ASN B 1 66 ? -15.117 -16.406 16.234 1 94.62 66 ASN B N 1
ATOM 4754 C CA . ASN B 1 66 ? -14.273 -15.266 16.594 1 94.62 66 ASN B CA 1
ATOM 4755 C C . ASN B 1 66 ? -14.492 -14.094 15.648 1 94.62 66 ASN B C 1
ATOM 4757 O O . ASN B 1 66 ? -14.141 -12.961 15.961 1 94.62 66 ASN B O 1
ATOM 4761 N N . ASP B 1 67 ? -14.969 -14.359 14.43 1 94.19 67 ASP B N 1
ATOM 4762 C CA . ASP B 1 67 ? -15.266 -13.25 13.531 1 94.19 67 ASP B CA 1
ATOM 4763 C C . ASP B 1 67 ? -16.297 -12.305 14.141 1 94.19 67 ASP B C 1
ATOM 4765 O O . ASP B 1 67 ? -17.297 -12.758 14.734 1 94.19 67 ASP B O 1
ATOM 4769 N N . LYS B 1 68 ? -16.047 -10.953 14.078 1 93.5 68 LYS B N 1
ATOM 4770 C CA . LYS B 1 68 ? -16.922 -9.969 14.703 1 93.5 68 LYS B CA 1
ATOM 4771 C C . LYS B 1 68 ? -17.406 -8.938 13.688 1 93.5 68 LYS B C 1
ATOM 4773 O O . LYS B 1 68 ? -17.625 -7.773 14.023 1 93.5 68 LYS B O 1
ATOM 4778 N N . LEU B 1 69 ? -17.469 -9.375 12.43 1 95.38 69 LEU B N 1
ATOM 4779 C CA . LEU B 1 69 ? -17.922 -8.422 11.422 1 95.38 69 LEU B CA 1
ATOM 4780 C C . LEU B 1 69 ? -19.375 -8.031 11.656 1 95.38 69 LEU B C 1
ATOM 4782 O O . LEU B 1 69 ? -20.266 -8.891 11.625 1 95.38 69 LEU B O 1
ATOM 4786 N N . GLN B 1 70 ? -19.625 -6.824 11.898 1 95.56 70 GLN B N 1
ATOM 4787 C CA . GLN B 1 70 ? -20.984 -6.297 11.945 1 95.56 70 GLN B CA 1
ATOM 4788 C C . GLN B 1 70 ? -21.5 -5.969 10.539 1 95.56 70 GLN B C 1
ATOM 4790 O O . GLN B 1 70 ? -20.703 -5.73 9.625 1 95.56 70 GLN B O 1
ATOM 4795 N N . ALA B 1 71 ? -22.844 -5.984 10.398 1 95.44 71 ALA B N 1
ATOM 4796 C CA . ALA B 1 71 ? -23.438 -5.648 9.109 1 95.44 71 ALA B CA 1
ATOM 4797 C C . ALA B 1 71 ? -22.922 -4.305 8.602 1 95.44 71 ALA B C 1
ATOM 4799 O O . ALA B 1 71 ? -22.766 -3.361 9.375 1 95.44 71 ALA B O 1
ATOM 4800 N N . LEU B 1 72 ? -22.594 -4.168 7.332 1 95.69 72 LEU B N 1
ATOM 4801 C CA . LEU B 1 72 ? -22.125 -2.924 6.738 1 95.69 72 LEU B CA 1
ATOM 4802 C C . LEU B 1 72 ? -23.281 -2.043 6.312 1 95.69 72 LEU B C 1
ATOM 4804 O O . LEU B 1 72 ? -23.5 -1.811 5.121 1 95.69 72 LEU B O 1
ATOM 4808 N N . VAL B 1 73 ? -23.969 -1.627 7.281 1 94.5 73 VAL B N 1
ATOM 4809 C CA . VAL B 1 73 ? -25.047 -0.651 7.195 1 94.5 73 VAL B CA 1
ATOM 4810 C C . VAL B 1 73 ? -24.828 0.452 8.227 1 94.5 73 VAL B C 1
ATOM 4812 O O . VAL B 1 73 ? -23.984 0.327 9.109 1 94.5 73 VAL B O 1
ATOM 4815 N N . VAL B 1 74 ? -25.547 1.492 8.156 1 92.69 74 VAL B N 1
ATOM 4816 C CA . VAL B 1 74 ? -25.281 2.711 8.914 1 92.69 74 VAL B CA 1
ATOM 4817 C C . VAL B 1 74 ? -25.312 2.404 10.406 1 92.69 74 VAL B C 1
ATOM 4819 O O . VAL B 1 74 ? -24.438 2.842 11.156 1 92.69 74 VAL B O 1
ATOM 4822 N N . ASP B 1 75 ? -26.344 1.602 10.844 1 92.88 75 ASP B N 1
ATOM 4823 C CA . ASP B 1 75 ? -26.469 1.354 12.273 1 92.88 75 ASP B CA 1
ATOM 4824 C C . ASP B 1 75 ? -25.781 0.046 12.664 1 92.88 75 ASP B C 1
ATOM 4826 O O . ASP B 1 75 ? -26 -0.464 13.766 1 92.88 75 ASP B O 1
ATOM 4830 N N . ARG B 1 76 ? -25.109 -0.562 11.734 1 93.56 76 ARG B N 1
ATOM 4831 C CA . ARG B 1 76 ? -24.281 -1.753 11.938 1 93.56 76 ARG B CA 1
ATOM 4832 C C . ARG B 1 76 ? -25.125 -2.924 12.422 1 93.56 76 ARG B C 1
ATOM 4834 O O . ARG B 1 76 ? -24.641 -3.805 13.125 1 93.56 76 ARG B O 1
ATOM 4841 N N . GLY B 1 77 ? -26.406 -2.9 12.188 1 92.94 77 GLY B N 1
ATOM 4842 C CA . GLY B 1 77 ? -27.281 -4.016 12.5 1 92.94 77 GLY B CA 1
ATOM 4843 C C . GLY B 1 77 ? -28.172 -3.76 13.703 1 92.94 77 GLY B C 1
ATOM 4844 O O . GLY B 1 77 ? -29 -4.602 14.062 1 92.94 77 GLY B O 1
ATOM 4845 N N . ALA B 1 78 ? -28.109 -2.596 14.297 1 92.75 78 ALA B N 1
ATOM 4846 C CA . ALA B 1 78 ? -28.875 -2.283 15.492 1 92.75 78 ALA B CA 1
ATOM 4847 C C . ALA B 1 78 ? -30.375 -2.4 15.227 1 92.75 78 ALA B C 1
ATOM 4849 O O . ALA B 1 78 ? -31.141 -2.82 16.094 1 92.75 78 ALA B O 1
ATOM 4850 N N . SER B 1 79 ? -30.828 -2.049 14.055 1 94 79 SER B N 1
ATOM 4851 C CA . SER B 1 79 ? -32.25 -2.07 13.703 1 94 79 SER B CA 1
ATOM 4852 C C . SER B 1 79 ? -32.781 -3.5 13.625 1 94 79 SER B C 1
ATOM 4854 O O . SER B 1 79 ? -33.969 -3.719 13.641 1 94 79 SER B O 1
ATOM 4856 N N . SER B 1 80 ? -31.875 -4.434 13.539 1 93.94 80 SER B N 1
ATOM 4857 C CA . SER B 1 80 ? -32.281 -5.832 13.43 1 93.94 80 SER B CA 1
ATOM 4858 C C . SER B 1 80 ? -32.188 -6.539 14.781 1 93.94 80 SER B C 1
ATOM 4860 O O . SER B 1 80 ? -32.375 -7.754 14.867 1 93.94 80 SER B O 1
ATOM 4862 N N . ALA B 1 81 ? -31.922 -5.812 15.852 1 95 81 ALA B N 1
ATOM 4863 C CA . ALA B 1 81 ? -31.625 -6.371 17.172 1 95 81 ALA B CA 1
ATOM 4864 C C . ALA B 1 81 ? -32.781 -7.258 17.641 1 95 81 ALA B C 1
ATOM 4866 O O . ALA B 1 81 ? -32.562 -8.367 18.125 1 95 81 ALA B O 1
ATOM 4867 N N . GLN B 1 82 ? -34.031 -6.793 17.562 1 96 82 GLN B N 1
ATOM 4868 C CA . GLN B 1 82 ? -35.188 -7.547 18.031 1 96 82 GLN B CA 1
ATOM 4869 C C . GLN B 1 82 ? -35.375 -8.812 17.203 1 96 82 GLN B C 1
ATOM 4871 O O . GLN B 1 82 ? -35.688 -9.875 17.75 1 96 82 GLN B O 1
ATOM 4876 N N . ARG B 1 83 ? -35.281 -8.68 15.922 1 96 83 ARG B N 1
ATOM 4877 C CA . ARG B 1 83 ? -35.375 -9.836 15.039 1 96 83 ARG B CA 1
ATOM 4878 C C . ARG B 1 83 ? -34.344 -10.891 15.367 1 96 83 ARG B C 1
ATOM 4880 O O . ARG B 1 83 ? -34.625 -12.086 15.367 1 96 83 ARG B O 1
ATOM 4887 N N . VAL B 1 84 ? -33.125 -10.43 15.664 1 96.19 84 VAL B N 1
ATOM 4888 C CA . VAL B 1 84 ? -32 -11.32 16 1 96.19 84 VAL B CA 1
ATOM 4889 C C . VAL B 1 84 ? -32.281 -11.992 17.344 1 96.19 84 VAL B C 1
ATOM 4891 O O . VAL B 1 84 ? -32.062 -13.203 17.5 1 96.19 84 VAL B O 1
ATOM 4894 N N . ALA B 1 85 ? -32.75 -11.219 18.281 1 95.88 85 ALA B N 1
ATOM 4895 C CA . ALA B 1 85 ? -33.031 -11.742 19.609 1 95.88 85 ALA B CA 1
ATOM 4896 C C . ALA B 1 85 ? -34.094 -12.828 19.562 1 95.88 85 ALA B C 1
ATOM 4898 O O . ALA B 1 85 ? -34.031 -13.797 20.328 1 95.88 85 ALA B O 1
ATOM 4899 N N . SER B 1 86 ? -35.031 -12.734 18.703 1 96.44 86 SER B N 1
ATOM 4900 C CA . SER B 1 86 ? -36.156 -13.656 18.641 1 96.44 86 SER B CA 1
ATOM 4901 C C . SER B 1 86 ? -35.906 -14.766 17.641 1 96.44 86 SER B C 1
ATOM 4903 O O . SER B 1 86 ? -36.75 -15.633 17.438 1 96.44 86 SER B O 1
ATOM 4905 N N . ALA B 1 87 ? -34.812 -14.727 16.953 1 97.75 87 ALA B N 1
ATOM 4906 C CA . ALA B 1 87 ? -34.531 -15.672 15.875 1 97.75 87 ALA B CA 1
ATOM 4907 C C . ALA B 1 87 ? -34.312 -17.078 16.422 1 97.75 87 ALA B C 1
ATOM 4909 O O . ALA B 1 87 ? -33.844 -17.25 17.562 1 97.75 87 ALA B O 1
ATOM 4910 N N . LYS B 1 88 ? -34.656 -18.125 15.633 1 98.12 88 LYS B N 1
ATOM 4911 C CA . LYS B 1 88 ? -34.312 -19.5 15.953 1 98.12 88 LYS B CA 1
ATOM 4912 C C . LYS B 1 88 ? -32.812 -19.719 15.852 1 98.12 88 LYS B C 1
ATOM 4914 O O . LYS B 1 88 ? -32.094 -18.922 15.242 1 98.12 88 LYS B O 1
ATOM 4919 N N . SER B 1 89 ? -32.344 -20.719 16.516 1 98.12 89 SER B N 1
ATOM 4920 C CA . SER B 1 89 ? -30.906 -20.984 16.578 1 98.12 89 SER B CA 1
ATOM 4921 C C . SER B 1 89 ? -30.547 -22.234 15.797 1 98.12 89 SER B C 1
ATOM 4923 O O . SER B 1 89 ? -31.219 -23.266 15.914 1 98.12 89 SER B O 1
ATOM 4925 N N . LEU B 1 90 ? -29.578 -22.078 14.961 1 98.56 90 LEU B N 1
ATOM 4926 C CA . LEU B 1 90 ? -28.984 -23.234 14.289 1 98.56 90 LEU B CA 1
ATOM 4927 C C . LEU B 1 90 ? -27.969 -23.922 15.188 1 98.56 90 LEU B C 1
ATOM 4929 O O . LEU B 1 90 ? -27.016 -23.297 15.664 1 98.56 90 LEU B O 1
ATOM 4933 N N . LYS B 1 91 ? -28.047 -25.234 15.367 1 98.25 91 LYS B N 1
ATOM 4934 C CA . LYS B 1 91 ? -27.203 -25.953 16.312 1 98.25 91 LYS B CA 1
ATOM 4935 C C . LYS B 1 91 ? -26.078 -26.688 15.594 1 98.25 91 LYS B C 1
ATOM 4937 O O . LYS B 1 91 ? -25 -26.906 16.172 1 98.25 91 LYS B O 1
ATOM 4942 N N . THR B 1 92 ? -26.453 -27.031 14.328 1 98.44 92 THR B N 1
ATOM 4943 C CA . THR B 1 92 ? -25.484 -27.938 13.711 1 98.44 92 THR B CA 1
ATOM 4944 C C . THR B 1 92 ? -25.453 -27.734 12.203 1 98.44 92 THR B C 1
ATOM 4946 O O . THR B 1 92 ? -26.484 -27.5 11.578 1 98.44 92 THR B O 1
ATOM 4949 N N . LEU B 1 93 ? -24.312 -27.781 11.609 1 98.88 93 LEU B N 1
ATOM 4950 C CA . LEU B 1 93 ? -24.062 -28 10.188 1 98.88 93 LEU B CA 1
ATOM 4951 C C . LEU B 1 93 ? -23.484 -29.391 9.961 1 98.88 93 LEU B C 1
ATOM 4953 O O . LEU B 1 93 ? -22.469 -29.766 10.555 1 98.88 93 LEU B O 1
ATOM 4957 N N . THR B 1 94 ? -24.094 -30.203 9.148 1 98.75 94 THR B N 1
ATOM 4958 C CA . THR B 1 94 ? -23.625 -31.547 8.852 1 98.75 94 THR B CA 1
ATOM 4959 C C . THR B 1 94 ? -23.016 -31.625 7.457 1 98.75 94 THR B C 1
ATOM 4961 O O . THR B 1 94 ? -23.672 -31.25 6.473 1 98.75 94 THR B O 1
ATOM 4964 N N . LEU B 1 95 ? -21.812 -32.062 7.371 1 98.56 95 LEU B N 1
ATOM 4965 C CA . LEU B 1 95 ? -21.109 -32.281 6.109 1 98.56 95 LEU B CA 1
ATOM 4966 C C . LEU B 1 95 ? -21.203 -33.75 5.691 1 98.56 95 LEU B C 1
ATOM 4968 O O . LEU B 1 95 ? -21 -34.625 6.512 1 98.56 95 LEU B O 1
ATOM 4972 N N . SER B 1 96 ? -21.453 -34 4.445 1 97.62 96 SER B N 1
ATOM 4973 C CA . SER B 1 96 ? -21.469 -35.375 3.934 1 97.62 96 SER B CA 1
ATOM 4974 C C . SER B 1 96 ? -21.031 -35.438 2.477 1 97.62 96 SER B C 1
ATOM 4976 O O . SER B 1 96 ? -21.125 -34.438 1.754 1 97.62 96 SER B O 1
ATOM 4978 N N . LEU B 1 97 ? -20.469 -36.531 2.064 1 96.69 97 LEU B N 1
ATOM 4979 C CA . LEU B 1 97 ? -20.094 -36.781 0.68 1 96.69 97 LEU B CA 1
ATOM 4980 C C . LEU B 1 97 ? -21.172 -37.594 -0.026 1 96.69 97 LEU B C 1
ATOM 4982 O O . LEU B 1 97 ? -21.797 -38.469 0.578 1 96.69 97 LEU B O 1
ATOM 4986 N N . THR B 1 98 ? -21.438 -37.281 -1.212 1 91.56 98 THR B N 1
ATOM 4987 C CA . THR B 1 98 ? -22.438 -38.031 -1.975 1 91.56 98 THR B CA 1
ATOM 4988 C C . THR B 1 98 ? -21.891 -39.375 -2.443 1 91.56 98 THR B C 1
ATOM 4990 O O . THR B 1 98 ? -22.641 -40.312 -2.686 1 91.56 98 THR B O 1
ATOM 4993 N N . SER B 1 99 ? -20.625 -39.375 -2.707 1 77.56 99 SER B N 1
ATOM 4994 C CA . SER B 1 99 ? -20.016 -40.594 -3.17 1 77.56 99 SER B CA 1
ATOM 4995 C C . SER B 1 99 ? -19.75 -41.562 -2.008 1 77.56 99 SER B C 1
ATOM 4997 O O . SER B 1 99 ? -19.422 -41.125 -0.902 1 77.56 99 SER B O 1
ATOM 4999 N N . SER B 1 100 ? -20.125 -42.875 -2.217 1 66.88 100 SER B N 1
ATOM 5000 C CA . SER B 1 100 ? -19.953 -43.906 -1.213 1 66.88 100 SER B CA 1
ATOM 5001 C C . SER B 1 100 ? -18.594 -44.594 -1.353 1 66.88 100 SER B C 1
ATOM 5003 O O . SER B 1 100 ? -18.391 -45.719 -0.847 1 66.88 100 SER B O 1
ATOM 5005 N N . ALA B 1 101 ? -17.641 -43.875 -1.857 1 68.94 101 ALA B N 1
ATOM 5006 C CA . ALA B 1 101 ? -16.328 -44.469 -2.039 1 68.94 101 ALA B CA 1
ATOM 5007 C C . ALA B 1 101 ? -15.742 -44.906 -0.704 1 68.94 101 ALA B C 1
ATOM 5009 O O . ALA B 1 101 ? -15.961 -44.281 0.325 1 68.94 101 ALA B O 1
ATOM 5010 N N . LYS B 1 102 ? -15.109 -46.094 -0.751 1 67.62 102 LYS B N 1
ATOM 5011 C CA . LYS B 1 102 ? -14.5 -46.719 0.429 1 67.62 102 LYS B CA 1
ATOM 5012 C C . LYS B 1 102 ? -13.375 -45.844 0.976 1 67.62 102 LYS B C 1
ATOM 5014 O O . LYS B 1 102 ? -13.227 -45.688 2.191 1 67.62 102 LYS B O 1
ATOM 5019 N N . THR B 1 103 ? -12.656 -45.219 0.057 1 83.69 103 THR B N 1
ATOM 5020 C CA . THR B 1 103 ? -11.57 -44.344 0.507 1 83.69 103 THR B CA 1
ATOM 5021 C C . THR B 1 103 ? -11.828 -42.906 0.088 1 83.69 103 THR B C 1
ATOM 5023 O O . THR B 1 103 ? -12.094 -42.625 -1.084 1 83.69 103 THR B O 1
ATOM 5026 N N . VAL B 1 104 ? -11.844 -42 1.093 1 92 104 VAL B N 1
ATOM 5027 C CA . VAL B 1 104 ? -12.102 -40.594 0.868 1 92 104 VAL B CA 1
ATOM 5028 C C . VAL B 1 104 ? -10.773 -39.844 0.635 1 92 104 VAL B C 1
ATOM 5030 O O . VAL B 1 104 ? -9.859 -39.938 1.451 1 92 104 VAL B O 1
ATOM 5033 N N . LYS B 1 105 ? -10.633 -39.219 -0.539 1 94.56 105 LYS B N 1
ATOM 5034 C CA . LYS B 1 105 ? -9.461 -38.406 -0.81 1 94.56 105 LYS B CA 1
ATOM 5035 C C . LYS B 1 105 ? -9.453 -37.156 0.076 1 94.56 105 LYS B C 1
ATOM 5037 O O . LYS B 1 105 ? -10.508 -36.625 0.446 1 94.56 105 LYS B O 1
ATOM 5042 N N . SER B 1 106 ? -8.242 -36.719 0.453 1 97.69 106 SER B N 1
ATOM 5043 C CA . SER B 1 106 ? -8.094 -35.469 1.228 1 97.69 106 SER B CA 1
ATOM 5044 C C . SER B 1 106 ? -8.305 -34.25 0.354 1 97.69 106 SER B C 1
ATOM 5046 O O . SER B 1 106 ? -8.336 -34.344 -0.874 1 97.69 106 SER B O 1
ATOM 5048 N N . ILE B 1 107 ? -8.484 -33.094 0.988 1 98.56 107 ILE B N 1
ATOM 5049 C CA . ILE B 1 107 ? -8.523 -31.812 0.273 1 98.56 107 ILE B CA 1
ATOM 5050 C C . ILE B 1 107 ? -7.246 -31.641 -0.546 1 98.56 107 ILE B C 1
ATOM 5052 O O . ILE B 1 107 ? -7.301 -31.281 -1.725 1 98.56 107 ILE B O 1
ATOM 5056 N N . SER B 1 108 ? -6.129 -32 0.055 1 98.69 108 SER B N 1
ATOM 5057 C CA . SER B 1 108 ? -4.812 -31.875 -0.556 1 98.69 108 SER B CA 1
ATOM 5058 C C . SER B 1 108 ? -4.695 -32.719 -1.824 1 98.69 108 SER B C 1
ATOM 5060 O O . SER B 1 108 ? -4.152 -32.25 -2.83 1 98.69 108 SER B O 1
ATOM 5062 N N . GLU B 1 109 ? -5.195 -33.875 -1.77 1 97.88 109 GLU B N 1
ATOM 5063 C CA . GLU B 1 109 ? -5.133 -34.781 -2.926 1 97.88 109 GLU B CA 1
ATOM 5064 C C . GLU B 1 109 ? -6 -34.25 -4.066 1 97.88 109 GLU B C 1
ATOM 5066 O O . GLU B 1 109 ? -5.586 -34.281 -5.23 1 97.88 109 GLU B O 1
ATOM 5071 N N . ASP B 1 110 ? -7.156 -33.75 -3.742 1 97.56 110 ASP B N 1
ATOM 5072 C CA . ASP B 1 110 ? -8.086 -33.25 -4.75 1 97.56 110 ASP B CA 1
ATOM 5073 C C . ASP B 1 110 ? -7.586 -31.938 -5.355 1 97.56 110 ASP B C 1
ATOM 5075 O O . ASP B 1 110 ? -7.762 -31.688 -6.551 1 97.56 110 ASP B O 1
ATOM 5079 N N . ALA B 1 111 ? -6.938 -31.125 -4.539 1 98.19 111 ALA B N 1
ATOM 5080 C CA . ALA B 1 111 ? -6.539 -29.766 -4.922 1 98.19 111 ALA B CA 1
ATOM 5081 C C . ALA B 1 111 ? -5.469 -29.797 -6.008 1 98.19 111 ALA B C 1
ATOM 5083 O O . ALA B 1 111 ? -5.34 -28.844 -6.789 1 98.19 111 ALA B O 1
ATOM 5084 N N . VAL B 1 112 ? -4.676 -30.891 -6.117 1 98.12 112 VAL B N 1
ATOM 5085 C CA . VAL B 1 112 ? -3.504 -30.875 -6.988 1 98.12 112 VAL B CA 1
ATOM 5086 C C . VAL B 1 112 ? -3.746 -31.766 -8.203 1 98.12 112 VAL B C 1
ATOM 5088 O O . VAL B 1 112 ? -2.828 -32.031 -8.984 1 98.12 112 VAL B O 1
ATOM 5091 N N . LEU B 1 113 ? -4.973 -32.25 -8.359 1 97.44 113 LEU B N 1
ATOM 5092 C CA . LEU B 1 113 ? -5.316 -33.031 -9.555 1 97.44 113 LEU B CA 1
ATOM 5093 C C . LEU B 1 113 ? -5.203 -32.156 -10.805 1 97.44 113 LEU B C 1
ATOM 5095 O O . LEU B 1 113 ? -5.23 -30.922 -10.719 1 97.44 113 LEU B O 1
ATOM 5099 N N . PRO B 1 114 ? -5.012 -32.781 -11.984 1 96.5 114 PRO B N 1
ATOM 5100 C CA . PRO B 1 114 ? -5.117 -31.984 -13.203 1 96.5 114 PRO B CA 1
ATOM 5101 C C . PRO B 1 114 ? -6.41 -31.172 -13.273 1 96.5 114 PRO B C 1
ATOM 5103 O O . PRO B 1 114 ? -7.441 -31.609 -12.75 1 96.5 114 PRO B O 1
ATOM 5106 N N . LEU B 1 115 ? -6.402 -30.062 -13.875 1 95.38 115 LEU B N 1
ATOM 5107 C CA . LEU B 1 115 ? -7.465 -29.062 -13.852 1 95.38 115 LEU B CA 1
ATOM 5108 C C . LEU B 1 115 ? -8.82 -29.703 -14.164 1 95.38 115 LEU B C 1
ATOM 5110 O O . LEU B 1 115 ? -9.789 -29.5 -13.43 1 95.38 115 LEU B O 1
ATOM 5114 N N . GLU B 1 116 ? -8.914 -30.562 -15.133 1 90.81 116 GLU B N 1
ATOM 5115 C CA . GLU B 1 116 ? -10.164 -31.125 -15.625 1 90.81 116 GLU B CA 1
ATOM 5116 C C . GLU B 1 116 ? -10.727 -32.156 -14.648 1 90.81 116 GLU B C 1
ATOM 5118 O O . GLU B 1 116 ? -11.906 -32.531 -14.719 1 90.81 116 GLU B O 1
ATOM 5123 N N . SER B 1 117 ? -9.898 -32.562 -13.688 1 95 117 SER B N 1
ATOM 5124 C CA . SER B 1 117 ? -10.305 -33.625 -12.781 1 95 117 SER B CA 1
ATOM 5125 C C . SER B 1 117 ? -10.711 -33.062 -11.422 1 95 117 SER B C 1
ATOM 5127 O O . SER B 1 117 ? -11.164 -33.812 -10.547 1 95 117 SER B O 1
ATOM 5129 N N . ARG B 1 118 ? -10.57 -31.797 -11.258 1 95.75 118 ARG B N 1
ATOM 5130 C CA . ARG B 1 118 ? -10.914 -31.188 -9.969 1 95.75 118 ARG B CA 1
ATOM 5131 C C . ARG B 1 118 ? -12.422 -31 -9.844 1 95.75 118 ARG B C 1
ATOM 5133 O O . ARG B 1 118 ? -13.07 -30.5 -10.766 1 95.75 118 ARG B O 1
ATOM 5140 N N . VAL B 1 119 ? -12.953 -31.484 -8.789 1 96.38 119 VAL B N 1
ATOM 5141 C CA . VAL B 1 119 ? -14.375 -31.328 -8.492 1 96.38 119 VAL B CA 1
ATOM 5142 C C . VAL B 1 119 ? -14.555 -30.453 -7.258 1 96.38 119 VAL B C 1
ATOM 5144 O O . VAL B 1 119 ? -14.258 -30.875 -6.141 1 96.38 119 VAL B O 1
ATOM 5147 N N . GLU B 1 120 ? -15.102 -29.25 -7.465 1 98.12 120 GLU B N 1
ATOM 5148 C CA . GLU B 1 120 ? -15.172 -28.266 -6.379 1 98.12 120 GLU B CA 1
ATOM 5149 C C . GLU B 1 120 ? -16.609 -27.922 -6.027 1 98.12 120 GLU B C 1
ATOM 5151 O O . GLU B 1 120 ? -16.859 -27.078 -5.164 1 98.12 120 GLU B O 1
ATOM 5156 N N . GLY B 1 121 ? -17.578 -28.531 -6.625 1 98.06 121 GLY B N 1
ATOM 5157 C CA . GLY B 1 121 ? -18.984 -28.203 -6.441 1 98.06 121 GLY B CA 1
ATOM 5158 C C . GLY B 1 121 ? -19.531 -28.672 -5.105 1 98.06 121 GLY B C 1
ATOM 5159 O O . GLY B 1 121 ? -19 -29.594 -4.5 1 98.06 121 GLY B O 1
ATOM 5160 N N . TYR B 1 122 ? -20.625 -28.062 -4.621 1 98.62 122 TYR B N 1
ATOM 5161 C CA . TYR B 1 122 ? -21.266 -28.391 -3.355 1 98.62 122 TYR B CA 1
ATOM 5162 C C . TYR B 1 122 ? -22.703 -27.891 -3.328 1 98.62 122 TYR B C 1
ATOM 5164 O O . TYR B 1 122 ? -23.109 -27.094 -4.176 1 98.62 122 TYR B O 1
ATOM 5172 N N . THR B 1 123 ? -23.438 -28.422 -2.469 1 98.75 123 THR B N 1
ATOM 5173 C CA . THR B 1 123 ? -24.766 -27.953 -2.123 1 98.75 123 THR B CA 1
ATOM 5174 C C . THR B 1 123 ? -24.859 -27.625 -0.639 1 98.75 123 THR B C 1
ATOM 5176 O O . THR B 1 123 ? -24.469 -28.422 0.213 1 98.75 123 THR B O 1
ATOM 5179 N N . LEU B 1 124 ? -25.281 -26.422 -0.283 1 98.81 124 LEU B N 1
ATOM 5180 C CA . LEU B 1 124 ? -25.438 -25.938 1.083 1 98.81 124 LEU B CA 1
ATOM 5181 C C . LEU B 1 124 ? -26.875 -25.562 1.362 1 98.81 124 LEU B C 1
ATOM 5183 O O . LEU B 1 124 ? -27.453 -24.734 0.648 1 98.81 124 LEU B O 1
ATOM 5187 N N . ILE B 1 125 ? -27.484 -26.188 2.328 1 98.81 125 ILE B N 1
ATOM 5188 C CA . ILE B 1 125 ? -28.844 -25.891 2.744 1 98.81 125 ILE B CA 1
ATOM 5189 C C . ILE B 1 125 ? -28.859 -25.438 4.203 1 98.81 125 ILE B C 1
ATOM 5191 O O . ILE B 1 125 ? -28.422 -26.172 5.09 1 98.81 125 ILE B O 1
ATOM 5195 N N . ILE B 1 126 ? -29.281 -24.25 4.473 1 98.62 126 ILE B N 1
ATOM 5196 C CA . ILE B 1 126 ? -29.469 -23.703 5.809 1 98.62 126 ILE B CA 1
ATOM 5197 C C . ILE B 1 126 ? -30.953 -23.406 6.043 1 98.62 126 ILE B C 1
ATOM 5199 O O . ILE B 1 126 ? -31.484 -22.406 5.543 1 98.62 126 ILE B O 1
ATOM 5203 N N . PRO B 1 127 ? -31.594 -24.188 6.844 1 98.44 127 PRO B N 1
ATOM 5204 C CA . PRO B 1 127 ? -33.031 -23.969 7.086 1 98.44 127 PRO B CA 1
ATOM 5205 C C . PRO B 1 127 ? -33.281 -22.719 7.918 1 98.44 127 PRO B C 1
ATOM 5207 O O . PRO B 1 127 ? -32.406 -22.234 8.625 1 98.44 127 PRO B O 1
ATOM 5210 N N . ALA B 1 128 ? -34.531 -22.25 7.844 1 97.62 128 ALA B N 1
ATOM 5211 C CA . ALA B 1 128 ? -34.906 -21.031 8.578 1 97.62 128 ALA B CA 1
ATOM 5212 C C . ALA B 1 128 ? -35.406 -21.375 9.977 1 97.62 128 ALA B C 1
ATOM 5214 O O . ALA B 1 128 ? -35.438 -20.516 10.859 1 97.62 128 ALA B O 1
ATOM 5215 N N . ASP B 1 129 ? -35.781 -22.672 10.203 1 97.12 129 ASP B N 1
ATOM 5216 C CA . ASP B 1 129 ? -36.469 -23.031 11.445 1 97.12 129 ASP B CA 1
ATOM 5217 C C . ASP B 1 129 ? -35.469 -23.531 12.484 1 97.12 129 ASP B C 1
ATOM 5219 O O . ASP B 1 129 ? -35.844 -24.062 13.523 1 97.12 129 ASP B O 1
ATOM 5223 N N . GLY B 1 130 ? -34.188 -23.484 12.172 1 97.06 130 GLY B N 1
ATOM 5224 C CA . GLY B 1 130 ? -33.156 -23.875 13.133 1 97.06 130 GLY B CA 1
ATOM 5225 C C . GLY B 1 130 ? -32.844 -25.359 13.078 1 97.06 130 GLY B C 1
ATOM 5226 O O . GLY B 1 130 ? -31.969 -25.828 13.812 1 97.06 130 GLY B O 1
ATOM 5227 N N . SER B 1 131 ? -33.562 -26.047 12.188 1 97.75 131 SER B N 1
ATOM 5228 C CA . SER B 1 131 ? -33.188 -27.438 11.984 1 97.75 131 SER B CA 1
ATOM 5229 C C . SER B 1 131 ? -31.812 -27.547 11.352 1 97.75 131 SER B C 1
ATOM 5231 O O . SER B 1 131 ? -31.219 -26.531 10.961 1 97.75 131 SER B O 1
ATOM 5233 N N . GLU B 1 132 ? -31.359 -28.688 11.281 1 97.62 132 GLU B N 1
ATOM 5234 C CA . GLU B 1 132 ? -29.984 -28.969 10.906 1 97.62 132 GLU B CA 1
ATOM 5235 C C . GLU B 1 132 ? -29.672 -28.438 9.508 1 97.62 132 GLU B C 1
ATOM 5237 O O . GLU B 1 132 ? -30.453 -28.656 8.578 1 97.62 132 GLU B O 1
ATOM 5242 N N . ALA B 1 133 ? -28.578 -27.656 9.383 1 98.81 133 ALA B N 1
ATOM 5243 C CA . ALA B 1 133 ? -28.047 -27.297 8.07 1 98.81 133 ALA B CA 1
ATOM 5244 C C . ALA B 1 133 ? -27.234 -28.422 7.48 1 98.81 133 ALA B C 1
ATOM 5246 O O . ALA B 1 133 ? -26.641 -29.234 8.219 1 98.81 133 ALA B O 1
ATOM 5247 N N . THR B 1 134 ? -27.156 -28.516 6.156 1 98.81 134 THR B N 1
ATOM 5248 C CA . THR B 1 134 ? -26.422 -29.594 5.504 1 98.81 134 THR B CA 1
ATOM 5249 C C . THR B 1 134 ? -25.516 -29.031 4.406 1 98.81 134 THR B C 1
ATOM 5251 O O . THR B 1 134 ? -25.891 -28.094 3.705 1 98.81 134 THR B O 1
ATOM 5254 N N . LEU B 1 135 ? -24.359 -29.484 4.328 1 98.88 135 LEU B N 1
ATOM 5255 C CA . LEU B 1 135 ? -23.391 -29.266 3.26 1 98.88 135 LEU B CA 1
ATOM 5256 C C . LEU B 1 135 ? -22.984 -30.578 2.613 1 98.88 135 LEU B C 1
ATOM 5258 O O . LEU B 1 135 ? -22.406 -31.453 3.271 1 98.88 135 LEU B O 1
ATOM 5262 N N . THR B 1 136 ? -23.312 -30.766 1.368 1 98.56 136 THR B N 1
ATOM 5263 C CA . THR B 1 136 ? -23.016 -32 0.65 1 98.56 136 THR B CA 1
ATOM 5264 C C . THR B 1 136 ? -22.156 -31.719 -0.576 1 98.56 136 THR B C 1
ATOM 5266 O O . THR B 1 136 ? -22.297 -30.688 -1.224 1 98.56 136 THR B O 1
ATOM 5269 N N . ALA B 1 137 ? -21.266 -32.594 -0.92 1 98.06 137 ALA B N 1
ATOM 5270 C CA . ALA B 1 137 ? -20.391 -32.5 -2.086 1 98.06 137 ALA B CA 1
ATOM 5271 C C . ALA B 1 137 ? -19.906 -33.875 -2.539 1 98.06 137 ALA B C 1
ATOM 5273 O O . ALA B 1 137 ? -20.078 -34.844 -1.829 1 98.06 137 ALA B O 1
ATOM 5274 N N . ASN B 1 138 ? -19.297 -33.938 -3.744 1 95.88 138 ASN B N 1
ATOM 5275 C CA . ASN B 1 138 ? -18.75 -35.188 -4.285 1 95.88 138 ASN B CA 1
ATOM 5276 C C . ASN B 1 138 ? -17.266 -35.312 -3.941 1 95.88 138 ASN B C 1
ATOM 5278 O O . ASN B 1 138 ? -16.656 -36.344 -4.238 1 95.88 138 ASN B O 1
ATOM 5282 N N . SER B 1 139 ? -16.688 -34.344 -3.336 1 96.62 139 SER B N 1
ATOM 5283 C CA . SER B 1 139 ? -15.289 -34.344 -2.947 1 96.62 139 SER B CA 1
ATOM 5284 C C . SER B 1 139 ? -15.062 -33.562 -1.656 1 96.62 139 SER B C 1
ATOM 5286 O O . SER B 1 139 ? -15.898 -32.75 -1.269 1 96.62 139 SER B O 1
ATOM 5288 N N . THR B 1 140 ? -13.914 -33.844 -0.967 1 97.44 140 THR B N 1
ATOM 5289 C CA . THR B 1 140 ? -13.57 -33.062 0.219 1 97.44 140 THR B CA 1
ATOM 5290 C C . THR B 1 140 ? -13.25 -31.625 -0.155 1 97.44 140 THR B C 1
ATOM 5292 O O . THR B 1 140 ? -13.508 -30.703 0.624 1 97.44 140 THR B O 1
ATOM 5295 N N . LEU B 1 141 ? -12.711 -31.406 -1.354 1 98.38 141 LEU B N 1
ATOM 5296 C CA . LEU B 1 141 ? -12.492 -30.062 -1.846 1 98.38 141 LEU B CA 1
ATOM 5297 C C . LEU B 1 141 ? -13.805 -29.297 -1.966 1 98.38 141 LEU B C 1
ATOM 5299 O O . LEU B 1 141 ? -13.883 -28.125 -1.607 1 98.38 141 LEU B O 1
ATOM 5303 N N . GLY B 1 142 ? -14.789 -29.953 -2.484 1 98.38 142 GLY B N 1
ATOM 5304 C CA . GLY B 1 142 ? -16.109 -29.359 -2.531 1 98.38 142 GLY B CA 1
ATOM 5305 C C . GLY B 1 142 ? -16.656 -29 -1.159 1 98.38 142 GLY B C 1
ATOM 5306 O O . GLY B 1 142 ? -17.25 -27.922 -0.979 1 98.38 142 GLY B O 1
ATOM 5307 N N . LEU B 1 143 ? -16.516 -29.906 -0.201 1 98.56 143 LEU B N 1
ATOM 5308 C CA . LEU B 1 143 ? -16.938 -29.609 1.166 1 98.56 143 LEU B CA 1
ATOM 5309 C C . LEU B 1 143 ? -16.219 -28.375 1.695 1 98.56 143 LEU B C 1
ATOM 5311 O O . LEU B 1 143 ? -16.828 -27.516 2.328 1 98.56 143 LEU B O 1
ATOM 5315 N N . PHE B 1 144 ? -14.922 -28.328 1.446 1 98.75 144 PHE B N 1
ATOM 5316 C CA . PHE B 1 144 ? -14.125 -27.188 1.901 1 98.75 144 PHE B CA 1
ATOM 5317 C C . PHE B 1 144 ? -14.648 -25.891 1.303 1 98.75 144 PHE B C 1
ATOM 5319 O O . PHE B 1 144 ? -14.781 -24.875 2.006 1 98.75 144 PHE B O 1
ATOM 5326 N N . ARG B 1 145 ? -14.945 -25.859 -0.023 1 98.75 145 ARG B N 1
ATOM 5327 C CA . ARG B 1 145 ? -15.508 -24.672 -0.668 1 98.75 145 ARG B CA 1
ATOM 5328 C C . ARG B 1 145 ? -16.844 -24.297 -0.039 1 98.75 145 ARG B C 1
ATOM 5330 O O . ARG B 1 145 ? -17.125 -23.109 0.168 1 98.75 145 ARG B O 1
ATOM 5337 N N . GLY B 1 146 ? -17.656 -25.312 0.22 1 98.75 146 GLY B N 1
ATOM 5338 C CA . GLY B 1 146 ? -18.938 -25.047 0.874 1 98.75 146 GLY B CA 1
ATOM 5339 C C . GLY B 1 146 ? -18.781 -24.453 2.26 1 98.75 146 GLY B C 1
ATOM 5340 O O . GLY B 1 146 ? -19.578 -23.609 2.664 1 98.75 146 GLY B O 1
ATOM 5341 N N . LEU B 1 147 ? -17.797 -24.906 3.043 1 98.69 147 LEU B N 1
ATOM 5342 C CA . LEU B 1 147 ? -17.5 -24.344 4.352 1 98.69 147 LEU B CA 1
ATOM 5343 C C . LEU B 1 147 ? -17.188 -22.859 4.242 1 98.69 147 LEU B C 1
ATOM 5345 O O . LEU B 1 147 ? -17.641 -22.062 5.062 1 98.69 147 LEU B O 1
ATOM 5349 N N . THR B 1 148 ? -16.391 -22.516 3.215 1 97.88 148 THR B N 1
ATOM 5350 C CA . THR B 1 148 ? -16.047 -21.109 2.994 1 97.88 148 THR B CA 1
ATOM 5351 C C . THR B 1 148 ? -17.297 -20.266 2.758 1 97.88 148 THR B C 1
ATOM 5353 O O . THR B 1 148 ? -17.391 -19.141 3.25 1 97.88 148 THR B O 1
ATOM 5356 N N . THR B 1 149 ? -18.203 -20.812 2.039 1 98.06 149 THR B N 1
ATOM 5357 C CA . THR B 1 149 ? -19.469 -20.125 1.803 1 98.06 149 THR B CA 1
ATOM 5358 C C . THR B 1 149 ? -20.25 -19.984 3.104 1 98.06 149 THR B C 1
ATOM 5360 O O . THR B 1 149 ? -20.766 -18.906 3.412 1 98.06 149 THR B O 1
ATOM 5363 N N . PHE B 1 150 ? -20.344 -21.047 3.865 1 98.25 150 PHE B N 1
ATOM 5364 C CA . PHE B 1 150 ? -21.078 -21.031 5.117 1 98.25 150 PHE B CA 1
ATOM 5365 C C . PHE B 1 150 ? -20.547 -19.953 6.055 1 98.25 150 PHE B C 1
ATOM 5367 O O . PHE B 1 150 ? -21.312 -19.281 6.734 1 98.25 150 PHE B O 1
ATOM 5374 N N . GLU B 1 151 ? -19.266 -19.75 6.051 1 97.25 151 GLU B N 1
ATOM 5375 C CA . GLU B 1 151 ? -18.594 -18.797 6.934 1 97.25 151 GLU B CA 1
ATOM 5376 C C . GLU B 1 151 ? -19.016 -17.375 6.613 1 97.25 151 GLU B C 1
ATOM 5378 O O . GLU B 1 151 ? -18.906 -16.484 7.461 1 97.25 151 GLU B O 1
ATOM 5383 N N . GLN B 1 152 ? -19.516 -17.141 5.441 1 96.69 152 GLN B N 1
ATOM 5384 C CA . GLN B 1 152 ? -19.703 -15.766 4.965 1 96.69 152 GLN B CA 1
ATOM 5385 C C . GLN B 1 152 ? -21.125 -15.281 5.234 1 96.69 152 GLN B C 1
ATOM 5387 O O . GLN B 1 152 ? -21.422 -14.102 5.062 1 96.69 152 GLN B O 1
ATOM 5392 N N . VAL B 1 153 ? -22.031 -16.125 5.719 1 95.69 153 VAL B N 1
ATOM 5393 C CA . VAL B 1 153 ? -23.438 -15.758 5.781 1 95.69 153 VAL B CA 1
ATOM 5394 C C . VAL B 1 153 ? -23.734 -15.078 7.117 1 95.69 153 VAL B C 1
ATOM 5396 O O . VAL B 1 153 ? -24.844 -14.57 7.328 1 95.69 153 VAL B O 1
ATOM 5399 N N . TRP B 1 154 ? -22.781 -14.984 8 1 96.25 154 TRP B N 1
ATOM 5400 C CA . TRP B 1 154 ? -23.062 -14.562 9.367 1 96.25 154 TRP B CA 1
ATOM 5401 C C . TRP B 1 154 ? -22.469 -13.188 9.656 1 96.25 154 TRP B C 1
ATOM 5403 O O . TRP B 1 154 ? -21.359 -12.883 9.219 1 96.25 154 TRP B O 1
ATOM 5413 N N . TYR B 1 155 ? -23.156 -12.375 10.359 1 96.44 155 TYR B N 1
ATOM 5414 C CA . TYR B 1 155 ? -22.703 -11.117 10.945 1 96.44 155 TYR B CA 1
ATOM 5415 C C . TYR B 1 155 ? -22.781 -11.172 12.469 1 96.44 155 TYR B C 1
ATOM 5417 O O . TYR B 1 155 ? -23.391 -12.078 13.031 1 96.44 155 TYR B O 1
ATOM 5425 N N . GLU B 1 156 ? -22.109 -10.32 13.094 1 95.44 156 GLU B N 1
ATOM 5426 C CA . GLU B 1 156 ? -22.062 -10.305 14.555 1 95.44 156 GLU B CA 1
ATOM 5427 C C . GLU B 1 156 ? -22.844 -9.109 15.117 1 95.44 156 GLU B C 1
ATOM 5429 O O . GLU B 1 156 ? -22.766 -8 14.578 1 95.44 156 GLU B O 1
ATOM 5434 N N . TRP B 1 157 ? -23.672 -9.305 16.109 1 93.62 157 TRP B N 1
ATOM 5435 C CA . TRP B 1 157 ? -24.328 -8.25 16.875 1 93.62 157 TRP B CA 1
ATOM 5436 C C . TRP B 1 157 ? -24.484 -8.648 18.328 1 93.62 157 TRP B C 1
ATOM 5438 O O . TRP B 1 157 ? -25.203 -9.602 18.656 1 93.62 157 TRP B O 1
ATOM 5448 N N . ASN B 1 158 ? -23.797 -7.906 19.266 1 92.19 158 ASN B N 1
ATOM 5449 C CA . ASN B 1 158 ? -23.922 -8.078 20.703 1 92.19 158 ASN B CA 1
ATOM 5450 C C . ASN B 1 158 ? -23.703 -9.539 21.109 1 92.19 158 ASN B C 1
ATOM 5452 O O . ASN B 1 158 ? -24.531 -10.117 21.812 1 92.19 158 ASN B O 1
ATOM 5456 N N . GLY B 1 159 ? -22.75 -10.164 20.578 1 92.56 159 GLY B N 1
ATOM 5457 C CA . GLY B 1 159 ? -22.359 -11.5 20.984 1 92.56 159 GLY B CA 1
ATOM 5458 C C . GLY B 1 159 ? -23.062 -12.594 20.203 1 92.56 159 GLY B C 1
ATOM 5459 O O . GLY B 1 159 ? -22.781 -13.781 20.391 1 92.56 159 GLY B O 1
ATOM 5460 N N . ASN B 1 160 ? -23.953 -12.242 19.297 1 94.75 160 ASN B N 1
ATOM 5461 C CA . ASN B 1 160 ? -24.672 -13.219 18.469 1 94.75 160 ASN B CA 1
ATOM 5462 C C . ASN B 1 160 ? -24.141 -13.219 17.031 1 94.75 160 ASN B C 1
ATOM 5464 O O . ASN B 1 160 ? -23.953 -12.164 16.438 1 94.75 160 ASN B O 1
ATOM 5468 N N . SER B 1 161 ? -23.891 -14.391 16.547 1 96.5 161 SER B N 1
ATOM 5469 C CA . SER B 1 161 ? -23.719 -14.562 15.102 1 96.5 161 SER B CA 1
ATOM 5470 C C . SER B 1 161 ? -25.062 -14.82 14.422 1 96.5 161 SER B C 1
ATOM 5472 O O . SER B 1 161 ? -25.781 -15.75 14.789 1 96.5 161 SER B O 1
ATOM 5474 N N . TYR B 1 162 ? -25.406 -13.977 13.445 1 96.94 162 TYR B N 1
ATOM 5475 C CA . TYR B 1 162 ? -26.75 -14.07 12.898 1 96.94 162 TYR B CA 1
ATOM 5476 C C . TYR B 1 162 ? -26.75 -13.805 11.398 1 96.94 162 TYR B C 1
ATOM 5478 O O . TYR B 1 162 ? -25.766 -13.297 10.852 1 96.94 162 TYR B O 1
ATOM 5486 N N . THR B 1 163 ? -27.75 -14.258 10.734 1 96.75 163 THR B N 1
ATOM 5487 C CA . THR B 1 163 ? -28.125 -13.852 9.383 1 96.75 163 THR B CA 1
ATOM 5488 C C . THR B 1 163 ? -29.609 -13.445 9.328 1 96.75 163 THR B C 1
ATOM 5490 O O . THR B 1 163 ? -30.375 -13.797 10.219 1 96.75 163 THR B O 1
ATOM 5493 N N . LEU B 1 164 ? -29.953 -12.641 8.352 1 96 164 LEU B N 1
ATOM 5494 C CA . LEU B 1 164 ? -31.328 -12.188 8.219 1 96 164 LEU B CA 1
ATOM 5495 C C . LEU B 1 164 ? -32 -12.805 6.992 1 96 164 LEU B C 1
ATOM 5497 O O . LEU B 1 164 ? -33.125 -12.438 6.637 1 96 164 LEU B O 1
ATOM 5501 N N . GLU B 1 165 ? -31.266 -13.766 6.371 1 96.12 165 GLU B N 1
ATOM 5502 C CA . GLU B 1 165 ? -31.719 -14.125 5.031 1 96.12 165 GLU B CA 1
ATOM 5503 C C . GLU B 1 165 ? -31.953 -15.625 4.91 1 96.12 165 GLU B C 1
ATOM 5505 O O . GLU B 1 165 ? -31.875 -16.188 3.818 1 96.12 165 GLU B O 1
ATOM 5510 N N . ALA B 1 166 ? -32.125 -16.266 6.047 1 96.88 166 ALA B N 1
ATOM 5511 C CA . ALA B 1 166 ? -32.469 -17.688 5.98 1 96.88 166 ALA B CA 1
ATOM 5512 C C . ALA B 1 166 ? -33.906 -17.859 5.465 1 96.88 166 ALA B C 1
ATOM 5514 O O . ALA B 1 166 ? -34.75 -17 5.703 1 96.88 166 ALA B O 1
ATOM 5515 N N . PRO B 1 167 ? -34.219 -19.062 4.793 1 97.5 167 PRO B N 1
ATOM 5516 C CA . PRO B 1 167 ? -33.281 -20.156 4.504 1 97.5 167 PRO B CA 1
ATOM 5517 C C . PRO B 1 167 ? -32.375 -19.859 3.312 1 97.5 167 PRO B C 1
ATOM 5519 O O . PRO B 1 167 ? -32.656 -18.969 2.52 1 97.5 167 PRO B O 1
ATOM 5522 N N . PHE B 1 168 ? -31.281 -20.531 3.283 1 97.56 168 PHE B N 1
ATOM 5523 C CA . PHE B 1 168 ? -30.391 -20.531 2.123 1 97.56 168 PHE B CA 1
ATOM 5524 C C . PHE B 1 168 ? -30.406 -21.891 1.434 1 97.56 168 PHE B C 1
ATOM 5526 O O . PHE B 1 168 ? -30.312 -22.922 2.094 1 97.56 168 PHE B O 1
ATOM 5533 N N . ASN B 1 169 ? -30.578 -21.938 0.166 1 98.31 169 ASN B N 1
ATOM 5534 C CA . ASN B 1 169 ? -30.328 -23.078 -0.722 1 98.31 169 ASN B CA 1
ATOM 5535 C C . ASN B 1 169 ? -29.328 -22.719 -1.822 1 98.31 169 ASN B C 1
ATOM 5537 O O . ASN B 1 169 ? -29.656 -21.969 -2.738 1 98.31 169 ASN B O 1
ATOM 5541 N N . ILE B 1 170 ? -28.156 -23.266 -1.721 1 98.25 170 ILE B N 1
ATOM 5542 C CA . ILE B 1 170 ? -27.062 -22.906 -2.607 1 98.25 170 ILE B CA 1
ATOM 5543 C C . ILE B 1 170 ? -26.531 -24.141 -3.326 1 98.25 170 ILE B C 1
ATOM 5545 O O . ILE B 1 170 ? -26.25 -25.156 -2.689 1 98.25 170 ILE B O 1
ATOM 5549 N N . GLU B 1 171 ? -26.547 -24.203 -4.574 1 98.44 171 GLU B N 1
ATOM 5550 C CA . GLU B 1 171 ? -25.812 -25.125 -5.441 1 98.44 171 GLU B CA 1
ATOM 5551 C C . GLU B 1 171 ? -24.719 -24.391 -6.219 1 98.44 171 GLU B C 1
ATOM 5553 O O . GLU B 1 171 ? -25.016 -23.484 -7.008 1 98.44 171 GLU B O 1
ATOM 5558 N N . ASP B 1 172 ? -23.516 -24.781 -5.965 1 98.12 172 ASP B N 1
ATOM 5559 C CA . ASP B 1 172 ? -22.438 -23.938 -6.465 1 98.12 172 ASP B CA 1
ATOM 5560 C C . ASP B 1 172 ? -21.281 -24.797 -7.012 1 98.12 172 ASP B C 1
ATOM 5562 O O . ASP B 1 172 ? -21.062 -25.922 -6.547 1 98.12 172 ASP B O 1
ATOM 5566 N N . SER B 1 173 ? -20.672 -24.375 -8.055 1 97.69 173 SER B N 1
ATOM 5567 C CA . SER B 1 173 ? -19.469 -24.922 -8.68 1 97.69 173 SER B CA 1
ATOM 5568 C C . SER B 1 173 ? -18.781 -23.891 -9.562 1 97.69 173 SER B C 1
ATOM 5570 O O . SER B 1 173 ? -19.422 -22.938 -10.023 1 97.69 173 SER B O 1
ATOM 5572 N N . PRO B 1 174 ? -17.531 -24 -9.75 1 97.56 174 PRO B N 1
ATOM 5573 C CA . PRO B 1 174 ? -16.844 -22.969 -10.547 1 97.56 174 PRO B CA 1
ATOM 5574 C C . PRO B 1 174 ? -17.188 -23.062 -12.031 1 97.56 174 PRO B C 1
ATOM 5576 O O . PRO B 1 174 ? -17.375 -24.156 -12.562 1 97.56 174 PRO B O 1
ATOM 5579 N N . ALA B 1 175 ? -17.141 -21.906 -12.68 1 96.56 175 ALA B N 1
ATOM 5580 C CA . ALA B 1 175 ? -17.328 -21.828 -14.133 1 96.56 175 ALA B CA 1
ATOM 5581 C C . ALA B 1 175 ? -16.062 -22.297 -14.859 1 96.56 175 ALA B C 1
ATOM 5583 O O . ALA B 1 175 ? -16.156 -22.859 -15.953 1 96.56 175 ALA B O 1
ATOM 5584 N N . TYR B 1 176 ? -14.938 -22.109 -14.32 1 97.12 176 TYR B N 1
ATOM 5585 C CA . TYR B 1 176 ? -13.656 -22.484 -14.898 1 97.12 176 TYR B CA 1
ATOM 5586 C C . TYR B 1 176 ? -12.812 -23.266 -13.898 1 97.12 176 TYR B C 1
ATOM 5588 O O . TYR B 1 176 ? -12.875 -23 -12.688 1 97.12 176 TYR B O 1
ATOM 5596 N N . PRO B 1 177 ? -12.023 -24.141 -14.328 1 97.38 177 PRO B N 1
ATOM 5597 C CA . PRO B 1 177 ? -11.258 -24.969 -13.398 1 97.38 177 PRO B CA 1
ATOM 5598 C C . PRO B 1 177 ? -10.039 -24.25 -12.82 1 97.38 177 PRO B C 1
ATOM 5600 O O . PRO B 1 177 ? -9.5 -24.672 -11.797 1 97.38 177 PRO B O 1
ATOM 5603 N N . TYR B 1 178 ? -9.602 -23.172 -13.5 1 98.38 178 TYR B N 1
ATOM 5604 C CA . TYR B 1 178 ? -8.391 -22.484 -13.078 1 98.38 178 TYR B CA 1
ATOM 5605 C C . TYR B 1 178 ? -8.719 -21.094 -12.547 1 98.38 178 TYR B C 1
ATOM 5607 O O . TYR B 1 178 ? -9.312 -20.266 -13.258 1 98.38 178 TYR B O 1
ATOM 5615 N N . ARG B 1 179 ? -8.359 -20.766 -11.359 1 98.62 179 ARG B N 1
ATOM 5616 C CA . ARG B 1 179 ? -8.406 -19.469 -10.703 1 98.62 179 ARG B CA 1
ATOM 5617 C C . ARG B 1 179 ? -7.098 -19.188 -9.961 1 98.62 179 ARG B C 1
ATOM 5619 O O . ARG B 1 179 ? -6.859 -19.75 -8.883 1 98.62 179 ARG B O 1
ATOM 5626 N N . GLY B 1 180 ? -6.293 -18.266 -10.531 1 98.75 180 GLY B N 1
ATOM 5627 C CA . GLY B 1 180 ? -4.934 -18.172 -10.031 1 98.75 180 GLY B CA 1
ATOM 5628 C C . GLY B 1 180 ? -4.609 -16.797 -9.469 1 98.75 180 GLY B C 1
ATOM 5629 O O . GLY B 1 180 ? -5.355 -15.844 -9.672 1 98.75 180 GLY B O 1
ATOM 5630 N N . PHE B 1 181 ? -3.578 -16.719 -8.672 1 98.88 181 PHE B N 1
ATOM 5631 C CA . PHE B 1 181 ? -2.822 -15.547 -8.258 1 98.88 181 PHE B CA 1
ATOM 5632 C C . PHE B 1 181 ? -1.326 -15.773 -8.453 1 98.88 181 PHE B C 1
ATOM 5634 O O . PHE B 1 181 ? -0.766 -16.734 -7.934 1 98.88 181 PHE B O 1
ATOM 5641 N N . MET B 1 182 ? -0.7 -14.891 -9.258 1 98.94 182 MET B N 1
ATOM 5642 C CA . MET B 1 182 ? 0.743 -15.008 -9.453 1 98.94 182 MET B CA 1
ATOM 5643 C C . MET B 1 182 ? 1.495 -14.078 -8.508 1 98.94 182 MET B C 1
ATOM 5645 O O . MET B 1 182 ? 1.145 -12.906 -8.367 1 98.94 182 MET B O 1
ATOM 5649 N N . LEU B 1 183 ? 2.459 -14.586 -7.848 1 98.94 183 LEU B N 1
ATOM 5650 C CA . LEU B 1 183 ? 3.342 -13.812 -6.984 1 98.94 183 LEU B CA 1
ATOM 5651 C C . LEU B 1 183 ? 4.797 -13.984 -7.398 1 98.94 183 LEU B C 1
ATOM 5653 O O . LEU B 1 183 ? 5.301 -15.109 -7.465 1 98.94 183 LEU B O 1
ATOM 5657 N N . ASP B 1 184 ? 5.41 -12.938 -7.75 1 98.81 184 ASP B N 1
ATOM 5658 C CA . ASP B 1 184 ? 6.852 -12.906 -7.984 1 98.81 184 ASP B CA 1
ATOM 5659 C C . ASP B 1 184 ? 7.613 -12.711 -6.68 1 98.81 184 ASP B C 1
ATOM 5661 O O . ASP B 1 184 ? 7.383 -11.742 -5.957 1 98.81 184 ASP B O 1
ATOM 5665 N N . THR B 1 185 ? 8.539 -13.617 -6.359 1 98.81 185 THR B N 1
ATOM 5666 C CA . THR B 1 185 ? 9.312 -13.5 -5.125 1 98.81 185 THR B CA 1
ATOM 5667 C C . THR B 1 185 ? 10.797 -13.336 -5.434 1 98.81 185 THR B C 1
ATOM 5669 O O . THR B 1 185 ? 11.641 -13.516 -4.551 1 98.81 185 THR B O 1
ATOM 5672 N N . ALA B 1 186 ? 11.094 -13.078 -6.719 1 98.62 186 ALA B N 1
ATOM 5673 C CA . ALA B 1 186 ? 12.484 -12.953 -7.137 1 98.62 186 ALA B CA 1
ATOM 5674 C C . ALA B 1 186 ? 12.938 -11.5 -7.113 1 98.62 186 ALA B C 1
ATOM 5676 O O . ALA B 1 186 ? 14.062 -11.195 -6.711 1 98.62 186 ALA B O 1
ATOM 5677 N N . ARG B 1 187 ? 12.133 -10.609 -7.617 1 98.62 187 ARG B N 1
ATOM 5678 C CA . ARG B 1 187 ? 12.508 -9.195 -7.691 1 98.62 187 ARG B CA 1
ATOM 5679 C C . ARG B 1 187 ? 12.648 -8.594 -6.297 1 98.62 187 ARG B C 1
ATOM 5681 O O . ARG B 1 187 ? 13.516 -7.758 -6.062 1 98.62 187 ARG B O 1
ATOM 5688 N N . ASN B 1 188 ? 11.766 -8.984 -5.414 1 98.75 188 ASN B N 1
ATOM 5689 C CA . ASN B 1 188 ? 11.922 -8.797 -3.975 1 98.75 188 ASN B CA 1
ATOM 5690 C C . ASN B 1 188 ? 11.516 -10.047 -3.199 1 98.75 188 ASN B C 1
ATOM 5692 O O . ASN B 1 188 ? 10.555 -10.727 -3.561 1 98.75 188 ASN B O 1
ATOM 5696 N N . TYR B 1 189 ? 12.297 -10.383 -2.098 1 98.56 189 TYR B N 1
ATOM 5697 C CA . TYR B 1 189 ? 12.086 -11.594 -1.31 1 98.56 189 TYR B CA 1
ATOM 5698 C C . TYR B 1 189 ? 10.891 -11.43 -0.377 1 98.56 189 TYR B C 1
ATOM 5700 O O . TYR B 1 189 ? 10.672 -10.359 0.19 1 98.56 189 TYR B O 1
ATOM 5708 N N . PHE B 1 190 ? 10.094 -12.453 -0.222 1 98.88 190 PHE B N 1
ATOM 5709 C CA . PHE B 1 190 ? 8.992 -12.547 0.729 1 98.88 190 PHE B CA 1
ATOM 5710 C C . PHE B 1 190 ? 9.195 -13.719 1.684 1 98.88 190 PHE B C 1
ATOM 5712 O O . PHE B 1 190 ? 9.422 -14.852 1.249 1 98.88 190 PHE B O 1
ATOM 5719 N N . PRO B 1 191 ? 9.07 -13.508 2.957 1 98.56 191 PRO B N 1
ATOM 5720 C CA . PRO B 1 191 ? 9.18 -14.617 3.908 1 98.56 191 PRO B CA 1
ATOM 5721 C C . PRO B 1 191 ? 8.062 -15.641 3.758 1 98.56 191 PRO B C 1
ATOM 5723 O O . PRO B 1 191 ? 6.973 -15.305 3.287 1 98.56 191 PRO B O 1
ATOM 5726 N N . VAL B 1 192 ? 8.281 -16.859 4.195 1 98.81 192 VAL B N 1
ATOM 5727 C CA . VAL B 1 192 ? 7.336 -17.953 4.109 1 98.81 192 VAL B CA 1
ATOM 5728 C C . VAL B 1 192 ? 6.027 -17.578 4.797 1 98.81 192 VAL B C 1
ATOM 5730 O O . VAL B 1 192 ? 4.941 -17.906 4.312 1 98.81 192 VAL B O 1
ATOM 5733 N N . SER B 1 193 ? 6.105 -16.844 5.914 1 98.75 193 SER B N 1
ATOM 5734 C CA . SER B 1 193 ? 4.914 -16.438 6.66 1 98.75 193 SER B CA 1
ATOM 5735 C C . SER B 1 193 ? 3.998 -15.57 5.812 1 98.75 193 SER B C 1
ATOM 5737 O O . SER B 1 193 ? 2.773 -15.68 5.898 1 98.75 193 SER B O 1
ATOM 5739 N N . ASP B 1 194 ? 4.613 -14.664 5.004 1 98.75 194 ASP B N 1
ATOM 5740 C CA . ASP B 1 194 ? 3.826 -13.805 4.121 1 98.75 194 ASP B CA 1
ATOM 5741 C C . ASP B 1 194 ? 3.115 -14.625 3.051 1 98.75 194 ASP B C 1
ATOM 5743 O O . ASP B 1 194 ? 1.959 -14.359 2.719 1 98.75 194 ASP B O 1
ATOM 5747 N N . ILE B 1 195 ? 3.781 -15.562 2.467 1 98.94 195 ILE B N 1
ATOM 5748 C CA . ILE B 1 195 ? 3.213 -16.422 1.434 1 98.94 195 ILE B CA 1
ATOM 5749 C C . ILE B 1 195 ? 2.053 -17.234 2.012 1 98.94 195 ILE B C 1
ATOM 5751 O O . ILE B 1 195 ? 0.986 -17.312 1.4 1 98.94 195 ILE B O 1
ATOM 5755 N N . LYS B 1 196 ? 2.225 -17.781 3.232 1 98.88 196 LYS B N 1
ATOM 5756 C CA . LYS B 1 196 ? 1.17 -18.562 3.865 1 98.88 196 LYS B CA 1
ATOM 5757 C C . LYS B 1 196 ? -0.051 -17.703 4.172 1 98.88 196 LYS B C 1
ATOM 5759 O O . LYS B 1 196 ? -1.188 -18.141 3.99 1 98.88 196 LYS B O 1
ATOM 5764 N N . ARG B 1 197 ? 0.167 -16.438 4.641 1 98.81 197 ARG B N 1
ATOM 5765 C CA . ARG B 1 197 ? -0.939 -15.523 4.879 1 98.81 197 ARG B CA 1
ATOM 5766 C C . ARG B 1 197 ? -1.702 -15.234 3.59 1 98.81 197 ARG B C 1
ATOM 5768 O O . ARG B 1 197 ? -2.932 -15.148 3.596 1 98.81 197 ARG B O 1
ATOM 5775 N N . THR B 1 198 ? -0.968 -15.117 2.52 1 98.88 198 THR B N 1
ATOM 5776 C CA . THR B 1 198 ? -1.589 -14.922 1.214 1 98.88 198 THR B CA 1
ATOM 5777 C C . THR B 1 198 ? -2.424 -16.141 0.822 1 98.88 198 THR B C 1
ATOM 5779 O O . THR B 1 198 ? -3.527 -15.992 0.289 1 98.88 198 THR B O 1
ATOM 5782 N N . LEU B 1 199 ? -1.926 -17.312 1.123 1 98.94 199 LEU B N 1
ATOM 5783 C CA . LEU B 1 199 ? -2.652 -18.547 0.832 1 98.94 199 LEU B CA 1
ATOM 5784 C C . LEU B 1 199 ? -3.953 -18.609 1.626 1 98.94 199 LEU B C 1
ATOM 5786 O O . LEU B 1 199 ? -4.977 -19.062 1.113 1 98.94 199 LEU B O 1
ATOM 5790 N N . ASP B 1 200 ? -3.924 -18.172 2.869 1 98.88 200 ASP B N 1
ATOM 5791 C CA . ASP B 1 200 ? -5.156 -18.094 3.646 1 98.88 200 ASP B CA 1
ATOM 5792 C C . ASP B 1 200 ? -6.191 -17.219 2.943 1 98.88 200 ASP B C 1
ATOM 5794 O O . ASP B 1 200 ? -7.336 -17.625 2.748 1 98.88 200 ASP B O 1
ATOM 5798 N N . ALA B 1 201 ? -5.758 -16.047 2.551 1 98.88 201 ALA B N 1
ATOM 5799 C CA . ALA B 1 201 ? -6.664 -15.109 1.903 1 98.88 201 ALA B CA 1
ATOM 5800 C C . ALA B 1 201 ? -7.215 -15.68 0.6 1 98.88 201 ALA B C 1
ATOM 5802 O O . ALA B 1 201 ? -8.406 -15.547 0.309 1 98.88 201 ALA B O 1
ATOM 5803 N N . MET B 1 202 ? -6.336 -16.297 -0.198 1 98.94 202 MET B N 1
ATOM 5804 C CA . MET B 1 202 ? -6.762 -16.969 -1.429 1 98.94 202 MET B CA 1
ATOM 5805 C C . MET B 1 202 ? -7.879 -17.969 -1.151 1 98.94 202 MET B C 1
ATOM 5807 O O . MET B 1 202 ? -8.891 -17.984 -1.85 1 98.94 202 MET B O 1
ATOM 5811 N N . SER B 1 203 ? -7.703 -18.719 -0.108 1 98.81 203 SER B N 1
ATOM 5812 C CA . SER B 1 203 ? -8.656 -19.781 0.205 1 98.81 203 SER B CA 1
ATOM 5813 C C . SER B 1 203 ? -10.016 -19.219 0.594 1 98.81 203 SER B C 1
ATOM 5815 O O . SER B 1 203 ? -11.047 -19.828 0.322 1 98.81 203 SER B O 1
ATOM 5817 N N . TRP B 1 204 ? -10.031 -18.016 1.138 1 98.38 204 TRP B N 1
ATOM 5818 C CA . TRP B 1 204 ? -11.266 -17.406 1.618 1 98.38 204 TRP B CA 1
ATOM 5819 C C . TRP B 1 204 ? -12.133 -16.938 0.453 1 98.38 204 TRP B C 1
ATOM 5821 O O . TRP B 1 204 ? -13.312 -16.641 0.63 1 98.38 204 TRP B O 1
ATOM 5831 N N . VAL B 1 205 ? -11.531 -16.828 -0.767 1 98.56 205 VAL B N 1
ATOM 5832 C CA . VAL B 1 205 ? -12.312 -16.438 -1.936 1 98.56 205 VAL B CA 1
ATOM 5833 C C . VAL B 1 205 ? -12.203 -17.5 -3.02 1 98.56 205 VAL B C 1
ATOM 5835 O O . VAL B 1 205 ? -12.469 -17.234 -4.195 1 98.56 205 VAL B O 1
ATOM 5838 N N . LYS B 1 206 ? -11.703 -18.703 -2.652 1 98.69 206 LYS B N 1
ATOM 5839 C CA . LYS B 1 206 ? -11.742 -19.922 -3.451 1 98.69 206 LYS B CA 1
ATOM 5840 C C . LYS B 1 206 ? -10.797 -19.812 -4.648 1 98.69 206 LYS B C 1
ATOM 5842 O O . LYS B 1 206 ? -11.086 -20.375 -5.715 1 98.69 206 LYS B O 1
ATOM 5847 N N . ILE B 1 207 ? -9.773 -18.984 -4.574 1 98.88 207 ILE B N 1
ATOM 5848 C CA . ILE B 1 207 ? -8.672 -19.078 -5.527 1 98.88 207 ILE B CA 1
ATOM 5849 C C . ILE B 1 207 ? -7.945 -20.406 -5.359 1 98.88 207 ILE B C 1
ATOM 5851 O O . ILE B 1 207 ? -7.66 -20.828 -4.238 1 98.88 207 ILE B O 1
ATOM 5855 N N . ASN B 1 208 ? -7.652 -21.094 -6.457 1 98.81 208 ASN B N 1
ATOM 5856 C CA . ASN B 1 208 ? -7.227 -22.484 -6.277 1 98.81 208 ASN B CA 1
ATOM 5857 C C . ASN B 1 208 ? -5.816 -22.703 -6.824 1 98.81 208 ASN B C 1
ATOM 5859 O O . ASN B 1 208 ? -5.359 -23.844 -6.914 1 98.81 208 ASN B O 1
ATOM 5863 N N . THR B 1 209 ? -5.113 -21.641 -7.246 1 98.88 209 THR B N 1
ATOM 5864 C CA . THR B 1 209 ? -3.779 -21.828 -7.801 1 98.88 209 THR B CA 1
ATOM 5865 C C . THR B 1 209 ? -2.861 -20.672 -7.402 1 98.88 209 THR B C 1
ATOM 5867 O O . THR B 1 209 ? -3.176 -19.5 -7.652 1 98.88 209 THR B O 1
ATOM 5870 N N . LEU B 1 210 ? -1.805 -20.938 -6.727 1 98.94 210 LEU B N 1
ATOM 5871 C CA . LEU B 1 210 ? -0.686 -20.016 -6.621 1 98.94 210 LEU B CA 1
ATOM 5872 C C . LEU B 1 210 ? 0.307 -20.234 -7.762 1 98.94 210 LEU B C 1
ATOM 5874 O O . LEU B 1 210 ? 0.958 -21.266 -7.836 1 98.94 210 LEU B O 1
ATOM 5878 N N . HIS B 1 211 ? 0.275 -19.344 -8.703 1 98.94 211 HIS B N 1
ATOM 5879 C CA . HIS B 1 211 ? 1.334 -19.281 -9.703 1 98.94 211 HIS B CA 1
ATOM 5880 C C . HIS B 1 211 ? 2.574 -18.578 -9.148 1 98.94 211 HIS B C 1
ATOM 5882 O O . HIS B 1 211 ? 2.631 -17.344 -9.094 1 98.94 211 HIS B O 1
ATOM 5888 N N . TRP B 1 212 ? 3.549 -19.391 -8.742 1 98.94 212 TRP B N 1
ATOM 5889 C CA . TRP B 1 212 ? 4.699 -18.891 -8 1 98.94 212 TRP B CA 1
ATOM 5890 C C . TRP B 1 212 ? 5.871 -18.609 -8.938 1 98.94 212 TRP B C 1
ATOM 5892 O O . TRP B 1 212 ? 6.629 -19.516 -9.281 1 98.94 212 TRP B O 1
ATOM 5902 N N . HIS B 1 213 ? 6.004 -17.375 -9.391 1 98.88 213 HIS B N 1
ATOM 5903 C CA . HIS B 1 213 ? 7.184 -16.906 -10.109 1 98.88 213 HIS B CA 1
ATOM 5904 C C . HIS B 1 213 ? 8.375 -16.734 -9.172 1 98.88 213 HIS B C 1
ATOM 5906 O O . HIS B 1 213 ? 8.594 -15.648 -8.633 1 98.88 213 HIS B O 1
ATOM 5912 N N . ILE B 1 214 ? 9.234 -17.703 -9.062 1 98.56 214 ILE B N 1
ATOM 5913 C CA . ILE B 1 214 ? 10.094 -17.844 -7.891 1 98.56 214 ILE B CA 1
ATOM 5914 C C . ILE B 1 214 ? 11.461 -17.234 -8.18 1 98.56 214 ILE B C 1
ATOM 5916 O O . ILE B 1 214 ? 12.133 -16.734 -7.27 1 98.56 214 ILE B O 1
ATOM 5920 N N . VAL B 1 215 ? 11.938 -17.359 -9.43 1 98.56 215 VAL B N 1
ATOM 5921 C CA . VAL B 1 215 ? 13.266 -16.859 -9.789 1 98.56 215 VAL B CA 1
ATOM 5922 C C . VAL B 1 215 ? 13.156 -15.883 -10.953 1 98.56 215 VAL B C 1
ATOM 5924 O O . VAL B 1 215 ? 12.164 -15.891 -11.688 1 98.56 215 VAL B O 1
ATOM 5927 N N . ASP B 1 216 ? 14.078 -15.008 -11.055 1 98.62 216 ASP B N 1
ATOM 5928 C CA . ASP B 1 216 ? 14.211 -14.07 -12.164 1 98.62 216 ASP B CA 1
ATOM 5929 C C . ASP B 1 216 ? 15.633 -13.523 -12.25 1 98.62 216 ASP B C 1
ATOM 5931 O O . ASP B 1 216 ? 16.531 -14.008 -11.562 1 98.62 216 ASP B O 1
ATOM 5935 N N . SER B 1 217 ? 15.844 -12.586 -13.125 1 98.56 217 SER B N 1
ATOM 5936 C CA . SER B 1 217 ? 17.172 -12.039 -13.398 1 98.56 217 SER B CA 1
ATOM 5937 C C . SER B 1 217 ? 17.797 -11.461 -12.133 1 98.56 217 SER B C 1
ATOM 5939 O O . SER B 1 217 ? 19.016 -11.5 -11.961 1 98.56 217 SER B O 1
ATOM 5941 N N . GLN B 1 218 ? 17.016 -10.969 -11.211 1 98.44 218 GLN B N 1
ATOM 5942 C CA . GLN B 1 218 ? 17.5 -10.211 -10.062 1 98.44 218 GLN B CA 1
ATOM 5943 C C . GLN B 1 218 ? 17.984 -11.141 -8.953 1 98.44 218 GLN B C 1
ATOM 5945 O O . GLN B 1 218 ? 18.891 -10.797 -8.203 1 98.44 218 GLN B O 1
ATOM 5950 N N . SER B 1 219 ? 17.297 -12.312 -8.867 1 98.62 219 SER B N 1
ATOM 5951 C CA . SER B 1 219 ? 17.703 -13.234 -7.809 1 98.62 219 SER B CA 1
ATOM 5952 C C . SER B 1 219 ? 17.219 -14.648 -8.094 1 98.62 219 SER B C 1
ATOM 5954 O O . SER B 1 219 ? 16.312 -14.852 -8.906 1 98.62 219 SER B O 1
ATOM 5956 N N . PHE B 1 220 ? 17.891 -15.641 -7.531 1 98.81 220 PHE B N 1
ATOM 5957 C CA . PHE B 1 220 ? 17.531 -17.047 -7.566 1 98.81 220 PHE B CA 1
ATOM 5958 C C . PHE B 1 220 ? 17.375 -17.609 -6.152 1 98.81 220 PHE B C 1
ATOM 5960 O O . PHE B 1 220 ? 18.234 -18.359 -5.676 1 98.81 220 PHE B O 1
ATOM 5967 N N . PRO B 1 221 ? 16.234 -17.312 -5.512 1 98.75 221 PRO B N 1
ATOM 5968 C CA . PRO B 1 221 ? 16.078 -17.641 -4.09 1 98.75 221 PRO B CA 1
ATOM 5969 C C . PRO B 1 221 ? 15.711 -19.109 -3.855 1 98.75 221 PRO B C 1
ATOM 5971 O O . PRO B 1 221 ? 15.711 -19.562 -2.713 1 98.75 221 PRO B O 1
ATOM 5974 N N . LEU B 1 222 ? 15.422 -19.891 -4.863 1 98.94 222 LEU B N 1
ATOM 5975 C CA . LEU B 1 222 ? 14.984 -21.266 -4.719 1 98.94 222 LEU B CA 1
ATOM 5976 C C . LEU B 1 222 ? 16.188 -22.203 -4.566 1 98.94 222 LEU B C 1
ATOM 5978 O O . LEU B 1 222 ? 17.078 -22.219 -5.418 1 98.94 222 LEU B O 1
ATOM 5982 N N . GLN B 1 223 ? 16.25 -22.953 -3.516 1 98.75 223 GLN B N 1
ATOM 5983 C CA . GLN B 1 223 ? 17.219 -24.031 -3.41 1 98.75 223 GLN B CA 1
ATOM 5984 C C . GLN B 1 223 ? 16.781 -25.25 -4.227 1 98.75 223 GLN B C 1
ATOM 5986 O O . GLN B 1 223 ? 15.773 -25.891 -3.91 1 98.75 223 GLN B O 1
ATOM 5991 N N . VAL B 1 224 ? 17.5 -25.562 -5.27 1 98.81 224 VAL B N 1
ATOM 5992 C CA . VAL B 1 224 ? 17.172 -26.703 -6.137 1 98.81 224 VAL B CA 1
ATOM 5993 C C . VAL B 1 224 ? 18.141 -27.844 -5.855 1 98.81 224 VAL B C 1
ATOM 5995 O O . VAL B 1 224 ? 19.359 -27.672 -5.918 1 98.81 224 VAL B O 1
ATOM 5998 N N . PRO B 1 225 ? 17.609 -29.062 -5.547 1 98.38 225 PRO B N 1
ATOM 5999 C CA . PRO B 1 225 ? 18.5 -30.188 -5.336 1 98.38 225 PRO B CA 1
ATOM 6000 C C . PRO B 1 225 ? 19.453 -30.422 -6.508 1 98.38 225 PRO B C 1
ATOM 6002 O O . PRO B 1 225 ? 19.016 -30.422 -7.664 1 98.38 225 PRO B O 1
ATOM 6005 N N . GLY B 1 226 ? 20.719 -30.547 -6.195 1 98.38 226 GLY B N 1
ATOM 6006 C CA . GLY B 1 226 ? 21.719 -30.75 -7.238 1 98.38 226 GLY B CA 1
ATOM 6007 C C . GLY B 1 226 ? 22.25 -29.453 -7.82 1 98.38 226 GLY B C 1
ATOM 6008 O O . GLY B 1 226 ? 23.203 -29.469 -8.594 1 98.38 226 GLY B O 1
ATOM 6009 N N . PHE B 1 227 ? 21.641 -28.328 -7.523 1 98.69 227 PHE B N 1
ATOM 6010 C CA . PHE B 1 227 ? 22.031 -27.016 -8.039 1 98.69 227 PHE B CA 1
ATOM 6011 C C . PHE B 1 227 ? 22.016 -25.984 -6.926 1 98.69 227 PHE B C 1
ATOM 6013 O O . PHE B 1 227 ? 21.484 -24.891 -7.098 1 98.69 227 PHE B O 1
ATOM 6020 N N . LEU B 1 228 ? 22.547 -26.312 -5.797 1 98.31 228 LEU B N 1
ATOM 6021 C CA . LEU B 1 228 ? 22.469 -25.453 -4.621 1 98.31 228 LEU B CA 1
ATOM 6022 C C . LEU B 1 228 ? 23.266 -24.172 -4.832 1 98.31 228 LEU B C 1
ATOM 6024 O O . LEU B 1 228 ? 22.984 -23.156 -4.195 1 98.31 228 LEU B O 1
ATOM 6028 N N . GLU B 1 229 ? 24.25 -24.188 -5.754 1 98.19 229 GLU B N 1
ATOM 6029 C CA . GLU B 1 229 ? 25.094 -23.016 -6.02 1 98.19 229 GLU B CA 1
ATOM 6030 C C . GLU B 1 229 ? 24.266 -21.875 -6.59 1 98.19 229 GLU B C 1
ATOM 6032 O O . GLU B 1 229 ? 24.625 -20.703 -6.418 1 98.19 229 GLU B O 1
ATOM 6037 N N . LEU B 1 230 ? 23.141 -22.172 -7.242 1 98.75 230 LEU B N 1
ATOM 6038 C CA . LEU B 1 230 ? 22.297 -21.141 -7.832 1 98.75 230 LEU B CA 1
ATOM 6039 C C . LEU B 1 230 ? 21.75 -20.203 -6.758 1 98.75 230 LEU B C 1
ATOM 6041 O O . LEU B 1 230 ? 21.859 -18.984 -6.891 1 98.75 230 LEU B O 1
ATOM 6045 N N . SER B 1 231 ? 21.188 -20.766 -5.633 1 98.56 231 SER B N 1
ATOM 6046 C CA . SER B 1 231 ? 20.672 -19.938 -4.551 1 98.56 231 SER B CA 1
ATOM 6047 C C . SER B 1 231 ? 21.812 -19.391 -3.686 1 98.56 231 SER B C 1
ATOM 6049 O O . SER B 1 231 ? 21.719 -18.281 -3.168 1 98.56 231 SER B O 1
ATOM 6051 N N . GLU B 1 232 ? 22.891 -20.172 -3.545 1 98 232 GLU B N 1
ATOM 6052 C CA . GLU B 1 232 ? 24.016 -19.75 -2.732 1 98 232 GLU B CA 1
ATOM 6053 C C . GLU B 1 232 ? 24.641 -18.469 -3.279 1 98 232 GLU B C 1
ATOM 6055 O O . GLU B 1 232 ? 25.031 -17.578 -2.514 1 98 232 GLU B O 1
ATOM 6060 N N . LYS B 1 233 ? 24.688 -18.406 -4.621 1 97.81 233 LYS B N 1
ATOM 6061 C CA . LYS B 1 233 ? 25.375 -17.266 -5.242 1 97.81 233 LYS B CA 1
ATOM 6062 C C . LYS B 1 233 ? 24.375 -16.266 -5.812 1 97.81 233 LYS B C 1
ATOM 6064 O O . LYS B 1 233 ? 24.688 -15.094 -6 1 97.81 233 LYS B O 1
ATOM 6069 N N . GLY B 1 234 ? 23.141 -16.75 -6.09 1 97.94 234 GLY B N 1
ATOM 6070 C CA . GLY B 1 234 ? 22.203 -15.93 -6.855 1 97.94 234 GLY B CA 1
ATOM 6071 C C . GLY B 1 234 ? 21.109 -15.312 -6.008 1 97.94 234 GLY B C 1
ATOM 6072 O O . GLY B 1 234 ? 20.359 -14.461 -6.477 1 97.94 234 GLY B O 1
ATOM 6073 N N . ALA B 1 235 ? 20.938 -15.742 -4.707 1 98.19 235 ALA B N 1
ATOM 6074 C CA . ALA B 1 235 ? 19.984 -15.109 -3.807 1 98.19 235 ALA B CA 1
ATOM 6075 C C . ALA B 1 235 ? 20.531 -13.789 -3.268 1 98.19 235 ALA B C 1
ATOM 6077 O O . ALA B 1 235 ? 21.719 -13.516 -3.361 1 98.19 235 ALA B O 1
ATOM 6078 N N . TYR B 1 236 ? 19.703 -12.938 -2.736 1 97 236 TYR B N 1
ATOM 6079 C CA . TYR B 1 236 ? 20.141 -11.656 -2.186 1 97 236 TYR B CA 1
ATOM 6080 C C . TYR B 1 236 ? 21.062 -11.852 -0.991 1 97 236 TYR B C 1
ATOM 6082 O O . TYR B 1 236 ? 22.016 -11.094 -0.806 1 97 236 TYR B O 1
ATOM 6090 N N . ASN B 1 237 ? 20.766 -12.742 -0.155 1 94.12 237 ASN B N 1
ATOM 6091 C CA . ASN B 1 237 ? 21.562 -13.156 0.989 1 94.12 237 ASN B CA 1
ATOM 6092 C C . ASN B 1 237 ? 21.188 -14.562 1.461 1 94.12 237 ASN B C 1
ATOM 6094 O O . ASN B 1 237 ? 20.281 -15.18 0.909 1 94.12 237 ASN B O 1
ATOM 6098 N N . ALA B 1 238 ? 21.766 -15.055 2.471 1 92.94 238 ALA B N 1
ATOM 6099 C CA . ALA B 1 238 ? 21.625 -16.438 2.91 1 92.94 238 ALA B CA 1
ATOM 6100 C C . ALA B 1 238 ? 20.234 -16.672 3.52 1 92.94 238 ALA B C 1
ATOM 6102 O O . ALA B 1 238 ? 19.766 -17.812 3.57 1 92.94 238 ALA B O 1
ATOM 6103 N N . GLN B 1 239 ? 19.625 -15.602 3.951 1 93.5 239 GLN B N 1
ATOM 6104 C CA . GLN B 1 239 ? 18.312 -15.734 4.586 1 93.5 239 GLN B CA 1
ATOM 6105 C C . GLN B 1 239 ? 17.188 -15.578 3.572 1 93.5 239 GLN B C 1
ATOM 6107 O O . GLN B 1 239 ? 16.031 -15.922 3.852 1 93.5 239 GLN B O 1
ATOM 6112 N N . SER B 1 240 ? 17.516 -15.023 2.414 1 97.5 240 SER B N 1
ATOM 6113 C CA . SER B 1 240 ? 16.516 -14.812 1.371 1 97.5 240 SER B CA 1
ATOM 6114 C C . SER B 1 240 ? 16.469 -15.992 0.4 1 97.5 240 SER B C 1
ATOM 6116 O O . SER B 1 240 ? 16.656 -15.812 -0.807 1 97.5 240 SER B O 1
ATOM 6118 N N . VAL B 1 241 ? 16.281 -17.172 0.949 1 98.56 241 VAL B N 1
ATOM 6119 C CA . VAL B 1 241 ? 16.219 -18.406 0.172 1 98.56 241 VAL B CA 1
ATOM 6120 C C . VAL B 1 241 ? 15 -19.219 0.586 1 98.56 241 VAL B C 1
ATOM 6122 O O . VAL B 1 241 ? 14.492 -19.078 1.702 1 98.56 241 VAL B O 1
ATOM 6125 N N . TYR B 1 242 ? 14.469 -19.938 -0.317 1 98.88 242 TYR B N 1
ATOM 6126 C CA . TYR B 1 242 ? 13.453 -20.938 -0.042 1 98.88 242 TYR B CA 1
ATOM 6127 C C . TYR B 1 242 ? 14.047 -22.344 -0.1 1 98.88 242 TYR B C 1
ATOM 6129 O O . TYR B 1 242 ? 14.336 -22.859 -1.183 1 98.88 242 TYR B O 1
ATOM 6137 N N . THR B 1 243 ? 14.219 -22.953 1.001 1 98.75 243 THR B N 1
ATOM 6138 C CA . THR B 1 243 ? 14.758 -24.312 1.096 1 98.75 243 THR B CA 1
ATOM 6139 C C . THR B 1 243 ? 13.727 -25.344 0.633 1 98.75 243 THR B C 1
ATOM 6141 O O . THR B 1 243 ? 12.555 -25.016 0.461 1 98.75 243 THR B O 1
ATOM 6144 N N . ALA B 1 244 ? 14.18 -26.609 0.377 1 98.5 244 ALA B N 1
ATOM 6145 C CA . ALA B 1 244 ? 13.266 -27.688 0.032 1 98.5 244 ALA B CA 1
ATOM 6146 C C . ALA B 1 244 ? 12.18 -27.844 1.094 1 98.5 244 ALA B C 1
ATOM 6148 O O . ALA B 1 244 ? 11.016 -28.094 0.77 1 98.5 244 ALA B O 1
ATOM 6149 N N . SER B 1 245 ? 12.594 -27.672 2.311 1 98.56 245 SER B N 1
ATOM 6150 C CA . SER B 1 245 ? 11.641 -27.766 3.41 1 98.56 245 SER B CA 1
ATOM 6151 C C . SER B 1 245 ? 10.633 -26.625 3.365 1 98.56 245 SER B C 1
ATOM 6153 O O . SER B 1 245 ? 9.445 -26.828 3.629 1 98.56 245 SER B O 1
ATOM 6155 N N . ASP B 1 246 ? 11.133 -25.391 3.08 1 98.81 246 ASP B N 1
ATOM 6156 C CA . ASP B 1 246 ? 10.227 -24.25 2.924 1 98.81 246 ASP B CA 1
ATOM 6157 C C . ASP B 1 246 ? 9.195 -24.516 1.83 1 98.81 246 ASP B C 1
ATOM 6159 O O . ASP B 1 246 ? 8 -24.297 2.029 1 98.81 246 ASP B O 1
ATOM 6163 N N . VAL B 1 247 ? 9.648 -25 0.706 1 98.88 247 VAL B N 1
ATOM 6164 C CA . VAL B 1 247 ? 8.781 -25.266 -0.438 1 98.88 247 VAL B CA 1
ATOM 6165 C C . VAL B 1 247 ? 7.758 -26.344 -0.075 1 98.88 247 VAL B C 1
ATOM 6167 O O . VAL B 1 247 ? 6.562 -26.188 -0.341 1 98.88 247 VAL B O 1
ATOM 6170 N N . LYS B 1 248 ? 8.203 -27.422 0.534 1 98.81 248 LYS B N 1
ATOM 6171 C CA . LYS B 1 248 ? 7.289 -28.484 0.964 1 98.81 248 LYS B CA 1
ATOM 6172 C C . LYS B 1 248 ? 6.215 -27.922 1.897 1 98.81 248 LYS B C 1
ATOM 6174 O O . LYS B 1 248 ? 5.039 -28.281 1.775 1 98.81 248 LYS B O 1
ATOM 6179 N N . GLY B 1 249 ? 6.691 -27.125 2.871 1 98.88 249 GLY B N 1
ATOM 6180 C CA . GLY B 1 249 ? 5.75 -26.5 3.793 1 98.88 249 GLY B CA 1
ATOM 6181 C C . GLY B 1 249 ? 4.707 -25.641 3.1 1 98.88 249 GLY B C 1
ATOM 6182 O O . GLY B 1 249 ? 3.521 -25.719 3.43 1 98.88 249 GLY B O 1
ATOM 6183 N N . ILE B 1 250 ? 5.102 -24.844 2.117 1 98.94 250 ILE B N 1
ATOM 6184 C CA . ILE B 1 250 ? 4.199 -23.969 1.375 1 98.94 250 ILE B CA 1
ATOM 6185 C C . ILE B 1 250 ? 3.234 -24.797 0.543 1 98.94 250 ILE B C 1
ATOM 6187 O O . ILE B 1 250 ? 2.027 -24.547 0.535 1 98.94 250 ILE B O 1
ATOM 6191 N N . VAL B 1 251 ? 3.723 -25.844 -0.125 1 98.94 251 VAL B N 1
ATOM 6192 C CA . VAL B 1 251 ? 2.922 -26.703 -0.996 1 98.94 251 VAL B CA 1
ATOM 6193 C C . VAL B 1 251 ? 1.883 -27.453 -0.168 1 98.94 251 VAL B C 1
ATOM 6195 O O . VAL B 1 251 ? 0.707 -27.516 -0.537 1 98.94 251 VAL B O 1
ATOM 6198 N N . ASP B 1 252 ? 2.299 -28.016 1.01 1 98.88 252 ASP B N 1
ATOM 6199 C CA . ASP B 1 252 ? 1.382 -28.734 1.894 1 98.88 252 ASP B CA 1
ATOM 6200 C C . ASP B 1 252 ? 0.314 -27.797 2.449 1 98.88 252 ASP B C 1
ATOM 6202 O O . ASP B 1 252 ? -0.866 -28.141 2.5 1 98.88 252 ASP B O 1
ATOM 6206 N N . TYR B 1 253 ? 0.816 -26.656 2.871 1 98.88 253 TYR B N 1
ATOM 6207 C CA . TYR B 1 253 ? -0.088 -25.656 3.43 1 98.88 253 TYR B CA 1
ATOM 6208 C C . TYR B 1 253 ? -1.138 -25.234 2.406 1 98.88 253 TYR B C 1
ATOM 6210 O O . TYR B 1 253 ? -2.324 -25.141 2.729 1 98.88 253 TYR B O 1
ATOM 6218 N N . ALA B 1 254 ? -0.71 -24.984 1.198 1 98.94 254 ALA B N 1
ATOM 6219 C CA . ALA B 1 254 ? -1.591 -24.594 0.104 1 98.94 254 ALA B CA 1
ATOM 6220 C C . ALA B 1 254 ? -2.598 -25.688 -0.22 1 98.94 254 ALA B C 1
ATOM 6222 O O . ALA B 1 254 ? -3.801 -25.438 -0.304 1 98.94 254 ALA B O 1
ATOM 6223 N N . ALA B 1 255 ? -2.156 -26.875 -0.342 1 98.94 255 ALA B N 1
ATOM 6224 C CA . ALA B 1 255 ? -3.01 -28 -0.726 1 98.94 255 ALA B CA 1
ATOM 6225 C C . ALA B 1 255 ? -4.113 -28.234 0.305 1 98.94 255 ALA B C 1
ATOM 6227 O O . ALA B 1 255 ? -5.262 -28.484 -0.055 1 98.94 255 ALA B O 1
ATOM 6228 N N . ALA B 1 256 ? -3.74 -28.109 1.531 1 98.88 256 ALA B N 1
ATOM 6229 C CA . ALA B 1 256 ? -4.711 -28.281 2.607 1 98.88 256 ALA B CA 1
ATOM 6230 C C . ALA B 1 256 ? -5.781 -27.203 2.562 1 98.88 256 ALA B C 1
ATOM 6232 O O . ALA B 1 256 ? -6.832 -27.328 3.193 1 98.88 256 ALA B O 1
ATOM 6233 N N . ARG B 1 257 ? -5.535 -26.219 1.796 1 98.81 257 ARG B N 1
ATOM 6234 C CA . ARG B 1 257 ? -6.477 -25.109 1.649 1 98.81 257 ARG B CA 1
ATOM 6235 C C . ARG B 1 257 ? -7.07 -25.078 0.244 1 98.81 257 ARG B C 1
ATOM 6237 O O . ARG B 1 257 ? -7.594 -24.047 -0.19 1 98.81 257 ARG B O 1
ATOM 6244 N N . GLY B 1 258 ? -6.926 -26.188 -0.454 1 98.75 258 GLY B N 1
ATOM 6245 C CA . GLY B 1 258 ? -7.531 -26.328 -1.769 1 98.75 258 GLY B CA 1
ATOM 6246 C C . GLY B 1 258 ? -6.793 -25.562 -2.852 1 98.75 258 GLY B C 1
ATOM 6247 O O . GLY B 1 258 ? -7.391 -25.156 -3.852 1 98.75 258 GLY B O 1
ATOM 6248 N N . ILE B 1 259 ? -5.504 -25.297 -2.686 1 98.94 259 ILE B N 1
ATOM 6249 C CA . ILE B 1 259 ? -4.723 -24.484 -3.611 1 98.94 259 ILE B CA 1
ATOM 6250 C C . ILE B 1 259 ? -3.549 -25.297 -4.148 1 98.94 259 ILE B C 1
ATOM 6252 O O . ILE B 1 259 ? -2.811 -25.922 -3.379 1 98.94 259 ILE B O 1
ATOM 6256 N N . ASP B 1 260 ? -3.465 -25.359 -5.449 1 98.88 260 ASP B N 1
ATOM 6257 C CA . ASP B 1 260 ? -2.311 -25.922 -6.133 1 98.88 260 ASP B CA 1
ATOM 6258 C C . ASP B 1 260 ? -1.208 -24.891 -6.316 1 98.88 260 ASP B C 1
ATOM 6260 O O . ASP B 1 260 ? -1.49 -23.703 -6.543 1 98.88 260 ASP B O 1
ATOM 6264 N N . VAL B 1 261 ? 0.071 -25.297 -6.164 1 98.94 261 VAL B N 1
ATOM 6265 C CA . VAL B 1 261 ? 1.189 -24.375 -6.383 1 98.94 261 VAL B CA 1
ATOM 6266 C C . VAL B 1 261 ? 1.892 -24.734 -7.691 1 98.94 261 VAL B C 1
ATOM 6268 O O . VAL B 1 261 ? 2.543 -25.781 -7.793 1 98.94 261 VAL B O 1
ATOM 6271 N N . ILE B 1 262 ? 1.738 -23.891 -8.648 1 98.88 262 ILE B N 1
ATOM 6272 C CA . ILE B 1 262 ? 2.443 -24.031 -9.922 1 98.88 262 ILE B CA 1
ATOM 6273 C C . ILE B 1 262 ? 3.664 -23.109 -9.938 1 98.88 262 ILE B C 1
ATOM 6275 O O . ILE B 1 262 ? 3.529 -21.891 -9.984 1 98.88 262 ILE B O 1
ATOM 6279 N N . ALA B 1 263 ? 4.84 -23.719 -9.945 1 98.81 263 ALA B N 1
ATOM 6280 C CA . ALA B 1 263 ? 6.074 -22.938 -9.969 1 98.81 263 ALA B CA 1
ATOM 6281 C C . ALA B 1 263 ? 6.449 -22.531 -11.391 1 98.81 263 ALA B C 1
ATOM 6283 O O . ALA B 1 263 ? 6.098 -23.234 -12.352 1 98.81 263 ALA B O 1
ATOM 6284 N N . GLU B 1 264 ? 7.102 -21.422 -11.461 1 98.81 264 GLU B N 1
ATOM 6285 C CA . GLU B 1 264 ? 7.672 -20.984 -12.727 1 98.81 264 GLU B CA 1
ATOM 6286 C C . GLU B 1 264 ? 9.148 -20.625 -12.578 1 98.81 264 GLU B C 1
ATOM 6288 O O . GLU B 1 264 ? 9.516 -19.844 -11.695 1 98.81 264 GLU B O 1
ATOM 6293 N N . ILE B 1 265 ? 9.93 -21.234 -13.367 1 98.62 265 ILE B N 1
ATOM 6294 C CA . ILE B 1 265 ? 11.289 -20.781 -13.68 1 98.62 265 ILE B CA 1
ATOM 6295 C C . ILE B 1 265 ? 11.344 -20.297 -15.125 1 98.62 265 ILE B C 1
ATOM 6297 O O . ILE B 1 265 ? 11.375 -21.109 -16.062 1 98.62 265 ILE B O 1
ATOM 6301 N N . ASP B 1 266 ? 11.391 -19.031 -15.258 1 98.19 266 ASP B N 1
ATOM 6302 C CA . ASP B 1 266 ? 11.312 -18.406 -16.578 1 98.19 266 ASP B CA 1
ATOM 6303 C C . ASP B 1 266 ? 12.594 -18.641 -17.375 1 98.19 266 ASP B C 1
ATOM 6305 O O . ASP B 1 266 ? 13.695 -18.375 -16.875 1 98.19 266 ASP B O 1
ATOM 6309 N N . THR B 1 267 ? 12.484 -19.188 -18.578 1 98.31 267 THR B N 1
ATOM 6310 C CA . THR B 1 267 ? 13.562 -19.469 -19.516 1 98.31 267 THR B CA 1
ATOM 6311 C C . THR B 1 267 ? 13.109 -19.172 -20.953 1 98.31 267 THR B C 1
ATOM 6313 O O . THR B 1 267 ? 11.914 -19.234 -21.25 1 98.31 267 THR B O 1
ATOM 6316 N N . PRO B 1 268 ? 13.945 -18.875 -21.891 1 98.38 268 PRO B N 1
ATOM 6317 C CA . PRO B 1 268 ? 15.375 -18.688 -21.625 1 98.38 268 PRO B CA 1
ATOM 6318 C C . PRO B 1 268 ? 15.695 -17.281 -21.109 1 98.38 268 PRO B C 1
ATOM 6320 O O . PRO B 1 268 ? 16.828 -17.016 -20.703 1 98.38 268 PRO B O 1
ATOM 6323 N N . GLY B 1 269 ? 14.711 -16.297 -21.203 1 97.94 269 GLY B N 1
ATOM 6324 C CA . GLY B 1 269 ? 14.906 -14.961 -20.688 1 97.94 269 GLY B CA 1
ATOM 6325 C C . GLY B 1 269 ? 14.867 -14.898 -19.172 1 97.94 269 GLY B C 1
ATOM 6326 O O . GLY B 1 269 ? 14.648 -15.914 -18.5 1 97.94 269 GLY B O 1
ATOM 6327 N N . HIS B 1 270 ? 15.156 -13.773 -18.594 1 97.81 270 HIS B N 1
ATOM 6328 C CA . HIS B 1 270 ? 14.992 -13.516 -17.156 1 97.81 270 HIS B CA 1
ATOM 6329 C C . HIS B 1 270 ? 15.859 -14.445 -16.328 1 97.81 270 HIS B C 1
ATOM 6331 O O . HIS B 1 270 ? 15.414 -14.977 -15.312 1 97.81 270 HIS B O 1
ATOM 6337 N N . THR B 1 271 ? 17.109 -14.734 -16.781 1 98.56 271 THR B N 1
ATOM 6338 C CA . THR B 1 271 ? 17.922 -15.773 -16.125 1 98.56 271 THR B CA 1
ATOM 6339 C C . THR B 1 271 ? 19.297 -15.234 -15.75 1 98.56 271 THR B C 1
ATOM 6341 O O . THR B 1 271 ? 20.219 -16 -15.516 1 98.56 271 THR B O 1
ATOM 6344 N N . SER B 1 272 ? 19.406 -13.891 -15.664 1 98.62 272 SER B N 1
ATOM 6345 C CA . SER B 1 272 ? 20.703 -13.273 -15.406 1 98.62 272 SER B CA 1
ATOM 6346 C C . SER B 1 272 ? 21.328 -13.805 -14.117 1 98.62 272 SER B C 1
ATOM 6348 O O . SER B 1 272 ? 22.547 -13.984 -14.031 1 98.62 272 SER B O 1
ATOM 6350 N N . ALA B 1 273 ? 20.578 -14.109 -13.133 1 98.62 273 ALA B N 1
ATOM 6351 C CA . ALA B 1 273 ? 21.062 -14.539 -11.82 1 98.62 273 ALA B CA 1
ATOM 6352 C C . ALA B 1 273 ? 21.859 -15.836 -11.93 1 98.62 273 ALA B C 1
ATOM 6354 O O . ALA B 1 273 ? 22.734 -16.094 -11.109 1 98.62 273 ALA B O 1
ATOM 6355 N N . ILE B 1 274 ? 21.609 -16.641 -12.914 1 98.88 274 ILE B N 1
ATOM 6356 C CA . ILE B 1 274 ? 22.266 -17.922 -13.117 1 98.88 274 ILE B CA 1
ATOM 6357 C C . ILE B 1 274 ? 23.75 -17.703 -13.422 1 98.88 274 ILE B C 1
ATOM 6359 O O . ILE B 1 274 ? 24.594 -18.531 -13.078 1 98.88 274 ILE B O 1
ATOM 6363 N N . ALA B 1 275 ? 24.125 -16.547 -13.977 1 98.69 275 ALA B N 1
ATOM 6364 C CA . ALA B 1 275 ? 25.5 -16.25 -14.375 1 98.69 275 ALA B CA 1
ATOM 6365 C C . ALA B 1 275 ? 26.422 -16.219 -13.164 1 98.69 275 ALA B C 1
ATOM 6367 O O . ALA B 1 275 ? 27.641 -16.391 -13.289 1 98.69 275 ALA B O 1
ATOM 6368 N N . LYS B 1 276 ? 25.844 -15.961 -11.984 1 97.94 276 LYS B N 1
ATOM 6369 C CA . LYS B 1 276 ? 26.656 -15.859 -10.781 1 97.94 276 LYS B CA 1
ATOM 6370 C C . LYS B 1 276 ? 27.344 -17.188 -10.453 1 97.94 276 LYS B C 1
ATOM 6372 O O . LYS B 1 276 ? 28.406 -17.203 -9.836 1 97.94 276 LYS B O 1
ATOM 6377 N N . SER B 1 277 ? 26.734 -18.312 -10.867 1 98.12 277 SER B N 1
ATOM 6378 C CA . SER B 1 277 ? 27.312 -19.625 -10.594 1 98.12 277 SER B CA 1
ATOM 6379 C C . SER B 1 277 ? 27.672 -20.344 -11.891 1 98.12 277 SER B C 1
ATOM 6381 O O . SER B 1 277 ? 28.594 -21.172 -11.914 1 98.12 277 SER B O 1
ATOM 6383 N N . PHE B 1 278 ? 26.953 -20.062 -12.922 1 98.5 278 PHE B N 1
ATOM 6384 C CA . PHE B 1 278 ? 27.141 -20.75 -14.203 1 98.5 278 PHE B CA 1
ATOM 6385 C C . PHE B 1 278 ? 27.234 -19.734 -15.344 1 98.5 278 PHE B C 1
ATOM 6387 O O . PHE B 1 278 ? 26.406 -19.75 -16.25 1 98.5 278 PHE B O 1
ATOM 6394 N N . PRO B 1 279 ? 28.281 -18.969 -15.383 1 98.38 279 PRO B N 1
ATOM 6395 C CA . PRO B 1 279 ? 28.391 -17.906 -16.391 1 98.38 279 PRO B CA 1
ATOM 6396 C C . PRO B 1 279 ? 28.453 -18.453 -17.812 1 98.38 279 PRO B C 1
ATOM 6398 O O . PRO B 1 279 ? 28.062 -17.766 -18.766 1 98.38 279 PRO B O 1
ATOM 6401 N N . GLU B 1 280 ? 28.922 -19.734 -17.984 1 98.19 280 GLU B N 1
ATOM 6402 C CA . GLU B 1 280 ? 29.078 -20.328 -19.297 1 98.19 280 GLU B CA 1
ATOM 6403 C C . GLU B 1 280 ? 27.734 -20.5 -20 1 98.19 280 GLU B C 1
ATOM 6405 O O . GLU B 1 280 ? 27.672 -20.625 -21.219 1 98.19 280 GLU B O 1
ATOM 6410 N N . HIS B 1 281 ? 26.641 -20.469 -19.219 1 98.75 281 HIS B N 1
ATOM 6411 C CA . HIS B 1 281 ? 25.328 -20.766 -19.797 1 98.75 281 HIS B CA 1
ATOM 6412 C C . HIS B 1 281 ? 24.562 -19.484 -20.125 1 98.75 281 HIS B C 1
ATOM 6414 O O . HIS B 1 281 ? 23.453 -19.531 -20.641 1 98.75 281 HIS B O 1
ATOM 6420 N N . ILE B 1 282 ? 25.078 -18.281 -19.875 1 98.88 282 ILE B N 1
ATOM 6421 C CA . ILE B 1 282 ? 24.297 -17.047 -19.969 1 98.88 282 ILE B CA 1
ATOM 6422 C C . ILE B 1 282 ? 24.922 -16.141 -21.016 1 98.88 282 ILE B C 1
ATOM 6424 O O . ILE B 1 282 ? 26.125 -15.891 -21.016 1 98.88 282 ILE B O 1
ATOM 6428 N N . ALA B 1 283 ? 24.109 -15.68 -21.891 1 98.62 283 ALA B N 1
ATOM 6429 C CA . ALA B 1 283 ? 24.469 -14.664 -22.859 1 98.62 283 ALA B CA 1
ATOM 6430 C C . ALA B 1 283 ? 24.25 -13.258 -22.297 1 98.62 283 ALA B C 1
ATOM 6432 O O . ALA B 1 283 ? 23.281 -13.016 -21.594 1 98.62 283 ALA B O 1
ATOM 6433 N N . CYS B 1 284 ? 25.156 -12.297 -22.594 1 97.81 284 CYS B N 1
ATOM 6434 C CA . CYS B 1 284 ? 25.109 -10.859 -22.328 1 97.81 284 CYS B CA 1
ATOM 6435 C C . CYS B 1 284 ? 24.859 -10.586 -20.844 1 97.81 284 CYS B C 1
ATOM 6437 O O . CYS B 1 284 ? 24.062 -9.727 -20.5 1 97.81 284 CYS B O 1
ATOM 6439 N N . PRO B 1 285 ? 25.422 -11.352 -19.922 1 97.62 285 PRO B N 1
ATOM 6440 C CA . PRO B 1 285 ? 25.172 -11.094 -18.5 1 97.62 285 PRO B CA 1
ATOM 6441 C C . PRO B 1 285 ? 25.531 -9.664 -18.094 1 97.62 285 PRO B C 1
ATOM 6443 O O . PRO B 1 285 ? 26.672 -9.227 -18.281 1 97.62 285 PRO B O 1
ATOM 6446 N N . GLU B 1 286 ? 24.5 -8.922 -17.578 1 96.5 286 GLU B N 1
ATOM 6447 C CA . GLU B 1 286 ? 24.641 -7.57 -17.031 1 96.5 286 GLU B CA 1
ATOM 6448 C C . GLU B 1 286 ? 25.172 -6.605 -18.078 1 96.5 286 GLU B C 1
ATOM 6450 O O . GLU B 1 286 ? 25.906 -5.668 -17.75 1 96.5 286 GLU B O 1
ATOM 6455 N N . ALA B 1 287 ? 24.906 -6.953 -19.312 1 97 287 ALA B N 1
ATOM 6456 C CA . ALA B 1 287 ? 25.312 -6.082 -20.422 1 97 287 ALA B CA 1
ATOM 6457 C C . ALA B 1 287 ? 24.703 -4.688 -20.266 1 97 287 ALA B C 1
ATOM 6459 O O . ALA B 1 287 ? 23.609 -4.535 -19.719 1 97 287 ALA B O 1
ATOM 6460 N N . SER B 1 288 ? 25.422 -3.676 -20.781 1 94.56 288 SER B N 1
ATOM 6461 C CA . SER B 1 288 ? 25.047 -2.268 -20.719 1 94.56 288 SER B CA 1
ATOM 6462 C C . SER B 1 288 ? 25.141 -1.602 -22.078 1 94.56 288 SER B C 1
ATOM 6464 O O . SER B 1 288 ? 26.016 -1.938 -22.891 1 94.56 288 SER B O 1
ATOM 6466 N N . PRO B 1 289 ? 24.25 -0.578 -22.328 1 96.38 289 PRO B N 1
ATOM 6467 C CA . PRO B 1 289 ? 23.062 -0.215 -21.562 1 96.38 289 PRO B CA 1
ATOM 6468 C C . PRO B 1 289 ? 22 -1.319 -21.562 1 96.38 289 PRO B C 1
ATOM 6470 O O . PRO B 1 289 ? 21.672 -1.872 -22.609 1 96.38 289 PRO B O 1
ATOM 6473 N N . TRP B 1 290 ? 21.469 -1.569 -20.406 1 97.31 290 TRP B N 1
ATOM 6474 C CA . TRP B 1 290 ? 20.641 -2.756 -20.25 1 97.31 290 TRP B CA 1
ATOM 6475 C C . TRP B 1 290 ? 19.422 -2.697 -21.172 1 97.31 290 TRP B C 1
ATOM 6477 O O . TRP B 1 290 ? 18.922 -3.732 -21.609 1 97.31 290 TRP B O 1
ATOM 6487 N N . THR B 1 291 ? 19.031 -1.506 -21.562 1 96.06 291 THR B N 1
ATOM 6488 C CA . THR B 1 291 ? 17.844 -1.318 -22.391 1 96.06 291 THR B CA 1
ATOM 6489 C C . THR B 1 291 ? 18.047 -1.934 -23.781 1 96.06 291 THR B C 1
ATOM 6491 O O . THR B 1 291 ? 17.078 -2.172 -24.5 1 96.06 291 THR B O 1
ATOM 6494 N N . GLN B 1 292 ? 19.266 -2.242 -24.172 1 96.56 292 GLN B N 1
ATOM 6495 C CA . GLN B 1 292 ? 19.562 -2.857 -25.453 1 96.56 292 GLN B CA 1
ATOM 6496 C C . GLN B 1 292 ? 19.578 -4.379 -25.359 1 96.56 292 GLN B C 1
ATOM 6498 O O . GLN B 1 292 ? 19.531 -5.078 -26.375 1 96.56 292 GLN B O 1
ATOM 6503 N N . PHE B 1 293 ? 19.594 -4.883 -24.125 1 97.5 293 PHE B N 1
ATOM 6504 C CA . PHE B 1 293 ? 19.891 -6.301 -23.953 1 97.5 293 PHE B CA 1
ATOM 6505 C C . PHE B 1 293 ? 18.812 -6.977 -23.109 1 97.5 293 PHE B C 1
ATOM 6507 O O . PHE B 1 293 ? 18.797 -8.203 -22.984 1 97.5 293 PHE B O 1
ATOM 6514 N N . ALA B 1 294 ? 17.906 -6.188 -22.547 1 96.31 294 ALA B N 1
ATOM 6515 C CA . ALA B 1 294 ? 16.844 -6.719 -21.703 1 96.31 294 ALA B CA 1
ATOM 6516 C C . ALA B 1 294 ? 15.664 -5.754 -21.609 1 96.31 294 ALA B C 1
ATOM 6518 O O . ALA B 1 294 ? 15.766 -4.605 -22.062 1 96.31 294 ALA B O 1
ATOM 6519 N N . ASN B 1 295 ? 14.555 -6.266 -21.125 1 94.38 295 ASN B N 1
ATOM 6520 C CA . ASN B 1 295 ? 13.398 -5.414 -20.859 1 94.38 295 ASN B CA 1
ATOM 6521 C C . ASN B 1 295 ? 13.484 -4.777 -19.469 1 94.38 295 ASN B C 1
ATOM 6523 O O . ASN B 1 295 ? 12.859 -3.746 -19.219 1 94.38 295 ASN B O 1
ATOM 6527 N N . GLU B 1 296 ? 14.156 -5.379 -18.516 1 95.31 296 GLU B N 1
ATOM 6528 C CA . GLU B 1 296 ? 14.5 -4.863 -17.188 1 95.31 296 GLU B CA 1
ATOM 6529 C C . GLU B 1 296 ? 15.891 -5.328 -16.766 1 95.31 296 GLU B C 1
ATOM 6531 O O . GLU B 1 296 ? 16.328 -6.422 -17.125 1 95.31 296 GLU B O 1
ATOM 6536 N N . PRO B 1 297 ? 16.594 -4.484 -16.047 1 97.25 297 PRO B N 1
ATOM 6537 C CA . PRO B 1 297 ? 17.922 -4.891 -15.586 1 97.25 297 PRO B CA 1
ATOM 6538 C C . PRO B 1 297 ? 17.875 -5.91 -14.445 1 97.25 297 PRO B C 1
ATOM 6540 O O . PRO B 1 297 ? 16.906 -5.93 -13.68 1 97.25 297 PRO B O 1
ATOM 6543 N N . PRO B 1 298 ? 18.828 -6.73 -14.375 1 97.94 298 PRO B N 1
ATOM 6544 C CA . PRO B 1 298 ? 20 -6.84 -15.25 1 97.94 298 PRO B CA 1
ATOM 6545 C C . PRO B 1 298 ? 19.734 -7.688 -16.484 1 97.94 298 PRO B C 1
ATOM 6547 O O . PRO B 1 298 ? 18.844 -8.531 -16.484 1 97.94 298 PRO B O 1
ATOM 6550 N N . ALA B 1 299 ? 20.609 -7.504 -17.5 1 98.12 299 ALA B N 1
ATOM 6551 C CA . ALA B 1 299 ? 20.531 -8.305 -18.719 1 98.12 299 ALA B CA 1
ATOM 6552 C C . ALA B 1 299 ? 21.156 -9.68 -18.516 1 98.12 299 ALA B C 1
ATOM 6554 O O . ALA B 1 299 ? 22.062 -9.844 -17.703 1 98.12 299 ALA B O 1
ATOM 6555 N N . GLY B 1 300 ? 20.641 -10.641 -19.266 1 98.31 300 GLY B N 1
ATOM 6556 C CA . GLY B 1 300 ? 21.141 -12.008 -19.25 1 98.31 300 GLY B CA 1
ATOM 6557 C C . GLY B 1 300 ? 20.094 -13.031 -19.656 1 98.31 300 GLY B C 1
ATOM 6558 O O . GLY B 1 300 ? 18.953 -12.977 -19.172 1 98.31 300 GLY B O 1
ATOM 6559 N N . GLN B 1 301 ? 20.375 -13.891 -20.547 1 98.44 301 GLN B N 1
ATOM 6560 C CA . GLN B 1 301 ? 19.469 -14.953 -20.984 1 98.44 301 GLN B CA 1
ATOM 6561 C C . GLN B 1 301 ? 20.266 -16.219 -21.328 1 98.44 301 GLN B C 1
ATOM 6563 O O . GLN B 1 301 ? 21.438 -16.141 -21.688 1 98.44 301 GLN B O 1
ATOM 6568 N N . LEU B 1 302 ? 19.688 -17.375 -21.25 1 98.88 302 LEU B N 1
ATOM 6569 C CA . LEU B 1 302 ? 20.344 -18.641 -21.469 1 98.88 302 LEU B CA 1
ATOM 6570 C C . LEU B 1 302 ? 20.844 -18.75 -22.922 1 98.88 302 LEU B C 1
ATOM 6572 O O . LEU B 1 302 ? 20.141 -18.359 -23.844 1 98.88 302 LEU B O 1
ATOM 6576 N N . ARG B 1 303 ? 22.078 -19.297 -23.125 1 98.56 303 ARG B N 1
ATOM 6577 C CA . ARG B 1 303 ? 22.625 -19.562 -24.453 1 98.56 303 ARG B CA 1
ATOM 6578 C C . ARG B 1 303 ? 21.938 -20.766 -25.094 1 98.56 303 ARG B C 1
ATOM 6580 O O . ARG B 1 303 ? 22.547 -21.828 -25.25 1 98.56 303 ARG B O 1
ATOM 6587 N N . LEU B 1 304 ? 20.781 -20.5 -25.578 1 98 304 LEU B N 1
ATOM 6588 C CA . LEU B 1 304 ? 19.844 -21.562 -25.938 1 98 304 LEU B CA 1
ATOM 6589 C C . LEU B 1 304 ? 20.328 -22.344 -27.156 1 98 304 LEU B C 1
ATOM 6591 O O . LEU B 1 304 ? 19.828 -23.422 -27.453 1 98 304 LEU B O 1
ATOM 6595 N N . ALA B 1 305 ? 21.406 -21.859 -27.875 1 98 305 ALA B N 1
ATOM 6596 C CA . ALA B 1 305 ? 21.953 -22.578 -29.031 1 98 305 ALA B CA 1
ATOM 6597 C C . ALA B 1 305 ? 23.047 -23.547 -28.609 1 98 305 ALA B C 1
ATOM 6599 O O . ALA B 1 305 ? 23.531 -24.344 -29.422 1 98 305 ALA B O 1
ATOM 6600 N N . ASN B 1 306 ? 23.469 -23.5 -27.375 1 98.31 306 ASN B N 1
ATOM 6601 C CA . ASN B 1 306 ? 24.516 -24.375 -26.844 1 98.31 306 ASN B CA 1
ATOM 6602 C C . ASN B 1 306 ? 23.938 -25.672 -26.281 1 98.31 306 ASN B C 1
ATOM 6604 O O . ASN B 1 306 ? 23.109 -25.641 -25.359 1 98.31 306 ASN B O 1
ATOM 6608 N N . PRO B 1 307 ? 24.391 -26.844 -26.734 1 97.56 307 PRO B N 1
ATOM 6609 C CA . PRO B 1 307 ? 23.828 -28.109 -26.266 1 97.56 307 PRO B CA 1
ATOM 6610 C C . PRO B 1 307 ? 24.031 -28.312 -24.766 1 97.56 307 PRO B C 1
ATOM 6612 O O . PRO B 1 307 ? 23.188 -28.922 -24.109 1 97.56 307 PRO B O 1
ATOM 6615 N N . ASP B 1 308 ? 25.141 -27.859 -24.266 1 98.38 308 ASP B N 1
ATOM 6616 C CA . ASP B 1 308 ? 25.391 -27.984 -22.828 1 98.38 308 ASP B CA 1
ATOM 6617 C C . ASP B 1 308 ? 24.391 -27.156 -22.031 1 98.38 308 ASP B C 1
ATOM 6619 O O . ASP B 1 308 ? 23.938 -27.578 -20.969 1 98.38 308 ASP B O 1
ATOM 6623 N N . THR B 1 309 ? 24.062 -25.969 -22.547 1 98.81 309 THR B N 1
ATOM 6624 C CA . THR B 1 309 ? 23.078 -25.109 -21.906 1 98.81 309 THR B CA 1
ATOM 6625 C C . THR B 1 309 ? 21.688 -25.734 -21.969 1 98.81 309 THR B C 1
ATOM 6627 O O . THR B 1 309 ? 20.922 -25.688 -21 1 98.81 309 THR B O 1
ATOM 6630 N N . VAL B 1 310 ? 21.375 -26.312 -23.094 1 98.69 310 VAL B N 1
ATOM 6631 C CA . VAL B 1 310 ? 20.094 -27 -23.281 1 98.69 310 VAL B CA 1
ATOM 6632 C C . VAL B 1 310 ? 19.969 -28.125 -22.25 1 98.69 310 VAL B C 1
ATOM 6634 O O . VAL B 1 310 ? 18.953 -28.234 -21.562 1 98.69 310 VAL B O 1
ATOM 6637 N N . ASN B 1 311 ? 21.031 -28.922 -22.109 1 98.62 311 ASN B N 1
ATOM 6638 C CA . ASN B 1 311 ? 21.031 -30.031 -21.156 1 98.62 311 ASN B CA 1
ATOM 6639 C C . ASN B 1 311 ? 20.984 -29.531 -19.719 1 98.62 311 ASN B C 1
ATOM 6641 O O . ASN B 1 311 ? 20.297 -30.109 -18.875 1 98.62 311 ASN B O 1
ATOM 6645 N N . PHE B 1 312 ? 21.781 -28.516 -19.453 1 98.56 312 PHE B N 1
ATOM 6646 C CA . PHE B 1 312 ? 21.766 -27.875 -18.141 1 98.56 312 PHE B CA 1
ATOM 6647 C C . PHE B 1 312 ? 20.359 -27.453 -17.75 1 98.56 312 PHE B C 1
ATOM 6649 O O . PHE B 1 312 ? 19.891 -27.734 -16.641 1 98.56 312 PHE B O 1
ATOM 6656 N N . THR B 1 313 ? 19.641 -26.812 -18.641 1 98.88 313 THR B N 1
ATOM 6657 C CA . THR B 1 313 ? 18.297 -26.266 -18.391 1 98.88 313 THR B CA 1
ATOM 6658 C C . THR B 1 313 ? 17.312 -27.406 -18.125 1 98.88 313 THR B C 1
ATOM 6660 O O . THR B 1 313 ? 16.5 -27.328 -17.188 1 98.88 313 THR B O 1
ATOM 6663 N N . ALA B 1 314 ? 17.359 -28.438 -18.969 1 98.81 314 ALA B N 1
ATOM 6664 C CA . ALA B 1 314 ? 16.469 -29.594 -18.781 1 98.81 314 ALA B CA 1
ATOM 6665 C C . ALA B 1 314 ? 16.656 -30.219 -17.406 1 98.81 314 ALA B C 1
ATOM 6667 O O . ALA B 1 314 ? 15.688 -30.547 -16.734 1 98.81 314 ALA B O 1
ATOM 6668 N N . SER B 1 315 ? 17.922 -30.359 -17.016 1 98.75 315 SER B N 1
ATOM 6669 C CA . SER B 1 315 ? 18.234 -30.938 -15.719 1 98.75 315 SER B CA 1
ATOM 6670 C C . SER B 1 315 ? 17.75 -30.031 -14.586 1 98.75 315 SER B C 1
ATOM 6672 O O . SER B 1 315 ? 17.203 -30.531 -13.594 1 98.75 315 SER B O 1
ATOM 6674 N N . LEU B 1 316 ? 17.953 -28.75 -14.703 1 98.81 316 LEU B N 1
ATOM 6675 C CA . LEU B 1 316 ? 17.547 -27.781 -13.703 1 98.81 316 LEU B CA 1
ATOM 6676 C C . LEU B 1 316 ? 16.031 -27.812 -13.516 1 98.81 316 LEU B C 1
ATOM 6678 O O . LEU B 1 316 ? 15.539 -27.891 -12.391 1 98.81 316 LEU B O 1
ATOM 6682 N N . LEU B 1 317 ? 15.281 -27.75 -14.578 1 98.88 317 LEU B N 1
ATOM 6683 C CA . LEU B 1 317 ? 13.828 -27.719 -14.523 1 98.88 317 LEU B CA 1
ATOM 6684 C C . LEU B 1 317 ? 13.281 -29.016 -13.922 1 98.88 317 LEU B C 1
ATOM 6686 O O . LEU B 1 317 ? 12.328 -28.984 -13.133 1 98.88 317 LEU B O 1
ATOM 6690 N N . THR B 1 318 ? 13.914 -30.141 -14.336 1 98.69 318 THR B N 1
ATOM 6691 C CA . THR B 1 318 ? 13.469 -31.422 -13.805 1 98.69 318 THR B CA 1
ATOM 6692 C C . THR B 1 318 ? 13.688 -31.484 -12.297 1 98.69 318 THR B C 1
ATOM 6694 O O . THR B 1 318 ? 12.797 -31.906 -11.555 1 98.69 318 THR B O 1
ATOM 6697 N N . SER B 1 319 ? 14.844 -31.047 -11.898 1 98.81 319 SER B N 1
ATOM 6698 C CA . SER B 1 319 ? 15.148 -31.031 -10.469 1 98.81 319 SER B CA 1
ATOM 6699 C C . SER B 1 319 ? 14.227 -30.094 -9.711 1 98.81 319 SER B C 1
ATOM 6701 O O . SER B 1 319 ? 13.703 -30.438 -8.648 1 98.81 319 SER B O 1
ATOM 6703 N N . ALA B 1 320 ? 14.016 -28.922 -10.211 1 98.81 320 ALA B N 1
ATOM 6704 C CA . ALA B 1 320 ? 13.117 -27.953 -9.578 1 98.81 320 ALA B CA 1
ATOM 6705 C C . ALA B 1 320 ? 11.695 -28.5 -9.508 1 98.81 320 ALA B C 1
ATOM 6707 O O . ALA B 1 320 ? 11.016 -28.344 -8.492 1 98.81 320 ALA B O 1
ATOM 6708 N N . ALA B 1 321 ? 11.25 -29.109 -10.555 1 98.69 321 ALA B N 1
ATOM 6709 C CA . ALA B 1 321 ? 9.891 -29.625 -10.633 1 98.69 321 ALA B CA 1
ATOM 6710 C C . ALA B 1 321 ? 9.633 -30.672 -9.547 1 98.69 321 ALA B C 1
ATOM 6712 O O . ALA B 1 321 ? 8.508 -30.812 -9.07 1 98.69 321 ALA B O 1
ATOM 6713 N N . SER B 1 322 ? 10.664 -31.375 -9.148 1 98.25 322 SER B N 1
ATOM 6714 C CA . SER B 1 322 ? 10.523 -32.438 -8.156 1 98.25 322 SER B CA 1
ATOM 6715 C C . SER B 1 322 ? 10.109 -31.891 -6.801 1 98.25 322 SER B C 1
ATOM 6717 O O . SER B 1 322 ? 9.625 -32.625 -5.945 1 98.25 322 SER B O 1
ATOM 6719 N N . LEU B 1 323 ? 10.289 -30.562 -6.602 1 98.62 323 LEU B N 1
ATOM 6720 C CA . LEU B 1 323 ? 9.961 -29.906 -5.336 1 98.62 323 LEU B CA 1
ATOM 6721 C C . LEU B 1 323 ? 8.461 -29.625 -5.238 1 98.62 323 LEU B C 1
ATOM 6723 O O . LEU B 1 323 ? 7.961 -29.297 -4.168 1 98.62 323 LEU B O 1
ATOM 6727 N N . PHE B 1 324 ? 7.711 -29.844 -6.32 1 98.62 324 PHE B N 1
ATOM 6728 C CA . PHE B 1 324 ? 6.316 -29.422 -6.387 1 98.62 324 PHE B CA 1
ATOM 6729 C C . PHE B 1 324 ? 5.418 -30.594 -6.777 1 98.62 324 PHE B C 1
ATOM 6731 O O . PHE B 1 324 ? 5.793 -31.406 -7.617 1 98.62 324 PHE B O 1
ATOM 6738 N N . ARG B 1 325 ? 4.23 -30.594 -6.266 1 97.38 325 ARG B N 1
ATOM 6739 C CA . ARG B 1 325 ? 3.289 -31.672 -6.496 1 97.38 325 ARG B CA 1
ATOM 6740 C C . ARG B 1 325 ? 2.473 -31.438 -7.762 1 97.38 325 ARG B C 1
ATOM 6742 O O . ARG B 1 325 ? 1.917 -32.375 -8.336 1 97.38 325 ARG B O 1
ATOM 6749 N N . SER B 1 326 ? 2.375 -30.203 -8.164 1 98.5 326 SER B N 1
ATOM 6750 C CA . SER B 1 326 ? 1.498 -29.844 -9.273 1 98.5 326 SER B CA 1
ATOM 6751 C C . SER B 1 326 ? 1.861 -30.625 -10.531 1 98.5 326 SER B C 1
ATOM 6753 O O . SER B 1 326 ? 3.039 -30.891 -10.789 1 98.5 326 SER B O 1
ATOM 6755 N N . SER B 1 327 ? 0.894 -30.953 -11.344 1 98 327 SER B N 1
ATOM 6756 C CA . SER B 1 327 ? 1.117 -31.578 -12.641 1 98 327 SER B CA 1
ATOM 6757 C C . SER B 1 327 ? 1.543 -30.547 -13.688 1 98 327 SER B C 1
ATOM 6759 O O . SER B 1 327 ? 1.757 -30.891 -14.852 1 98 327 SER B O 1
ATOM 6761 N N . TYR B 1 328 ? 1.66 -29.297 -13.297 1 98.62 328 TYR B N 1
ATOM 6762 C CA . TYR B 1 328 ? 2.039 -28.219 -14.203 1 98.62 328 TYR B CA 1
ATOM 6763 C C . TYR B 1 328 ? 3.336 -27.562 -13.75 1 98.62 328 TYR B C 1
ATOM 6765 O O . TYR B 1 328 ? 3.68 -27.594 -12.57 1 98.62 328 TYR B O 1
ATOM 6773 N N . PHE B 1 329 ? 4.039 -27.031 -14.68 1 98.81 329 PHE B N 1
ATOM 6774 C CA . PHE B 1 329 ? 5.254 -26.266 -14.398 1 98.81 329 PHE B CA 1
ATOM 6775 C C . PHE B 1 329 ? 5.465 -25.172 -15.438 1 98.81 329 PHE B C 1
ATOM 6777 O O . PHE B 1 329 ? 5.391 -25.438 -16.641 1 98.81 329 PHE B O 1
ATOM 6784 N N . GLY B 1 330 ? 5.664 -23.922 -14.969 1 98.81 330 GLY B N 1
ATOM 6785 C CA . GLY B 1 330 ? 5.883 -22.812 -15.875 1 98.81 330 GLY B CA 1
ATOM 6786 C C . GLY B 1 330 ? 7.32 -22.703 -16.344 1 98.81 330 GLY B C 1
ATOM 6787 O O . GLY B 1 330 ? 8.25 -22.766 -15.547 1 98.81 330 GLY B O 1
ATOM 6788 N N . THR B 1 331 ? 7.5 -22.5 -17.672 1 98.75 331 THR B N 1
ATOM 6789 C CA . THR B 1 331 ? 8.852 -22.391 -18.219 1 98.75 331 THR B CA 1
ATOM 6790 C C . THR B 1 331 ? 9.078 -21.031 -18.875 1 98.75 331 THR B C 1
ATOM 6792 O O . THR B 1 331 ? 10.117 -20.797 -19.484 1 98.75 331 THR B O 1
ATOM 6795 N N . GLY B 1 332 ? 8.094 -20.188 -18.766 1 98.19 332 GLY B N 1
ATOM 6796 C CA . GLY B 1 332 ? 8.211 -18.812 -19.188 1 98.19 332 GLY B CA 1
ATOM 6797 C C . GLY B 1 332 ? 8.203 -18.641 -20.703 1 98.19 332 GLY B C 1
ATOM 6798 O O . GLY B 1 332 ? 7.32 -19.156 -21.391 1 98.19 332 GLY B O 1
ATOM 6799 N N . GLY B 1 333 ? 9.117 -17.938 -21.188 1 97.69 333 GLY B N 1
ATOM 6800 C CA . GLY B 1 333 ? 9.258 -17.75 -22.625 1 97.69 333 GLY B CA 1
ATOM 6801 C C . GLY B 1 333 ? 8.875 -16.359 -23.078 1 97.69 333 GLY B C 1
ATOM 6802 O O . GLY B 1 333 ? 8.844 -16.062 -24.281 1 97.69 333 GLY B O 1
ATOM 6803 N N . ASP B 1 334 ? 8.57 -15.438 -22.109 1 97.06 334 ASP B N 1
ATOM 6804 C CA . ASP B 1 334 ? 8.211 -14.07 -22.484 1 97.06 334 ASP B CA 1
ATOM 6805 C C . ASP B 1 334 ? 9.453 -13.211 -22.641 1 97.06 334 ASP B C 1
ATOM 6807 O O . ASP B 1 334 ? 10.516 -13.516 -22.094 1 97.06 334 ASP B O 1
ATOM 6811 N N . GLU B 1 335 ? 9.414 -12.188 -23.516 1 96.88 335 GLU B N 1
ATOM 6812 C CA . GLU B 1 335 ? 10.32 -11.055 -23.625 1 96.88 335 GLU B CA 1
ATOM 6813 C C . GLU B 1 335 ? 11.75 -11.508 -23.906 1 96.88 335 GLU B C 1
ATOM 6815 O O . GLU B 1 335 ? 12.703 -10.992 -23.312 1 96.88 335 GLU B O 1
ATOM 6820 N N . ILE B 1 336 ? 11.938 -12.523 -24.703 1 97.56 336 ILE B N 1
ATOM 6821 C CA . ILE B 1 336 ? 13.258 -12.922 -25.172 1 97.56 336 ILE B CA 1
ATOM 6822 C C . ILE B 1 336 ? 13.883 -11.781 -25.984 1 97.56 336 ILE B C 1
ATOM 6824 O O . ILE B 1 336 ? 13.273 -11.273 -26.922 1 97.56 336 ILE B O 1
ATOM 6828 N N . ASN B 1 337 ? 15.078 -11.336 -25.578 1 97.69 337 ASN B N 1
ATOM 6829 C CA . ASN B 1 337 ? 15.75 -10.219 -26.234 1 97.69 337 ASN B CA 1
ATOM 6830 C C . ASN B 1 337 ? 16.656 -10.688 -27.359 1 97.69 337 ASN B C 1
ATOM 6832 O O . ASN B 1 337 ? 17.75 -11.219 -27.109 1 97.69 337 ASN B O 1
ATOM 6836 N N . THR B 1 338 ? 16.312 -10.398 -28.547 1 97.12 338 THR B N 1
ATOM 6837 C CA . THR B 1 338 ? 17.031 -10.883 -29.719 1 97.12 338 THR B CA 1
ATOM 6838 C C . THR B 1 338 ? 18.406 -10.219 -29.844 1 97.12 338 THR B C 1
ATOM 6840 O O . THR B 1 338 ? 19.375 -10.844 -30.281 1 97.12 338 THR B O 1
ATOM 6843 N N . ASN B 1 339 ? 18.484 -8.945 -29.469 1 97.81 339 ASN B N 1
ATOM 6844 C CA . ASN B 1 339 ? 19.75 -8.227 -29.594 1 97.81 339 ASN B CA 1
ATOM 6845 C C . ASN B 1 339 ? 20.828 -8.836 -28.688 1 97.81 339 ASN B C 1
ATOM 6847 O O . ASN B 1 339 ? 22.016 -8.828 -29.031 1 97.81 339 ASN B O 1
ATOM 6851 N N . CYS B 1 340 ? 20.422 -9.32 -27.531 1 98.06 340 CYS B N 1
ATOM 6852 C CA . CYS B 1 340 ? 21.359 -10.031 -26.672 1 98.06 340 CYS B CA 1
ATOM 6853 C C . CYS B 1 340 ? 22.031 -11.18 -27.406 1 98.06 340 CYS B C 1
ATOM 6855 O O . CYS B 1 340 ? 23.266 -11.297 -27.391 1 98.06 340 CYS B O 1
ATOM 6857 N N . TYR B 1 341 ? 21.344 -12 -28.203 1 98.25 341 TYR B N 1
ATOM 6858 C CA . TYR B 1 341 ? 21.875 -13.141 -28.938 1 98.25 341 TYR B CA 1
ATOM 6859 C C . TYR B 1 341 ? 22.688 -12.688 -30.141 1 98.25 341 TYR B C 1
ATOM 6861 O O . TYR B 1 341 ? 23.703 -13.289 -30.484 1 98.25 341 TYR B O 1
ATOM 6869 N N . THR B 1 342 ? 22.188 -11.602 -30.766 1 97.94 342 THR B N 1
ATOM 6870 C CA . THR B 1 342 ? 22.906 -11.07 -31.922 1 97.94 342 THR B CA 1
ATOM 6871 C C . THR B 1 342 ? 24.297 -10.594 -31.531 1 97.94 342 THR B C 1
ATOM 6873 O O . THR B 1 342 ? 25.25 -10.719 -32.281 1 97.94 342 THR B O 1
ATOM 6876 N N . GLN B 1 343 ? 24.406 -10.078 -30.297 1 97.5 343 GLN B N 1
ATOM 6877 C CA . GLN B 1 343 ? 25.656 -9.477 -29.859 1 97.5 343 GLN B CA 1
ATOM 6878 C C . GLN B 1 343 ? 26.516 -10.484 -29.094 1 97.5 343 GLN B C 1
ATOM 6880 O O . GLN B 1 343 ? 27.656 -10.188 -28.719 1 97.5 343 GLN B O 1
ATOM 6885 N N . ASP B 1 344 ? 26 -11.641 -28.828 1 97.94 344 ASP B N 1
ATOM 6886 C CA . ASP B 1 344 ? 26.766 -12.688 -28.156 1 97.94 344 ASP B CA 1
ATOM 6887 C C . ASP B 1 344 ? 27.531 -13.539 -29.156 1 97.94 344 ASP B C 1
ATOM 6889 O O . ASP B 1 344 ? 26.969 -14.438 -29.781 1 97.94 344 ASP B O 1
ATOM 6893 N N . ASN B 1 345 ? 28.859 -13.414 -29.234 1 97.56 345 ASN B N 1
ATOM 6894 C CA . ASN B 1 345 ? 29.703 -14.07 -30.234 1 97.56 345 ASN B CA 1
ATOM 6895 C C . ASN B 1 345 ? 29.578 -15.586 -30.156 1 97.56 345 ASN B C 1
ATOM 6897 O O . ASN B 1 345 ? 29.562 -16.266 -31.188 1 97.56 345 ASN B O 1
ATOM 6901 N N . GLN B 1 346 ? 29.484 -16.078 -29 1 97.81 346 GLN B N 1
ATOM 6902 C CA . GLN B 1 346 ? 29.391 -17.531 -28.859 1 97.81 346 GLN B CA 1
ATOM 6903 C C . GLN B 1 346 ? 28.094 -18.062 -29.453 1 97.81 346 GLN B C 1
ATOM 6905 O O . GLN B 1 346 ? 28.109 -19.062 -30.188 1 97.81 346 GLN B O 1
ATOM 6910 N N . THR B 1 347 ? 26.969 -17.453 -29.141 1 98.19 347 THR B N 1
ATOM 6911 C CA . THR B 1 347 ? 25.688 -17.875 -29.703 1 98.19 347 THR B CA 1
ATOM 6912 C C . THR B 1 347 ? 25.703 -17.812 -31.219 1 98.19 347 THR B C 1
ATOM 6914 O O . THR B 1 347 ? 25.25 -18.734 -31.891 1 98.19 347 THR B O 1
ATOM 6917 N N . GLN B 1 348 ? 26.281 -16.734 -31.75 1 98 348 GLN B N 1
ATOM 6918 C CA . GLN B 1 348 ? 26.344 -16.562 -33.188 1 98 348 GLN B CA 1
ATOM 6919 C C . GLN B 1 348 ? 27.172 -17.672 -33.844 1 98 348 GLN B C 1
ATOM 6921 O O . GLN B 1 348 ? 26.781 -18.219 -34.875 1 98 348 GLN B O 1
ATOM 6926 N N . ALA B 1 349 ? 28.266 -17.953 -33.219 1 98.19 349 ALA B N 1
ATOM 6927 C CA . ALA B 1 349 ? 29.125 -19.016 -33.75 1 98.19 349 ALA B CA 1
ATOM 6928 C C . ALA B 1 349 ? 28.422 -20.359 -33.719 1 98.19 349 ALA B C 1
ATOM 6930 O O . ALA B 1 349 ? 28.531 -21.156 -34.688 1 98.19 349 ALA B O 1
ATOM 6931 N N . GLU B 1 350 ? 27.734 -20.625 -32.688 1 98.06 350 GLU B N 1
ATOM 6932 C CA . GLU B 1 350 ? 27.031 -21.906 -32.531 1 98.06 350 GLU B CA 1
ATOM 6933 C C . GLU B 1 350 ? 25.875 -22.016 -33.531 1 98.06 350 GLU B C 1
ATOM 6935 O O . GLU B 1 350 ? 25.641 -23.078 -34.125 1 98.06 350 GLU B O 1
ATOM 6940 N N . LEU B 1 351 ? 25.094 -20.984 -33.688 1 98.25 351 LEU B N 1
ATOM 6941 C CA . LEU B 1 351 ? 24.031 -20.969 -34.688 1 98.25 351 LEU B CA 1
ATOM 6942 C C . LEU B 1 351 ? 24.578 -21.234 -36.094 1 98.25 351 LEU B C 1
ATOM 6944 O O . LEU B 1 351 ? 24.031 -22.047 -36.844 1 98.25 351 LEU B O 1
ATOM 6948 N N . ALA B 1 352 ? 25.719 -20.562 -36.375 1 98.06 352 ALA B N 1
ATOM 6949 C CA . ALA B 1 352 ? 26.344 -20.734 -37.688 1 98.06 352 ALA B CA 1
ATOM 6950 C C . ALA B 1 352 ? 26.844 -22.156 -37.875 1 98.06 352 ALA B C 1
ATOM 6952 O O . ALA B 1 352 ? 26.625 -22.75 -38.938 1 98.06 352 ALA B O 1
ATOM 6953 N N . ALA B 1 353 ? 27.422 -22.672 -36.906 1 98.06 353 ALA B N 1
ATOM 6954 C CA . ALA B 1 353 ? 27.984 -24.016 -37 1 98.06 353 ALA B CA 1
ATOM 6955 C C . ALA B 1 353 ? 26.875 -25.047 -37.188 1 98.06 353 ALA B C 1
ATOM 6957 O O . ALA B 1 353 ? 27.094 -26.062 -37.875 1 98.06 353 ALA B O 1
ATOM 6958 N N . GLN B 1 354 ? 25.703 -24.766 -36.688 1 97.62 354 GLN B N 1
ATOM 6959 C CA . GLN B 1 354 ? 24.609 -25.719 -36.781 1 97.62 354 GLN B CA 1
ATOM 6960 C C . GLN B 1 354 ? 23.688 -25.422 -37.969 1 97.62 354 GLN B C 1
ATOM 6962 O O . GLN B 1 354 ? 22.828 -26.219 -38.312 1 97.62 354 GLN B O 1
ATOM 6967 N N . GLY B 1 355 ? 23.953 -24.297 -38.562 1 97.94 355 GLY B N 1
ATOM 6968 C CA . GLY B 1 355 ? 23.062 -23.859 -39.625 1 97.94 355 GLY B CA 1
ATOM 6969 C C . GLY B 1 355 ? 21.641 -23.594 -39.156 1 97.94 355 GLY B C 1
ATOM 6970 O O . GLY B 1 355 ? 20.688 -23.969 -39.844 1 97.94 355 GLY B O 1
ATOM 6971 N N . LYS B 1 356 ? 21.469 -23.016 -38 1 97.44 356 LYS B N 1
ATOM 6972 C CA . LYS B 1 356 ? 20.156 -22.781 -37.406 1 97.44 356 LYS B CA 1
ATOM 6973 C C . LYS B 1 356 ? 19.906 -21.297 -37.219 1 97.44 356 LYS B C 1
ATOM 6975 O O . LYS B 1 356 ? 20.828 -20.531 -36.938 1 97.44 356 LYS B O 1
ATOM 6980 N N . THR B 1 357 ? 18.641 -20.938 -37.344 1 97.12 357 THR B N 1
ATOM 6981 C CA . THR B 1 357 ? 18.203 -19.625 -36.906 1 97.12 357 THR B CA 1
ATOM 6982 C C . THR B 1 357 ? 18.016 -19.625 -35.375 1 97.12 357 THR B C 1
ATOM 6984 O O . THR B 1 357 ? 18 -20.688 -34.75 1 97.12 357 THR B O 1
ATOM 6987 N N . LEU B 1 358 ? 17.875 -18.469 -34.844 1 97.5 358 LEU B N 1
ATOM 6988 C CA . LEU B 1 358 ? 17.609 -18.344 -33.406 1 97.5 358 LEU B CA 1
ATOM 6989 C C . LEU B 1 358 ? 16.312 -19.047 -33.031 1 97.5 358 LEU B C 1
ATOM 6991 O O . LEU B 1 358 ? 16.25 -19.75 -32 1 97.5 358 LEU B O 1
ATOM 6995 N N . ASP B 1 359 ? 15.273 -18.969 -33.844 1 97.75 359 ASP B N 1
ATOM 6996 C CA . ASP B 1 359 ? 13.977 -19.594 -33.594 1 97.75 359 ASP B CA 1
ATOM 6997 C C . ASP B 1 359 ? 14.078 -21.109 -33.625 1 97.75 359 ASP B C 1
ATOM 6999 O O . ASP B 1 359 ? 13.414 -21.797 -32.844 1 97.75 359 ASP B O 1
ATOM 7003 N N . GLN B 1 360 ? 14.844 -21.578 -34.531 1 97.62 360 GLN B N 1
ATOM 7004 C CA . GLN B 1 360 ? 15.047 -23.031 -34.625 1 97.62 360 GLN B CA 1
ATOM 7005 C C . GLN B 1 360 ? 15.766 -23.547 -33.375 1 97.62 360 GLN B C 1
ATOM 7007 O O . GLN B 1 360 ? 15.445 -24.609 -32.844 1 97.62 360 GLN B O 1
ATOM 7012 N N . ALA B 1 361 ? 16.781 -22.766 -32.969 1 98.12 361 ALA B N 1
ATOM 7013 C CA . ALA B 1 361 ? 17.469 -23.125 -31.734 1 98.12 361 ALA B CA 1
ATOM 7014 C C . ALA B 1 361 ? 16.531 -23.078 -30.531 1 98.12 361 ALA B C 1
ATOM 7016 O O . ALA B 1 361 ? 16.594 -23.938 -29.656 1 98.12 361 ALA B O 1
ATOM 7017 N N . LEU B 1 362 ? 15.656 -22.062 -30.484 1 98.56 362 LEU B N 1
ATOM 7018 C CA . LEU B 1 362 ? 14.672 -21.938 -29.406 1 98.56 362 LEU B CA 1
ATOM 7019 C C . LEU B 1 362 ? 13.711 -23.109 -29.406 1 98.56 362 LEU B C 1
ATOM 7021 O O . LEU B 1 362 ? 13.352 -23.625 -28.344 1 98.56 362 LEU B O 1
ATOM 7025 N N . ASP B 1 363 ? 13.258 -23.531 -30.562 1 98.25 363 ASP B N 1
ATOM 7026 C CA . ASP B 1 363 ? 12.375 -24.703 -30.688 1 98.25 363 ASP B CA 1
ATOM 7027 C C . ASP B 1 363 ? 13.039 -25.953 -30.109 1 98.25 363 ASP B C 1
ATOM 7029 O O . ASP B 1 363 ? 12.422 -26.672 -29.328 1 98.25 363 ASP B O 1
ATOM 7033 N N . GLU B 1 364 ? 14.289 -26.172 -30.5 1 97.81 364 GLU B N 1
ATOM 7034 C CA . GLU B 1 364 ? 15.023 -27.328 -30 1 97.81 364 GLU B CA 1
ATOM 7035 C C . GLU B 1 364 ? 15.188 -27.266 -28.484 1 97.81 364 GLU B C 1
ATOM 7037 O O . GLU B 1 364 ? 14.969 -28.25 -27.781 1 97.81 364 GLU B O 1
ATOM 7042 N N . PHE B 1 365 ? 15.633 -26.094 -28.016 1 98.25 365 PHE B N 1
ATOM 7043 C CA . PHE B 1 365 ? 15.773 -25.828 -26.594 1 98.25 365 PHE B CA 1
ATOM 7044 C C . PHE B 1 365 ? 14.477 -26.156 -25.844 1 98.25 365 PHE B C 1
ATOM 7046 O O . PHE B 1 365 ? 14.5 -26.844 -24.828 1 98.25 365 PHE B O 1
ATOM 7053 N N . THR B 1 366 ? 13.344 -25.719 -26.328 1 98.5 366 THR B N 1
ATOM 7054 C CA . THR B 1 366 ? 12.031 -25.906 -25.719 1 98.5 366 THR B CA 1
ATOM 7055 C C . THR B 1 366 ? 11.617 -27.375 -25.75 1 98.5 366 THR B C 1
ATOM 7057 O O . THR B 1 366 ? 11.117 -27.891 -24.75 1 98.5 366 THR B O 1
ATOM 7060 N N . GLN B 1 367 ? 11.844 -28.031 -26.906 1 97.75 367 GLN B N 1
ATOM 7061 C CA . GLN B 1 367 ? 11.484 -29.438 -27.031 1 97.75 367 GLN B CA 1
ATOM 7062 C C . GLN B 1 367 ? 12.227 -30.297 -26.016 1 97.75 367 GLN B C 1
ATOM 7064 O O . GLN B 1 367 ? 11.633 -31.172 -25.375 1 97.75 367 GLN B O 1
ATOM 7069 N N . VAL B 1 368 ? 13.492 -30.031 -25.828 1 98.44 368 VAL B N 1
ATOM 7070 C CA . VAL B 1 368 ? 14.297 -30.812 -24.906 1 98.44 368 VAL B CA 1
ATOM 7071 C C . VAL B 1 368 ? 13.82 -30.562 -23.469 1 98.44 368 VAL B C 1
ATOM 7073 O O . VAL B 1 368 ? 13.625 -31.516 -22.703 1 98.44 368 VAL B O 1
ATOM 7076 N N . SER B 1 369 ? 13.609 -29.328 -23.094 1 98.38 369 SER B N 1
ATOM 7077 C CA . SER B 1 369 ? 13.188 -28.984 -21.734 1 98.38 369 SER B CA 1
ATOM 7078 C C . SER B 1 369 ? 11.789 -29.516 -21.438 1 98.38 369 SER B C 1
ATOM 7080 O O . SER B 1 369 ? 11.555 -30.078 -20.359 1 98.38 369 SER B O 1
ATOM 7082 N N . HIS B 1 370 ? 10.859 -29.359 -22.406 1 98.56 370 HIS B N 1
ATOM 7083 C CA . HIS B 1 370 ? 9.492 -29.812 -22.203 1 98.56 370 HIS B CA 1
ATOM 7084 C C . HIS B 1 370 ? 9.414 -31.328 -22.141 1 98.56 370 HIS B C 1
ATOM 7086 O O . HIS B 1 370 ? 8.617 -31.891 -21.391 1 98.56 370 HIS B O 1
ATOM 7092 N N . LYS B 1 371 ? 10.211 -31.984 -22.984 1 98.31 371 LYS B N 1
ATOM 7093 C CA . LYS B 1 371 ? 10.258 -33.438 -22.953 1 98.31 371 LYS B CA 1
ATOM 7094 C C . LYS B 1 371 ? 10.75 -33.938 -21.594 1 98.31 371 LYS B C 1
ATOM 7096 O O . LYS B 1 371 ? 10.227 -34.906 -21.047 1 98.31 371 LYS B O 1
ATOM 7101 N N . ALA B 1 372 ? 11.727 -33.312 -21.078 1 98.69 372 ALA B N 1
ATOM 7102 C CA . ALA B 1 372 ? 12.258 -33.656 -19.766 1 98.69 372 ALA B CA 1
ATOM 7103 C C . ALA B 1 372 ? 11.195 -33.5 -18.688 1 98.69 372 ALA B C 1
ATOM 7105 O O . ALA B 1 372 ? 11.07 -34.344 -17.781 1 98.69 372 ALA B O 1
ATOM 7106 N N . LEU B 1 373 ? 10.43 -32.438 -18.703 1 98.69 373 LEU B N 1
ATOM 7107 C CA . LEU B 1 373 ? 9.359 -32.188 -17.734 1 98.69 373 LEU B CA 1
ATOM 7108 C C . LEU B 1 373 ? 8.258 -33.219 -17.891 1 98.69 373 LEU B C 1
ATOM 7110 O O . LEU B 1 373 ? 7.75 -33.75 -16.891 1 98.69 373 LEU B O 1
ATOM 7114 N N . LYS B 1 374 ? 7.906 -33.5 -19.125 1 98.12 374 LYS B N 1
ATOM 7115 C CA . LYS B 1 374 ? 6.879 -34.5 -19.391 1 98.12 374 LYS B CA 1
ATOM 7116 C C . LYS B 1 374 ? 7.281 -35.875 -18.828 1 98.12 374 LYS B C 1
ATOM 7118 O O . LYS B 1 374 ? 6.438 -36.625 -18.312 1 98.12 374 LYS B O 1
ATOM 7123 N N . ALA B 1 375 ? 8.531 -36.188 -18.922 1 98.19 375 ALA B N 1
ATOM 7124 C CA . ALA B 1 375 ? 9.062 -37.469 -18.453 1 98.19 375 ALA B CA 1
ATOM 7125 C C . ALA B 1 375 ? 8.859 -37.594 -16.938 1 98.19 375 ALA B C 1
ATOM 7127 O O . ALA B 1 375 ? 8.805 -38.719 -16.422 1 98.19 375 ALA B O 1
ATOM 7128 N N . VAL B 1 376 ? 8.742 -36.5 -16.266 1 97.81 376 VAL B N 1
ATOM 7129 C CA . VAL B 1 376 ? 8.539 -36.562 -14.82 1 97.81 376 VAL B CA 1
ATOM 7130 C C . VAL B 1 376 ? 7.105 -36.156 -14.477 1 97.81 376 VAL B C 1
ATOM 7132 O O . VAL B 1 376 ? 6.82 -35.781 -13.344 1 97.81 376 VAL B O 1
ATOM 7135 N N . GLY B 1 377 ? 6.246 -36.156 -15.445 1 96.94 377 GLY B N 1
ATOM 7136 C CA . GLY B 1 377 ? 4.816 -36.031 -15.219 1 96.94 377 GLY B CA 1
ATOM 7137 C C . GLY B 1 377 ? 4.324 -34.594 -15.188 1 96.94 377 GLY B C 1
ATOM 7138 O O . GLY B 1 377 ? 3.27 -34.312 -14.625 1 96.94 377 GLY B O 1
ATOM 7139 N N . LYS B 1 378 ? 5.105 -33.688 -15.75 1 98.12 378 LYS B N 1
ATOM 7140 C CA . LYS B 1 378 ? 4.695 -32.281 -15.727 1 98.12 378 LYS B CA 1
ATOM 7141 C C . LYS B 1 378 ? 4.246 -31.828 -17.109 1 98.12 378 LYS B C 1
ATOM 7143 O O . LYS B 1 378 ? 4.848 -32.188 -18.125 1 98.12 378 LYS B O 1
ATOM 7148 N N . THR B 1 379 ? 3.146 -31.156 -17.109 1 97.94 379 THR B N 1
ATOM 7149 C CA . THR B 1 379 ? 2.715 -30.406 -18.281 1 97.94 379 THR B CA 1
ATOM 7150 C C . THR B 1 379 ? 3.242 -28.969 -18.234 1 97.94 379 THR B C 1
ATOM 7152 O O . THR B 1 379 ? 3.119 -28.297 -17.219 1 97.94 379 THR B O 1
ATOM 7155 N N . ALA B 1 380 ? 3.742 -28.5 -19.359 1 98.31 380 ALA B N 1
ATOM 7156 C CA . ALA B 1 380 ? 4.367 -27.172 -19.391 1 98.31 380 ALA B CA 1
ATOM 7157 C C . ALA B 1 380 ? 3.314 -26.078 -19.5 1 98.31 380 ALA B C 1
ATOM 7159 O O . ALA B 1 380 ? 2.26 -26.266 -20.109 1 98.31 380 ALA B O 1
ATOM 7160 N N . MET B 1 381 ? 3.512 -24.984 -18.875 1 98.62 381 MET B N 1
ATOM 7161 C CA . MET B 1 381 ? 2.818 -23.703 -19 1 98.62 381 MET B CA 1
ATOM 7162 C C . MET B 1 381 ? 3.756 -22.625 -19.531 1 98.62 381 MET B C 1
ATOM 7164 O O . MET B 1 381 ? 4.883 -22.484 -19.047 1 98.62 381 MET B O 1
ATOM 7168 N N . VAL B 1 382 ? 3.387 -21.906 -20.609 1 98.62 382 VAL B N 1
ATOM 7169 C CA . VAL B 1 382 ? 4.27 -20.938 -21.234 1 98.62 382 VAL B CA 1
ATOM 7170 C C . VAL B 1 382 ? 3.539 -19.609 -21.406 1 98.62 382 VAL B C 1
ATOM 7172 O O . VAL B 1 382 ? 2.307 -19.562 -21.375 1 98.62 382 VAL B O 1
ATOM 7175 N N . TRP B 1 383 ? 4.238 -18.531 -21.578 1 98.5 383 TRP B N 1
ATOM 7176 C CA . TRP B 1 383 ? 3.678 -17.25 -21.984 1 98.5 383 TRP B CA 1
ATOM 7177 C C . TRP B 1 383 ? 3.389 -17.234 -23.484 1 98.5 383 TRP B C 1
ATOM 7179 O O . TRP B 1 383 ? 4.027 -17.953 -24.25 1 98.5 383 TRP B O 1
ATOM 7189 N N . GLU B 1 384 ? 2.561 -16.375 -23.922 1 97.94 384 GLU B N 1
ATOM 7190 C CA . GLU B 1 384 ? 1.945 -16.422 -25.25 1 97.94 384 GLU B CA 1
ATOM 7191 C C . GLU B 1 384 ? 2.99 -16.25 -26.344 1 97.94 384 GLU B C 1
ATOM 7193 O O . GLU B 1 384 ? 2.777 -16.672 -27.484 1 97.94 384 GLU B O 1
ATOM 7198 N N . GLU B 1 385 ? 4.133 -15.656 -26.047 1 97.75 385 GLU B N 1
ATOM 7199 C CA . GLU B 1 385 ? 5.156 -15.422 -27.062 1 97.75 385 GLU B CA 1
ATOM 7200 C C . GLU B 1 385 ? 5.664 -16.734 -27.656 1 97.75 385 GLU B C 1
ATOM 7202 O O . GLU B 1 385 ? 6.016 -16.812 -28.828 1 97.75 385 GLU B O 1
ATOM 7207 N N . MET B 1 386 ? 5.672 -17.781 -26.844 1 97.81 386 MET B N 1
ATOM 7208 C CA . MET B 1 386 ? 6.203 -19.078 -27.266 1 97.81 386 MET B CA 1
ATOM 7209 C C . MET B 1 386 ? 5.328 -19.688 -28.344 1 97.81 386 MET B C 1
ATOM 7211 O O . MET B 1 386 ? 5.762 -20.594 -29.062 1 97.81 386 MET B O 1
ATOM 7215 N N . LEU B 1 387 ? 4.105 -19.203 -28.484 1 97.19 387 LEU B N 1
ATOM 7216 C CA . LEU B 1 387 ? 3.178 -19.703 -29.5 1 97.19 387 LEU B CA 1
ATOM 7217 C C . LEU B 1 387 ? 2.945 -18.672 -30.594 1 97.19 387 LEU B C 1
ATOM 7219 O O . LEU B 1 387 ? 2.832 -19.016 -31.766 1 97.19 387 LEU B O 1
ATOM 7223 N N . LEU B 1 388 ? 2.926 -17.391 -30.219 1 96.62 388 LEU B N 1
ATOM 7224 C CA . LEU B 1 388 ? 2.416 -16.375 -31.125 1 96.62 388 LEU B CA 1
ATOM 7225 C C . LEU B 1 388 ? 3.561 -15.602 -31.766 1 96.62 388 LEU B C 1
ATOM 7227 O O . LEU B 1 388 ? 3.414 -15.07 -32.875 1 96.62 388 LEU B O 1
ATOM 7231 N N . VAL B 1 389 ? 4.672 -15.523 -31.031 1 96 389 VAL B N 1
ATOM 7232 C CA . VAL B 1 389 ? 5.805 -14.742 -31.516 1 96 389 VAL B CA 1
ATOM 7233 C C . VAL B 1 389 ? 6.895 -15.68 -32.031 1 96 389 VAL B C 1
ATOM 7235 O O . VAL B 1 389 ? 7.41 -15.492 -33.125 1 96 389 VAL B O 1
ATOM 7238 N N . HIS B 1 390 ? 7.211 -16.719 -31.234 1 93.88 390 HIS B N 1
ATOM 7239 C CA . HIS B 1 390 ? 8.227 -17.719 -31.562 1 93.88 390 HIS B CA 1
ATOM 7240 C C . HIS B 1 390 ? 7.59 -19.047 -31.938 1 93.88 390 HIS B C 1
ATOM 7242 O O . HIS B 1 390 ? 7.344 -19.891 -31.078 1 93.88 390 HIS B O 1
ATOM 7248 N N . PRO B 1 391 ? 7.383 -19.234 -33.156 1 83.94 391 PRO B N 1
ATOM 7249 C CA . PRO B 1 391 ? 6.609 -20.406 -33.531 1 83.94 391 PRO B CA 1
ATOM 7250 C C . PRO B 1 391 ? 7.312 -21.719 -33.188 1 83.94 391 PRO B C 1
ATOM 7252 O O . PRO B 1 391 ? 7.582 -22.531 -34.094 1 83.94 391 PRO B O 1
ATOM 7255 N N . VAL B 1 392 ? 7.445 -21.938 -31.875 1 93.31 392 VAL B N 1
ATOM 7256 C CA . VAL B 1 392 ? 8.008 -23.188 -31.391 1 93.31 392 VAL B CA 1
ATOM 7257 C C . VAL B 1 392 ? 6.938 -24.281 -31.438 1 93.31 392 VAL B C 1
ATOM 7259 O O . VAL B 1 392 ? 5.738 -23.984 -31.406 1 93.31 392 VAL B O 1
ATOM 7262 N N . ASN B 1 393 ? 7.371 -25.516 -31.672 1 95.69 393 ASN B N 1
ATOM 7263 C CA . ASN B 1 393 ? 6.461 -26.656 -31.672 1 95.69 393 ASN B CA 1
ATOM 7264 C C . ASN B 1 393 ? 6.094 -27.078 -30.25 1 95.69 393 ASN B C 1
ATOM 7266 O O . ASN B 1 393 ? 6.812 -27.859 -29.625 1 95.69 393 ASN B O 1
ATOM 7270 N N . LEU B 1 394 ? 4.926 -26.688 -29.75 1 97.38 394 LEU B N 1
ATOM 7271 C CA . LEU B 1 394 ? 4.469 -26.984 -28.391 1 97.38 394 LEU B CA 1
ATOM 7272 C C . LEU B 1 394 ? 3.553 -28.203 -28.406 1 97.38 394 LEU B C 1
ATOM 7274 O O . LEU B 1 394 ? 2.799 -28.422 -29.344 1 97.38 394 LEU B O 1
ATOM 7278 N N . ALA B 1 395 ? 3.662 -28.984 -27.312 1 96.75 395 ALA B N 1
ATOM 7279 C CA . ALA B 1 395 ? 2.68 -30.047 -27.141 1 96.75 395 ALA B CA 1
ATOM 7280 C C . ALA B 1 395 ? 1.27 -29.484 -27.016 1 96.75 395 ALA B C 1
ATOM 7282 O O . ALA B 1 395 ? 1.077 -28.391 -26.469 1 96.75 395 ALA B O 1
ATOM 7283 N N . ASN B 1 396 ? 0.288 -30.25 -27.469 1 94.56 396 ASN B N 1
ATOM 7284 C CA . ASN B 1 396 ? -1.093 -29.781 -27.531 1 94.56 396 ASN B CA 1
ATOM 7285 C C . ASN B 1 396 ? -1.648 -29.5 -26.141 1 94.56 396 ASN B C 1
ATOM 7287 O O . ASN B 1 396 ? -2.557 -28.688 -25.969 1 94.56 396 ASN B O 1
ATOM 7291 N N . ASP B 1 397 ? -1.104 -30.156 -25.125 1 95.38 397 ASP B N 1
ATOM 7292 C CA . ASP B 1 397 ? -1.645 -30.031 -23.781 1 95.38 397 ASP B CA 1
ATOM 7293 C C . ASP B 1 397 ? -0.957 -28.891 -23.031 1 95.38 397 ASP B C 1
ATOM 7295 O O . ASP B 1 397 ? -1.25 -28.656 -21.859 1 95.38 397 ASP B O 1
ATOM 7299 N N . THR B 1 398 ? -0.023 -28.172 -23.75 1 97.31 398 THR B N 1
ATOM 7300 C CA . THR B 1 398 ? 0.64 -27.031 -23.141 1 97.31 398 THR B CA 1
ATOM 7301 C C . THR B 1 398 ? -0.371 -25.938 -22.797 1 97.31 398 THR B C 1
ATOM 7303 O O . THR B 1 398 ? -1.268 -25.641 -23.594 1 97.31 398 THR B O 1
ATOM 7306 N N . LEU B 1 399 ? -0.353 -25.391 -21.531 1 98.06 399 LEU B N 1
ATOM 7307 C CA . LEU B 1 399 ? -1.165 -24.25 -21.141 1 98.06 399 LEU B CA 1
ATOM 7308 C C . LEU B 1 399 ? -0.502 -22.938 -21.578 1 98.06 399 LEU B C 1
ATOM 7310 O O . LEU B 1 399 ? 0.688 -22.734 -21.328 1 98.06 399 LEU B O 1
ATOM 7314 N N . VAL B 1 400 ? -1.249 -22.094 -22.234 1 98.44 400 VAL B N 1
ATOM 7315 C CA . VAL B 1 400 ? -0.698 -20.828 -22.719 1 98.44 400 VAL B CA 1
ATOM 7316 C C . VAL B 1 400 ? -1.281 -19.672 -21.906 1 98.44 400 VAL B C 1
ATOM 7318 O O . VAL B 1 400 ? -2.498 -19.469 -21.875 1 98.44 400 VAL B O 1
ATOM 7321 N N . MET B 1 401 ? -0.444 -18.922 -21.25 1 98.44 401 MET B N 1
ATOM 7322 C CA . MET B 1 401 ? -0.832 -17.719 -20.531 1 98.44 401 MET B CA 1
ATOM 7323 C C . MET B 1 401 ? -0.82 -16.5 -21.469 1 98.44 401 MET B C 1
ATOM 7325 O O . MET B 1 401 ? 0.206 -16.203 -22.062 1 98.44 401 MET B O 1
ATOM 7329 N N . VAL B 1 402 ? -1.877 -15.789 -21.547 1 98.44 402 VAL B N 1
ATOM 7330 C CA . VAL B 1 402 ? -2.01 -14.633 -22.422 1 98.44 402 VAL B CA 1
ATOM 7331 C C . VAL B 1 402 ? -2.014 -13.352 -21.594 1 98.44 402 VAL B C 1
ATOM 7333 O O . VAL B 1 402 ? -2.977 -13.078 -20.875 1 98.44 402 VAL B O 1
ATOM 7336 N N . TRP B 1 403 ? -0.909 -12.555 -21.75 1 97.88 403 TRP B N 1
ATOM 7337 C CA . TRP B 1 403 ? -0.76 -11.453 -20.812 1 97.88 403 TRP B CA 1
ATOM 7338 C C . TRP B 1 403 ? -0.735 -10.117 -21.531 1 97.88 403 TRP B C 1
ATOM 7340 O O . TRP B 1 403 ? -1.057 -9.078 -20.953 1 97.88 403 TRP B O 1
ATOM 7350 N N . ILE B 1 404 ? -0.391 -9.992 -22.812 1 94.75 404 ILE B N 1
ATOM 7351 C CA . ILE B 1 404 ? -0.202 -8.734 -23.531 1 94.75 404 ILE B CA 1
ATOM 7352 C C . ILE B 1 404 ? -1.557 -8.07 -23.766 1 94.75 404 ILE B C 1
ATOM 7354 O O . ILE B 1 404 ? -1.754 -6.898 -23.438 1 94.75 404 ILE B O 1
ATOM 7358 N N . SER B 1 405 ? -2.459 -8.859 -24.375 1 91.19 405 SER B N 1
ATOM 7359 C CA . SER B 1 405 ? -3.811 -8.375 -24.641 1 91.19 405 SER B CA 1
ATOM 7360 C C . SER B 1 405 ? -4.809 -9.531 -24.703 1 91.19 405 SER B C 1
ATOM 7362 O O . SER B 1 405 ? -4.5 -10.602 -25.234 1 91.19 405 SER B O 1
ATOM 7364 N N . PRO B 1 406 ? -5.945 -9.25 -24.172 1 87.88 406 PRO B N 1
ATOM 7365 C CA . PRO B 1 406 ? -6.973 -10.289 -24.312 1 87.88 406 PRO B CA 1
ATOM 7366 C C . PRO B 1 406 ? -7.316 -10.602 -25.766 1 87.88 406 PRO B C 1
ATOM 7368 O O . PRO B 1 406 ? -7.809 -11.688 -26.062 1 87.88 406 PRO B O 1
ATOM 7371 N N . ALA B 1 407 ? -6.992 -9.75 -26.625 1 89.19 407 ALA B N 1
ATOM 7372 C CA . ALA B 1 407 ? -7.254 -9.961 -28.047 1 89.19 407 ALA B CA 1
ATOM 7373 C C . ALA B 1 407 ? -6.422 -11.117 -28.578 1 89.19 407 ALA B C 1
ATOM 7375 O O . ALA B 1 407 ? -6.793 -11.742 -29.578 1 89.19 407 ALA B O 1
ATOM 7376 N N . ASN B 1 408 ? -5.344 -11.445 -27.875 1 95.06 408 ASN B N 1
ATOM 7377 C CA . ASN B 1 408 ? -4.453 -12.516 -28.328 1 95.06 408 ASN B CA 1
ATOM 7378 C C . ASN B 1 408 ? -5.035 -13.891 -28.016 1 95.06 408 ASN B C 1
ATOM 7380 O O . ASN B 1 408 ? -4.574 -14.898 -28.562 1 95.06 408 ASN B O 1
ATOM 7384 N N . VAL B 1 409 ? -6.066 -13.938 -27.219 1 96.56 409 VAL B N 1
ATOM 7385 C CA . VAL B 1 409 ? -6.672 -15.211 -26.828 1 96.56 409 VAL B CA 1
ATOM 7386 C C . VAL B 1 409 ? -7.254 -15.906 -28.047 1 96.56 409 VAL B C 1
ATOM 7388 O O . VAL B 1 409 ? -7.117 -17.125 -28.203 1 96.56 409 VAL B O 1
ATOM 7391 N N . ALA B 1 410 ? -7.895 -15.164 -28.922 1 96 410 ALA B N 1
ATOM 7392 C CA . ALA B 1 410 ? -8.484 -15.734 -30.125 1 96 410 ALA B CA 1
ATOM 7393 C C . ALA B 1 410 ? -7.43 -16.469 -30.953 1 96 410 ALA B C 1
ATOM 7395 O O . ALA B 1 410 ? -7.688 -17.562 -31.469 1 96 410 ALA B O 1
ATOM 7396 N N . SER B 1 411 ? -6.25 -15.891 -31.031 1 95.88 411 SER B N 1
ATOM 7397 C CA . SER B 1 411 ? -5.172 -16.484 -31.812 1 95.88 411 SER B CA 1
ATOM 7398 C C . SER B 1 411 ? -4.695 -17.797 -31.172 1 95.88 411 SER B C 1
ATOM 7400 O O . SER B 1 411 ? -4.379 -18.75 -31.875 1 95.88 411 SER B O 1
ATOM 7402 N N . VAL B 1 412 ? -4.668 -17.859 -29.875 1 97.19 412 VAL B N 1
ATOM 7403 C CA . VAL B 1 412 ? -4.203 -19.047 -29.156 1 97.19 412 VAL B CA 1
ATOM 7404 C C . VAL B 1 412 ? -5.219 -20.172 -29.297 1 97.19 412 VAL B C 1
ATOM 7406 O O . VAL B 1 412 ? -4.855 -21.312 -29.625 1 97.19 412 VAL B O 1
ATOM 7409 N N . VAL B 1 413 ? -6.5 -19.859 -29.188 1 97.12 413 VAL B N 1
ATOM 7410 C CA . VAL B 1 413 ? -7.539 -20.875 -29.234 1 97.12 413 VAL B CA 1
ATOM 7411 C C . VAL B 1 413 ? -7.707 -21.375 -30.672 1 97.12 413 VAL B C 1
ATOM 7413 O O . VAL B 1 413 ? -8.008 -22.547 -30.906 1 97.12 413 VAL B O 1
ATOM 7416 N N . GLN B 1 414 ? -7.527 -20.469 -31.641 1 95.81 414 GLN B N 1
ATOM 7417 C CA . GLN B 1 414 ? -7.59 -20.875 -33.031 1 95.81 414 GLN B CA 1
ATOM 7418 C C . GLN B 1 414 ? -6.539 -21.938 -33.344 1 95.81 414 GLN B C 1
ATOM 7420 O O . GLN B 1 414 ? -6.762 -22.812 -34.188 1 95.81 414 GLN B O 1
ATOM 7425 N N . LYS B 1 415 ? -5.469 -21.922 -32.625 1 95.88 415 LYS B N 1
ATOM 7426 C CA . LYS B 1 415 ? -4.395 -22.891 -32.812 1 95.88 415 LYS B CA 1
ATOM 7427 C C . LYS B 1 415 ? -4.641 -24.156 -32 1 95.88 415 LYS B C 1
ATOM 7429 O O . LYS B 1 415 ? -3.852 -25.109 -32.062 1 95.88 415 LYS B O 1
ATOM 7434 N N . GLY B 1 416 ? -5.676 -24.141 -31.203 1 96.62 416 GLY B N 1
ATOM 7435 C CA . GLY B 1 416 ? -6.125 -25.344 -30.516 1 96.62 416 GLY B CA 1
ATOM 7436 C C . GLY B 1 416 ? -5.539 -25.5 -29.125 1 96.62 416 GLY B C 1
ATOM 7437 O O . GLY B 1 416 ? -5.609 -26.578 -28.547 1 96.62 416 GLY B O 1
ATOM 7438 N N . TYR B 1 417 ? -4.93 -24.469 -28.578 1 97.56 417 TYR B N 1
ATOM 7439 C CA . TYR B 1 417 ? -4.281 -24.578 -27.281 1 97.56 417 TYR B CA 1
ATOM 7440 C C . TYR B 1 417 ? -5.188 -24.062 -26.172 1 97.56 417 TYR B C 1
ATOM 7442 O O . TYR B 1 417 ? -6.055 -23.219 -26.406 1 97.56 417 TYR B O 1
ATOM 7450 N N . LYS B 1 418 ? -5.023 -24.578 -24.938 1 97.69 418 LYS B N 1
ATOM 7451 C CA . LYS B 1 418 ? -5.715 -24.109 -23.75 1 97.69 418 LYS B CA 1
ATOM 7452 C C . LYS B 1 418 ? -5.129 -22.797 -23.266 1 97.69 418 LYS B C 1
ATOM 7454 O O . LYS B 1 418 ? -3.912 -22.594 -23.312 1 97.69 418 LYS B O 1
ATOM 7459 N N . VAL B 1 419 ? -6.059 -21.969 -22.75 1 97.56 419 VAL B N 1
ATOM 7460 C CA . VAL B 1 419 ? -5.66 -20.609 -22.422 1 97.56 419 VAL B CA 1
ATOM 7461 C C . VAL B 1 419 ? -5.918 -20.328 -20.938 1 97.56 419 VAL B C 1
ATOM 7463 O O . VAL B 1 419 ? -6.922 -20.781 -20.375 1 97.56 419 VAL B O 1
ATOM 7466 N N . ILE B 1 420 ? -5 -19.609 -20.281 1 98.44 420 ILE B N 1
ATOM 7467 C CA . ILE B 1 420 ? -5.191 -18.922 -19.016 1 98.44 420 ILE B CA 1
ATOM 7468 C C . ILE B 1 420 ? -5.141 -17.422 -19.234 1 98.44 420 ILE B C 1
ATOM 7470 O O . ILE B 1 420 ? -4.141 -16.891 -19.719 1 98.44 420 ILE B O 1
ATOM 7474 N N . HIS B 1 421 ? -6.215 -16.703 -18.906 1 98 421 HIS B N 1
ATOM 7475 C CA . HIS B 1 421 ? -6.27 -15.242 -19.031 1 98 421 HIS B CA 1
ATOM 7476 C C . HIS B 1 421 ? -5.367 -14.57 -18 1 98 421 HIS B C 1
ATOM 7478 O O . HIS B 1 421 ? -5.477 -14.836 -16.797 1 98 421 HIS B O 1
ATOM 7484 N N . ALA B 1 422 ? -4.492 -13.727 -18.422 1 98.19 422 ALA B N 1
ATOM 7485 C CA . ALA B 1 422 ? -3.596 -12.977 -17.531 1 98.19 422 ALA B CA 1
ATOM 7486 C C . ALA B 1 422 ? -3.307 -11.594 -18.109 1 98.19 422 ALA B C 1
ATOM 7488 O O . ALA B 1 422 ? -2.197 -11.07 -17.953 1 98.19 422 ALA B O 1
ATOM 7489 N N . ALA B 1 423 ? -4.23 -10.977 -18.75 1 97.38 423 ALA B N 1
ATOM 7490 C CA . ALA B 1 423 ? -4.031 -9.734 -19.484 1 97.38 423 ALA B CA 1
ATOM 7491 C C . ALA B 1 423 ? -3.65 -8.594 -18.547 1 97.38 423 ALA B C 1
ATOM 7493 O O . ALA B 1 423 ? -4.336 -8.352 -17.547 1 97.38 423 ALA B O 1
ATOM 7494 N N . ASN B 1 424 ? -2.598 -7.859 -18.969 1 97.25 424 ASN B N 1
ATOM 7495 C CA . ASN B 1 424 ? -2.096 -6.781 -18.125 1 97.25 424 ASN B CA 1
ATOM 7496 C C . ASN B 1 424 ? -3.125 -5.668 -17.969 1 97.25 424 ASN B C 1
ATOM 7498 O O . ASN B 1 424 ? -3.162 -4.988 -16.938 1 97.25 424 ASN B O 1
ATOM 7502 N N . ASP B 1 425 ? -3.959 -5.395 -18.891 1 95.25 425 ASP B N 1
ATOM 7503 C CA . ASP B 1 425 ? -4.875 -4.258 -18.859 1 95.25 425 ASP B CA 1
ATOM 7504 C C . ASP B 1 425 ? -6.07 -4.539 -17.953 1 95.25 425 ASP B C 1
ATOM 7506 O O . ASP B 1 425 ? -6.914 -3.664 -17.75 1 95.25 425 ASP B O 1
ATOM 7510 N N . TYR B 1 426 ? -6.164 -5.832 -17.359 1 96.31 426 TYR B N 1
ATOM 7511 C CA . TYR B 1 426 ? -7.242 -6.133 -16.422 1 96.31 426 TYR B CA 1
ATOM 7512 C C . TYR B 1 426 ? -6.688 -6.664 -15.109 1 96.31 426 TYR B C 1
ATOM 7514 O O . TYR B 1 426 ? -7.219 -6.363 -14.039 1 96.31 426 TYR B O 1
ATOM 7522 N N . PHE B 1 427 ? -5.586 -7.414 -15.203 1 98.06 427 PHE B N 1
ATOM 7523 C CA . PHE B 1 427 ? -5.352 -8.32 -14.086 1 98.06 427 PHE B CA 1
ATOM 7524 C C . PHE B 1 427 ? -4.008 -8.031 -13.43 1 98.06 427 PHE B C 1
ATOM 7526 O O . PHE B 1 427 ? -3.639 -8.68 -12.445 1 98.06 427 PHE B O 1
ATOM 7533 N N . TYR B 1 428 ? -3.193 -7.059 -13.938 1 98.25 428 TYR B N 1
ATOM 7534 C CA . TYR B 1 428 ? -1.953 -6.703 -13.258 1 98.25 428 TYR B CA 1
ATOM 7535 C C . TYR B 1 428 ? -2.232 -5.84 -12.031 1 98.25 428 TYR B C 1
ATOM 7537 O O . TYR B 1 428 ? -2.945 -4.836 -12.117 1 98.25 428 TYR B O 1
ATOM 7545 N N . LEU B 1 429 ? -1.678 -6.246 -10.914 1 98.38 429 LEU B N 1
ATOM 7546 C CA . LEU B 1 429 ? -1.909 -5.547 -9.656 1 98.38 429 LEU B CA 1
ATOM 7547 C C . LEU B 1 429 ? -0.893 -4.426 -9.469 1 98.38 429 LEU B C 1
ATOM 7549 O O . LEU B 1 429 ? -1.083 -3.547 -8.617 1 98.38 429 LEU B O 1
ATOM 7553 N N . ASP B 1 430 ? 0.197 -4.422 -10.203 1 96.75 430 ASP B N 1
ATOM 7554 C CA . ASP B 1 430 ? 1.31 -3.504 -9.977 1 96.75 430 ASP B CA 1
ATOM 7555 C C . ASP B 1 430 ? 1.372 -2.43 -11.055 1 96.75 430 ASP B C 1
ATOM 7557 O O . ASP B 1 430 ? 2.338 -1.667 -11.125 1 96.75 430 ASP B O 1
ATOM 7561 N N . CYS B 1 431 ? 0.354 -2.285 -11.898 1 95.75 431 CYS B N 1
ATOM 7562 C CA . CYS B 1 431 ? 0.271 -1.204 -12.875 1 95.75 431 CYS B CA 1
ATOM 7563 C C . CYS B 1 431 ? -0.213 0.085 -12.227 1 95.75 431 CYS B C 1
ATOM 7565 O O . CYS B 1 431 ? -1.001 0.047 -11.273 1 95.75 431 CYS B O 1
ATOM 7567 N N . GLY B 1 432 ? 0.278 1.201 -12.711 1 94.25 432 GLY B N 1
ATOM 7568 C CA . GLY B 1 432 ? -0.239 2.492 -12.289 1 94.25 432 GLY B CA 1
ATOM 7569 C C . GLY B 1 432 ? 0.417 3.014 -11.023 1 94.25 432 GLY B C 1
ATOM 7570 O O . GLY B 1 432 ? -0.072 3.963 -10.406 1 94.25 432 GLY B O 1
ATOM 7571 N N . HIS B 1 433 ? 1.586 2.457 -10.625 1 93.5 433 HIS B N 1
ATOM 7572 C CA . HIS B 1 433 ? 2.262 2.867 -9.398 1 93.5 433 HIS B CA 1
ATOM 7573 C C . HIS B 1 433 ? 3.562 3.602 -9.703 1 93.5 433 HIS B C 1
ATOM 7575 O O . HIS B 1 433 ? 4.508 3.555 -8.914 1 93.5 433 HIS B O 1
ATOM 7581 N N . GLY B 1 434 ? 3.656 4.191 -10.883 1 94.62 434 GLY B N 1
ATOM 7582 C CA . GLY B 1 434 ? 4.859 4.902 -11.281 1 94.62 434 GLY B CA 1
ATOM 7583 C C . GLY B 1 434 ? 5.961 3.98 -11.773 1 94.62 434 GLY B C 1
ATOM 7584 O O . GLY B 1 434 ? 5.895 2.766 -11.57 1 94.62 434 GLY B O 1
ATOM 7585 N N . GLY B 1 435 ? 6.941 4.535 -12.484 1 95.62 435 GLY B N 1
ATOM 7586 C CA . GLY B 1 435 ? 8.109 3.771 -12.898 1 95.62 435 GLY B CA 1
ATOM 7587 C C . GLY B 1 435 ? 9.125 3.586 -11.789 1 95.62 435 GLY B C 1
ATOM 7588 O O . GLY B 1 435 ? 9.289 4.461 -10.938 1 95.62 435 GLY B O 1
ATOM 7589 N N . TRP B 1 436 ? 9.891 2.477 -11.844 1 96.94 436 TRP B N 1
ATOM 7590 C CA . TRP B 1 436 ? 10.836 2.17 -10.773 1 96.94 436 TRP B CA 1
ATOM 7591 C C . TRP B 1 436 ? 12.273 2.361 -11.25 1 96.94 436 TRP B C 1
ATOM 7593 O O . TRP B 1 436 ? 13.203 2.361 -10.438 1 96.94 436 TRP B O 1
ATOM 7603 N N . VAL B 1 437 ? 12.5 2.545 -12.57 1 97.56 437 VAL B N 1
ATOM 7604 C CA . VAL B 1 437 ? 13.828 2.754 -13.141 1 97.56 437 VAL B CA 1
ATOM 7605 C C . VAL B 1 437 ? 14.383 4.098 -12.68 1 97.56 437 VAL B C 1
ATOM 7607 O O . VAL B 1 437 ? 13.672 5.105 -12.68 1 97.56 437 VAL B O 1
ATOM 7610 N N . GLY B 1 438 ? 15.711 4.078 -12.281 1 97.12 438 GLY B N 1
ATOM 7611 C CA . GLY B 1 438 ? 16.359 5.289 -11.797 1 97.12 438 GLY B CA 1
ATOM 7612 C C . GLY B 1 438 ? 16.703 6.262 -12.906 1 97.12 438 GLY B C 1
ATOM 7613 O O . GLY B 1 438 ? 16.797 5.875 -14.07 1 97.12 438 GLY B O 1
ATOM 7614 N N . GLN B 1 439 ? 16.875 7.543 -12.508 1 96.12 439 GLN B N 1
ATOM 7615 C CA . GLN B 1 439 ? 17.219 8.633 -13.422 1 96.12 439 GLN B CA 1
ATOM 7616 C C . GLN B 1 439 ? 16.203 8.727 -14.562 1 96.12 439 GLN B C 1
ATOM 7618 O O . GLN B 1 439 ? 16.594 8.773 -15.734 1 96.12 439 GLN B O 1
ATOM 7623 N N . ASN B 1 440 ? 15.031 8.57 -14.25 1 96.12 440 ASN B N 1
ATOM 7624 C CA . ASN B 1 440 ? 13.883 8.641 -15.141 1 96.12 440 ASN B CA 1
ATOM 7625 C C . ASN B 1 440 ? 12.75 9.453 -14.531 1 96.12 440 ASN B C 1
ATOM 7627 O O . ASN B 1 440 ? 11.664 8.922 -14.273 1 96.12 440 ASN B O 1
ATOM 7631 N N . VAL B 1 441 ? 12.875 10.703 -14.383 1 95.19 441 VAL B N 1
ATOM 7632 C CA . VAL B 1 441 ? 12.055 11.633 -13.609 1 95.19 441 VAL B CA 1
ATOM 7633 C C . VAL B 1 441 ? 10.609 11.57 -14.102 1 95.19 441 VAL B C 1
ATOM 7635 O O . VAL B 1 441 ? 9.672 11.594 -13.297 1 95.19 441 VAL B O 1
ATOM 7638 N N . LEU B 1 442 ? 10.391 11.422 -15.367 1 92.94 442 LEU B N 1
ATOM 7639 C CA . LEU B 1 442 ? 9.039 11.445 -15.922 1 92.94 442 LEU B CA 1
ATOM 7640 C C . LEU B 1 442 ? 8.547 10.031 -16.219 1 92.94 442 LEU B C 1
ATOM 7642 O O . LEU B 1 442 ? 7.488 9.852 -16.812 1 92.94 442 LEU B O 1
ATOM 7646 N N . GLY B 1 443 ? 9.438 9.039 -15.812 1 93.25 443 GLY B N 1
ATOM 7647 C CA . GLY B 1 443 ? 9.062 7.66 -16.062 1 93.25 443 GLY B CA 1
ATOM 7648 C C . GLY B 1 443 ? 7.82 7.23 -15.305 1 93.25 443 GLY B C 1
ATOM 7649 O O . GLY B 1 443 ? 7.66 7.559 -14.125 1 93.25 443 GLY B O 1
ATOM 7650 N N . ASN B 1 444 ? 6.914 6.598 -15.969 1 92.38 444 ASN B N 1
ATOM 7651 C CA . ASN B 1 444 ? 5.703 6.051 -15.375 1 92.38 444 ASN B CA 1
ATOM 7652 C C . ASN B 1 444 ? 5.59 4.547 -15.609 1 92.38 444 ASN B C 1
ATOM 7654 O O . ASN B 1 444 ? 6.453 3.949 -16.25 1 92.38 444 ASN B O 1
ATOM 7658 N N . SER B 1 445 ? 4.523 3.902 -15.016 1 94.19 445 SER B N 1
ATOM 7659 C CA . SER B 1 445 ? 4.285 2.48 -15.234 1 94.19 445 SER B CA 1
ATOM 7660 C C . SER B 1 445 ? 4.098 2.17 -16.719 1 94.19 445 SER B C 1
ATOM 7662 O O . SER B 1 445 ? 3.379 2.885 -17.422 1 94.19 445 SER B O 1
ATOM 7664 N N . TRP B 1 446 ? 4.703 1.146 -17.203 1 93.75 446 TRP B N 1
ATOM 7665 C CA . TRP B 1 446 ? 4.633 0.773 -18.625 1 93.75 446 TRP B CA 1
ATOM 7666 C C . TRP B 1 446 ? 3.215 0.355 -19 1 93.75 446 TRP B C 1
ATOM 7668 O O . TRP B 1 446 ? 2.842 0.398 -20.172 1 93.75 446 TRP B O 1
ATOM 7678 N N . CYS B 1 447 ? 2.428 0.033 -18.016 1 95 447 CYS B N 1
ATOM 7679 C CA . CYS B 1 447 ? 1.082 -0.465 -18.281 1 95 447 CYS B CA 1
ATOM 7680 C C . CYS B 1 447 ? 0.036 0.428 -17.625 1 95 447 CYS B C 1
ATOM 7682 O O . CYS B 1 447 ? -0.987 -0.06 -17.141 1 95 447 CYS B O 1
ATOM 7684 N N . ASP B 1 448 ? 0.257 1.68 -17.516 1 93.94 448 ASP B N 1
ATOM 7685 C CA . ASP B 1 448 ? -0.731 2.646 -17.047 1 93.94 448 ASP B CA 1
ATOM 7686 C C . ASP B 1 448 ? -2.025 2.543 -17.859 1 93.94 448 ASP B C 1
ATOM 7688 O O . ASP B 1 448 ? -2 2.195 -19.047 1 93.94 448 ASP B O 1
ATOM 7692 N N . PRO B 1 449 ? -3.17 2.84 -17.328 1 94.44 449 PRO B N 1
ATOM 7693 C CA . PRO B 1 449 ? -3.387 3.309 -15.961 1 94.44 449 PRO B CA 1
ATOM 7694 C C . PRO B 1 449 ? -3.535 2.162 -14.961 1 94.44 449 PRO B C 1
ATOM 7696 O O . PRO B 1 449 ? -3.33 0.999 -15.32 1 94.44 449 PRO B O 1
ATOM 7699 N N . PHE B 1 450 ? -3.725 2.459 -13.664 1 96.88 450 PHE B N 1
ATOM 7700 C CA . PHE B 1 450 ? -4.059 1.517 -12.602 1 96.88 450 PHE B CA 1
ATOM 7701 C C . PHE B 1 450 ? -5.262 0.664 -13 1 96.88 450 PHE B C 1
ATOM 7703 O O . PHE B 1 450 ? -6.207 1.16 -13.609 1 96.88 450 PHE B O 1
ATOM 7710 N N . LYS B 1 451 ? -5.238 -0.638 -12.711 1 97.06 451 LYS B N 1
ATOM 7711 C CA . LYS B 1 451 ? -6.371 -1.521 -12.977 1 97.06 451 LYS B CA 1
ATOM 7712 C C . LYS B 1 451 ? -7.25 -1.681 -11.742 1 97.06 451 LYS B C 1
ATOM 7714 O O . LYS B 1 451 ? -6.906 -2.432 -10.82 1 97.06 451 LYS B O 1
ATOM 7719 N N . THR B 1 452 ? -8.383 -1.068 -11.703 1 97 452 THR B N 1
ATOM 7720 C CA . THR B 1 452 ? -9.289 -1.148 -10.562 1 97 452 THR B CA 1
ATOM 7721 C C . THR B 1 452 ? -10 -2.5 -10.531 1 97 452 THR B C 1
ATOM 7723 O O . THR B 1 452 ? -10.008 -3.229 -11.523 1 97 452 THR B O 1
ATOM 7726 N N . TRP B 1 453 ? -10.578 -2.824 -9.344 1 97.31 453 TRP B N 1
ATOM 7727 C CA . TRP B 1 453 ? -11.375 -4.039 -9.234 1 97.31 453 TRP B CA 1
ATOM 7728 C C . TRP B 1 453 ? -12.562 -4 -10.188 1 97.31 453 TRP B C 1
ATOM 7730 O O . TRP B 1 453 ? -12.953 -5.027 -10.75 1 97.31 453 TRP B O 1
ATOM 7740 N N . GLN B 1 454 ? -13.156 -2.797 -10.406 1 97.19 454 GLN B N 1
ATOM 7741 C CA . GLN B 1 454 ? -14.312 -2.676 -11.289 1 97.19 454 GLN B CA 1
ATOM 7742 C C . GLN B 1 454 ? -13.945 -3.014 -12.734 1 97.19 454 GLN B C 1
ATOM 7744 O O . GLN B 1 454 ? -14.711 -3.689 -13.43 1 97.19 454 GLN B O 1
ATOM 7749 N N . LYS B 1 455 ? -12.75 -2.51 -13.133 1 96.12 455 LYS B N 1
ATOM 7750 C CA . LYS B 1 455 ? -12.266 -2.838 -14.469 1 96.12 455 LYS B CA 1
ATOM 7751 C C . LYS B 1 455 ? -12.078 -4.344 -14.633 1 96.12 455 LYS B C 1
ATOM 7753 O O . LYS B 1 455 ? -12.531 -4.922 -15.625 1 96.12 455 LYS B O 1
ATOM 7758 N N . ALA B 1 456 ? -11.5 -4.965 -13.688 1 96.31 456 ALA B N 1
ATOM 7759 C CA . ALA B 1 456 ? -11.289 -6.41 -13.734 1 96.31 456 ALA B CA 1
ATOM 7760 C C . ALA B 1 456 ? -12.617 -7.16 -13.719 1 96.31 456 ALA B C 1
ATOM 7762 O O . ALA B 1 456 ? -12.781 -8.164 -14.422 1 96.31 456 ALA B O 1
ATOM 7763 N N . TYR B 1 457 ? -13.57 -6.664 -12.945 1 96.88 457 TYR B N 1
ATOM 7764 C CA . TYR B 1 457 ? -14.867 -7.32 -12.789 1 96.88 457 TYR B CA 1
ATOM 7765 C C . TYR B 1 457 ? -15.656 -7.281 -14.094 1 96.88 457 TYR B C 1
ATOM 7767 O O . TYR B 1 457 ? -16.531 -8.125 -14.32 1 96.88 457 TYR B O 1
ATOM 7775 N N . SER B 1 458 ? -15.375 -6.344 -14.891 1 95.25 458 SER B N 1
ATOM 7776 C CA . SER B 1 458 ? -16.094 -6.176 -16.156 1 95.25 458 SER B CA 1
ATOM 7777 C C . SER B 1 458 ? -15.562 -7.133 -17.219 1 95.25 458 SER B C 1
ATOM 7779 O O . SER B 1 458 ? -16.078 -7.18 -18.328 1 95.25 458 SER B O 1
ATOM 7781 N N . PHE B 1 459 ? -14.609 -7.922 -16.922 1 95.88 459 PHE B N 1
ATOM 7782 C CA . PHE B 1 459 ? -13.938 -8.781 -17.875 1 95.88 459 PHE B CA 1
ATOM 7783 C C . PHE B 1 459 ? -14.836 -9.93 -18.312 1 95.88 459 PHE B C 1
ATOM 7785 O O . PHE B 1 459 ? -15.461 -10.586 -17.469 1 95.88 459 PHE B O 1
ATOM 7792 N N . ASP B 1 460 ? -14.938 -10.133 -19.594 1 95.69 460 ASP B N 1
ATOM 7793 C CA . ASP B 1 460 ? -15.617 -11.305 -20.141 1 95.69 460 ASP B CA 1
ATOM 7794 C C . ASP B 1 460 ? -14.617 -12.305 -20.703 1 95.69 460 ASP B C 1
ATOM 7796 O O . ASP B 1 460 ? -14.047 -12.102 -21.781 1 95.69 460 ASP B O 1
ATOM 7800 N N . PRO B 1 461 ? -14.477 -13.438 -20 1 95.38 461 PRO B N 1
ATOM 7801 C CA . PRO B 1 461 ? -13.453 -14.414 -20.391 1 95.38 461 PRO B CA 1
ATOM 7802 C C . PRO B 1 461 ? -13.719 -15.016 -21.766 1 95.38 461 PRO B C 1
ATOM 7804 O O . PRO B 1 461 ? -12.812 -15.602 -22.375 1 95.38 461 PRO B O 1
ATOM 7807 N N . LEU B 1 462 ? -14.914 -14.93 -22.312 1 95.94 462 LEU B N 1
ATOM 7808 C CA . LEU B 1 462 ? -15.281 -15.633 -23.531 1 95.94 462 LEU B CA 1
ATOM 7809 C C . LEU B 1 462 ? -15.516 -14.648 -24.672 1 95.94 462 LEU B C 1
ATOM 7811 O O . LEU B 1 462 ? -15.914 -15.055 -25.766 1 95.94 462 LEU B O 1
ATOM 7815 N N . ALA B 1 463 ? -15.234 -13.352 -24.359 1 93.25 463 ALA B N 1
ATOM 7816 C CA . ALA B 1 463 ? -15.477 -12.336 -25.375 1 93.25 463 ALA B CA 1
ATOM 7817 C C . ALA B 1 463 ? -14.727 -12.656 -26.672 1 93.25 463 ALA B C 1
ATOM 7819 O O . ALA B 1 463 ? -13.586 -13.117 -26.625 1 93.25 463 ALA B O 1
ATOM 7820 N N . ASN B 1 464 ? -15.328 -12.523 -27.797 1 90.75 464 ASN B N 1
ATOM 7821 C CA . ASN B 1 464 ? -14.781 -12.633 -29.141 1 90.75 464 ASN B CA 1
ATOM 7822 C C . ASN B 1 464 ? -14.383 -14.07 -29.469 1 90.75 464 ASN B C 1
ATOM 7824 O O . ASN B 1 464 ? -13.492 -14.305 -30.281 1 90.75 464 ASN B O 1
ATOM 7828 N N . LEU B 1 465 ? -14.93 -15.094 -28.766 1 96.19 465 LEU B N 1
ATOM 7829 C CA . LEU B 1 465 ? -14.727 -16.5 -29.047 1 96.19 465 LEU B CA 1
ATOM 7830 C C . LEU B 1 465 ? -16.016 -17.156 -29.516 1 96.19 465 LEU B C 1
ATOM 7832 O O . LEU B 1 465 ? -17.109 -16.609 -29.312 1 96.19 465 LEU B O 1
ATOM 7836 N N . THR B 1 466 ? -15.93 -18.281 -30.172 1 95.56 466 THR B N 1
ATOM 7837 C CA . THR B 1 466 ? -17.078 -19.094 -30.547 1 95.56 466 THR B CA 1
ATOM 7838 C C . THR B 1 466 ? -17.312 -20.203 -29.516 1 95.56 466 THR B C 1
ATOM 7840 O O . THR B 1 466 ? -16.391 -20.578 -28.781 1 95.56 466 THR B O 1
ATOM 7843 N N . SER B 1 467 ? -18.5 -20.734 -29.453 1 95.69 467 SER B N 1
ATOM 7844 C CA . SER B 1 467 ? -18.891 -21.719 -28.438 1 95.69 467 SER B CA 1
ATOM 7845 C C . SER B 1 467 ? -18 -22.953 -28.5 1 95.69 467 SER B C 1
ATOM 7847 O O . SER B 1 467 ? -17.719 -23.578 -27.469 1 95.69 467 SER B O 1
ATOM 7849 N N . ASP B 1 468 ? -17.562 -23.281 -29.719 1 96.06 468 ASP B N 1
ATOM 7850 C CA . ASP B 1 468 ? -16.734 -24.469 -29.875 1 96.06 468 ASP B CA 1
ATOM 7851 C C . ASP B 1 468 ? -15.336 -24.25 -29.297 1 96.06 468 ASP B C 1
ATOM 7853 O O . ASP B 1 468 ? -14.578 -25.203 -29.109 1 96.06 468 ASP B O 1
ATOM 7857 N N . GLN B 1 469 ? -15.023 -23 -28.953 1 96.44 469 GLN B N 1
ATOM 7858 C CA . GLN B 1 469 ? -13.703 -22.656 -28.438 1 96.44 469 GLN B CA 1
ATOM 7859 C C . GLN B 1 469 ? -13.75 -22.469 -26.922 1 96.44 469 GLN B C 1
ATOM 7861 O O . GLN B 1 469 ? -12.703 -22.406 -26.266 1 96.44 469 GLN B O 1
ATOM 7866 N N . TYR B 1 470 ? -14.914 -22.438 -26.359 1 96.31 470 TYR B N 1
ATOM 7867 C CA . TYR B 1 470 ? -15.086 -22.078 -24.953 1 96.31 470 TYR B CA 1
ATOM 7868 C C . TYR B 1 470 ? -14.336 -23.062 -24.062 1 96.31 470 TYR B C 1
ATOM 7870 O O . TYR B 1 470 ? -13.773 -22.656 -23.031 1 96.31 470 TYR B O 1
ATOM 7878 N N . HIS B 1 471 ? -14.32 -24.297 -24.438 1 95.56 471 HIS B N 1
ATOM 7879 C CA . HIS B 1 471 ? -13.719 -25.328 -23.609 1 95.56 471 HIS B CA 1
ATOM 7880 C C . HIS B 1 471 ? -12.211 -25.156 -23.5 1 95.56 471 HIS B C 1
ATOM 7882 O O . HIS B 1 471 ? -11.57 -25.75 -22.641 1 95.56 471 HIS B O 1
ATOM 7888 N N . LEU B 1 472 ? -11.578 -24.312 -24.359 1 97.44 472 LEU B N 1
ATOM 7889 C CA . LEU B 1 472 ? -10.141 -24.078 -24.359 1 97.44 472 LEU B CA 1
ATOM 7890 C C . LEU B 1 472 ? -9.766 -23.016 -23.344 1 97.44 472 LEU B C 1
ATOM 7892 O O . LEU B 1 472 ? -8.594 -22.875 -22.984 1 97.44 472 LEU B O 1
ATOM 7896 N N . VAL B 1 473 ? -10.75 -22.266 -22.859 1 97.19 473 VAL B N 1
ATOM 7897 C CA . VAL B 1 473 ? -10.508 -21.281 -21.797 1 97.19 473 VAL B CA 1
ATOM 7898 C C . VAL B 1 473 ? -10.555 -21.953 -20.438 1 97.19 473 VAL B C 1
ATOM 7900 O O . VAL B 1 473 ? -11.617 -22.391 -19.984 1 97.19 473 VAL B O 1
ATOM 7903 N N . GLN B 1 474 ? -9.438 -21.969 -19.734 1 97.94 474 GLN B N 1
ATOM 7904 C CA . GLN B 1 474 ? -9.352 -22.719 -18.484 1 97.94 474 GLN B CA 1
ATOM 7905 C C . GLN B 1 474 ? -9.617 -21.812 -17.281 1 97.94 474 GLN B C 1
ATOM 7907 O O . GLN B 1 474 ? -9.891 -22.297 -16.188 1 97.94 474 GLN B O 1
ATOM 7912 N N . GLY B 1 475 ? -9.531 -20.531 -17.453 1 97.75 475 GLY B N 1
ATOM 7913 C CA . GLY B 1 475 ? -9.672 -19.547 -16.391 1 97.75 475 GLY B CA 1
ATOM 7914 C C . GLY B 1 475 ? -8.711 -18.375 -16.531 1 97.75 475 GLY B C 1
ATOM 7915 O O . GLY B 1 475 ? -8.406 -17.938 -17.641 1 97.75 475 GLY B O 1
ATOM 7916 N N . GLY B 1 476 ? -8.344 -17.859 -15.383 1 98.31 476 GLY B N 1
ATOM 7917 C CA . GLY B 1 476 ? -7.445 -16.719 -15.391 1 98.31 476 GLY B CA 1
ATOM 7918 C C . GLY B 1 476 ? -6.895 -16.375 -14.016 1 98.31 476 GLY B C 1
ATOM 7919 O O . GLY B 1 476 ? -7.094 -17.125 -13.062 1 98.31 476 GLY B O 1
ATOM 7920 N N . GLN B 1 477 ? -6.074 -15.266 -13.984 1 98.62 477 GLN B N 1
ATOM 7921 C CA . GLN B 1 477 ? -5.43 -14.93 -12.719 1 98.62 477 GLN B CA 1
ATOM 7922 C C . GLN B 1 477 ? -5.066 -13.453 -12.656 1 98.62 477 GLN B C 1
ATOM 7924 O O . GLN B 1 477 ? -4.863 -12.812 -13.695 1 98.62 477 GLN B O 1
ATOM 7929 N N . HIS B 1 478 ? -5.059 -12.906 -11.43 1 98.81 478 HIS B N 1
ATOM 7930 C CA . HIS B 1 478 ? -4.336 -11.672 -11.141 1 98.81 478 HIS B CA 1
ATOM 7931 C C . HIS B 1 478 ? -2.846 -11.938 -10.961 1 98.81 478 HIS B C 1
ATOM 7933 O O . HIS B 1 478 ? -2.449 -13.055 -10.609 1 98.81 478 HIS B O 1
ATOM 7939 N N . LEU B 1 479 ? -2.049 -10.961 -11.273 1 98.81 479 LEU B N 1
ATOM 7940 C CA . LEU B 1 479 ? -0.598 -11.086 -11.203 1 98.81 479 LEU B CA 1
ATOM 7941 C C . LEU B 1 479 ? 0.011 -9.922 -10.422 1 98.81 479 LEU B C 1
ATOM 7943 O O . LEU B 1 479 ? -0.41 -8.773 -10.586 1 98.81 479 LEU B O 1
ATOM 7947 N N . LEU B 1 480 ? 0.942 -10.219 -9.578 1 98.81 480 LEU B N 1
ATOM 7948 C CA . LEU B 1 480 ? 1.75 -9.203 -8.914 1 98.81 480 LEU B CA 1
ATOM 7949 C C . LEU B 1 480 ? 3.23 -9.398 -9.219 1 98.81 480 LEU B C 1
ATOM 7951 O O . LEU B 1 480 ? 3.863 -10.312 -8.695 1 98.81 480 LEU B O 1
ATOM 7955 N N . TRP B 1 481 ? 3.66 -8.539 -10.117 1 98.31 481 TRP B N 1
ATOM 7956 C CA . TRP B 1 481 ? 5.102 -8.398 -10.289 1 98.31 481 TRP B CA 1
ATOM 7957 C C . TRP B 1 481 ? 5.695 -7.484 -9.234 1 98.31 481 TRP B C 1
ATOM 7959 O O . TRP B 1 481 ? 5.039 -6.547 -8.773 1 98.31 481 TRP B O 1
ATOM 7969 N N . THR B 1 482 ? 6.789 -7.598 -8.648 1 98.19 482 THR B N 1
ATOM 7970 C CA . THR B 1 482 ? 7.16 -7.047 -7.352 1 98.19 482 THR B CA 1
ATOM 7971 C C . THR B 1 482 ? 8.375 -6.137 -7.477 1 98.19 482 THR B C 1
ATOM 7973 O O . THR B 1 482 ? 9.211 -6.078 -6.57 1 98.19 482 THR B O 1
ATOM 7976 N N . GLU B 1 483 ? 8.508 -5.438 -8.688 1 97.94 483 GLU B N 1
ATOM 7977 C CA . GLU B 1 483 ? 9.578 -4.453 -8.758 1 97.94 483 GLU B CA 1
ATOM 7978 C C . GLU B 1 483 ? 9.461 -3.43 -7.629 1 97.94 483 GLU B C 1
ATOM 7980 O O . GLU B 1 483 ? 10.477 -2.957 -7.105 1 97.94 483 GLU B O 1
ATOM 7985 N N . GLN B 1 484 ? 8.172 -3.121 -7.312 1 97.88 484 GLN B N 1
ATOM 7986 C CA . GLN B 1 484 ? 7.922 -2.113 -6.289 1 97.88 484 GLN B CA 1
ATOM 7987 C C . GLN B 1 484 ? 7.016 -2.662 -5.191 1 97.88 484 GLN B C 1
ATOM 7989 O O . GLN B 1 484 ? 6.168 -1.941 -4.66 1 97.88 484 GLN B O 1
ATOM 7994 N N . SER B 1 485 ? 7.074 -3.953 -4.961 1 98.44 485 SER B N 1
ATOM 7995 C CA . SER B 1 485 ? 6.34 -4.582 -3.871 1 98.44 485 SER B CA 1
ATOM 7996 C C . SER B 1 485 ? 7.258 -5.441 -3.006 1 98.44 485 SER B C 1
ATOM 7998 O O . SER B 1 485 ? 8.273 -5.949 -3.486 1 98.44 485 SER B O 1
ATOM 8000 N N . SER B 1 486 ? 6.996 -5.484 -1.811 1 98.31 486 SER B N 1
ATOM 8001 C CA . SER B 1 486 ? 7.68 -6.242 -0.765 1 98.31 486 SER B CA 1
ATOM 8002 C C . SER B 1 486 ? 6.711 -6.664 0.335 1 98.31 486 SER B C 1
ATOM 8004 O O . SER B 1 486 ? 5.5 -6.5 0.197 1 98.31 486 SER B O 1
ATOM 8006 N N . PRO B 1 487 ? 7.234 -7.254 1.391 1 98.12 487 PRO B N 1
ATOM 8007 C CA . PRO B 1 487 ? 6.348 -7.547 2.521 1 98.12 487 PRO B CA 1
ATOM 8008 C C . PRO B 1 487 ? 5.578 -6.32 3.004 1 98.12 487 PRO B C 1
ATOM 8010 O O . PRO B 1 487 ? 4.465 -6.445 3.516 1 98.12 487 PRO B O 1
ATOM 8013 N N . ALA B 1 488 ? 6.039 -5.133 2.738 1 98.31 488 ALA B N 1
ATOM 8014 C CA . ALA B 1 488 ? 5.504 -3.887 3.277 1 98.31 488 ALA B CA 1
ATOM 8015 C C . ALA B 1 488 ? 4.137 -3.57 2.678 1 98.31 488 ALA B C 1
ATOM 8017 O O . ALA B 1 488 ? 3.32 -2.891 3.301 1 98.31 488 ALA B O 1
ATOM 8018 N N . ASN B 1 489 ? 3.842 -4.035 1.459 1 98.44 489 ASN B N 1
ATOM 8019 C CA . ASN B 1 489 ? 2.58 -3.67 0.825 1 98.44 489 ASN B CA 1
ATOM 8020 C C . ASN B 1 489 ? 1.916 -4.875 0.163 1 98.44 489 ASN B C 1
ATOM 8022 O O . ASN B 1 489 ? 1.032 -4.715 -0.681 1 98.44 489 ASN B O 1
ATOM 8026 N N . LEU B 1 490 ? 2.34 -6.098 0.504 1 98.75 490 LEU B N 1
ATOM 8027 C CA . LEU B 1 490 ? 1.82 -7.301 -0.134 1 98.75 490 LEU B CA 1
ATOM 8028 C C . LEU B 1 490 ? 0.303 -7.375 0.001 1 98.75 490 LEU B C 1
ATOM 8030 O O . LEU B 1 490 ? -0.409 -7.473 -1.001 1 98.75 490 LEU B O 1
ATOM 8034 N N . ASP B 1 491 ? -0.224 -7.234 1.214 1 98.75 491 ASP B N 1
ATOM 8035 C CA . ASP B 1 491 ? -1.652 -7.43 1.444 1 98.75 491 ASP B CA 1
ATOM 8036 C C . ASP B 1 491 ? -2.475 -6.34 0.76 1 98.75 491 ASP B C 1
ATOM 8038 O O . ASP B 1 491 ? -3.42 -6.637 0.026 1 98.75 491 ASP B O 1
ATOM 8042 N N . SER B 1 492 ? -2.051 -5.098 0.889 1 98.44 492 SER B N 1
ATOM 8043 C CA . SER B 1 492 ? -2.889 -3.982 0.458 1 98.44 492 SER B CA 1
ATOM 8044 C C . SER B 1 492 ? -2.896 -3.852 -1.061 1 98.44 492 SER B C 1
ATOM 8046 O O . SER B 1 492 ? -3.859 -3.346 -1.641 1 98.44 492 SER B O 1
ATOM 8048 N N . ILE B 1 493 ? -1.829 -4.293 -1.715 1 98.44 493 ILE B N 1
ATOM 8049 C CA . ILE B 1 493 ? -1.812 -4.18 -3.17 1 98.44 493 ILE B CA 1
ATOM 8050 C C . ILE B 1 493 ? -2.604 -5.328 -3.785 1 98.44 493 ILE B C 1
ATOM 8052 O O . ILE B 1 493 ? -3.154 -5.195 -4.883 1 98.44 493 ILE B O 1
ATOM 8056 N N . VAL B 1 494 ? -2.758 -6.418 -3.047 1 98.81 494 VAL B N 1
ATOM 8057 C CA . VAL B 1 494 ? -3.398 -7.613 -3.59 1 98.81 494 VAL B CA 1
ATOM 8058 C C . VAL B 1 494 ? -4.891 -7.59 -3.264 1 98.81 494 VAL B C 1
ATOM 8060 O O . VAL B 1 494 ? -5.727 -7.816 -4.141 1 98.81 494 VAL B O 1
ATOM 8063 N N . TRP B 1 495 ? -5.211 -7.277 -1.982 1 98.81 495 TRP B N 1
ATOM 8064 C CA . TRP B 1 495 ? -6.574 -7.48 -1.512 1 98.81 495 TRP B CA 1
ATOM 8065 C C . TRP B 1 495 ? -7.262 -6.145 -1.245 1 98.81 495 TRP B C 1
ATOM 8067 O O . TRP B 1 495 ? -6.637 -5.203 -0.749 1 98.81 495 TRP B O 1
ATOM 8077 N N . PRO B 1 496 ? -8.523 -6.09 -1.615 1 98.31 496 PRO B N 1
ATOM 8078 C CA . PRO B 1 496 ? -9.383 -7.18 -2.092 1 98.31 496 PRO B CA 1
ATOM 8079 C C . PRO B 1 496 ? -9.43 -7.27 -3.615 1 98.31 496 PRO B C 1
ATOM 8081 O O . PRO B 1 496 ? -10.273 -7.98 -4.168 1 98.31 496 PRO B O 1
ATOM 8084 N N . ARG B 1 497 ? -8.578 -6.547 -4.324 1 98.06 497 ARG B N 1
ATOM 8085 C CA . ARG B 1 497 ? -8.633 -6.445 -5.777 1 98.06 497 ARG B CA 1
ATOM 8086 C C . ARG B 1 497 ? -8.531 -7.824 -6.426 1 98.06 497 ARG B C 1
ATOM 8088 O O . ARG B 1 497 ? -9.289 -8.141 -7.348 1 98.06 497 ARG B O 1
ATOM 8095 N N . ALA B 1 498 ? -7.707 -8.68 -5.914 1 98.69 498 ALA B N 1
ATOM 8096 C CA . ALA B 1 498 ? -7.484 -9.992 -6.512 1 98.69 498 ALA B CA 1
ATOM 8097 C C . ALA B 1 498 ? -8.68 -10.914 -6.285 1 98.69 498 ALA B C 1
ATOM 8099 O O . ALA B 1 498 ? -8.812 -11.945 -6.945 1 98.69 498 ALA B O 1
ATOM 8100 N N . ALA B 1 499 ? -9.523 -10.594 -5.328 1 98.31 499 ALA B N 1
ATOM 8101 C CA . ALA B 1 499 ? -10.75 -11.367 -5.145 1 98.31 499 ALA B CA 1
ATOM 8102 C C . ALA B 1 499 ? -11.672 -11.242 -6.355 1 98.31 499 ALA B C 1
ATOM 8104 O O . ALA B 1 499 ? -12.547 -12.078 -6.566 1 98.31 499 ALA B O 1
ATOM 8105 N N . THR B 1 500 ? -11.469 -10.227 -7.137 1 97.25 500 THR B N 1
ATOM 8106 C CA . THR B 1 500 ? -12.328 -9.977 -8.289 1 97.25 500 THR B CA 1
ATOM 8107 C C . THR B 1 500 ? -12.219 -11.109 -9.305 1 97.25 500 THR B C 1
ATOM 8109 O O . THR B 1 500 ? -13.227 -11.648 -9.75 1 97.25 500 THR B O 1
ATOM 8112 N N . SER B 1 501 ? -11 -11.492 -9.641 1 96.31 501 SER B N 1
ATOM 8113 C CA . SER B 1 501 ? -10.844 -12.57 -10.609 1 96.31 501 SER B CA 1
ATOM 8114 C C . SER B 1 501 ? -11.352 -13.898 -10.047 1 96.31 501 SER B C 1
ATOM 8116 O O . SER B 1 501 ? -11.781 -14.773 -10.797 1 96.31 501 SER B O 1
ATOM 8118 N N . ALA B 1 502 ? -11.336 -14.039 -8.703 1 97.25 502 ALA B N 1
ATOM 8119 C CA . ALA B 1 502 ? -11.914 -15.227 -8.094 1 97.25 502 ALA B CA 1
ATOM 8120 C C . ALA B 1 502 ? -13.375 -15.398 -8.5 1 97.25 502 ALA B C 1
ATOM 8122 O O . ALA B 1 502 ? -13.805 -16.484 -8.883 1 97.25 502 ALA B O 1
ATOM 8123 N N . GLU B 1 503 ? -14.094 -14.305 -8.453 1 97.06 503 GLU B N 1
ATOM 8124 C CA . GLU B 1 503 ? -15.508 -14.391 -8.797 1 97.06 503 GLU B CA 1
ATOM 8125 C C . GLU B 1 503 ? -15.695 -14.484 -10.312 1 97.06 503 GLU B C 1
ATOM 8127 O O . GLU B 1 503 ? -16.516 -15.273 -10.797 1 97.06 503 GLU B O 1
ATOM 8132 N N . VAL B 1 504 ? -14.938 -13.711 -11.109 1 97.31 504 VAL B N 1
ATOM 8133 C CA . VAL B 1 504 ? -15.062 -13.711 -12.562 1 97.31 504 VAL B CA 1
ATOM 8134 C C . VAL B 1 504 ? -14.891 -15.133 -13.094 1 97.31 504 VAL B C 1
ATOM 8136 O O . VAL B 1 504 ? -15.641 -15.562 -13.969 1 97.31 504 VAL B O 1
ATOM 8139 N N . PHE B 1 505 ? -14.016 -15.891 -12.484 1 97.44 505 PHE B N 1
ATOM 8140 C CA . PHE B 1 505 ? -13.711 -17.203 -13.016 1 97.44 505 PHE B CA 1
ATOM 8141 C C . PHE B 1 505 ? -14.422 -18.297 -12.219 1 97.44 505 PHE B C 1
ATOM 8143 O O . PHE B 1 505 ? -14.305 -19.484 -12.523 1 97.44 505 PHE B O 1
ATOM 8150 N N . TRP B 1 506 ? -15.133 -17.984 -11.156 1 97.19 506 TRP B N 1
ATOM 8151 C CA . TRP B 1 506 ? -15.992 -18.906 -10.438 1 97.19 506 TRP B CA 1
ATOM 8152 C C . TRP B 1 506 ? -17.422 -18.828 -10.953 1 97.19 506 TRP B C 1
ATOM 8154 O O . TRP B 1 506 ? -18.047 -19.844 -11.258 1 97.19 506 TRP B O 1
ATOM 8164 N N . SER B 1 507 ? -17.922 -17.609 -11.094 1 94.75 507 SER B N 1
ATOM 8165 C CA . SER B 1 507 ? -19.344 -17.375 -11.375 1 94.75 507 SER B CA 1
ATOM 8166 C C . SER B 1 507 ? -19.562 -17.062 -12.852 1 94.75 507 SER B C 1
ATOM 8168 O O . SER B 1 507 ? -20.656 -17.297 -13.391 1 94.75 507 SER B O 1
ATOM 8170 N N . GLY B 1 508 ? -18.562 -16.594 -13.609 1 89.94 508 GLY B N 1
ATOM 8171 C CA . GLY B 1 508 ? -18.703 -16.094 -14.961 1 89.94 508 GLY B CA 1
ATOM 8172 C C . GLY B 1 508 ? -18.688 -14.578 -15.047 1 89.94 508 GLY B C 1
ATOM 8173 O O . GLY B 1 508 ? -18.469 -13.898 -14.039 1 89.94 508 GLY B O 1
ATOM 8174 N N . PRO B 1 509 ? -18.672 -14.133 -16.328 1 82.31 509 PRO B N 1
ATOM 8175 C CA . PRO B 1 509 ? -18.562 -12.688 -16.484 1 82.31 509 PRO B CA 1
ATOM 8176 C C . PRO B 1 509 ? -19.641 -11.922 -15.727 1 82.31 509 PRO B C 1
ATOM 8178 O O . PRO B 1 509 ? -20.781 -12.375 -15.656 1 82.31 509 PRO B O 1
ATOM 8181 N N . GLY B 1 510 ? -19.125 -11.156 -14.727 1 71.75 510 GLY B N 1
ATOM 8182 C CA . GLY B 1 510 ? -20.062 -10.352 -13.961 1 71.75 510 GLY B CA 1
ATOM 8183 C C . GLY B 1 510 ? -20.266 -8.969 -14.539 1 71.75 510 GLY B C 1
ATOM 8184 O O . GLY B 1 510 ? -19.484 -8.508 -15.367 1 71.75 510 GLY B O 1
ATOM 8185 N N . GLY B 1 511 ? -21.5 -8.445 -14.641 1 74.44 511 GLY B N 1
ATOM 8186 C CA . GLY B 1 511 ? -21.672 -7.145 -15.266 1 74.44 511 GLY B CA 1
ATOM 8187 C C . GLY B 1 511 ? -22.156 -6.078 -14.305 1 74.44 511 GLY B C 1
ATOM 8188 O O . GLY B 1 511 ? -21.922 -4.887 -14.516 1 74.44 511 GLY B O 1
ATOM 8189 N N . ASP B 1 512 ? -22.562 -6.484 -13.086 1 89.62 512 ASP B N 1
ATOM 8190 C CA . ASP B 1 512 ? -23.141 -5.414 -12.281 1 89.62 512 ASP B CA 1
ATOM 8191 C C . ASP B 1 512 ? -22.219 -5.027 -11.133 1 89.62 512 ASP B C 1
ATOM 8193 O O . ASP B 1 512 ? -22.328 -5.574 -10.031 1 89.62 512 ASP B O 1
ATOM 8197 N N . VAL B 1 513 ? -21.391 -4.023 -11.305 1 94.75 513 VAL B N 1
ATOM 8198 C CA . VAL B 1 513 ? -20.391 -3.619 -10.328 1 94.75 513 VAL B CA 1
ATOM 8199 C C . VAL B 1 513 ? -21.078 -2.979 -9.117 1 94.75 513 VAL B C 1
ATOM 8201 O O . VAL B 1 513 ? -20.547 -3.012 -8.008 1 94.75 513 VAL B O 1
ATOM 8204 N N . GLY B 1 514 ? -22.281 -2.365 -9.32 1 94.06 514 GLY B N 1
ATOM 8205 C CA . GLY B 1 514 ? -23.031 -1.81 -8.203 1 94.06 514 GLY B CA 1
ATOM 8206 C C . GLY B 1 514 ? -23.453 -2.855 -7.188 1 94.06 514 GLY B C 1
ATOM 8207 O O . GLY B 1 514 ? -23.406 -2.613 -5.98 1 94.06 514 GLY B O 1
ATOM 8208 N N . ALA B 1 515 ? -23.844 -4.027 -7.688 1 93.94 515 ALA B N 1
ATOM 8209 C CA . ALA B 1 515 ? -24.25 -5.129 -6.82 1 93.94 515 ALA B CA 1
ATOM 8210 C C . ALA B 1 515 ? -23.047 -5.812 -6.191 1 93.94 515 ALA B C 1
ATOM 8212 O O . ALA B 1 515 ? -23.125 -6.34 -5.078 1 93.94 515 ALA B O 1
ATOM 8213 N N . ALA B 1 516 ? -21.906 -5.785 -6.875 1 96.12 516 ALA B N 1
ATOM 8214 C CA . ALA B 1 516 ? -20.719 -6.508 -6.441 1 96.12 516 ALA B CA 1
ATOM 8215 C C . ALA B 1 516 ? -19.984 -5.75 -5.328 1 96.12 516 ALA B C 1
ATOM 8217 O O . ALA B 1 516 ? -19.391 -6.363 -4.438 1 96.12 516 ALA B O 1
ATOM 8218 N N . LEU B 1 517 ? -20.062 -4.453 -5.371 1 96.94 517 LEU B N 1
ATOM 8219 C CA . LEU B 1 517 ? -19.219 -3.617 -4.523 1 96.94 517 LEU B CA 1
ATOM 8220 C C . LEU B 1 517 ? -19.531 -3.857 -3.049 1 96.94 517 LEU B C 1
ATOM 8222 O O . LEU B 1 517 ? -18.625 -4.074 -2.246 1 96.94 517 LEU B O 1
ATOM 8226 N N . PRO B 1 518 ? -20.781 -3.869 -2.609 1 96.88 518 PRO B N 1
ATOM 8227 C CA . PRO B 1 518 ? -21.031 -4.137 -1.191 1 96.88 518 PRO B CA 1
ATOM 8228 C C . PRO B 1 518 ? -20.547 -5.512 -0.752 1 96.88 518 PRO B C 1
ATOM 8230 O O . PRO B 1 518 ? -20.094 -5.676 0.386 1 96.88 518 PRO B O 1
ATOM 8233 N N . ARG B 1 519 ? -20.578 -6.512 -1.666 1 96.69 519 ARG B N 1
ATOM 8234 C CA . ARG B 1 519 ? -20.062 -7.844 -1.35 1 96.69 519 ARG B CA 1
ATOM 8235 C C . ARG B 1 519 ? -18.547 -7.832 -1.208 1 96.69 519 ARG B C 1
ATOM 8237 O O . ARG B 1 519 ? -18 -8.484 -0.318 1 96.69 519 ARG B O 1
ATOM 8244 N N . LEU B 1 520 ? -17.938 -7.094 -2.066 1 97.62 520 LEU B N 1
ATOM 8245 C CA . LEU B 1 520 ? -16.484 -6.992 -2.004 1 97.62 520 LEU B CA 1
ATOM 8246 C C . LEU B 1 520 ? -16.047 -6.258 -0.742 1 97.62 520 LEU B C 1
ATOM 8248 O O . LEU B 1 520 ? -15.008 -6.582 -0.157 1 97.62 520 LEU B O 1
ATOM 8252 N N . HIS B 1 521 ? -16.812 -5.223 -0.292 1 97.81 521 HIS B N 1
ATOM 8253 C CA . HIS B 1 521 ? -16.562 -4.586 0.994 1 97.81 521 HIS B CA 1
ATOM 8254 C C . HIS B 1 521 ? -16.594 -5.598 2.133 1 97.81 521 HIS B C 1
ATOM 8256 O O . HIS B 1 521 ? -15.727 -5.602 3.002 1 97.81 521 HIS B O 1
ATOM 8262 N N . ASP B 1 522 ? -17.562 -6.484 2.096 1 97.06 522 ASP B N 1
ATOM 8263 C CA . ASP B 1 522 ? -17.672 -7.496 3.143 1 97.06 522 ASP B CA 1
ATOM 8264 C C . ASP B 1 522 ? -16.422 -8.352 3.225 1 97.06 522 ASP B C 1
ATOM 8266 O O . ASP B 1 522 ? -15.922 -8.633 4.32 1 97.06 522 ASP B O 1
ATOM 8270 N N . ILE B 1 523 ? -15.906 -8.688 2.051 1 96.94 523 ILE B N 1
ATOM 8271 C CA . ILE B 1 523 ? -14.688 -9.484 1.976 1 96.94 523 ILE B CA 1
ATOM 8272 C C . ILE B 1 523 ? -13.516 -8.703 2.568 1 96.94 523 ILE B C 1
ATOM 8274 O O . ILE B 1 523 ? -12.758 -9.234 3.389 1 96.94 523 ILE B O 1
ATOM 8278 N N . ALA B 1 524 ? -13.406 -7.465 2.186 1 97.88 524 ALA B N 1
ATOM 8279 C CA . ALA B 1 524 ? -12.297 -6.641 2.658 1 97.88 524 ALA B CA 1
ATOM 8280 C C . ALA B 1 524 ? -12.312 -6.512 4.18 1 97.88 524 ALA B C 1
ATOM 8282 O O . ALA B 1 524 ? -11.281 -6.676 4.836 1 97.88 524 ALA B O 1
ATOM 8283 N N . TYR B 1 525 ? -13.477 -6.262 4.75 1 97.06 525 TYR B N 1
ATOM 8284 C CA . TYR B 1 525 ? -13.602 -6.094 6.191 1 97.06 525 TYR B CA 1
ATOM 8285 C C . TYR B 1 525 ? -13.328 -7.406 6.918 1 97.06 525 TYR B C 1
ATOM 8287 O O . TYR B 1 525 ? -12.664 -7.422 7.961 1 97.06 525 TYR B O 1
ATOM 8295 N N . ARG B 1 526 ? -13.766 -8.523 6.395 1 96.88 526 ARG B N 1
ATOM 8296 C CA . ARG B 1 526 ? -13.508 -9.828 6.984 1 96.88 526 ARG B CA 1
ATOM 8297 C C . ARG B 1 526 ? -12.016 -10.164 6.949 1 96.88 526 ARG B C 1
ATOM 8299 O O . ARG B 1 526 ? -11.477 -10.727 7.902 1 96.88 526 ARG B O 1
ATOM 8306 N N . PHE B 1 527 ? -11.383 -9.859 5.797 1 98 527 PHE B N 1
ATOM 8307 C CA . PHE B 1 527 ? -9.945 -10.078 5.68 1 98 527 PHE B CA 1
ATOM 8308 C C . PHE B 1 527 ? -9.195 -9.336 6.781 1 98 527 PHE B C 1
ATOM 8310 O O . PHE B 1 527 ? -8.336 -9.914 7.449 1 98 527 PHE B O 1
ATOM 8317 N N . ASN B 1 528 ? -9.57 -8.07 6.984 1 97.56 528 ASN B N 1
ATOM 8318 C CA . ASN B 1 528 ? -8.898 -7.254 7.988 1 97.56 528 ASN B CA 1
ATOM 8319 C C . ASN B 1 528 ? -9.094 -7.828 9.391 1 97.56 528 ASN B C 1
ATOM 8321 O O . ASN B 1 528 ? -8.164 -7.816 10.203 1 97.56 528 ASN B O 1
ATOM 8325 N N . GLN B 1 529 ? -10.234 -8.391 9.688 1 95.31 529 GLN B N 1
ATOM 8326 C CA . GLN B 1 529 ? -10.484 -9.008 10.984 1 95.31 529 GLN B CA 1
ATOM 8327 C C . GLN B 1 529 ? -9.602 -10.242 11.188 1 95.31 529 GLN B C 1
ATOM 8329 O O . GLN B 1 529 ? -9.211 -10.555 12.312 1 95.31 529 GLN B O 1
ATOM 8334 N N . ARG B 1 530 ? -9.32 -10.844 10.055 1 97.5 530 ARG B N 1
ATOM 8335 C CA . ARG B 1 530 ? -8.57 -12.094 10.133 1 97.5 530 ARG B CA 1
ATOM 8336 C C . ARG B 1 530 ? -7.078 -11.852 9.961 1 97.5 530 ARG B C 1
ATOM 8338 O O . ARG B 1 530 ? -6.309 -12.797 9.789 1 97.5 530 ARG B O 1
ATOM 8345 N N . GLY B 1 531 ? -6.652 -10.656 9.922 1 96.94 531 GLY B N 1
ATOM 8346 C CA . GLY B 1 531 ? -5.234 -10.336 9.992 1 96.94 531 GLY B CA 1
ATOM 8347 C C . GLY B 1 531 ? -4.625 -10.039 8.633 1 96.94 531 GLY B C 1
ATOM 8348 O O . GLY B 1 531 ? -3.434 -9.742 8.531 1 96.94 531 GLY B O 1
ATOM 8349 N N . VAL B 1 532 ? -5.371 -10.164 7.527 1 98.44 532 VAL B N 1
ATOM 8350 C CA . VAL B 1 532 ? -4.926 -9.758 6.199 1 98.44 532 VAL B CA 1
ATOM 8351 C C . VAL B 1 532 ? -5.254 -8.289 5.973 1 98.44 532 VAL B C 1
ATOM 8353 O O . VAL B 1 532 ? -6.414 -7.879 6.078 1 98.44 532 VAL B O 1
ATOM 8356 N N . GLN B 1 533 ? -4.297 -7.473 5.617 1 98.25 533 GLN B N 1
ATOM 8357 C CA . GLN B 1 533 ? -4.461 -6.023 5.551 1 98.25 533 GLN B CA 1
ATOM 8358 C C . GLN B 1 533 ? -4.98 -5.59 4.18 1 98.25 533 GLN B C 1
ATOM 8360 O O . GLN B 1 533 ? -4.262 -4.949 3.412 1 98.25 533 GLN B O 1
ATOM 8365 N N . ALA B 1 534 ? -6.238 -5.859 3.963 1 98.69 534 ALA B N 1
ATOM 8366 C CA . ALA B 1 534 ? -6.879 -5.43 2.723 1 98.69 534 ALA B CA 1
ATOM 8367 C C . ALA B 1 534 ? -7.07 -3.916 2.699 1 98.69 534 ALA B C 1
ATOM 8369 O O . ALA B 1 534 ? -7.422 -3.312 3.715 1 98.69 534 ALA B O 1
ATOM 8370 N N . ILE B 1 535 ? -6.793 -3.277 1.595 1 98.38 535 ILE B N 1
ATOM 8371 C CA . ILE B 1 535 ? -6.895 -1.828 1.454 1 98.38 535 ILE B CA 1
ATOM 8372 C C . ILE B 1 535 ? -8.367 -1.412 1.438 1 98.38 535 ILE B C 1
ATOM 8374 O O . ILE B 1 535 ? -9.234 -2.203 1.073 1 98.38 535 ILE B O 1
ATOM 8378 N N . ALA B 1 536 ? -8.672 -0.19 1.87 1 98.12 536 ALA B N 1
ATOM 8379 C CA . ALA B 1 536 ? -10.016 0.376 1.729 1 98.12 536 ALA B CA 1
ATOM 8380 C C . ALA B 1 536 ? -10.312 0.718 0.271 1 98.12 536 ALA B C 1
ATOM 8382 O O . ALA B 1 536 ? -9.516 1.383 -0.393 1 98.12 536 ALA B O 1
ATOM 8383 N N . LEU B 1 537 ? -11.492 0.32 -0.205 1 97.75 537 LEU B N 1
ATOM 8384 C CA . LEU B 1 537 ? -11.883 0.644 -1.572 1 97.75 537 LEU B CA 1
ATOM 8385 C C . LEU B 1 537 ? -12.508 2.035 -1.646 1 97.75 537 LEU B C 1
ATOM 8387 O O . LEU B 1 537 ? -12.484 2.676 -2.697 1 97.75 537 LEU B O 1
ATOM 8391 N N . GLN B 1 538 ? -13.141 2.424 -0.572 1 98.19 538 GLN B N 1
ATOM 8392 C CA . GLN B 1 538 ? -13.875 3.674 -0.41 1 98.19 538 GLN B CA 1
ATOM 8393 C C . GLN B 1 538 ? -13.82 4.16 1.035 1 98.19 538 GLN B C 1
ATOM 8395 O O . GLN B 1 538 ? -13.375 3.432 1.925 1 98.19 538 GLN B O 1
ATOM 8400 N N . PRO B 1 539 ? -14.211 5.441 1.267 1 98.56 539 PRO B N 1
ATOM 8401 C CA . PRO B 1 539 ? -14.453 5.832 2.658 1 98.56 539 PRO B CA 1
ATOM 8402 C C . PRO B 1 539 ? -15.453 4.91 3.359 1 98.56 539 PRO B C 1
ATOM 8404 O O . PRO B 1 539 ? -16.375 4.383 2.721 1 98.56 539 PRO B O 1
ATOM 8407 N N . GLU B 1 540 ? -15.25 4.73 4.602 1 98.12 540 GLU B N 1
ATOM 8408 C CA . GLU B 1 540 ? -16.141 3.863 5.359 1 98.12 540 GLU B CA 1
ATOM 8409 C C . GLU B 1 540 ? -17.594 4.328 5.234 1 98.12 540 GLU B C 1
ATOM 8411 O O . GLU B 1 540 ? -18.516 3.512 5.23 1 98.12 540 GLU B O 1
ATOM 8416 N N . TRP B 1 541 ? -17.875 5.629 5.066 1 98.31 541 TRP B N 1
ATOM 8417 C CA . TRP B 1 541 ? -19.219 6.176 4.863 1 98.31 541 TRP B CA 1
ATOM 8418 C C . TRP B 1 541 ? -19.922 5.477 3.701 1 98.31 541 TRP B C 1
ATOM 8420 O O . TRP B 1 541 ? -21.078 5.098 3.811 1 98.31 541 TRP B O 1
ATOM 8430 N N . CYS B 1 542 ? -19.188 5.277 2.648 1 98.25 542 CYS B N 1
ATOM 8431 C CA . CYS B 1 542 ? -19.719 4.641 1.446 1 98.25 542 CYS B CA 1
ATOM 8432 C C . CYS B 1 542 ? -19.969 3.154 1.678 1 98.25 542 CYS B C 1
ATOM 8434 O O . CYS B 1 542 ? -21 2.623 1.276 1 98.25 542 CYS B O 1
ATOM 8436 N N . ALA B 1 543 ? -19 2.498 2.338 1 97.56 543 ALA B N 1
ATOM 8437 C CA . ALA B 1 543 ? -19.109 1.065 2.6 1 97.56 543 ALA B CA 1
ATOM 8438 C C . ALA B 1 543 ? -20.375 0.75 3.408 1 97.56 543 ALA B C 1
ATOM 8440 O O . ALA B 1 543 ? -20.969 -0.317 3.248 1 97.56 543 ALA B O 1
ATOM 8441 N N . LEU B 1 544 ? -20.797 1.729 4.246 1 97.19 544 LEU B N 1
ATOM 8442 C CA . LEU B 1 544 ? -21.953 1.516 5.121 1 97.19 544 LEU B CA 1
ATOM 8443 C C . LEU B 1 544 ? -23.25 1.9 4.414 1 97.19 544 LEU B C 1
ATOM 8445 O O . LEU B 1 544 ? -24.328 1.742 4.973 1 97.19 544 LEU B O 1
ATOM 8449 N N . ARG B 1 545 ? -23.156 2.418 3.23 1 96.88 545 ARG B N 1
ATOM 8450 C CA . ARG B 1 545 ? -24.297 2.895 2.461 1 96.88 545 ARG B CA 1
ATOM 8451 C C . ARG B 1 545 ? -24.219 2.414 1.015 1 96.88 545 ARG B C 1
ATOM 8453 O O . ARG B 1 545 ? -24.016 3.213 0.099 1 96.88 545 ARG B O 1
ATOM 8460 N N . PRO B 1 546 ? -24.469 1.136 0.8 1 95.69 546 PRO B N 1
ATOM 8461 C CA . PRO B 1 546 ? -24.375 0.59 -0.556 1 95.69 546 PRO B CA 1
ATOM 8462 C C . PRO B 1 546 ? -25.094 1.454 -1.592 1 95.69 546 PRO B C 1
ATOM 8464 O O . PRO B 1 546 ? -26.266 1.812 -1.403 1 95.69 546 PRO B O 1
ATOM 8467 N N . GLY B 1 547 ? -24.328 1.826 -2.594 1 95.69 547 GLY B N 1
ATOM 8468 C CA . GLY B 1 547 ? -24.891 2.547 -3.725 1 95.69 547 GLY B CA 1
ATOM 8469 C C . GLY B 1 547 ? -24.812 4.055 -3.564 1 95.69 547 GLY B C 1
ATOM 8470 O O . GLY B 1 547 ? -24.969 4.797 -4.539 1 95.69 547 GLY B O 1
ATOM 8471 N N . ALA B 1 548 ? -24.562 4.574 -2.348 1 97 548 ALA B N 1
ATOM 8472 C CA . ALA B 1 548 ? -24.641 6.004 -2.07 1 97 548 ALA B CA 1
ATOM 8473 C C . ALA B 1 548 ? -23.469 6.75 -2.709 1 97 548 ALA B C 1
ATOM 8475 O O . ALA B 1 548 ? -23.547 7.961 -2.932 1 97 548 ALA B O 1
ATOM 8476 N N . CYS B 1 549 ? -22.375 6.055 -2.998 1 97.44 549 CYS B N 1
ATOM 8477 C CA . CYS B 1 549 ? -21.188 6.695 -3.566 1 97.44 549 CYS B CA 1
ATOM 8478 C C . CYS B 1 549 ? -21 6.293 -5.023 1 97.44 549 CYS B C 1
ATOM 8480 O O . CYS B 1 549 ? -19.906 6.426 -5.57 1 97.44 549 CYS B O 1
ATOM 8482 N N . ASP B 1 550 ? -22.031 5.727 -5.641 1 97.12 550 ASP B N 1
ATOM 8483 C CA . ASP B 1 550 ? -22.016 5.488 -7.082 1 97.12 550 ASP B CA 1
ATOM 8484 C C . ASP B 1 550 ? -21.984 6.801 -7.855 1 97.12 550 ASP B C 1
ATOM 8486 O O . ASP B 1 550 ? -22.422 7.836 -7.352 1 97.12 550 ASP B O 1
ATOM 8490 N N . LEU B 1 551 ? -21.438 6.883 -9.023 1 94 551 LEU B N 1
ATOM 8491 C CA . LEU B 1 551 ? -21.25 8.086 -9.828 1 94 551 LEU B CA 1
ATOM 8492 C C . LEU B 1 551 ? -22.562 8.852 -9.969 1 94 551 LEU B C 1
ATOM 8494 O O . LEU B 1 551 ? -22.578 10.078 -9.875 1 94 551 LEU B O 1
ATOM 8498 N N . ASN B 1 552 ? -23.719 8.18 -10.078 1 88 552 ASN B N 1
ATOM 8499 C CA . ASN B 1 552 ? -24.984 8.859 -10.32 1 88 552 ASN B CA 1
ATOM 8500 C C . ASN B 1 552 ? -25.922 8.719 -9.133 1 88 552 ASN B C 1
ATOM 8502 O O . ASN B 1 552 ? -27.141 8.812 -9.289 1 88 552 ASN B O 1
ATOM 8506 N N . ALA B 1 553 ? -25.359 8.531 -7.98 1 92.25 553 ALA B N 1
ATOM 8507 C CA . ALA B 1 553 ? -26.188 8.367 -6.797 1 92.25 553 ALA B CA 1
ATOM 8508 C C . ALA B 1 553 ? -26.688 9.719 -6.281 1 92.25 553 ALA B C 1
ATOM 8510 O O . ALA B 1 553 ? -26.031 10.742 -6.492 1 92.25 553 ALA B O 1
#

InterPro domains:
  IPR015883 Beta-hexosaminidase, catalytic domain [PF00728] (176-508)
  IPR017853 Glycoside hydrolase superfamily [SSF51445] (176-510)
  IPR025705 Beta-hexosaminidase [PIRSF001093] (18-551)
  IPR025705 Beta-hexosaminidase [PR00738] (133-153)
  IPR025705 Beta-hexosaminidase [PR00738] (170-187)
  IPR025705 Beta-hexosaminidase [PR00738] (199-220)
  IPR025705 Beta-hexosaminidase [PR00738] (253-270)
  IPR025705 Beta-hexosaminidase [PR00738] (324-337)
  IPR025705 Beta-hexosaminidase [PR00738] (473-489)
  IPR025705 Beta-hexosaminidase [PR00738] (490-507)
  IPR025705 Beta-hexosaminidase [PTHR22600] (17-544)
  IPR029018 Beta-hexosaminidase-like, domain 2 [G3DSA:3.30.379.10] (14-173)
  IPR029018 Beta-hexosaminidase-like, domain 2 [SSF55545] (19-174)
  IPR029019 Beta-hexosaminidase, eukaryotic type, N-terminal [PF14845] (19-152)

pLDDT: mean 94.95, std 10.89, range [28.16, 98.94]

Organism: Psilocybe cubensis (NCBI:txid181762)

Solvent-accessible surface area (backbone atoms only — not comparable to full-atom values): 54572 Å² total; per-residue (Å²): 137,83,80,78,77,78,75,76,75,72,73,71,75,64,76,67,68,46,53,58,45,52,62,69,36,71,47,66,44,72,34,33,31,25,55,34,95,76,46,47,79,44,76,45,90,57,74,86,63,38,66,50,51,57,49,48,52,51,50,50,53,49,46,66,72,63,58,69,53,46,44,65,37,80,68,36,50,59,89,46,45,67,54,54,70,70,29,37,45,30,45,38,39,38,34,35,59,74,59,82,61,91,70,71,64,35,19,38,62,44,28,39,42,56,60,90,70,48,56,54,31,26,36,41,38,36,52,44,81,24,50,69,19,38,37,36,13,76,35,48,34,0,41,52,50,45,51,47,54,62,64,43,61,53,30,28,57,96,91,36,40,30,33,55,39,25,29,36,44,33,46,34,50,60,67,27,70,34,26,36,42,32,43,38,39,18,39,23,65,63,57,70,68,58,54,52,54,49,46,52,55,34,35,62,34,65,28,33,29,40,36,35,32,40,40,26,26,54,8,23,22,53,44,27,76,97,43,51,53,41,21,74,55,13,19,85,45,91,80,45,51,40,43,63,66,51,45,44,52,53,47,52,56,28,12,49,48,37,16,22,50,33,45,24,53,42,32,51,21,49,35,22,20,47,36,65,66,42,48,92,34,38,34,45,63,61,37,73,46,18,69,66,33,26,92,58,68,48,6,15,23,45,33,47,56,37,69,67,37,33,50,49,49,23,52,51,52,41,40,46,48,70,63,43,81,32,43,43,36,30,41,33,35,50,81,63,47,63,55,26,48,73,71,22,66,66,46,48,50,42,26,58,76,68,70,43,53,73,63,56,27,46,28,52,33,47,45,52,33,50,50,44,32,43,75,73,59,27,39,49,28,31,30,43,37,40,62,74,71,41,81,36,84,70,66,69,81,32,37,32,31,33,40,83,41,71,75,54,50,51,61,45,45,74,73,61,29,33,33,32,45,36,21,47,84,38,26,28,53,59,32,14,69,26,41,58,52,34,68,38,55,84,49,50,31,93,52,58,64,34,44,36,47,50,41,37,34,56,43,52,93,61,68,88,59,53,81,91,48,50,82,31,53,36,28,32,30,30,35,34,63,19,47,56,38,31,75,42,37,48,44,29,57,40,28,50,47,51,50,34,49,26,22,37,28,28,51,33,65,44,81,58,51,60,66,45,45,52,14,51,46,46,49,25,55,50,35,44,75,71,72,41,34,29,34,38,65,42,24,55,56,39,55,24,32,73,59,60,41,24,64,81,44,138,82,79,78,80,77,75,78,74,74,72,72,72,64,76,64,70,44,51,56,45,54,60,70,36,71,49,66,45,73,34,32,31,24,56,33,96,75,47,48,78,44,76,46,90,57,76,86,62,37,67,49,51,55,48,49,51,52,51,50,52,47,46,68,72,63,58,68,52,46,44,64,36,79,68,35,49,59,89,45,46,66,54,54,71,70,30,37,46,30,44,37,39,38,35,36,58,73,59,83,62,91,72,72,65,34,19,38,61,45,30,37,43,56,57,90,70,49,58,52,33,27,36,41,38,36,54,43,80,22,50,71,20,39,37,37,14,77,35,49,35,0,43,52,51,45,50,48,54,60,65,44,61,53,28,28,57,96,89,38,41,30,33,55,38,24,28,36,45,34,46,33,49,60,68,28,69,35,26,35,40,32,44,38,39,18,39,24,64,62,58,68,67,58,54,52,53,49,45,52,56,34,35,61,33,66,29,32,28,38,35,35,32,41,39,28,25,54,8,24,22,53,45,27,75,95,43,52,53,41,22,73,55,12,18,86,44,90,81,45,50,40,44,63,63,53,44,44,51,51,47,52,55,28,11,48,49,35,17,22,47,32,46,25,54,41,32,50,21,48,35,23,20,47,36,66,66,42,47,91,36,38,33,45,64,62,36,72,46,19,70,65,31,27,92,57,68,48,7,16,24,46,34,46,56,37,68,67,35,33,52,50,49,22,52,50,52,41,38,46,48,70,65,43,82,32,43,43,37,30,42,32,36,49,81,64,47,63,54,26,48,72,69,21,65,66,45,48,51,41,25,59,74,67,71,42,53,72,62,56,27,47,28,52,33,47,47,53,32,49,50,44,32,42,75,73,60,29,40,48,28,32,28,42,36,40,63,74,71,40,79,36,84,70,63,69,78,32,36,32,33,32,38,84,40,69,75,53,48,51,62,43,43,73,72,63,28,33,33,32,46,37,21,48,84,38,26,29,52,58,32,13,71,26,42,59,54,34,68,37,55,83,48,51,32,94,53,57,65,34,46,39,47,50,42,36,33,57,41,53,92,62,67,88,60,52,80,91,49,51,83,32,52,37,29,30,32,28,34,37,66,19,47,58,37,32,77,44,37,48,44,30,57,39,27,49,45,51,52,33,49,24,22,35,26,28,50,32,62,42,80,58,53,62,65,44,47,54,16,49,47,46,48,25,54,50,35,43,74,70,72,41,35,29,33,37,65,42,25,54,55,39,55,26,32,74,61,60,41,23,64,80,44

Sequence (1106 aa):
MHTLAVLALFLSLSPAFALWPLPRQISKGTTALKLSPGFNIKLSGIRNAPKDLTDAVARSSNYLRNDKLQALVVDRGASSAQRVASAKSLKTLTLSLTSSAKTVKSISEDAVLPLESRVEGYTLIIPADGSEATLTANSTLGLFRGLTTFEQVWYEWNGNSYTLEAPFNIEDSPAYPYRGFMLDTARNYFPVSDIKRTLDAMSWVKINTLHWHIVDSQSFPLQVPGFLELSEKGAYNAQSVYTASDVKGIVDYAAARGIDVIAEIDTPGHTSAIAKSFPEHIACPEASPWTQFANEPPAGQLRLANPDTVNFTASLLTSAASLFRSSYFGTGGDEINTNCYTQDNQTQAELAAQGKTLDQALDEFTQVSHKALKAVGKTAMVWEEMLLVHPVNLANDTLVMVWISPANVASVVQKGYKVIHAANDYFYLDCGHGGWVGQNVLGNSWCDPFKTWQKAYSFDPLANLTSDQYHLVQGGQHLLWTEQSSPANLDSIVWPRAATSAEVFWSGPGGDVGAALPRLHDIAYRFNQRGVQAIALQPEWCALRPGACDLNAMHTLAVLALFLSLSPAFALWPLPRQISKGTTALKLSPGFNIKLSGIRNAPKDLTDAVARSSNYLRNDKLQALVVDRGASSAQRVASAKSLKTLTLSLTSSAKTVKSISEDAVLPLESRVEGYTLIIPADGSEATLTANSTLGLFRGLTTFEQVWYEWNGNSYTLEAPFNIEDSPAYPYRGFMLDTARNYFPVSDIKRTLDAMSWVKINTLHWHIVDSQSFPLQVPGFLELSEKGAYNAQSVYTASDVKGIVDYAAARGIDVIAEIDTPGHTSAIAKSFPEHIACPEASPWTQFANEPPAGQLRLANPDTVNFTASLLTSAASLFRSSYFGTGGDEINTNCYTQDNQTQAELAAQGKTLDQALDEFTQVSHKALKAVGKTAMVWEEMLLVHPVNLANDTLVMVWISPANVASVVQKGYKVIHAANDYFYLDCGHGGWVGQNVLGNSWCDPFKTWQKAYSFDPLANLTSDQYHLVQGGQHLLWTEQSSPANLDSIVWPRAATSAEVFWSGPGGDVGAALPRLHDIAYRFNQRGVQAIALQPEWCALRPGACDLNA

Nearest PDB structures (foldseek):
  2gjx-assembly1_B  TM=8.983E-01  e=6.116E-43  Homo sapiens
  5bro-assembly1_A-2  TM=8.900E-01  e=3.380E-42  Homo sapiens
  2gjx-assembly2_C  TM=8.933E-01  e=3.788E-42  Homo sapiens
  3lmy-assembly1_A-2  TM=9.043E-01  e=5.210E-41  Homo sapiens
  1o7a-assembly3_E  TM=8.843E-01  e=5.645E-42  Homo sapiens